Protein AF-A0A0A8EU80-F1 (afdb_monomer)

Mean predicted aligned error: 20.06 Å

Foldseek 3Di:
DDQLLRLLVVLVQPQPVVSVVSSVVLVVCVVVAFPQRSSVLSCLPRPLPRSVLCVVPPPDHAPQDDLVSLVVSLVVLQWDWDFDDDPPDDTDTDIDGDPCSLVSLVSQQCSQVVLLVVCVVVVVSRVRRNYDRSRDPVNNPCVVVVVVVLVVLLVLLVVCLVCLVLLLVLLVVQLVQLVQVVVQLVPDDAQDWDDGPRFIKHWHDDPPDDPQWTWIAGPVPRDIDGSSVSNVLSLLLNLLSQLCLVQLEFPVQLLQFFPVQWDWDQDPPPRDTWTWGWTDDDDQFAIAIDTQDPSNVVSLVVLLVVQADPVRDQFFEWAADPRNRDIDGTGSTSQWDDDPNDIYGDDLVSNLVSNCVSQQPRDRPPDPHTDRDDSNSSSLSNLQVCLLQQNDLVVNCRSHRNPDSVVSVSSHSDDPVSSVVNNVVVVVVVVVPDPVVVVDDQDVVRVCVVVVVQVVQQDPFATQQDDPPDDDPPPDDDLPDPRGDGDPVCPVVSVVPVPDDDDDDDDDDDDDDDDDDDDDDDDDDDDDDDDDDDDDDDDPVVVVVVLVVLLVVLVVCLQVVLLVLVLVLQQLLQVVVVHGGAQPCVHHSNSCVVVVVLVVLQPWDWDQDPQFPVVLQQCLLVQLQVLLSQLQQQFAQAPDPNHSDWDQQNQVSNLVSLVSNLVSQCSLLRRNNDPLLNQLSVLLNVQLVLLSQLLNLLLVLLCLLQVTNTLVSSLVSDDPVQQVLSVLSLCLNLVSLLLNLCFPQNVQSQDCVPRNGHSCNNGGRVSSVSNSSSSSSSLLSSQLVSCSRRVSQQQDPPRPRVRRSVSSVVSSSVSSVVSSVNRSPDHHDHSVVSSCCSPVPSNVSSVVSSVVSVVVSVVVD

Sequence (861 aa):
MVAVDQLLDRYHIECTPVRDLLIAYLRERQPALDYITLAQLSYMLASLFWRDLERHHPGVNSLDLPAEWALAWKERLHRKPTKQSTTDTGATTGATTRASALACLLAVRALYLDLAQWALEEPQRWAAWAVPCPVRPADVRGTKTKTRTKARMDQRTRELLPSLPDVVRTVDARRLHCAALLSAASDATPGSSFTCDGALYTRLHKPHAAGTKIWVSDTRTGTVLDASQYEQETFWAWATVEILRNTGIRIEELLELNHYAFVQYRLPTTGELVPLLQITPSKTDAERLLLITPELADVLSAVVRRIRTHDGGVPLISAYDPYEKIWLPPMPLLFQRPVSGEHRAFSGATIRDYLAKALAAALPPGRRTPVHLTPHDFRRFFVTDALLNGLPPHLAQIICGHRDINTTMGYKAVYPHEAIEAHRAFIARRRATRPSEEYRTPTDTEWDEFLGHFEHRKVSLGTCGRAYQAPCIHEHACIRCPVLRPDPRRATALRRRALAPRPPGLRGSGGRREARAGPRARTGRRTARPTARRRRRRHPVSDTLALVLRLLAIFVVFLVFPLVIGQTEHKVMAHMQGRLGPMYAGGFHGWAQLVADGVKFAQKEDVVPTGADRRIFQLAPAVALLPYLLVMVAIPIGPGNAVGQALDAGVFYVLAVMGVGVLGSLMAGWASANKFSLLGGLRTAAQLLAYELPMLLAAASVAMAAGTLALPGILDAFHWWWVPWQIIGGVVFFTAGLAELQRPPFDMPVADSEIIFGAYTEYTGLRFALFLLAEYAGIVVLSALTAVLFLGGWHGPFGADGLGWLWTLVKTVALCFVVIWLRVTYPRLREDQLQKLAWTVLIPLALVQIALTGIVKVVIS

Secondary structure (DSSP, 8-state):
---HHHHHHTT--S-HHHHHHHHHHHHHHGGGS-HHHHHHHHIIIIIIIIHHHHHHSTT---S---HHHHHHHHHHHTEEEEEE--TTS--EEEEEE-TTHHHHHHHHHHHHHHHHHHHHH-HHHHGGG----SS-TTTT--HHHHHHHHHHHHHHHHHHGGGHHHHHHHHHHHHHHHHHHHHHHHHSPTT-EEEETTEEEEEE--TTS-TT--EEEETTT--EEEHHHHHHHHHHHHHHHHHHHHH---HHHHHH-BGGGEEEEE-TTT--EEEEEEE---TTPPPEEEE--HHHHHHHHHHHHHH--TTSPPPPB--EETTTTEEPPPB-BSSEEEETTEEEEPPHHHHHHHHHHHHHT---TT-SS-----HHHHHHHHHHHHHHTT--HHHHHHHTT-SSHHHHHHH--S-HHHHHHHHHHHHHHHHHSS-GGGGSPPPHHHHHHHHHHHHHTEETTEEE-PPTT---S-SS--TT-TTEEE-TTTHHHHHHHTSS---------------------------------------HHHHHHHHHHHHHHHHHHHHHHHHHHHHHHHHHHHHHTTS----STTSGGGTTHHHHHHHHHHHS-----TTS-HHHHHHHHHHHHHHHHHHHHH---BTTTBSS---TTHHHHHHHHHHHHHHHHHHHHHHT--HHHHHHHHHHHHHHHHHHHHHHHHHHHHHHHHT-S-HHHHHHT--GGGHHHHHHHHHHHHHHHHHHTT-TTS-TTT-HHHHTTGGGTT--HHHHHHHHHHHHHHHHHHHHHHHHHHS-TTPPGGG-GGGHHHHHHHHHHHHHHHHHHHHHHSPPPPHHHHHHHIIIIIHHHHHHHHHHHHHHHHHH-

Structure (mmCIF, N/CA/C/O backbone):
data_AF-A0A0A8EU80-F1
#
_entry.id   AF-A0A0A8EU80-F1
#
loop_
_atom_site.group_PDB
_atom_site.id
_atom_site.type_symbol
_atom_site.label_atom_id
_atom_site.label_alt_id
_atom_site.label_comp_id
_atom_site.label_asym_id
_atom_site.label_entity_id
_atom_site.label_seq_id
_atom_site.pdbx_PDB_ins_code
_atom_site.Cartn_x
_atom_site.Cartn_y
_atom_site.Cartn_z
_atom_site.occupancy
_atom_site.B_iso_or_equiv
_atom_site.auth_seq_id
_atom_site.auth_comp_id
_atom_site.auth_asym_id
_atom_site.auth_atom_id
_atom_site.pdbx_PDB_model_num
ATOM 1 N N . MET A 1 1 ? -8.369 -24.594 29.827 1.00 73.06 1 MET A N 1
ATOM 2 C CA . MET A 1 1 ? -8.961 -24.581 28.471 1.00 73.06 1 MET A CA 1
ATOM 3 C C . MET A 1 1 ? -9.283 -26.005 28.061 1.00 73.06 1 MET A C 1
ATOM 5 O O . MET A 1 1 ? -8.644 -26.919 28.562 1.00 73.06 1 MET A O 1
ATOM 9 N N . VAL A 1 2 ? -10.285 -26.190 27.207 1.00 80.81 2 VAL A N 1
ATOM 10 C CA . VAL A 1 2 ? -10.680 -27.506 26.684 1.00 80.81 2 VAL A CA 1
ATOM 11 C C . VAL A 1 2 ? -9.854 -27.792 25.428 1.00 80.81 2 VAL A C 1
ATOM 13 O O . VAL A 1 2 ? -9.610 -26.868 24.650 1.00 80.81 2 VAL A O 1
ATOM 16 N N . ALA A 1 3 ? -9.394 -29.029 25.245 1.00 87.19 3 ALA A N 1
ATOM 17 C CA . ALA A 1 3 ? -8.611 -29.398 24.066 1.00 87.19 3 ALA A CA 1
ATOM 18 C C . ALA A 1 3 ? -9.462 -29.320 22.781 1.00 87.19 3 ALA A C 1
ATOM 20 O O . ALA A 1 3 ? -10.694 -29.347 22.835 1.00 87.19 3 ALA A O 1
ATOM 21 N N . VAL A 1 4 ? -8.822 -29.203 21.612 1.00 89.25 4 VAL A N 1
ATOM 22 C CA . VAL A 1 4 ? -9.525 -29.071 20.317 1.00 89.25 4 VAL A CA 1
ATOM 23 C C . VAL A 1 4 ? -10.462 -30.256 20.057 1.00 89.25 4 VAL A C 1
ATOM 25 O O . VAL A 1 4 ? -11.596 -30.062 19.631 1.00 89.25 4 VAL A O 1
ATOM 28 N N . ASP A 1 5 ? -10.016 -31.469 20.370 1.00 89.62 5 ASP A N 1
ATOM 29 C CA . ASP A 1 5 ? -10.795 -32.710 20.317 1.00 89.62 5 ASP A CA 1
ATOM 30 C C . ASP A 1 5 ? -12.075 -32.612 21.161 1.00 89.62 5 ASP A C 1
ATOM 32 O O . ASP A 1 5 ? -13.181 -32.712 20.629 1.00 89.62 5 ASP A O 1
ATOM 36 N N . GLN A 1 6 ? -11.940 -32.256 22.437 1.00 90.12 6 GLN A N 1
ATOM 37 C CA . GLN A 1 6 ? -13.072 -32.048 23.341 1.00 90.12 6 GLN A CA 1
ATOM 38 C C . GLN A 1 6 ? -14.012 -30.900 22.909 1.00 90.12 6 GLN A C 1
ATOM 40 O O . GLN A 1 6 ? -15.194 -30.897 23.267 1.00 90.12 6 GLN A O 1
ATOM 45 N N . LEU A 1 7 ? -13.525 -29.895 22.165 1.00 88.94 7 LEU A N 1
ATOM 46 C CA . LEU A 1 7 ? -14.380 -28.849 21.585 1.00 88.94 7 LEU A CA 1
ATOM 47 C C . LEU A 1 7 ? -15.281 -29.407 20.478 1.00 88.94 7 LEU A C 1
ATOM 49 O O . LEU A 1 7 ? -16.450 -29.020 20.412 1.00 88.94 7 LEU A O 1
ATOM 53 N N . LEU A 1 8 ? -14.759 -30.295 19.627 1.00 91.25 8 LEU A N 1
ATOM 54 C CA . LEU A 1 8 ? -15.527 -30.932 18.555 1.00 91.25 8 LEU A CA 1
ATOM 55 C C . LEU A 1 8 ? -16.490 -32.002 19.064 1.00 91.25 8 LEU A C 1
ATOM 57 O O . LEU A 1 8 ? -17.588 -32.124 18.517 1.00 91.25 8 LEU A O 1
ATOM 61 N N . ASP A 1 9 ? -16.130 -32.724 20.125 1.00 89.69 9 ASP A N 1
ATOM 62 C CA . ASP A 1 9 ? -16.950 -33.812 20.678 1.00 89.69 9 ASP A CA 1
ATOM 63 C C . ASP A 1 9 ? -18.353 -33.363 21.098 1.00 89.69 9 ASP A C 1
ATOM 65 O O . ASP A 1 9 ? -19.312 -34.129 21.013 1.00 89.69 9 ASP A O 1
ATOM 69 N N . ARG A 1 10 ? -18.513 -32.078 21.435 1.00 91.50 10 ARG A N 1
ATOM 70 C CA . ARG A 1 10 ? -19.805 -31.446 21.759 1.00 91.50 10 ARG A CA 1
ATOM 71 C C . ARG A 1 10 ? -20.821 -31.483 20.620 1.00 91.50 10 ARG A C 1
ATOM 73 O O . ARG A 1 10 ? -22.007 -31.263 20.857 1.00 91.50 10 ARG A O 1
ATOM 80 N N . TYR A 1 11 ? -20.364 -31.665 19.385 1.00 92.12 11 TYR A N 1
ATOM 81 C CA . TYR A 1 11 ? -21.215 -31.619 18.200 1.00 92.12 11 TYR A CA 1
ATOM 82 C C . TYR A 1 11 ? -21.586 -33.003 17.667 1.00 92.12 11 TYR A C 1
ATOM 84 O O . TYR A 1 11 ? -22.435 -33.074 16.778 1.00 92.12 11 TYR A O 1
ATOM 92 N N . HIS A 1 12 ? -21.022 -34.073 18.245 1.00 90.94 12 HIS A N 1
ATOM 93 C CA . HIS A 1 12 ? -21.321 -35.466 17.902 1.00 90.94 12 HIS A CA 1
ATOM 94 C C . HIS A 1 12 ? -21.257 -35.728 16.385 1.00 90.94 12 HIS A C 1
ATOM 96 O O . HIS A 1 12 ? -22.250 -36.136 15.786 1.00 90.94 12 HIS A O 1
ATOM 102 N N . ILE A 1 13 ? -20.110 -35.417 15.766 1.00 91.44 13 ILE A N 1
ATOM 103 C CA . ILE A 1 13 ? -19.840 -35.719 14.350 1.00 91.44 13 ILE A CA 1
ATOM 104 C C . ILE A 1 13 ? -19.747 -37.239 14.183 1.00 91.44 13 ILE A C 1
ATOM 106 O O . ILE A 1 13 ? -18.945 -37.875 14.868 1.00 91.44 13 ILE A O 1
ATOM 110 N N . GLU A 1 14 ? -20.553 -37.804 13.287 1.00 91.88 14 GLU A N 1
ATOM 111 C CA . GLU A 1 14 ? -20.612 -39.252 13.037 1.00 91.88 14 GLU A CA 1
ATOM 112 C C . GLU A 1 14 ? -19.476 -39.717 12.115 1.00 91.88 14 GLU A C 1
ATOM 114 O O . GLU A 1 14 ? -18.900 -40.785 12.324 1.00 91.88 14 GLU A O 1
ATOM 119 N N . CYS A 1 15 ? -19.094 -38.903 11.128 1.00 92.44 15 CYS A N 1
ATOM 120 C CA . CYS A 1 15 ? -17.996 -39.210 10.218 1.00 92.44 15 CYS A CA 1
ATOM 121 C C . CYS A 1 15 ? -16.623 -39.033 10.897 1.00 92.44 15 CYS A C 1
ATOM 123 O O . CYS A 1 15 ? -16.092 -37.921 10.972 1.00 92.44 15 CYS A O 1
ATOM 125 N N . THR A 1 16 ? -16.011 -40.134 11.352 1.00 92.00 16 THR A N 1
ATOM 126 C CA . THR A 1 16 ? -14.688 -40.118 12.009 1.00 92.00 16 THR A CA 1
ATOM 127 C C . THR A 1 16 ? -13.588 -39.470 11.153 1.00 92.00 16 THR A C 1
ATOM 129 O O . THR A 1 16 ? -12.918 -38.577 11.671 1.00 92.00 16 THR A O 1
ATOM 132 N N . PRO A 1 17 ? -13.437 -39.788 9.846 1.00 93.00 17 PRO A N 1
ATOM 133 C CA . PRO A 1 17 ? -12.420 -39.146 9.006 1.00 93.00 17 PRO A CA 1
ATOM 134 C C . PRO A 1 17 ? -12.533 -37.616 8.950 1.00 93.00 17 PRO A C 1
ATOM 136 O O . PRO A 1 17 ? -11.528 -36.912 9.034 1.00 93.00 17 PRO A O 1
ATOM 139 N N . VAL A 1 18 ? -13.755 -37.081 8.854 1.00 93.06 18 VAL A N 1
ATOM 140 C CA . VAL A 1 18 ? -13.966 -35.626 8.790 1.00 93.06 18 VAL A CA 1
ATOM 141 C C . VAL A 1 18 ? -13.839 -34.977 10.166 1.00 93.06 18 VAL A C 1
ATOM 143 O O . VAL A 1 18 ? -13.326 -33.862 10.273 1.00 93.06 18 VAL A O 1
ATOM 146 N N . ARG A 1 19 ? -14.223 -35.671 11.244 1.00 94.62 19 ARG A N 1
ATOM 147 C CA . ARG A 1 19 ? -13.932 -35.219 12.611 1.00 94.62 19 ARG A CA 1
ATOM 148 C C . ARG A 1 19 ? -12.427 -35.031 12.810 1.00 94.62 19 ARG A C 1
ATOM 150 O O . ARG A 1 19 ? -12.009 -33.973 13.281 1.00 94.62 19 ARG A O 1
ATOM 157 N N . ASP A 1 20 ? -11.627 -36.018 12.421 1.00 94.38 20 ASP A N 1
ATOM 158 C CA . ASP A 1 20 ? -10.174 -35.985 12.593 1.00 94.38 20 ASP A CA 1
ATOM 159 C C . ASP A 1 20 ? -9.521 -34.913 11.709 1.00 94.38 20 ASP A C 1
ATOM 161 O O . ASP A 1 20 ? -8.630 -34.194 12.169 1.00 94.38 20 ASP A O 1
ATOM 165 N N . LEU A 1 21 ? -10.039 -34.707 10.492 1.00 95.19 21 LEU A N 1
ATOM 166 C CA . LEU A 1 21 ? -9.664 -33.578 9.638 1.00 95.19 21 LEU A CA 1
ATOM 167 C C . LEU A 1 21 ? -9.910 -32.229 10.324 1.00 95.19 21 LEU A C 1
ATOM 169 O O . LEU A 1 21 ? -9.022 -31.376 10.345 1.00 95.19 21 LEU A O 1
ATOM 173 N N . LEU A 1 22 ? -11.107 -32.011 10.877 1.00 95.88 22 LEU A N 1
ATOM 174 C CA . LEU A 1 22 ? -11.440 -30.748 11.537 1.00 95.88 22 LEU A CA 1
ATOM 175 C C . LEU A 1 22 ? -10.591 -30.526 12.795 1.00 95.88 22 LEU A C 1
ATOM 177 O O . LEU A 1 22 ? -10.205 -29.388 13.064 1.00 95.88 22 LEU A O 1
ATOM 181 N N . ILE A 1 23 ? -10.253 -31.587 13.538 1.00 95.94 23 ILE A N 1
ATOM 182 C CA . ILE A 1 23 ? -9.300 -31.519 14.656 1.00 95.94 23 ILE A CA 1
ATOM 183 C C . ILE A 1 23 ? -7.924 -31.081 14.152 1.00 95.94 23 ILE A C 1
ATOM 185 O O . ILE A 1 23 ? -7.340 -30.152 14.713 1.00 95.94 23 ILE A O 1
ATOM 189 N N . ALA A 1 24 ? -7.413 -31.714 13.094 1.00 94.75 24 ALA A N 1
ATOM 190 C CA . ALA A 1 24 ? -6.117 -31.378 12.513 1.00 94.75 24 ALA A CA 1
ATOM 191 C C . ALA A 1 24 ? -6.081 -29.925 12.018 1.00 94.75 24 ALA A C 1
ATOM 193 O O . ALA A 1 24 ? -5.135 -29.204 12.327 1.00 94.75 24 ALA A O 1
ATOM 194 N N . TYR A 1 25 ? -7.127 -29.479 11.317 1.00 95.88 25 TYR A N 1
ATOM 195 C CA . TYR A 1 25 ? -7.262 -28.105 10.836 1.00 95.88 25 TYR A CA 1
ATOM 196 C C . TYR A 1 25 ? -7.275 -27.094 11.989 1.00 95.88 25 TYR A C 1
ATOM 198 O O . TYR A 1 25 ? -6.536 -26.112 11.979 1.00 95.88 25 TYR A O 1
ATOM 206 N N . LEU A 1 26 ? -8.092 -27.332 13.019 1.00 95.94 26 LEU A N 1
ATOM 207 C CA . LEU A 1 26 ? -8.201 -26.419 14.156 1.00 95.94 26 LEU A CA 1
ATOM 208 C C . LEU A 1 26 ? -6.916 -26.370 14.991 1.00 95.94 26 LEU A C 1
ATOM 210 O O . LEU A 1 26 ? -6.580 -25.295 15.481 1.00 95.94 26 LEU A O 1
ATOM 214 N N . ARG A 1 27 ? -6.177 -27.482 15.116 1.00 95.19 27 ARG A N 1
ATOM 215 C CA . ARG A 1 27 ? -4.847 -27.506 15.755 1.00 95.19 27 ARG A CA 1
ATOM 216 C C . ARG A 1 27 ? -3.825 -26.674 14.983 1.00 95.19 27 ARG A C 1
ATOM 218 O O . ARG A 1 27 ? -3.081 -25.931 15.607 1.00 95.19 27 ARG A O 1
ATOM 225 N N . GLU A 1 28 ? -3.845 -26.731 13.653 1.00 94.50 28 GLU A N 1
ATOM 226 C CA . GLU A 1 28 ? -2.966 -25.915 12.802 1.00 94.50 28 GLU A CA 1
ATOM 227 C C . GLU A 1 28 ? -3.262 -24.410 12.946 1.00 94.50 28 GLU A C 1
ATOM 229 O O . GLU A 1 28 ? -2.365 -23.571 12.959 1.00 94.50 28 GLU A O 1
ATOM 234 N N . ARG A 1 29 ? -4.540 -24.046 13.116 1.00 93.31 29 ARG A N 1
ATOM 235 C CA . ARG A 1 29 ? -4.972 -22.647 13.296 1.00 93.31 29 ARG A CA 1
ATOM 236 C C . ARG A 1 29 ? -4.813 -22.132 14.729 1.00 93.31 29 ARG A C 1
ATOM 238 O O . ARG A 1 29 ? -4.762 -20.918 14.922 1.00 93.31 29 ARG A O 1
ATOM 245 N N . GLN A 1 30 ? -4.754 -23.021 15.721 1.00 91.69 30 GLN A N 1
ATOM 246 C CA . GLN A 1 30 ? -4.745 -22.688 17.148 1.00 91.69 30 GLN A CA 1
ATOM 247 C C . GLN A 1 30 ? -3.669 -21.664 17.560 1.00 91.69 30 GLN A C 1
ATOM 249 O O . GLN A 1 30 ? -4.026 -20.752 18.301 1.00 91.69 30 GLN A O 1
ATOM 254 N N . PRO A 1 31 ? -2.404 -21.719 17.088 1.00 90.00 31 PRO A N 1
ATOM 255 C CA . PRO A 1 31 ? -1.368 -20.776 17.527 1.00 90.00 31 PRO A CA 1
ATOM 256 C C . PRO A 1 31 ? -1.659 -19.308 17.185 1.00 90.00 31 PRO A C 1
ATOM 258 O O . PRO A 1 31 ? -1.086 -18.410 17.796 1.00 90.00 31 PRO A O 1
ATOM 261 N N . ALA A 1 32 ? -2.527 -19.055 16.202 1.00 85.00 32 ALA A N 1
ATOM 262 C CA . ALA A 1 32 ? -2.858 -17.715 15.726 1.00 85.00 32 ALA A CA 1
ATOM 263 C C . ALA A 1 32 ? -4.196 -17.175 16.268 1.00 85.00 32 ALA A C 1
ATOM 265 O O . ALA A 1 32 ? -4.603 -16.080 15.875 1.00 85.00 32 ALA A O 1
ATOM 266 N N . LEU A 1 33 ? -4.909 -17.935 17.110 1.00 86.25 33 LEU A N 1
ATOM 267 C CA . LEU A 1 33 ? -6.273 -17.624 17.548 1.00 86.25 33 LEU A CA 1
ATOM 268 C C . LEU A 1 33 ? -6.406 -17.696 19.074 1.00 86.25 33 LEU A C 1
ATOM 270 O O . LEU A 1 33 ? -5.952 -18.656 19.687 1.00 86.25 33 LEU A O 1
ATOM 274 N N . ASP A 1 34 ? -7.123 -16.735 19.665 1.00 86.25 34 ASP A N 1
ATOM 275 C CA . ASP A 1 34 ? -7.571 -16.843 21.058 1.00 86.25 34 ASP A CA 1
ATOM 276 C C . ASP A 1 34 ? -8.600 -17.975 21.217 1.00 86.25 34 ASP A C 1
ATOM 278 O O . ASP A 1 34 ? -9.296 -18.360 20.263 1.00 86.25 34 ASP A O 1
ATOM 282 N N . TYR A 1 35 ? -8.744 -18.494 22.438 1.00 88.25 35 TYR A N 1
ATOM 283 C CA . TYR A 1 35 ? -9.618 -19.636 22.707 1.00 88.25 35 TYR A CA 1
ATOM 284 C C . TYR A 1 35 ? -11.092 -19.403 22.313 1.00 88.25 35 TYR A C 1
ATOM 286 O O . TYR A 1 35 ? -11.745 -20.323 21.809 1.00 88.25 35 TYR A O 1
ATOM 294 N N . ILE A 1 36 ? -11.646 -18.197 22.496 1.00 86.25 36 ILE A N 1
ATOM 295 C CA . ILE A 1 36 ? -13.026 -17.891 22.082 1.00 86.25 36 ILE A CA 1
ATOM 296 C C . ILE A 1 36 ? -13.161 -17.894 20.560 1.00 86.25 36 ILE A C 1
ATOM 298 O O . ILE A 1 36 ? -14.131 -18.457 20.041 1.00 86.25 36 ILE A O 1
ATOM 302 N N . THR A 1 37 ? -12.209 -17.309 19.835 1.00 88.81 37 THR A N 1
ATOM 303 C CA . THR A 1 37 ? -12.213 -17.334 18.368 1.00 88.81 37 THR A CA 1
ATOM 304 C C . THR A 1 37 ? -12.068 -18.760 17.841 1.00 88.81 37 THR A C 1
ATOM 306 O O . THR A 1 37 ? -12.800 -19.145 16.925 1.00 88.81 37 THR A O 1
ATOM 309 N N . LEU A 1 38 ? -11.218 -19.582 18.462 1.00 92.19 38 LEU A N 1
ATOM 310 C CA . LEU A 1 38 ? -11.075 -21.003 18.140 1.00 92.19 38 LEU A CA 1
ATOM 311 C C . LEU A 1 38 ? -12.375 -21.786 18.391 1.00 92.19 38 LEU A C 1
ATOM 313 O O . LEU A 1 38 ? -12.819 -22.541 17.527 1.00 92.19 38 LEU A O 1
ATOM 317 N N . ALA A 1 39 ? -13.034 -21.566 19.533 1.00 91.88 39 ALA A N 1
ATOM 318 C CA . ALA A 1 39 ? -14.318 -22.189 19.859 1.00 91.88 39 ALA A CA 1
ATOM 319 C C . ALA A 1 39 ? -15.459 -21.727 18.932 1.00 91.88 39 ALA A C 1
ATOM 321 O O . ALA A 1 39 ? -16.362 -22.496 18.603 1.00 91.88 39 ALA A O 1
ATOM 322 N N . GLN A 1 40 ? -15.435 -20.473 18.477 1.00 92.81 40 GLN A N 1
ATOM 323 C CA . GLN A 1 40 ? -16.398 -19.974 17.499 1.00 92.81 40 GLN A CA 1
ATOM 324 C C . GLN A 1 40 ? -16.149 -20.579 16.111 1.00 92.81 40 GLN A C 1
ATOM 326 O O . GLN A 1 40 ? -17.108 -20.902 15.405 1.00 92.81 40 GLN A O 1
ATOM 331 N N . LEU A 1 41 ? -14.884 -20.748 15.716 1.00 94.81 41 LEU A N 1
ATOM 332 C CA . LEU A 1 41 ? -14.509 -21.419 14.474 1.00 94.81 41 LEU A CA 1
ATOM 333 C C . LEU A 1 41 ? -14.938 -22.890 14.496 1.00 94.81 41 LEU A C 1
ATOM 335 O O . LEU A 1 41 ? -15.570 -23.342 13.540 1.00 94.81 41 LEU A O 1
ATOM 339 N N . SER A 1 42 ? -14.706 -23.601 15.605 1.00 95.38 42 SER A N 1
ATOM 340 C CA . SER A 1 42 ? -15.169 -24.983 15.768 1.00 95.38 42 SER A CA 1
ATOM 341 C C . SER A 1 42 ? -16.693 -25.080 15.699 1.00 95.38 42 SER A C 1
ATOM 343 O O . SER A 1 42 ? -17.207 -25.910 14.957 1.00 95.38 42 SER A O 1
ATOM 345 N N . TYR A 1 43 ? -17.437 -24.175 16.343 1.00 95.06 43 TYR A N 1
ATOM 346 C CA . TYR A 1 43 ? -18.896 -24.116 16.215 1.00 95.06 43 TYR A CA 1
ATOM 347 C C . TYR A 1 43 ? -19.359 -23.930 14.761 1.00 95.06 43 TYR A C 1
ATOM 349 O O . TYR A 1 43 ? -20.293 -24.599 14.315 1.00 95.06 43 TYR A O 1
ATOM 357 N N . MET A 1 44 ? -18.724 -23.034 14.002 1.00 95.88 44 MET A N 1
ATOM 358 C CA . MET A 1 44 ? -19.106 -22.779 12.609 1.00 95.88 44 MET A CA 1
ATOM 359 C C . MET A 1 44 ? -18.814 -23.973 11.695 1.00 95.88 44 MET A C 1
ATOM 361 O O . MET A 1 44 ? -19.658 -24.303 10.867 1.00 95.88 44 MET A O 1
ATOM 365 N N . LEU A 1 45 ? -17.656 -24.618 11.846 1.00 96.62 45 LEU A N 1
ATOM 366 C CA . LEU A 1 45 ? -17.248 -25.735 10.988 1.00 96.62 45 LEU A CA 1
ATOM 367 C C . LEU A 1 45 ? -17.925 -27.053 11.385 1.00 96.62 45 LEU A C 1
ATOM 369 O O . LEU A 1 45 ? -18.462 -27.754 10.531 1.00 96.62 45 LEU A O 1
ATOM 373 N N . ALA A 1 46 ? -17.956 -27.372 12.677 1.00 95.12 46 ALA A N 1
ATOM 374 C CA . ALA A 1 46 ? -18.514 -28.624 13.170 1.00 95.12 46 ALA A CA 1
ATOM 375 C C . ALA A 1 46 ? -20.044 -28.576 13.255 1.00 95.12 46 ALA A C 1
ATOM 377 O O . ALA A 1 46 ? -20.713 -29.456 12.727 1.00 95.12 46 ALA A O 1
ATOM 378 N N . SER A 1 47 ? -20.624 -27.549 13.887 1.00 94.44 47 SER A N 1
ATOM 379 C CA . SER A 1 47 ? -22.073 -27.510 14.139 1.00 94.44 47 SER A CA 1
ATOM 380 C C . SER A 1 47 ? -22.874 -26.975 12.958 1.00 94.44 47 SER A C 1
ATOM 382 O O . SER A 1 47 ? -23.854 -27.593 12.552 1.00 94.44 47 SER A O 1
ATOM 384 N N . LEU A 1 48 ? -22.498 -25.803 12.435 1.00 94.06 48 LEU A N 1
ATOM 385 C CA . LEU A 1 48 ? -23.299 -25.117 11.415 1.00 94.06 48 LEU A CA 1
ATOM 386 C C . LEU A 1 48 ? -23.077 -25.647 10.003 1.00 94.06 48 LEU A C 1
ATOM 388 O O . LEU A 1 48 ? -23.955 -25.473 9.162 1.00 94.06 48 LEU A O 1
ATOM 392 N N . PHE A 1 49 ? -21.917 -26.242 9.744 1.00 95.50 49 PHE A N 1
ATOM 393 C CA . PHE A 1 49 ? -21.573 -26.805 8.449 1.00 95.50 49 PHE A CA 1
ATOM 394 C C . PHE A 1 49 ? -21.707 -28.326 8.457 1.00 95.50 49 PHE A C 1
ATOM 396 O O . PHE A 1 49 ? -22.692 -28.846 7.937 1.00 95.50 49 PHE A O 1
ATOM 403 N N . TRP A 1 50 ? -20.773 -29.040 9.086 1.00 95.88 50 TRP A N 1
ATOM 404 C CA . TRP A 1 50 ? -20.695 -30.490 8.918 1.00 95.88 50 TRP A CA 1
ATOM 405 C C . TRP A 1 50 ? -21.858 -31.254 9.566 1.00 95.88 50 TRP A C 1
ATOM 407 O O . TRP A 1 50 ? -22.511 -32.061 8.911 1.00 95.88 50 TRP A O 1
ATOM 417 N N . ARG A 1 51 ? -22.208 -30.947 10.821 1.00 94.38 51 ARG A N 1
ATOM 418 C CA . ARG A 1 51 ? -23.323 -31.622 11.504 1.00 94.38 51 ARG A CA 1
ATOM 419 C C . ARG A 1 51 ? -24.678 -31.332 10.857 1.00 94.38 51 ARG A C 1
ATOM 421 O O . ARG A 1 51 ? -25.576 -32.163 10.938 1.00 94.38 51 ARG A O 1
ATOM 428 N N . ASP A 1 52 ? -24.853 -30.168 10.225 1.00 93.62 52 ASP A N 1
ATOM 429 C CA . ASP A 1 52 ? -26.069 -29.896 9.449 1.00 93.62 52 ASP A CA 1
ATOM 430 C C . ASP A 1 52 ? -26.146 -30.768 8.189 1.00 93.62 52 ASP A C 1
ATOM 432 O O . ASP A 1 52 ? -27.223 -31.276 7.872 1.00 93.62 52 ASP A O 1
ATOM 436 N N . LEU A 1 53 ? -25.014 -30.979 7.507 1.00 94.19 53 LEU A N 1
ATOM 437 C CA . LEU A 1 53 ? -24.930 -31.886 6.361 1.00 94.19 53 LEU A CA 1
ATOM 438 C C . LEU A 1 53 ? -25.249 -33.326 6.768 1.00 94.19 53 LEU A C 1
ATOM 440 O O . LEU A 1 53 ? -26.133 -33.914 6.158 1.00 94.19 53 LEU A O 1
ATOM 444 N N . GLU A 1 54 ? -24.639 -33.853 7.835 1.00 93.94 54 GLU A N 1
ATOM 445 C CA . GLU A 1 54 ? -24.922 -35.214 8.330 1.00 93.94 54 GLU A CA 1
ATOM 446 C C . GLU A 1 54 ? -26.404 -35.423 8.668 1.00 93.94 54 GLU A C 1
ATOM 448 O O . GLU A 1 54 ? -26.981 -36.456 8.339 1.00 93.94 54 GLU A O 1
ATOM 453 N N . ARG A 1 55 ? -27.054 -34.422 9.278 1.00 92.94 55 ARG A N 1
ATOM 454 C CA . ARG A 1 55 ? -28.481 -34.499 9.636 1.00 92.94 55 ARG A CA 1
ATOM 455 C C . ARG A 1 55 ? -29.410 -34.625 8.432 1.00 92.94 55 ARG A C 1
ATOM 457 O O . ARG A 1 55 ? -30.490 -35.188 8.575 1.00 92.94 55 ARG A O 1
ATOM 464 N N . HIS A 1 56 ? -29.037 -34.046 7.294 1.00 93.31 56 HIS A N 1
ATOM 465 C CA . HIS A 1 56 ? -29.877 -34.020 6.091 1.00 93.31 56 HIS A CA 1
ATOM 466 C C . HIS A 1 56 ? -29.434 -35.053 5.051 1.00 93.31 56 HIS A C 1
ATOM 468 O O . HIS A 1 56 ? -30.230 -35.440 4.200 1.00 93.31 56 HIS A O 1
ATOM 474 N N . HIS A 1 57 ? -28.187 -35.512 5.140 1.00 92.69 57 HIS A N 1
ATOM 475 C CA . HIS A 1 57 ? -27.569 -36.483 4.248 1.00 92.69 57 HIS A CA 1
ATOM 476 C C . HIS A 1 57 ? -26.794 -37.520 5.085 1.00 92.69 57 HIS A C 1
ATOM 478 O O . HIS A 1 57 ? -25.566 -37.429 5.200 1.00 92.69 57 HIS A O 1
ATOM 484 N N . PRO A 1 58 ? -27.494 -38.493 5.704 1.00 89.56 58 PRO A N 1
ATOM 485 C CA . PRO A 1 58 ? -26.854 -39.534 6.504 1.00 89.56 58 PRO A CA 1
ATOM 486 C C . PRO A 1 58 ? -25.814 -40.309 5.687 1.00 89.56 58 PRO A C 1
ATOM 488 O O . PRO A 1 58 ? -26.068 -40.680 4.542 1.00 89.56 58 PRO A O 1
ATOM 491 N N . GLY A 1 59 ? -24.640 -40.556 6.273 1.00 86.12 59 GLY A N 1
ATOM 492 C CA . GLY A 1 59 ? -23.537 -41.262 5.608 1.00 86.12 59 GLY A CA 1
ATOM 493 C C . GLY A 1 59 ? -22.603 -40.385 4.763 1.00 86.12 59 GLY A C 1
ATOM 494 O O . GLY A 1 59 ? -21.670 -40.917 4.162 1.00 86.12 59 GLY A O 1
ATOM 495 N N . VAL A 1 60 ? -22.796 -39.059 4.727 1.00 91.38 60 VAL A N 1
ATOM 496 C CA . VAL A 1 60 ? -21.836 -38.138 4.094 1.00 91.38 60 VAL A CA 1
ATOM 497 C C . VAL A 1 60 ? -20.445 -38.274 4.729 1.00 91.38 60 VAL A C 1
ATOM 499 O O . VAL A 1 60 ? -20.284 -38.184 5.945 1.00 91.38 60 VAL A O 1
ATOM 502 N N . ASN A 1 61 ? -19.427 -38.508 3.899 1.00 90.75 61 ASN A N 1
ATOM 503 C CA . ASN A 1 61 ? -18.056 -38.773 4.352 1.00 90.75 61 ASN A CA 1
ATOM 504 C C . ASN A 1 61 ? -16.968 -38.046 3.542 1.00 90.75 61 ASN A C 1
ATOM 506 O O . ASN A 1 61 ? -15.783 -38.249 3.793 1.00 90.75 61 ASN A O 1
ATOM 510 N N . SER A 1 62 ? -17.363 -37.192 2.594 1.00 91.06 62 SER A N 1
ATOM 511 C CA . SER A 1 62 ? -16.462 -36.448 1.711 1.00 91.06 62 SER A CA 1
ATOM 512 C C . SER A 1 62 ? -16.748 -34.949 1.770 1.00 91.06 62 SER A C 1
ATOM 514 O O . SER A 1 62 ? -17.899 -34.529 1.905 1.00 91.06 62 SER A O 1
ATOM 516 N N . LEU A 1 63 ? -15.694 -34.139 1.640 1.00 92.75 63 LEU A N 1
ATOM 517 C CA . LEU A 1 63 ? -15.820 -32.694 1.438 1.00 92.75 63 LEU A CA 1
ATOM 518 C C . LEU A 1 63 ? -16.206 -32.334 -0.008 1.00 92.75 63 LEU A C 1
ATOM 520 O O . LEU A 1 63 ? -16.569 -31.190 -0.268 1.00 92.75 63 LEU A O 1
ATOM 524 N N . ASP A 1 64 ? -16.132 -33.269 -0.959 1.00 94.06 64 ASP A N 1
ATOM 525 C CA . ASP A 1 64 ? -16.591 -33.030 -2.331 1.00 94.06 64 ASP A CA 1
ATOM 526 C C . ASP A 1 64 ? -18.120 -33.137 -2.391 1.00 94.06 64 ASP A C 1
ATOM 528 O O . ASP A 1 64 ? -18.694 -34.209 -2.594 1.00 94.06 64 ASP A O 1
ATOM 532 N N . LEU A 1 65 ? -18.791 -32.024 -2.088 1.00 93.19 65 LEU A N 1
ATOM 533 C CA . LEU A 1 65 ? -20.242 -31.983 -1.928 1.00 93.19 65 LEU A CA 1
ATOM 534 C C . LEU A 1 65 ? -20.958 -31.786 -3.275 1.00 93.19 65 LEU A C 1
ATOM 536 O O . LEU A 1 65 ? -20.642 -30.832 -3.997 1.00 93.19 65 LEU A O 1
ATOM 540 N N . PRO A 1 66 ? -22.020 -32.564 -3.568 1.00 93.69 66 PRO A N 1
ATOM 541 C CA . PRO A 1 66 ? -22.923 -32.276 -4.675 1.00 93.69 66 PRO A CA 1
ATOM 542 C C . PRO A 1 66 ? -23.470 -30.844 -4.605 1.00 93.69 66 PRO A C 1
ATOM 544 O O . PRO A 1 66 ? -23.811 -30.330 -3.533 1.00 93.69 66 PRO A O 1
ATOM 547 N N . ALA A 1 67 ? -23.598 -30.191 -5.764 1.00 89.75 67 ALA A N 1
ATOM 548 C CA . ALA A 1 67 ? -24.017 -28.789 -5.845 1.00 89.75 67 ALA A CA 1
ATOM 549 C C . ALA A 1 67 ? -25.391 -28.530 -5.194 1.00 89.75 67 ALA A C 1
ATOM 551 O O . ALA A 1 67 ? -25.602 -27.471 -4.599 1.00 89.75 67 ALA A O 1
ATOM 552 N N . GLU A 1 68 ? -26.299 -29.504 -5.273 1.00 93.19 68 GLU A N 1
ATOM 553 C CA . GLU A 1 68 ? -27.612 -29.484 -4.621 1.00 93.19 68 GLU A CA 1
ATOM 554 C C . GLU A 1 68 ? -27.515 -29.456 -3.088 1.00 93.19 68 GLU A C 1
ATOM 556 O O . GLU A 1 68 ? -28.170 -28.632 -2.448 1.00 93.19 68 GLU A O 1
ATOM 561 N N . TRP A 1 69 ? -26.647 -30.277 -2.489 1.00 94.25 69 TRP A N 1
ATOM 562 C CA . TRP A 1 69 ? -26.480 -30.355 -1.034 1.00 94.25 69 TRP A CA 1
ATOM 563 C C . TRP A 1 69 ? -25.858 -29.068 -0.498 1.00 94.25 69 TRP A C 1
ATOM 565 O O . TRP A 1 69 ? -26.322 -28.502 0.495 1.00 94.25 69 TRP A O 1
ATOM 575 N N . ALA A 1 70 ? -24.851 -28.551 -1.208 1.00 92.19 70 ALA A N 1
ATOM 576 C CA . ALA A 1 70 ? -24.225 -27.274 -0.896 1.00 92.19 70 ALA A CA 1
ATOM 577 C C . ALA A 1 70 ? -25.223 -26.106 -0.967 1.00 92.19 70 ALA A C 1
ATOM 579 O O . ALA A 1 70 ? -25.203 -25.224 -0.106 1.00 92.19 70 ALA A O 1
ATOM 580 N N . LEU A 1 71 ? -26.100 -26.074 -1.975 1.00 91.81 71 LEU A N 1
ATOM 581 C CA . LEU A 1 71 ? -27.116 -25.030 -2.113 1.00 91.81 71 LEU A CA 1
ATOM 582 C C . LEU A 1 71 ? -28.162 -25.113 -0.994 1.00 91.81 71 LEU A C 1
ATOM 584 O O . LEU A 1 71 ? -28.415 -24.105 -0.332 1.00 91.81 71 LEU A O 1
ATOM 588 N N . ALA A 1 72 ? -28.679 -26.312 -0.714 1.00 92.50 72 ALA A N 1
ATOM 589 C CA . ALA A 1 72 ? -29.647 -26.542 0.355 1.00 92.50 72 ALA A CA 1
ATOM 590 C C . ALA A 1 72 ? -29.086 -26.164 1.738 1.00 92.50 72 ALA A C 1
ATOM 592 O O . ALA A 1 72 ? -29.757 -25.495 2.527 1.00 92.50 72 ALA A O 1
ATOM 593 N N . TRP A 1 73 ? -27.828 -26.519 2.023 1.00 94.94 73 TRP A N 1
ATOM 594 C CA . TRP A 1 73 ? -27.141 -26.100 3.247 1.00 94.94 73 TRP A CA 1
ATOM 595 C C . TRP A 1 73 ? -27.040 -24.572 3.356 1.00 94.94 73 TRP A C 1
ATOM 597 O O . TRP A 1 73 ? -27.391 -23.996 4.390 1.00 94.94 73 TRP A O 1
ATOM 607 N N . LYS A 1 74 ? -26.619 -23.886 2.283 1.00 92.88 74 LYS A N 1
ATOM 608 C CA . LYS A 1 74 ? -26.510 -22.418 2.276 1.00 92.88 74 LYS A CA 1
ATOM 609 C C . LYS A 1 74 ? -27.851 -21.746 2.568 1.00 92.88 74 LYS A C 1
ATOM 611 O O . LYS A 1 74 ? -27.880 -20.765 3.310 1.00 92.88 74 LYS A O 1
ATOM 616 N N . GLU A 1 75 ? -28.959 -22.253 2.036 1.00 90.00 75 GLU A N 1
ATOM 617 C CA . GLU A 1 75 ? -30.293 -21.708 2.314 1.00 90.00 75 GLU A CA 1
ATOM 618 C C . GLU A 1 75 ? -30.706 -21.891 3.778 1.00 90.00 75 GLU A C 1
ATOM 620 O O . GLU A 1 75 ? -31.172 -20.937 4.415 1.00 90.00 75 GLU A O 1
ATOM 625 N N . ARG A 1 76 ? -30.471 -23.080 4.350 1.00 91.81 76 ARG A N 1
ATOM 626 C CA . ARG A 1 76 ? -30.750 -23.356 5.768 1.00 91.81 76 ARG A CA 1
ATOM 627 C C . ARG A 1 76 ? -29.900 -22.501 6.698 1.00 91.81 76 ARG A C 1
ATOM 629 O O . ARG A 1 76 ? -30.419 -21.974 7.683 1.00 91.81 76 ARG A O 1
ATOM 636 N N . LEU A 1 77 ? -28.626 -22.284 6.367 1.00 91.00 77 LEU A N 1
ATOM 637 C CA . LEU A 1 77 ? -27.701 -21.482 7.170 1.00 91.00 77 LEU A CA 1
ATOM 638 C C . LEU A 1 77 ? -28.221 -20.055 7.413 1.00 91.00 77 LEU A C 1
ATOM 640 O O . LEU A 1 77 ? -28.028 -19.501 8.500 1.00 91.00 77 LEU A O 1
ATOM 644 N N . HIS A 1 78 ? -28.917 -19.467 6.436 1.00 85.19 78 HIS A N 1
ATOM 645 C CA . HIS A 1 78 ? -29.468 -18.115 6.542 1.00 85.19 78 HIS A CA 1
ATOM 646 C C . HIS A 1 78 ? -30.643 -18.002 7.517 1.00 85.19 78 HIS A C 1
ATOM 648 O O . HIS A 1 78 ? -30.979 -16.887 7.922 1.00 85.19 78 HIS A O 1
ATOM 654 N N . ARG A 1 79 ? -31.249 -19.117 7.938 1.00 83.31 79 ARG A N 1
ATOM 655 C CA . ARG A 1 79 ? -32.398 -19.135 8.845 1.00 83.31 79 ARG A CA 1
ATOM 656 C C . ARG A 1 79 ? -31.989 -19.666 10.222 1.00 83.31 79 ARG A C 1
ATOM 658 O O . ARG A 1 79 ? -31.201 -20.602 10.371 1.00 83.31 79 ARG A O 1
ATOM 665 N N . LYS A 1 80 ? -32.510 -19.040 11.274 1.00 80.19 80 LYS A N 1
ATOM 666 C CA . LYS A 1 80 ? -32.392 -19.509 12.656 1.00 80.19 80 LYS A CA 1
ATOM 667 C C . LYS A 1 80 ? -33.799 -19.747 13.217 1.00 80.19 80 LYS A C 1
ATOM 669 O O . LYS A 1 80 ? -34.590 -18.799 13.243 1.00 80.19 80 LYS A O 1
ATOM 674 N N . PRO A 1 81 ? -34.121 -20.963 13.695 1.00 68.94 81 PRO A N 1
ATOM 675 C CA . PRO A 1 81 ? -35.365 -21.193 14.416 1.00 68.94 81 PRO A CA 1
ATOM 676 C C . PRO A 1 81 ? -35.346 -20.384 15.716 1.00 68.94 81 PRO A C 1
ATOM 678 O O . PRO A 1 81 ? -34.372 -20.402 16.472 1.00 68.94 81 PRO A O 1
ATOM 681 N N . THR A 1 82 ? -36.408 -19.626 15.947 1.00 62.25 82 THR A N 1
ATOM 682 C CA . THR A 1 82 ? -36.598 -18.775 17.119 1.00 62.25 82 THR A CA 1
ATOM 683 C C . THR A 1 82 ? -37.759 -19.354 17.913 1.00 62.25 82 THR A C 1
ATOM 685 O O . THR A 1 82 ? -38.876 -19.433 17.408 1.00 62.25 82 THR A O 1
ATOM 688 N N . LYS A 1 83 ? -37.494 -19.782 19.151 1.00 55.00 83 LYS A N 1
ATOM 689 C CA . LYS A 1 83 ? -38.558 -20.093 20.108 1.00 55.00 83 LYS A CA 1
ATOM 690 C C . LYS A 1 83 ? -39.021 -18.770 20.715 1.00 55.00 83 LYS A C 1
ATOM 692 O O . LYS A 1 83 ? -38.272 -18.168 21.482 1.00 55.00 83 LYS A O 1
ATOM 697 N N . GLN A 1 84 ? -40.206 -18.299 20.341 1.00 50.56 84 GLN A N 1
ATOM 698 C CA . GLN A 1 84 ? -40.897 -17.271 21.114 1.00 50.56 84 GLN A CA 1
ATOM 699 C C . GLN A 1 84 ? -41.690 -17.985 22.206 1.00 50.56 84 GLN A C 1
ATOM 701 O O . GLN A 1 84 ? -42.606 -18.747 21.916 1.00 50.56 84 GLN A O 1
ATOM 706 N N . SER A 1 85 ? -41.282 -17.784 23.458 1.00 42.50 85 SER A N 1
ATOM 707 C CA . SER A 1 85 ? -42.085 -18.178 24.611 1.00 42.50 85 SER A CA 1
ATOM 708 C C . SER A 1 85 ? -43.045 -17.035 24.901 1.00 42.50 85 SER A C 1
ATOM 710 O O . SER A 1 85 ? -42.662 -16.053 25.532 1.00 42.50 85 SER A O 1
ATOM 712 N N . THR A 1 86 ? -44.270 -17.132 24.400 1.00 46.25 86 THR A N 1
ATOM 713 C CA . THR A 1 86 ? -45.396 -16.367 24.930 1.00 46.25 86 THR A CA 1
ATOM 714 C C . THR A 1 86 ? -45.754 -16.976 26.279 1.00 46.25 86 THR A C 1
ATOM 716 O O . THR A 1 86 ? -46.025 -18.171 26.382 1.00 46.25 86 THR A O 1
ATOM 719 N N . THR A 1 87 ? -45.696 -16.175 27.342 1.00 49.62 87 THR A N 1
ATOM 720 C CA . THR A 1 87 ? -46.376 -16.522 28.588 1.00 49.62 87 THR A CA 1
ATOM 721 C C . THR A 1 87 ? -47.860 -16.674 28.251 1.00 49.62 87 THR A C 1
ATOM 723 O O . THR A 1 87 ? -48.468 -15.730 27.755 1.00 49.62 87 THR A O 1
ATOM 726 N N . ASP A 1 88 ? -48.382 -17.878 28.481 1.00 49.56 88 ASP A N 1
ATOM 727 C CA . ASP A 1 88 ? -49.795 -18.281 28.514 1.00 49.56 88 ASP A CA 1
ATOM 728 C C . ASP A 1 88 ? -50.520 -18.918 27.319 1.00 49.56 88 ASP A C 1
ATOM 730 O O . ASP A 1 88 ? -51.637 -19.371 27.510 1.00 49.56 88 ASP A O 1
ATOM 734 N N . THR A 1 89 ? -49.935 -19.135 26.141 1.00 48.44 89 THR A N 1
ATOM 735 C CA . THR A 1 89 ? -50.507 -20.103 25.168 1.00 48.44 89 THR A CA 1
ATOM 736 C C . THR A 1 89 ? -49.477 -20.452 24.095 1.00 48.44 89 THR A C 1
ATOM 738 O O . THR A 1 89 ? -48.925 -19.552 23.473 1.00 48.44 89 THR A O 1
ATOM 741 N N . GLY A 1 90 ? -49.219 -21.754 23.899 1.00 48.38 90 GLY A N 1
ATOM 742 C CA . GLY A 1 90 ? -48.571 -22.371 22.726 1.00 48.38 90 GLY A CA 1
ATOM 743 C C . GLY A 1 90 ? -47.307 -21.706 22.155 1.00 48.38 90 GLY A C 1
ATOM 744 O O . GLY A 1 90 ? -47.371 -20.681 21.489 1.00 48.38 90 GLY A O 1
ATOM 745 N N . ALA A 1 91 ? -46.146 -22.356 22.291 1.00 44.69 91 ALA A N 1
ATOM 746 C CA . ALA A 1 91 ? -44.908 -21.884 21.668 1.00 44.69 91 ALA A CA 1
ATOM 747 C C . ALA A 1 91 ? -45.008 -21.868 20.126 1.00 44.69 91 ALA A C 1
ATOM 749 O O . ALA A 1 91 ? -44.964 -22.917 19.483 1.00 44.69 91 ALA A O 1
ATOM 750 N N . THR A 1 92 ? -45.077 -20.684 19.514 1.00 48.44 92 THR A N 1
ATOM 751 C CA . THR A 1 92 ? -44.952 -20.521 18.058 1.00 48.44 92 THR A CA 1
ATOM 752 C C . THR A 1 92 ? -43.483 -20.473 17.634 1.00 48.44 92 THR A C 1
ATOM 754 O O . THR A 1 92 ? -42.702 -19.632 18.091 1.00 48.44 92 THR A O 1
ATOM 757 N N . THR A 1 93 ? -43.088 -21.368 16.727 1.00 50.88 93 THR A N 1
ATOM 758 C CA . THR A 1 93 ? -41.753 -21.405 16.110 1.00 50.88 93 THR A CA 1
ATOM 759 C C . THR A 1 93 ? -41.677 -20.429 14.933 1.00 50.88 93 THR A C 1
ATOM 761 O O . THR A 1 93 ? -42.160 -20.720 13.843 1.00 50.88 93 THR A O 1
ATOM 764 N N . GLY A 1 94 ? -41.044 -19.269 15.127 1.00 59.78 94 GLY A N 1
ATOM 765 C CA . GLY A 1 94 ? -40.699 -18.340 14.041 1.00 59.78 94 GLY A CA 1
ATOM 766 C C . GLY A 1 94 ? -39.296 -18.605 13.481 1.00 59.78 94 GLY A C 1
ATOM 767 O O . GLY A 1 94 ? -38.454 -19.200 14.154 1.00 59.78 94 GLY A O 1
ATOM 768 N N . ALA A 1 95 ? -38.989 -18.138 12.268 1.00 67.31 95 ALA A N 1
ATOM 769 C CA . ALA A 1 95 ? -37.633 -18.176 11.706 1.00 67.31 95 ALA A CA 1
ATOM 770 C C . ALA A 1 95 ? -37.100 -16.750 11.506 1.00 67.31 95 ALA A C 1
ATOM 772 O O . ALA A 1 95 ? -37.741 -15.932 10.854 1.00 67.31 95 ALA A O 1
ATOM 773 N N . THR A 1 96 ? -35.920 -16.450 12.051 1.00 78.00 96 THR A N 1
ATOM 774 C CA . THR A 1 96 ? -35.241 -15.155 11.874 1.00 78.00 96 THR A CA 1
ATOM 775 C C . THR A 1 96 ? -33.981 -15.315 11.029 1.00 78.00 96 THR A C 1
ATOM 777 O O . THR A 1 96 ? -33.389 -16.396 10.969 1.00 78.00 96 THR A O 1
ATOM 780 N N . THR A 1 97 ? -33.552 -14.247 10.355 1.00 78.62 97 THR A N 1
ATOM 781 C CA . THR A 1 97 ? -32.318 -14.264 9.560 1.00 78.62 97 THR A CA 1
ATOM 782 C C . THR A 1 97 ? -31.093 -14.388 10.467 1.00 78.62 97 THR A C 1
ATOM 784 O O . THR A 1 97 ? -30.910 -13.603 11.402 1.00 78.62 97 THR A O 1
ATOM 787 N N . ARG A 1 98 ? -30.211 -15.351 10.189 1.00 84.06 98 ARG A N 1
ATOM 788 C CA . ARG A 1 98 ? -28.992 -15.583 10.973 1.00 84.06 98 ARG A CA 1
ATOM 789 C C . ARG A 1 98 ? -27.931 -14.525 10.662 1.00 84.06 98 ARG A C 1
ATOM 791 O O . ARG A 1 98 ? -27.327 -14.531 9.595 1.00 84.06 98 ARG A O 1
ATOM 798 N N . ALA A 1 99 ? -27.619 -13.675 11.641 1.00 77.69 99 ALA A N 1
ATOM 799 C CA . ALA A 1 99 ? -26.578 -12.650 11.506 1.00 77.69 99 ALA A CA 1
ATOM 800 C C . ALA A 1 99 ? -25.168 -13.226 11.235 1.00 77.69 99 ALA A C 1
ATOM 802 O O . ALA A 1 99 ? -24.374 -12.603 10.535 1.00 77.69 99 ALA A O 1
ATOM 803 N N . SER A 1 100 ? -24.861 -14.421 11.754 1.00 82.38 100 SER A N 1
ATOM 804 C CA . SER A 1 100 ? -23.563 -15.092 11.583 1.00 82.38 100 SER A CA 1
ATOM 805 C C . SER A 1 100 ? -23.437 -15.936 10.307 1.00 82.38 100 SER A C 1
ATOM 807 O O . SER A 1 100 ? -22.396 -16.561 10.113 1.00 82.38 100 SER A O 1
ATOM 809 N N . ALA A 1 101 ? -24.446 -15.955 9.424 1.00 86.94 101 ALA A N 1
ATOM 810 C CA . ALA A 1 101 ? -24.418 -16.773 8.207 1.00 86.94 101 ALA A CA 1
ATOM 811 C C . ALA A 1 101 ? -23.195 -16.456 7.329 1.00 86.94 101 ALA A C 1
ATOM 813 O O . ALA A 1 101 ? -22.457 -17.359 6.950 1.00 86.94 101 ALA A O 1
ATOM 814 N N . LEU A 1 102 ? -22.905 -15.168 7.103 1.00 87.00 102 LEU A N 1
ATOM 815 C CA . LEU A 1 102 ? -21.736 -14.746 6.324 1.00 87.00 102 LEU A CA 1
ATOM 816 C C . LEU A 1 102 ? -20.408 -15.174 6.970 1.00 87.00 102 LEU A C 1
ATOM 818 O O . LEU A 1 102 ? -19.489 -15.568 6.259 1.00 87.00 102 LEU A O 1
ATOM 822 N N . ALA A 1 103 ? -20.301 -15.107 8.300 1.00 88.06 103 ALA A N 1
ATOM 823 C CA . ALA A 1 103 ? -19.094 -15.530 9.012 1.00 88.06 103 ALA A CA 1
ATOM 824 C C . ALA A 1 103 ? -18.860 -17.041 8.864 1.00 88.06 103 ALA A C 1
ATOM 826 O O . ALA A 1 103 ? -17.733 -17.463 8.631 1.00 88.06 103 ALA A O 1
ATOM 827 N N . CYS A 1 104 ? -19.930 -17.839 8.914 1.00 93.19 104 CYS A N 1
ATOM 828 C CA . CYS A 1 104 ? -19.858 -19.277 8.681 1.00 93.19 104 CYS A CA 1
ATOM 829 C C . CYS A 1 104 ? -19.491 -19.603 7.222 1.00 93.19 104 CYS A C 1
ATOM 831 O O . CYS A 1 104 ? -18.592 -20.408 7.004 1.00 93.19 104 CYS A O 1
ATOM 833 N N . LEU A 1 105 ? -20.075 -18.918 6.228 1.00 93.56 105 LEU A N 1
ATOM 834 C CA . LEU A 1 105 ? -19.679 -19.071 4.817 1.00 93.56 105 LEU A CA 1
ATOM 835 C C . LEU A 1 105 ? -18.197 -18.742 4.594 1.00 93.56 105 LEU A C 1
ATOM 837 O O . LEU A 1 105 ? -17.508 -19.465 3.880 1.00 93.56 105 LEU A O 1
ATOM 841 N N . LEU A 1 106 ? -17.698 -17.669 5.215 1.00 92.12 106 LEU A N 1
ATOM 842 C CA . LEU A 1 106 ? -16.283 -17.299 5.162 1.00 92.12 106 LEU A CA 1
ATOM 843 C C . LEU A 1 106 ? -15.392 -18.342 5.843 1.00 92.12 106 LEU A C 1
ATOM 845 O O . LEU A 1 106 ? -14.352 -18.673 5.287 1.00 92.12 106 LEU A O 1
ATOM 849 N N . ALA A 1 107 ? -15.800 -18.876 6.997 1.00 95.25 107 ALA A N 1
ATOM 850 C CA . ALA A 1 107 ? -15.057 -19.913 7.710 1.00 95.25 107 ALA A CA 1
ATOM 851 C C . ALA A 1 107 ? -14.962 -21.215 6.901 1.00 95.25 107 ALA A C 1
ATOM 853 O O . ALA A 1 107 ? -13.876 -21.763 6.754 1.00 95.25 107 ALA A O 1
ATOM 854 N N . VAL A 1 108 ? -16.074 -21.673 6.315 1.00 96.38 108 VAL A N 1
ATOM 855 C CA . VAL A 1 108 ? -16.088 -22.859 5.444 1.00 96.38 108 VAL A CA 1
ATOM 856 C C . VAL A 1 108 ? -15.253 -22.609 4.193 1.00 96.38 108 VAL A C 1
ATOM 858 O O . VAL A 1 108 ? -14.452 -23.449 3.808 1.00 96.38 108 VAL A O 1
ATOM 861 N N . ARG A 1 109 ? -15.369 -21.432 3.570 1.00 95.81 109 ARG A N 1
ATOM 862 C CA . ARG A 1 109 ? -14.529 -21.092 2.418 1.00 95.81 109 ARG A CA 1
ATOM 863 C C . ARG A 1 109 ? -13.041 -21.072 2.773 1.00 95.81 109 ARG A C 1
ATOM 865 O O . ARG A 1 109 ? -12.244 -21.556 1.978 1.00 95.81 109 ARG A O 1
ATOM 872 N N . ALA A 1 110 ? -12.680 -20.522 3.931 1.00 95.81 110 ALA A N 1
ATOM 873 C CA . ALA A 1 110 ? -11.305 -20.507 4.416 1.00 95.81 110 ALA A CA 1
ATOM 874 C C . ALA A 1 110 ? -10.778 -21.930 4.629 1.00 95.81 110 ALA A C 1
ATOM 876 O O . ALA A 1 110 ? -9.723 -22.232 4.097 1.00 95.81 110 ALA A O 1
ATOM 877 N N . LEU A 1 111 ? -11.552 -22.823 5.263 1.00 97.25 111 LEU A N 1
ATOM 878 C CA . LEU A 1 111 ? -11.193 -24.239 5.413 1.00 97.25 111 LEU A CA 1
ATOM 879 C C . LEU A 1 111 ? -10.804 -24.880 4.069 1.00 97.25 111 LEU A C 1
ATOM 881 O O . LEU A 1 111 ? -9.727 -25.446 3.959 1.00 97.25 111 LEU A O 1
ATOM 885 N N . TYR A 1 112 ? -11.638 -24.762 3.030 1.00 97.44 112 TYR A N 1
ATOM 886 C CA . TYR A 1 112 ? -11.347 -25.385 1.727 1.00 97.44 112 TYR A CA 1
ATOM 887 C C . TYR A 1 112 ? -10.121 -24.775 1.034 1.00 97.44 112 TYR A C 1
ATOM 889 O O . TYR A 1 112 ? -9.366 -25.488 0.378 1.00 97.44 112 TYR A O 1
ATOM 897 N N . LEU A 1 113 ? -9.930 -23.458 1.149 1.00 96.12 113 LEU A N 1
ATOM 898 C CA . LEU A 1 113 ? -8.779 -22.777 0.553 1.00 96.12 113 LEU A CA 1
ATOM 899 C C . LEU A 1 113 ? -7.480 -23.100 1.295 1.00 96.12 113 LEU A C 1
ATOM 901 O O . LEU A 1 113 ? -6.473 -23.354 0.642 1.00 96.12 113 LEU A O 1
ATOM 905 N N . ASP A 1 114 ? -7.522 -23.134 2.627 1.00 96.44 114 ASP A N 1
ATOM 906 C CA . ASP A 1 114 ? -6.399 -23.529 3.474 1.00 96.44 114 ASP A CA 1
ATOM 907 C C . ASP A 1 114 ? -5.998 -24.978 3.162 1.00 96.44 114 ASP A C 1
ATOM 909 O O . ASP A 1 114 ? -4.830 -25.236 2.912 1.00 96.44 114 ASP A O 1
ATOM 913 N N . LEU A 1 115 ? -6.957 -25.912 3.063 1.00 96.56 115 LEU A N 1
ATOM 914 C CA . LEU A 1 115 ? -6.679 -27.305 2.683 1.00 96.56 115 LEU A CA 1
ATOM 915 C C . LEU A 1 115 ? -6.049 -27.416 1.288 1.00 96.56 115 LEU A C 1
ATOM 917 O O . LEU A 1 115 ? -5.088 -28.160 1.110 1.00 96.56 115 LEU A O 1
ATOM 921 N N . ALA A 1 116 ? -6.551 -26.662 0.306 1.00 95.12 116 ALA A N 1
ATOM 922 C CA . ALA A 1 116 ? -5.979 -26.641 -1.039 1.00 95.12 116 ALA A CA 1
ATOM 923 C C . ALA A 1 116 ? -4.555 -26.060 -1.064 1.00 95.12 116 ALA A C 1
ATOM 925 O O . ALA A 1 116 ? -3.714 -26.539 -1.822 1.00 95.12 116 ALA A O 1
ATOM 926 N N . GLN A 1 117 ? -4.275 -25.046 -0.240 1.00 95.00 117 GLN A N 1
ATOM 927 C CA . GLN A 1 117 ? -2.945 -24.457 -0.119 1.00 95.00 117 GLN A CA 1
ATOM 928 C C . GLN A 1 117 ? -1.983 -25.390 0.627 1.00 95.00 117 GLN A C 1
ATOM 930 O O . GLN A 1 117 ? -0.905 -25.684 0.119 1.00 95.00 117 GLN A O 1
ATOM 935 N N . TRP A 1 118 ? -2.372 -25.900 1.795 1.00 96.31 118 TRP A N 1
ATOM 936 C CA . TRP A 1 118 ? -1.539 -26.784 2.612 1.00 96.31 118 TRP A CA 1
ATOM 937 C C . TRP A 1 118 ? -1.280 -28.133 1.945 1.00 96.31 118 TRP A C 1
ATOM 939 O O . TRP A 1 118 ? -0.242 -28.737 2.189 1.00 96.31 118 TRP A O 1
ATOM 949 N N . ALA A 1 119 ? -2.154 -28.591 1.044 1.00 95.12 119 ALA A N 1
ATOM 950 C CA . ALA A 1 119 ? -1.889 -29.764 0.210 1.00 95.12 119 ALA A CA 1
ATOM 951 C C . ALA A 1 119 ? -0.677 -29.601 -0.721 1.00 95.12 119 ALA A C 1
ATOM 953 O O . ALA A 1 119 ? -0.091 -30.608 -1.113 1.00 95.12 119 ALA A O 1
ATOM 954 N N . LEU A 1 120 ? -0.280 -28.370 -1.061 1.00 92.69 120 LEU A N 1
ATOM 955 C CA . LEU A 1 120 ? 0.942 -28.113 -1.831 1.00 92.69 120 LEU A CA 1
ATOM 956 C C . LEU A 1 120 ? 2.207 -28.243 -0.971 1.00 92.69 120 LEU A C 1
ATOM 958 O O . LEU A 1 120 ? 3.267 -28.563 -1.503 1.00 92.69 120 LEU A O 1
ATOM 962 N N . GLU A 1 121 ? 2.094 -27.995 0.335 1.00 91.19 121 GLU A N 1
ATOM 963 C CA . GLU A 1 121 ? 3.208 -28.015 1.292 1.00 91.19 121 GLU A CA 1
ATOM 964 C C . GLU A 1 121 ? 3.369 -29.403 1.941 1.00 91.19 121 GLU A C 1
ATOM 966 O O . GLU A 1 121 ? 4.459 -29.973 1.933 1.00 91.19 121 GLU A O 1
ATOM 971 N N . GLU A 1 122 ? 2.273 -29.996 2.427 1.00 94.19 122 GLU A N 1
ATOM 972 C CA . GLU A 1 122 ? 2.212 -31.320 3.066 1.00 94.19 122 GLU A CA 1
ATOM 973 C C . GLU A 1 122 ? 1.170 -32.230 2.373 1.00 94.19 122 GLU A C 1
ATOM 975 O O . GLU A 1 122 ? 0.100 -32.528 2.925 1.00 94.19 122 GLU A O 1
ATOM 980 N N . PRO A 1 123 ? 1.458 -32.723 1.154 1.00 91.69 123 PRO A N 1
ATOM 981 C CA . PRO A 1 123 ? 0.491 -33.478 0.356 1.00 91.69 123 PRO A CA 1
ATOM 982 C C . PRO A 1 123 ? 0.021 -34.770 1.032 1.00 91.69 123 PRO A C 1
ATOM 984 O O . PRO A 1 123 ? -1.150 -35.123 0.925 1.00 91.69 123 PRO A O 1
ATOM 987 N N . GLN A 1 124 ? 0.887 -35.451 1.789 1.00 92.38 124 GLN A N 1
ATOM 988 C CA . GLN A 1 124 ? 0.528 -36.696 2.484 1.00 92.38 124 GLN A CA 1
ATOM 989 C C . GLN A 1 124 ? -0.590 -36.506 3.521 1.00 92.38 124 GLN A C 1
ATOM 991 O O . GLN A 1 124 ? -1.343 -37.438 3.790 1.00 92.38 124 GLN A O 1
ATOM 996 N N . ARG A 1 125 ? -0.703 -35.302 4.095 1.00 91.62 125 ARG A N 1
ATOM 997 C CA . ARG A 1 125 ? -1.664 -34.977 5.151 1.00 91.62 125 ARG A CA 1
ATOM 998 C C . ARG A 1 125 ? -2.943 -34.355 4.595 1.00 91.62 125 ARG A C 1
ATOM 1000 O O . ARG A 1 125 ? -4.033 -34.701 5.046 1.00 91.62 125 ARG A O 1
ATOM 1007 N N . TRP A 1 126 ? -2.825 -33.456 3.616 1.00 95.25 126 TRP A N 1
ATOM 1008 C CA . TRP A 1 126 ? -3.946 -32.608 3.190 1.00 95.25 126 TRP A CA 1
ATOM 1009 C C . TRP A 1 126 ? -4.483 -32.898 1.785 1.00 95.25 126 TRP A C 1
ATOM 1011 O O . TRP A 1 126 ? -5.632 -32.555 1.512 1.00 95.25 126 TRP A O 1
ATOM 1021 N N . ALA A 1 127 ? -3.720 -33.553 0.898 1.00 91.81 127 ALA A N 1
ATOM 1022 C CA . ALA A 1 127 ? -4.131 -33.716 -0.503 1.00 91.81 127 ALA A CA 1
ATOM 1023 C C . ALA A 1 127 ? -5.424 -34.529 -0.669 1.00 91.81 127 ALA A C 1
ATOM 1025 O O . ALA A 1 127 ? -6.223 -34.218 -1.547 1.00 91.81 127 ALA A O 1
ATOM 1026 N N . ALA A 1 128 ? -5.679 -35.505 0.212 1.00 92.56 128 ALA A N 1
ATOM 1027 C CA . ALA A 1 128 ? -6.918 -36.290 0.208 1.00 92.56 128 ALA A CA 1
ATOM 1028 C C . ALA A 1 128 ? -8.188 -35.444 0.443 1.00 92.56 128 ALA A C 1
ATOM 1030 O O . ALA A 1 128 ? -9.289 -35.879 0.119 1.00 92.56 128 ALA A O 1
ATOM 1031 N N . TRP A 1 129 ? -8.036 -34.235 0.989 1.00 94.38 129 TRP A N 1
ATOM 1032 C CA . TRP A 1 129 ? -9.127 -33.328 1.350 1.00 94.38 129 TRP A CA 1
ATOM 1033 C C . TRP A 1 129 ? -9.187 -32.073 0.468 1.00 94.38 129 TRP A C 1
ATOM 1035 O O . TRP A 1 129 ? -10.066 -31.230 0.653 1.00 94.38 129 TRP A O 1
ATOM 1045 N N . ALA A 1 130 ? -8.262 -31.929 -0.485 1.00 94.12 130 ALA A N 1
ATOM 1046 C CA . ALA A 1 130 ? -8.171 -30.779 -1.377 1.00 94.12 130 ALA A CA 1
ATOM 1047 C C . ALA A 1 130 ? -9.179 -30.901 -2.534 1.00 94.12 130 ALA A C 1
ATOM 1049 O O . ALA A 1 130 ? -8.867 -31.402 -3.612 1.00 94.12 130 ALA A O 1
ATOM 1050 N N . VAL A 1 131 ? -10.403 -30.428 -2.298 1.00 94.88 131 VAL A N 1
ATOM 1051 C CA . VAL A 1 131 ? -11.541 -30.523 -3.231 1.00 94.88 131 VAL A CA 1
ATOM 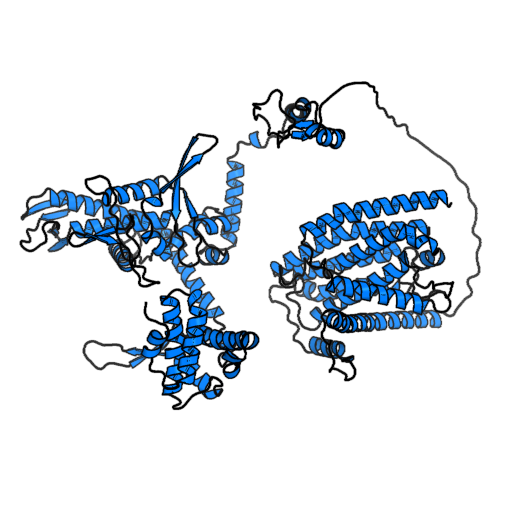1052 C C . VAL A 1 131 ? -12.140 -29.140 -3.548 1.00 94.88 131 VAL A C 1
ATOM 1054 O O . VAL A 1 131 ? -11.877 -28.167 -2.828 1.00 94.88 131 VAL A O 1
ATOM 1057 N N . PRO A 1 132 ? -12.943 -28.993 -4.622 1.00 93.38 132 PRO A N 1
ATOM 1058 C CA . PRO A 1 132 ? -13.560 -27.716 -4.978 1.00 93.38 132 PRO A CA 1
ATOM 1059 C C . PRO A 1 132 ? -14.430 -27.126 -3.858 1.00 93.38 132 PRO A C 1
ATOM 1061 O O . PRO A 1 132 ? -15.265 -27.797 -3.261 1.00 93.38 132 PRO A O 1
ATOM 1064 N N . CYS A 1 133 ? -14.278 -25.825 -3.596 1.00 94.44 133 CYS A N 1
ATOM 1065 C CA . CYS A 1 133 ? -15.036 -25.164 -2.534 1.00 94.44 133 CYS A CA 1
ATOM 1066 C C . CYS A 1 133 ? -16.525 -24.964 -2.905 1.00 94.44 133 CYS A C 1
ATOM 1068 O O . CYS A 1 133 ? -16.811 -24.284 -3.900 1.00 94.44 133 CYS A O 1
ATOM 1070 N N . PRO A 1 134 ? -17.485 -25.417 -2.069 1.00 93.12 134 PRO A N 1
ATOM 1071 C CA . PRO A 1 134 ? -18.925 -25.244 -2.307 1.00 93.12 134 PRO A CA 1
ATOM 1072 C C . PRO A 1 134 ? -19.409 -23.793 -2.118 1.00 93.12 134 PRO A C 1
ATOM 1074 O O . PRO A 1 134 ? -20.490 -23.414 -2.583 1.00 93.12 134 PRO A O 1
ATOM 1077 N N . VAL A 1 135 ? -18.616 -22.954 -1.441 1.00 92.69 135 VAL A N 1
ATOM 1078 C CA . VAL A 1 135 ? -18.903 -21.532 -1.210 1.00 92.69 135 VAL A CA 1
ATOM 1079 C C . VAL A 1 135 ? -18.203 -20.697 -2.277 1.00 92.69 135 VAL A C 1
ATOM 1081 O O . VAL A 1 135 ? -16.986 -20.511 -2.244 1.00 92.69 135 VAL A O 1
ATOM 1084 N N . ARG A 1 136 ? -18.963 -20.136 -3.217 1.00 89.19 136 ARG A N 1
ATOM 1085 C CA . ARG A 1 136 ? -18.444 -19.318 -4.321 1.00 89.19 136 ARG A CA 1
ATOM 1086 C C . ARG A 1 136 ? -18.061 -17.914 -3.832 1.00 89.19 136 ARG A C 1
ATOM 1088 O O . ARG A 1 136 ? -18.647 -17.414 -2.873 1.00 89.19 136 ARG A O 1
ATOM 1095 N N . PRO A 1 137 ? -17.163 -17.193 -4.532 1.00 84.06 137 PRO A N 1
ATOM 1096 C CA . PRO A 1 137 ? -16.857 -15.796 -4.210 1.00 84.06 137 PRO A CA 1
ATOM 1097 C C . PRO A 1 137 ? -18.095 -14.887 -4.157 1.00 84.06 137 PRO A C 1
ATOM 1099 O O . PRO A 1 137 ? -18.117 -13.925 -3.397 1.00 84.06 137 PRO A O 1
ATOM 1102 N N . ALA A 1 138 ? -19.129 -15.185 -4.951 1.00 83.56 138 ALA A N 1
ATOM 1103 C CA . ALA A 1 138 ? -20.396 -14.454 -4.939 1.00 83.56 138 ALA A CA 1
ATOM 1104 C C . ALA A 1 138 ? -21.184 -14.637 -3.628 1.00 83.56 138 ALA A C 1
ATOM 1106 O O . ALA A 1 138 ? -21.784 -13.673 -3.158 1.00 83.56 138 ALA A O 1
ATOM 1107 N N . ASP A 1 139 ? -21.116 -15.820 -3.005 1.00 82.75 139 ASP A N 1
ATOM 1108 C CA . ASP A 1 139 ? -21.827 -16.140 -1.757 1.00 82.75 139 ASP A CA 1
ATOM 1109 C C . ASP A 1 139 ? -21.296 -15.317 -0.566 1.00 82.75 139 ASP A C 1
ATOM 1111 O O . ASP A 1 139 ? -22.007 -15.073 0.406 1.00 82.75 139 ASP A O 1
ATOM 1115 N N . VAL A 1 140 ? -20.046 -14.845 -0.650 1.00 82.62 140 VAL A N 1
ATOM 1116 C CA . VAL A 1 140 ? -19.374 -14.057 0.397 1.00 82.62 140 VAL A CA 1
ATOM 1117 C C . VAL A 1 140 ? -19.285 -12.557 0.079 1.00 82.62 140 VAL A C 1
ATOM 1119 O O . VAL A 1 140 ? -18.638 -11.805 0.815 1.00 82.62 140 VAL A O 1
ATOM 1122 N N . ARG A 1 141 ? -19.954 -12.069 -0.982 1.00 73.38 141 ARG A N 1
ATOM 1123 C CA . ARG A 1 141 ? -20.017 -10.629 -1.317 1.00 73.38 141 ARG A CA 1
ATOM 1124 C C . ARG A 1 141 ? -20.900 -9.867 -0.324 1.00 73.38 141 ARG A C 1
ATOM 1126 O O . ARG A 1 141 ? -22.030 -9.483 -0.603 1.00 73.38 141 ARG A O 1
ATOM 1133 N N . GLY A 1 142 ? -20.347 -9.589 0.853 1.00 60.47 142 GLY A N 1
ATOM 1134 C CA . GLY A 1 142 ? -21.006 -8.863 1.940 1.00 60.47 142 GLY A CA 1
ATOM 1135 C C . GLY A 1 142 ? -20.942 -7.335 1.850 1.00 60.47 142 GLY A C 1
ATOM 1136 O O . GLY A 1 142 ? -21.240 -6.681 2.847 1.00 60.47 142 GLY A O 1
ATOM 1137 N N . THR A 1 143 ? -20.541 -6.739 0.719 1.00 58.31 143 THR A N 1
ATOM 1138 C CA . THR A 1 143 ? -20.312 -5.283 0.599 1.00 58.31 143 THR A CA 1
ATOM 1139 C C . THR A 1 143 ? -21.538 -4.479 1.025 1.00 58.31 143 THR A C 1
ATOM 1141 O O . THR A 1 143 ? -21.417 -3.593 1.863 1.00 58.31 143 THR A O 1
ATOM 1144 N N . LYS A 1 144 ? -22.745 -4.856 0.573 1.00 62.25 144 LYS A N 1
ATOM 1145 C CA . LYS A 1 144 ? -23.993 -4.180 0.977 1.00 62.25 144 LYS A CA 1
ATOM 1146 C C . LYS A 1 144 ? -24.239 -4.259 2.488 1.00 62.25 144 LYS A C 1
ATOM 1148 O O . LYS A 1 144 ? -24.655 -3.271 3.089 1.00 62.25 144 LYS A O 1
ATOM 1153 N N . THR A 1 145 ? -23.961 -5.401 3.115 1.00 66.38 145 THR A N 1
ATOM 1154 C CA . THR A 1 145 ? -24.127 -5.591 4.565 1.00 66.38 145 THR A CA 1
ATOM 1155 C C . THR A 1 145 ? -23.103 -4.775 5.350 1.00 66.38 145 THR A C 1
ATOM 1157 O O . THR A 1 145 ? -23.483 -4.062 6.274 1.00 66.38 145 THR A O 1
ATOM 1160 N N . LYS A 1 146 ? -21.825 -4.797 4.944 1.00 67.81 146 LYS A N 1
ATOM 1161 C CA . LYS A 1 146 ? -20.759 -3.985 5.556 1.00 67.81 146 LYS A CA 1
ATOM 1162 C C . LYS A 1 146 ? -21.064 -2.487 5.448 1.00 67.81 146 LYS A C 1
ATOM 1164 O O . LYS A 1 146 ? -20.986 -1.785 6.454 1.00 67.81 146 LYS A O 1
ATOM 1169 N N . THR A 1 147 ? -21.492 -2.015 4.275 1.00 68.38 147 THR A N 1
ATOM 1170 C CA . THR A 1 147 ? -21.878 -0.614 4.051 1.00 68.38 147 THR A CA 1
ATOM 1171 C C . THR A 1 147 ? -23.086 -0.213 4.896 1.00 68.38 147 THR A C 1
ATOM 1173 O O . THR A 1 147 ? -23.049 0.833 5.534 1.00 68.38 147 THR A O 1
ATOM 1176 N N . ARG A 1 148 ? -24.134 -1.048 4.976 1.00 75.62 148 ARG A N 1
ATOM 1177 C CA . ARG A 1 148 ? -25.313 -0.781 5.824 1.00 75.62 148 ARG A CA 1
ATOM 1178 C C . ARG A 1 148 ? -24.956 -0.712 7.306 1.00 75.62 148 ARG A C 1
ATOM 1180 O O . ARG A 1 148 ? -25.439 0.178 8.000 1.00 75.62 148 ARG A O 1
ATOM 1187 N N . THR A 1 149 ? -24.110 -1.621 7.790 1.00 75.62 149 THR A N 1
ATOM 1188 C CA . THR A 1 149 ? -23.633 -1.595 9.177 1.00 75.62 149 THR A CA 1
ATOM 1189 C C . THR A 1 149 ? -22.827 -0.328 9.448 1.00 75.62 149 THR A C 1
ATOM 1191 O O . THR A 1 149 ? -23.122 0.362 10.419 1.00 75.62 149 THR A O 1
ATOM 1194 N N . LYS A 1 150 ? -21.880 0.038 8.572 1.00 79.00 150 LYS A N 1
ATOM 1195 C CA . LYS A 1 150 ? -21.100 1.280 8.704 1.00 79.00 150 LYS A CA 1
ATOM 1196 C C . LYS A 1 150 ? -21.997 2.515 8.717 1.00 79.00 150 LYS A C 1
ATOM 1198 O O . LYS A 1 150 ? -21.886 3.313 9.637 1.00 79.00 150 LYS A O 1
ATOM 1203 N N . ALA A 1 151 ? -22.924 2.627 7.766 1.00 79.06 151 ALA A N 1
ATOM 1204 C CA . ALA A 1 151 ? -23.855 3.749 7.685 1.00 79.06 151 ALA A CA 1
ATOM 1205 C C . ALA A 1 151 ? -24.706 3.884 8.958 1.00 79.06 151 ALA A C 1
ATOM 1207 O O . ALA A 1 151 ? -24.817 4.975 9.507 1.00 79.06 151 ALA A O 1
ATOM 1208 N N . ARG A 1 152 ? -25.236 2.769 9.482 1.00 82.81 152 ARG A N 1
ATOM 1209 C CA . ARG A 1 152 ? -25.997 2.755 10.741 1.00 82.81 152 ARG A CA 1
ATOM 1210 C C . ARG A 1 152 ? -25.146 3.195 11.930 1.00 82.81 152 ARG A C 1
ATOM 1212 O O . ARG A 1 152 ? -25.621 3.942 12.778 1.00 82.81 152 ARG A O 1
ATOM 1219 N N . MET A 1 153 ? -23.902 2.722 12.005 1.00 81.62 153 MET A N 1
ATOM 1220 C CA . MET A 1 153 ? -22.986 3.104 13.079 1.00 81.62 153 MET A CA 1
ATOM 1221 C C . MET A 1 153 ? -22.597 4.586 12.995 1.00 81.62 153 MET A C 1
ATOM 1223 O O . MET A 1 153 ? -22.530 5.241 14.028 1.00 81.62 153 MET A O 1
ATOM 1227 N N . ASP A 1 154 ? -22.381 5.127 11.795 1.00 82.81 154 ASP A N 1
ATOM 1228 C CA . ASP A 1 154 ? -22.054 6.545 11.598 1.00 82.81 154 ASP A CA 1
ATOM 1229 C C . ASP A 1 154 ? -23.232 7.454 11.928 1.00 82.81 154 ASP A C 1
ATOM 1231 O O . ASP A 1 154 ? -23.056 8.464 12.605 1.00 82.81 154 ASP A O 1
ATOM 1235 N N . GLN A 1 155 ? -24.434 7.075 11.490 1.00 83.88 155 GLN A N 1
ATOM 1236 C CA . GLN A 1 155 ? -25.665 7.777 11.832 1.00 83.88 155 GLN A CA 1
ATOM 1237 C C . GLN A 1 155 ? -25.860 7.817 13.351 1.00 83.88 155 GLN A C 1
ATOM 1239 O O . GLN A 1 155 ? -26.039 8.893 13.914 1.00 83.88 155 GLN A O 1
ATOM 1244 N N . ARG A 1 156 ? -25.703 6.671 14.025 1.00 87.69 156 ARG A N 1
ATOM 1245 C CA . ARG A 1 156 ? -25.752 6.587 15.488 1.00 87.69 156 ARG A CA 1
ATOM 1246 C C . ARG A 1 156 ? -24.730 7.515 16.152 1.00 87.69 156 ARG A C 1
ATOM 1248 O O . ARG A 1 156 ? -25.082 8.218 17.093 1.00 87.69 156 ARG A O 1
ATOM 1255 N N . THR A 1 157 ? -23.483 7.556 15.672 1.00 86.88 157 THR A N 1
ATOM 1256 C CA . THR A 1 157 ? -22.471 8.476 16.216 1.00 86.88 157 THR A CA 1
ATOM 1257 C C . THR A 1 157 ? -22.897 9.937 16.049 1.00 86.88 157 THR A C 1
ATOM 1259 O O . THR A 1 157 ? -22.810 10.698 17.007 1.00 86.88 157 THR A O 1
ATOM 1262 N N . ARG A 1 158 ? -23.381 10.333 14.863 1.00 83.88 158 ARG A N 1
ATOM 1263 C CA . ARG A 1 158 ? -23.815 11.714 14.570 1.00 83.88 158 ARG A CA 1
ATOM 1264 C C . ARG A 1 158 ? -24.998 12.153 15.427 1.00 83.88 158 ARG A C 1
ATOM 1266 O O . ARG A 1 158 ? -25.030 13.292 15.871 1.00 83.88 158 ARG A O 1
ATOM 1273 N N . GLU A 1 159 ? -25.946 11.255 15.673 1.00 84.88 159 GLU A N 1
ATOM 1274 C CA . GLU A 1 159 ? -27.129 11.531 16.494 1.00 84.88 159 GLU A CA 1
ATOM 1275 C C . GLU A 1 159 ? -26.794 11.656 17.987 1.00 84.88 159 GLU A C 1
ATOM 1277 O O . GLU A 1 159 ? -27.464 12.384 18.721 1.00 84.88 159 GLU A O 1
ATOM 1282 N N . LEU A 1 160 ? -25.781 10.931 18.466 1.00 85.75 160 LEU A N 1
ATOM 1283 C CA . LEU A 1 160 ? -25.472 10.843 19.894 1.00 85.75 160 LEU A CA 1
ATOM 1284 C C . LEU A 1 160 ? -24.340 11.774 20.341 1.00 85.75 160 LEU A C 1
ATOM 1286 O O . LEU A 1 160 ? -24.382 12.247 21.476 1.00 85.75 160 LEU A O 1
ATOM 1290 N N . LEU A 1 161 ? -23.370 12.079 19.476 1.00 87.44 161 LEU A N 1
ATOM 1291 C CA . LEU A 1 161 ? -22.221 12.921 19.824 1.00 87.44 161 LEU A CA 1
ATOM 1292 C C . LEU A 1 161 ? -22.623 14.304 20.381 1.00 87.44 161 LEU A C 1
ATOM 1294 O O . LEU A 1 161 ? -22.093 14.668 21.429 1.00 87.44 161 LEU A O 1
ATOM 1298 N N . PRO A 1 162 ? -23.598 15.042 19.802 1.00 86.12 162 PRO A N 1
ATOM 1299 C CA . PRO A 1 162 ? -24.013 16.341 20.342 1.00 86.12 162 PRO A CA 1
ATOM 1300 C C . PRO A 1 162 ? -24.586 16.277 21.764 1.00 86.12 162 PRO A C 1
ATOM 1302 O O . PRO A 1 162 ? -24.540 17.264 22.483 1.00 86.12 162 PRO A O 1
ATOM 1305 N N . SER A 1 163 ? -25.104 15.116 22.184 1.00 83.44 163 SER A N 1
ATOM 1306 C CA . SER A 1 163 ? -25.650 14.915 23.534 1.00 83.44 163 SER A CA 1
ATOM 1307 C C . SER A 1 163 ? -24.606 14.512 24.580 1.00 83.44 163 SER A C 1
ATOM 1309 O O . SER A 1 163 ? -24.945 14.364 25.753 1.00 83.44 163 SER A O 1
ATOM 1311 N N . LEU A 1 164 ? -23.341 14.315 24.188 1.00 87.69 164 LEU A N 1
ATOM 1312 C CA . LEU A 1 164 ? -22.283 13.883 25.102 1.00 87.69 164 LEU A CA 1
ATOM 1313 C C . LEU A 1 164 ? -22.053 14.861 26.276 1.00 87.69 164 LEU A C 1
ATOM 1315 O O . LEU A 1 164 ? -21.961 14.371 27.403 1.00 87.69 164 LEU A O 1
ATOM 1319 N N . PRO A 1 165 ? -22.019 16.199 26.089 1.00 87.44 165 PRO A N 1
ATOM 1320 C CA . PRO A 1 165 ? -21.856 17.133 27.208 1.00 87.44 165 PRO A CA 1
ATOM 1321 C C . PRO A 1 165 ? -22.988 17.035 28.240 1.00 87.44 165 PRO A C 1
ATOM 1323 O O . PRO A 1 165 ? -22.737 17.050 29.445 1.00 87.44 165 PRO A O 1
ATOM 1326 N N . ASP A 1 166 ? -24.232 16.865 27.781 1.00 84.69 166 ASP A N 1
ATOM 1327 C CA . ASP A 1 166 ? -25.386 16.692 28.668 1.00 84.69 166 ASP A CA 1
ATOM 1328 C C . ASP A 1 166 ? -25.323 15.378 29.440 1.00 84.69 166 ASP A C 1
ATOM 1330 O O . ASP A 1 166 ? -25.659 15.334 30.624 1.00 84.69 166 ASP A O 1
ATOM 1334 N N . VAL A 1 167 ? -24.875 14.307 28.780 1.00 86.00 167 VAL A N 1
ATOM 1335 C CA . VAL A 1 167 ? -24.661 13.007 29.419 1.00 86.00 167 VAL A CA 1
ATOM 1336 C C . VAL A 1 167 ? -23.620 13.126 30.528 1.00 86.00 167 VAL A C 1
ATOM 1338 O O . VAL A 1 167 ? -23.889 12.692 31.644 1.00 86.00 167 VAL A O 1
ATOM 1341 N N . VAL A 1 168 ? -22.472 13.752 30.251 1.00 89.31 168 VAL A N 1
ATOM 1342 C CA . VAL A 1 168 ? -21.403 13.967 31.239 1.00 89.31 168 VAL A CA 1
ATOM 1343 C C . VAL A 1 168 ? -21.927 14.748 32.443 1.00 89.31 168 VAL A C 1
ATOM 1345 O O . VAL A 1 168 ? -21.804 14.284 33.575 1.00 89.31 168 VAL A O 1
ATOM 1348 N N . ARG A 1 169 ? -22.602 15.879 32.201 1.00 88.38 169 ARG A N 1
ATOM 1349 C CA . ARG A 1 169 ? -23.185 16.708 33.265 1.00 88.38 169 ARG A CA 1
ATOM 1350 C C . ARG A 1 169 ? -24.208 15.944 34.099 1.00 88.38 169 ARG A C 1
ATOM 1352 O O . ARG A 1 169 ? -24.223 16.076 35.317 1.00 88.38 169 ARG A O 1
ATOM 1359 N N . THR A 1 170 ? -25.062 15.146 33.461 1.00 86.75 170 THR A N 1
ATOM 1360 C CA . THR A 1 170 ? -26.106 14.400 34.175 1.00 86.75 170 THR A CA 1
ATOM 1361 C C . THR A 1 170 ? -25.515 13.275 35.020 1.00 86.75 170 THR A C 1
ATOM 1363 O O . THR A 1 170 ? -25.944 13.065 36.152 1.00 86.75 170 THR A O 1
ATOM 1366 N N . VAL A 1 171 ? -24.515 12.564 34.495 1.00 89.88 171 VAL A N 1
ATOM 1367 C CA . VAL A 1 171 ? -23.819 11.499 35.227 1.00 89.88 171 VAL A CA 1
ATOM 1368 C C . VAL A 1 171 ? -23.048 12.071 36.422 1.00 89.88 171 VAL A C 1
ATOM 1370 O O . VAL A 1 171 ? -23.119 11.494 37.506 1.00 89.88 171 VAL A O 1
ATOM 1373 N N . ASP A 1 172 ? -22.380 13.217 36.264 1.00 91.50 172 ASP A N 1
ATOM 1374 C CA . ASP A 1 172 ? -21.670 13.876 37.367 1.00 91.50 172 ASP A CA 1
ATOM 1375 C C . ASP A 1 172 ? -22.624 14.445 38.431 1.00 91.50 172 ASP A C 1
ATOM 1377 O O . ASP A 1 172 ? -22.467 14.147 39.614 1.00 91.50 172 ASP A O 1
ATOM 1381 N N . ALA A 1 173 ? -23.685 15.154 38.027 1.00 89.19 173 ALA A N 1
ATOM 1382 C CA . ALA A 1 173 ? -24.705 15.655 38.953 1.00 89.19 173 ALA A CA 1
ATOM 1383 C C . ALA A 1 173 ? -25.341 14.519 39.769 1.00 89.19 173 ALA A C 1
ATOM 1385 O O . ALA A 1 173 ? -25.549 14.641 40.975 1.00 89.19 173 ALA A O 1
ATOM 1386 N N . ARG A 1 174 ? -25.596 13.373 39.128 1.00 87.62 174 ARG A N 1
ATOM 1387 C CA . ARG A 1 174 ? -26.135 12.189 39.799 1.00 87.62 174 ARG A CA 1
ATOM 1388 C C . ARG A 1 174 ? -25.148 11.591 40.799 1.00 87.62 174 ARG A C 1
ATOM 1390 O O . ARG A 1 174 ? -25.561 11.223 41.894 1.00 87.62 174 ARG A O 1
ATOM 1397 N N . ARG A 1 175 ? -23.863 11.499 40.444 1.00 91.69 175 ARG A N 1
ATOM 1398 C CA . ARG A 1 175 ? -22.807 11.048 41.363 1.00 91.69 175 ARG A CA 1
ATOM 1399 C C . ARG A 1 175 ? -22.742 11.951 42.596 1.00 91.69 175 ARG A C 1
ATOM 1401 O O . ARG A 1 175 ? -22.680 11.439 43.709 1.00 91.69 175 ARG A O 1
ATOM 1408 N N . LEU A 1 176 ? -22.781 13.271 42.406 1.00 92.56 176 LEU A N 1
ATOM 1409 C CA . LEU A 1 176 ? -22.768 14.246 43.501 1.00 92.56 176 LEU A CA 1
ATOM 1410 C C . LEU A 1 176 ? -24.000 14.104 44.403 1.00 92.56 176 LEU A C 1
ATOM 1412 O O . LEU A 1 176 ? -23.844 14.016 45.619 1.00 92.56 176 LEU A O 1
ATOM 1416 N N . HIS A 1 177 ? -25.194 13.984 43.818 1.00 90.19 177 HIS A N 1
ATOM 1417 C CA . HIS A 1 177 ? -26.433 13.748 44.561 1.00 90.19 177 HIS A CA 1
ATOM 1418 C C . HIS A 1 177 ? -26.373 12.458 45.392 1.00 90.19 177 HIS A C 1
ATOM 1420 O O . HIS A 1 177 ? -26.654 12.470 46.587 1.00 90.19 177 HIS A O 1
ATOM 1426 N N . CYS A 1 178 ? -25.964 11.333 44.792 1.00 91.12 178 CYS A N 1
ATOM 1427 C CA . CYS A 1 178 ? -25.872 10.061 45.511 1.00 91.12 178 CYS A CA 1
ATOM 1428 C C . CYS A 1 178 ? -24.808 10.088 46.621 1.00 91.12 178 CYS A C 1
ATOM 1430 O O . CYS A 1 178 ? -25.024 9.486 47.671 1.00 91.12 178 CYS A O 1
ATOM 1432 N N . ALA A 1 179 ? -23.698 10.806 46.425 1.00 92.25 179 ALA A N 1
ATOM 1433 C CA . ALA A 1 179 ? -22.690 11.008 47.464 1.00 92.25 179 ALA A CA 1
ATOM 1434 C C . ALA A 1 179 ? -23.224 11.860 48.629 1.00 92.25 179 ALA A C 1
ATOM 1436 O O . ALA A 1 179 ? -23.030 11.494 49.789 1.00 92.25 179 ALA A O 1
ATOM 1437 N N . ALA A 1 180 ? -23.943 12.950 48.338 1.00 92.38 180 ALA A N 1
ATOM 1438 C CA . ALA A 1 180 ? -24.587 13.784 49.352 1.00 92.38 180 ALA A CA 1
ATOM 1439 C C . ALA A 1 180 ? -25.665 13.008 50.127 1.00 92.38 180 ALA A C 1
ATOM 1441 O O . ALA A 1 180 ? -25.702 13.068 51.355 1.00 92.38 180 ALA A O 1
ATOM 1442 N N . LEU A 1 181 ? -26.485 12.220 49.422 1.00 91.25 181 LEU A N 1
ATOM 1443 C CA . LEU A 1 181 ? -27.507 11.361 50.018 1.00 91.25 181 LEU A CA 1
ATOM 1444 C C . LEU A 1 181 ? -26.886 10.325 50.955 1.00 91.25 181 LEU A C 1
ATOM 1446 O O . LEU A 1 181 ? -27.369 10.150 52.070 1.00 91.25 181 LEU A O 1
ATOM 1450 N N . LEU A 1 182 ? -25.814 9.654 50.525 1.00 92.19 182 LEU A N 1
ATOM 1451 C CA . LEU A 1 182 ? -25.113 8.679 51.354 1.00 92.19 182 LEU A CA 1
ATOM 1452 C C . LEU A 1 182 ? -24.485 9.333 52.590 1.00 92.19 182 LEU A C 1
ATOM 1454 O O . LEU A 1 182 ? -24.582 8.762 53.674 1.00 92.19 182 LEU A O 1
ATOM 1458 N N . SER A 1 183 ? -23.879 10.516 52.452 1.00 91.94 183 SER A N 1
ATOM 1459 C CA . SER A 1 183 ? -23.311 11.261 53.584 1.00 91.94 183 SER A CA 1
ATOM 1460 C C . SER A 1 183 ? -24.395 11.627 54.597 1.00 91.94 183 SER A C 1
ATOM 1462 O O . SER A 1 183 ? -24.317 11.215 55.750 1.00 91.94 183 SER A O 1
ATOM 1464 N N . ALA A 1 184 ? -25.466 12.290 54.152 1.00 90.50 184 ALA A N 1
ATOM 1465 C CA . ALA A 1 184 ? -26.569 12.693 55.023 1.00 90.50 184 ALA A CA 1
ATOM 1466 C C . ALA A 1 184 ? -27.258 11.485 55.686 1.00 90.50 184 ALA A C 1
ATOM 1468 O O . ALA A 1 184 ? -27.589 11.521 56.870 1.00 90.50 184 ALA A O 1
ATOM 1469 N N . ALA A 1 185 ? -27.421 10.381 54.951 1.00 89.50 185 ALA A N 1
ATOM 1470 C CA . ALA A 1 185 ? -27.960 9.138 55.493 1.00 89.50 185 ALA A CA 1
ATOM 1471 C C . ALA A 1 185 ? -27.010 8.446 56.485 1.00 89.50 185 ALA A C 1
ATOM 1473 O O . ALA A 1 185 ? -27.473 7.715 57.358 1.00 89.50 185 ALA A O 1
ATOM 1474 N N . SER A 1 186 ? -25.696 8.630 56.350 1.00 88.25 186 SER A N 1
ATOM 1475 C CA . SER A 1 186 ? -24.709 8.086 57.291 1.00 88.25 186 SER A CA 1
ATOM 1476 C C . SER A 1 186 ? -24.764 8.822 58.628 1.00 88.25 186 SER A C 1
ATOM 1478 O O . SER A 1 186 ? -24.722 8.164 59.672 1.00 88.25 186 SER A O 1
ATOM 1480 N N . ASP A 1 187 ? -24.948 10.143 58.577 1.00 88.69 187 ASP A N 1
ATOM 1481 C CA . ASP A 1 187 ? -25.008 11.036 59.739 1.00 88.69 187 ASP A CA 1
ATOM 1482 C C . ASP A 1 187 ? -26.362 10.980 60.478 1.00 88.69 187 ASP A C 1
ATOM 1484 O O . ASP A 1 187 ? -26.418 11.143 61.697 1.00 88.69 187 ASP A O 1
ATOM 1488 N N . ALA A 1 188 ? -27.467 10.716 59.771 1.00 88.00 188 ALA A N 1
ATOM 1489 C CA . ALA A 1 188 ? -28.806 10.630 60.365 1.00 88.00 188 ALA A CA 1
ATOM 1490 C C . ALA A 1 188 ? -28.975 9.371 61.230 1.00 88.00 188 ALA A C 1
ATOM 1492 O O . ALA A 1 188 ? -28.567 8.297 60.820 1.00 88.00 188 ALA A O 1
ATOM 1493 N N . THR A 1 189 ? -29.642 9.405 62.384 1.00 86.81 189 THR A N 1
ATOM 1494 C CA . THR A 1 189 ? -29.881 8.180 63.181 1.00 86.81 189 THR A CA 1
ATOM 1495 C C . THR A 1 189 ? -30.867 7.220 62.488 1.00 86.81 189 THR A C 1
ATOM 1497 O O . THR A 1 189 ? -31.801 7.680 61.825 1.00 86.81 189 THR A O 1
ATOM 1500 N N . PRO A 1 190 ? -30.716 5.882 62.600 1.00 86.12 190 PRO A N 1
ATOM 1501 C CA . PRO A 1 190 ? -31.690 4.942 62.038 1.00 86.12 190 PRO A CA 1
ATOM 1502 C C . PRO A 1 190 ? -33.111 5.222 62.551 1.00 86.12 190 PRO A C 1
ATOM 1504 O O . PRO A 1 190 ? -33.322 5.339 63.753 1.00 86.12 190 PRO A O 1
ATOM 1507 N N . GLY A 1 191 ? -34.077 5.339 61.640 1.00 82.38 191 GLY A N 1
ATOM 1508 C CA . GLY A 1 191 ? -35.466 5.712 61.922 1.00 82.38 191 GLY A CA 1
ATOM 1509 C C . GLY A 1 191 ? -35.763 7.215 61.843 1.00 82.38 191 GLY A C 1
ATOM 1510 O O . GLY A 1 191 ? -36.932 7.587 61.784 1.00 82.38 191 GLY A O 1
ATOM 1511 N N . SER A 1 192 ? -34.747 8.084 61.797 1.00 87.75 192 SER A N 1
ATOM 1512 C CA . SER A 1 192 ? -34.951 9.533 61.670 1.00 87.75 192 SER A CA 1
ATOM 1513 C C . SER A 1 192 ? -35.098 9.979 60.214 1.00 87.75 192 SER A C 1
ATOM 1515 O O . SER A 1 192 ? -34.623 9.323 59.278 1.00 87.75 192 SER A O 1
ATOM 1517 N N . SER A 1 193 ? -35.791 11.105 60.031 1.00 89.81 193 SER A N 1
ATOM 1518 C CA . SER A 1 193 ? -35.918 11.758 58.730 1.00 89.81 193 SER A CA 1
ATOM 1519 C C . SER A 1 193 ? -34.859 12.843 58.568 1.00 89.81 193 SER A C 1
ATOM 1521 O O . SER A 1 193 ? -34.556 13.566 59.513 1.00 89.81 193 SER A O 1
ATOM 1523 N N . PHE A 1 194 ? -34.312 12.957 57.366 1.00 91.75 194 PHE A N 1
ATOM 1524 C CA . PHE A 1 194 ? -33.280 13.917 56.998 1.00 91.75 194 PHE A CA 1
ATOM 1525 C C . PHE A 1 194 ? -33.547 14.454 55.589 1.00 91.75 194 PHE A C 1
ATOM 1527 O O . PHE A 1 194 ? -34.285 13.853 54.805 1.00 91.75 194 PHE A O 1
ATOM 1534 N N . THR A 1 195 ? -32.962 15.599 55.258 1.00 89.38 195 THR A N 1
ATOM 1535 C CA . THR A 1 195 ? -33.140 16.244 53.954 1.00 89.38 195 THR A CA 1
ATOM 1536 C C . THR A 1 195 ? -31.876 16.131 53.109 1.00 89.38 195 THR A C 1
ATOM 1538 O O . THR A 1 195 ? -30.760 16.266 53.604 1.00 89.38 195 THR A O 1
ATOM 1541 N N . CYS A 1 196 ? -32.047 15.880 51.813 1.00 87.56 196 CYS A N 1
ATOM 1542 C CA . CYS A 1 196 ? -30.971 15.895 50.824 1.00 87.56 196 CYS A CA 1
ATOM 1543 C C . CYS A 1 196 ? -31.508 16.506 49.524 1.00 87.56 196 CYS A C 1
ATOM 1545 O O . CYS A 1 196 ? -32.537 16.059 49.015 1.00 87.56 196 CYS A O 1
ATOM 1547 N N . ASP A 1 197 ? -30.855 17.562 49.027 1.00 83.94 197 ASP A N 1
ATOM 1548 C CA . ASP A 1 197 ? -31.253 18.328 47.832 1.00 83.94 197 ASP A CA 1
ATOM 1549 C C . ASP A 1 197 ? -32.741 18.729 47.805 1.00 83.94 197 ASP A C 1
ATOM 1551 O O . ASP A 1 197 ? -33.422 18.657 46.784 1.00 83.94 197 ASP A O 1
ATOM 1555 N N . GLY A 1 198 ? -33.268 19.134 48.966 1.00 80.75 198 GLY A N 1
ATOM 1556 C CA . GLY A 1 198 ? -34.660 19.569 49.125 1.00 80.75 198 GLY A CA 1
ATOM 1557 C C . GLY A 1 198 ? -35.698 18.441 49.192 1.00 80.75 198 GLY A C 1
ATOM 1558 O O . GLY A 1 198 ? -36.875 18.726 49.400 1.00 80.75 198 GLY A O 1
ATOM 1559 N N . ALA A 1 199 ? -35.294 17.173 49.070 1.00 84.25 199 ALA A N 1
ATOM 1560 C CA . ALA A 1 199 ? -36.160 16.013 49.270 1.00 84.25 199 ALA A CA 1
ATOM 1561 C C . ALA A 1 199 ? -36.000 15.430 50.684 1.00 84.25 199 ALA A C 1
ATOM 1563 O O . ALA A 1 199 ? -34.901 15.411 51.243 1.00 84.25 199 ALA A O 1
ATOM 1564 N N . LEU A 1 200 ? -37.111 14.962 51.261 1.00 89.81 200 LEU A N 1
ATOM 1565 C CA . LEU A 1 200 ? -37.157 14.361 52.593 1.00 89.81 200 LEU A CA 1
ATOM 1566 C C . LEU A 1 200 ? -37.014 12.835 52.493 1.00 89.81 200 LEU A C 1
ATOM 1568 O O . LEU A 1 200 ? -37.809 12.159 51.833 1.00 89.81 200 LEU A O 1
ATOM 1572 N N . TYR A 1 201 ? -36.025 12.291 53.190 1.00 90.88 201 TYR A N 1
ATOM 1573 C CA . TYR A 1 201 ? -35.727 10.865 53.250 1.00 90.88 201 TYR A CA 1
ATOM 1574 C C . TYR A 1 201 ? -35.802 10.367 54.690 1.00 90.88 201 TYR A C 1
ATOM 1576 O O . TYR A 1 201 ? -35.541 11.116 55.626 1.00 90.88 201 TYR A O 1
ATOM 1584 N N . THR A 1 202 ? -36.104 9.087 54.880 1.00 89.88 202 THR A N 1
ATOM 1585 C CA . THR A 1 202 ? -36.044 8.427 56.192 1.00 89.88 202 THR A CA 1
ATOM 1586 C C . THR A 1 202 ? -34.973 7.346 56.171 1.00 89.88 202 THR A C 1
ATOM 1588 O O . THR A 1 202 ? -34.983 6.482 55.288 1.00 89.88 202 THR A O 1
ATOM 1591 N N . ARG A 1 203 ? -34.046 7.362 57.139 1.00 89.94 203 ARG A N 1
ATOM 1592 C CA . ARG A 1 203 ? -33.047 6.294 57.289 1.00 89.94 203 ARG A CA 1
ATOM 1593 C C . ARG A 1 203 ? -33.739 5.044 57.820 1.00 89.94 203 ARG A C 1
ATOM 1595 O O . ARG A 1 203 ? -34.329 5.070 58.895 1.00 89.94 203 ARG A O 1
ATOM 1602 N N . LEU A 1 204 ? -33.649 3.934 57.100 1.00 86.94 204 LEU A N 1
ATOM 1603 C CA . LEU A 1 204 ? -34.265 2.674 57.507 1.00 86.94 204 LEU A CA 1
ATOM 1604 C C . LEU A 1 204 ? -33.291 1.824 58.324 1.00 86.94 204 LEU A C 1
ATOM 1606 O O . LEU A 1 204 ? -32.112 1.702 57.990 1.00 86.94 204 LEU A O 1
ATOM 1610 N N . HIS A 1 205 ? -33.811 1.168 59.359 1.00 80.62 205 HIS A N 1
ATOM 1611 C CA . HIS A 1 205 ? -33.102 0.109 60.066 1.00 80.62 205 HIS A CA 1
ATOM 1612 C C . HIS A 1 205 ? -33.528 -1.251 59.499 1.00 80.62 205 HIS A C 1
ATOM 1614 O O . HIS A 1 205 ? -34.689 -1.638 59.616 1.00 80.62 205 HIS A O 1
ATOM 1620 N N . LYS A 1 206 ? -32.602 -1.978 58.860 1.00 74.50 206 LYS A N 1
ATOM 1621 C CA . LYS A 1 206 ? -32.838 -3.352 58.388 1.00 74.50 206 LYS A CA 1
ATOM 1622 C C . LYS A 1 206 ? -31.976 -4.329 59.202 1.00 74.50 206 LYS A C 1
ATOM 1624 O O . LYS A 1 206 ? -30.783 -4.422 58.920 1.00 74.50 206 LYS A O 1
ATOM 1629 N N . PRO A 1 207 ? -32.552 -5.082 60.159 1.00 57.19 207 PRO A N 1
ATOM 1630 C CA . PRO A 1 207 ? -31.791 -5.903 61.109 1.00 57.19 207 PRO A CA 1
ATOM 1631 C C . PRO A 1 207 ? -31.028 -7.080 60.472 1.00 57.19 207 PRO A C 1
ATOM 1633 O O . PRO A 1 207 ? -30.074 -7.575 61.059 1.00 57.19 207 PRO A O 1
ATOM 1636 N N . HIS A 1 208 ? -31.396 -7.501 59.255 1.00 60.06 208 HIS A N 1
ATOM 1637 C CA . HIS A 1 208 ? -30.714 -8.570 58.505 1.00 60.06 208 HIS A CA 1
ATOM 1638 C C . HIS A 1 208 ? -29.838 -8.068 57.341 1.00 60.06 208 HIS A C 1
ATOM 1640 O O . HIS A 1 208 ? -29.374 -8.866 56.526 1.00 60.06 208 HIS A O 1
ATOM 1646 N N . ALA A 1 209 ? -29.621 -6.756 57.207 1.00 58.69 209 ALA A N 1
ATOM 1647 C CA . ALA A 1 209 ? -28.712 -6.225 56.194 1.00 58.69 209 ALA A CA 1
ATOM 1648 C C . ALA A 1 209 ? -27.257 -6.307 56.687 1.00 58.69 209 ALA A C 1
ATOM 1650 O O . ALA A 1 209 ? -26.972 -5.973 57.833 1.00 58.69 209 ALA A O 1
ATOM 1651 N N . ALA A 1 210 ? -26.327 -6.716 55.815 1.00 58.19 210 ALA A N 1
ATOM 1652 C CA . ALA A 1 210 ? -24.894 -6.612 56.097 1.00 58.19 210 ALA A CA 1
ATOM 1653 C C . ALA A 1 210 ? -24.559 -5.168 56.526 1.00 58.19 210 ALA A C 1
ATOM 1655 O O . ALA A 1 210 ? -24.960 -4.228 55.836 1.00 58.19 210 ALA A O 1
ATOM 1656 N N . GLY A 1 211 ? -23.843 -4.994 57.645 1.00 57.19 211 GLY A N 1
ATOM 1657 C CA . GLY A 1 211 ? -23.656 -3.710 58.347 1.00 57.19 211 GLY A CA 1
ATOM 1658 C C . GLY A 1 211 ? -22.984 -2.570 57.563 1.00 57.19 211 GLY A C 1
ATOM 1659 O O . GLY A 1 211 ? -22.796 -1.489 58.103 1.00 57.19 211 GLY A O 1
ATOM 1660 N N . THR A 1 212 ? -22.639 -2.785 56.293 1.00 67.31 212 THR A N 1
ATOM 1661 C CA . THR A 1 212 ? -22.058 -1.797 55.372 1.00 67.31 212 THR A CA 1
ATOM 1662 C C . THR A 1 212 ? -23.088 -1.100 54.472 1.00 67.31 212 THR A C 1
ATOM 1664 O O . THR A 1 212 ? -22.747 -0.145 53.770 1.00 67.31 212 THR A O 1
ATOM 1667 N N . LYS A 1 213 ? -24.347 -1.557 54.458 1.00 82.56 213 LYS A N 1
ATOM 1668 C CA . LYS A 1 213 ? -25.405 -1.018 53.588 1.00 82.56 213 LYS A CA 1
ATOM 1669 C C . LYS A 1 213 ? -26.293 -0.015 54.314 1.00 82.56 213 LYS A C 1
ATOM 1671 O O . LYS A 1 213 ? -26.861 -0.329 55.358 1.00 82.56 213 LYS A O 1
ATOM 1676 N N . ILE A 1 214 ? -26.478 1.158 53.715 1.00 86.69 214 ILE A N 1
ATOM 1677 C CA . ILE A 1 214 ? -27.329 2.222 54.249 1.00 86.69 214 ILE A CA 1
ATOM 1678 C C . ILE A 1 214 ? -28.607 2.293 53.421 1.00 86.69 214 ILE A C 1
ATOM 1680 O O . ILE A 1 214 ? -28.587 2.635 52.241 1.00 86.69 214 ILE A O 1
ATOM 1684 N N . TRP A 1 215 ? -29.729 1.952 54.051 1.00 89.69 215 TRP A N 1
ATOM 1685 C CA . TRP A 1 215 ? -31.042 1.950 53.415 1.00 89.69 215 TRP A CA 1
ATOM 1686 C C . TRP A 1 215 ? -31.792 3.234 53.735 1.00 89.69 215 TRP A C 1
ATOM 1688 O O . TRP A 1 215 ? -31.864 3.646 54.893 1.00 89.69 215 TRP A O 1
ATOM 1698 N N . VAL A 1 216 ? -32.394 3.831 52.715 1.00 90.62 216 VAL A N 1
ATOM 1699 C CA . VAL A 1 216 ? -33.206 5.040 52.847 1.00 90.62 216 VAL A CA 1
ATOM 1700 C C . VAL A 1 216 ? -34.538 4.843 52.134 1.00 90.62 216 VAL A C 1
ATOM 1702 O O . VAL A 1 216 ? -34.624 4.099 51.155 1.00 90.62 216 VAL A O 1
ATOM 1705 N N . SER A 1 217 ? -35.583 5.485 52.643 1.00 90.19 217 SER A N 1
ATOM 1706 C CA . SER A 1 217 ? -36.881 5.584 51.979 1.00 90.19 217 SER A CA 1
ATOM 1707 C C . SER A 1 217 ? -37.108 7.024 51.555 1.00 90.19 217 SER A C 1
ATOM 1709 O O . SER A 1 217 ? -37.007 7.924 52.387 1.00 90.19 217 SER A O 1
ATOM 1711 N N . ASP A 1 218 ? -37.440 7.248 50.288 1.00 85.62 218 ASP A N 1
ATOM 1712 C CA . ASP A 1 218 ? -37.983 8.533 49.845 1.00 85.62 218 ASP A CA 1
ATOM 1713 C C . ASP A 1 218 ? -39.415 8.658 50.382 1.00 85.62 218 ASP A C 1
ATOM 1715 O O . ASP A 1 218 ? -40.279 7.835 50.073 1.00 85.62 218 ASP A O 1
ATOM 1719 N N . THR A 1 219 ? -39.663 9.668 51.216 1.00 79.50 219 THR A N 1
ATOM 1720 C CA . THR A 1 219 ? -40.969 9.865 51.871 1.00 79.50 219 THR A CA 1
ATOM 1721 C C . THR A 1 219 ? -42.071 10.287 50.901 1.00 79.50 219 THR A C 1
ATOM 1723 O O . THR A 1 219 ? -43.247 10.072 51.182 1.00 79.50 219 THR A O 1
ATOM 1726 N N . ARG A 1 220 ? -41.714 10.842 49.738 1.00 77.50 220 ARG A N 1
ATOM 1727 C CA . ARG A 1 220 ? -42.664 11.292 48.716 1.00 77.50 220 ARG A CA 1
ATOM 1728 C C . ARG A 1 220 ? -43.073 10.166 47.775 1.00 77.50 220 ARG A C 1
ATOM 1730 O O . ARG A 1 220 ? -44.219 10.124 47.340 1.00 77.50 220 ARG A O 1
ATOM 1737 N N . THR A 1 221 ? -42.140 9.285 47.420 1.00 78.88 221 THR A N 1
ATOM 1738 C CA . THR A 1 221 ? -42.395 8.196 46.460 1.00 78.88 221 THR A CA 1
ATOM 1739 C C . THR A 1 221 ? -42.615 6.838 47.125 1.00 78.88 221 THR A C 1
ATOM 1741 O O . THR A 1 221 ? -43.065 5.908 46.462 1.00 78.88 221 THR A O 1
ATOM 1744 N N . GLY A 1 222 ? -42.296 6.699 48.417 1.00 78.62 222 GLY A N 1
ATOM 1745 C CA . GLY A 1 222 ? -42.309 5.418 49.132 1.00 78.62 222 GLY A CA 1
ATOM 1746 C C . GLY A 1 222 ? -41.210 4.452 48.675 1.00 78.62 222 GLY A C 1
ATOM 1747 O O . GLY A 1 222 ? -41.200 3.287 49.071 1.00 78.62 222 GLY A O 1
ATOM 1748 N N . THR A 1 223 ? -40.288 4.907 47.821 1.00 83.56 223 THR A N 1
ATOM 1749 C CA . THR A 1 223 ? -39.268 4.049 47.218 1.00 83.56 223 THR A CA 1
ATOM 1750 C C . THR A 1 223 ? -38.159 3.772 48.222 1.00 83.56 223 THR A C 1
ATOM 1752 O O . THR A 1 223 ? -37.549 4.700 48.755 1.00 83.56 223 THR A O 1
ATOM 1755 N N . VAL A 1 224 ? -37.860 2.492 48.443 1.00 87.31 224 VAL A N 1
ATOM 1756 C CA . VAL A 1 224 ? -36.751 2.053 49.297 1.00 87.31 224 VAL A CA 1
ATOM 1757 C C . VAL A 1 224 ? -35.514 1.801 48.443 1.00 87.31 224 VAL A C 1
ATOM 1759 O O . VAL A 1 224 ? -35.554 1.006 47.505 1.00 87.31 224 VAL A O 1
ATOM 1762 N N . LEU A 1 225 ? -34.401 2.438 48.797 1.00 87.44 225 LEU A N 1
ATOM 1763 C CA . LEU A 1 225 ? -33.133 2.369 48.072 1.00 87.44 225 LEU A CA 1
ATOM 1764 C C . LEU A 1 225 ? -31.948 2.086 49.007 1.00 87.44 225 LEU A C 1
ATOM 1766 O O . LEU A 1 225 ? -31.938 2.475 50.174 1.00 87.44 225 LEU A O 1
ATOM 1770 N N . ASP A 1 226 ? -30.949 1.379 48.473 1.00 89.31 226 ASP A N 1
ATOM 1771 C CA . ASP A 1 226 ? -29.638 1.156 49.095 1.00 89.31 226 ASP A CA 1
ATOM 1772 C C . ASP A 1 226 ? -28.714 2.308 48.669 1.00 89.31 226 ASP A C 1
ATOM 1774 O O . ASP A 1 226 ? -28.158 2.297 47.568 1.00 89.31 226 ASP A O 1
ATOM 1778 N N . ALA A 1 227 ? -28.600 3.336 49.513 1.00 89.44 227 ALA A N 1
ATOM 1779 C CA . ALA A 1 227 ? -27.828 4.541 49.215 1.00 89.44 227 ALA A CA 1
ATOM 1780 C C . ALA A 1 227 ? -26.345 4.217 48.964 1.00 89.44 227 ALA A C 1
ATOM 1782 O O . ALA A 1 227 ? -25.735 4.802 48.067 1.00 89.44 227 ALA A O 1
ATOM 1783 N N . SER A 1 228 ? -25.789 3.236 49.688 1.00 88.69 228 SER A N 1
ATOM 1784 C CA . SER A 1 228 ? -24.404 2.782 49.514 1.00 88.69 228 SER A CA 1
ATOM 1785 C C . SER A 1 228 ? -24.185 2.184 48.123 1.00 88.69 228 SER A C 1
ATOM 1787 O O . SER A 1 228 ? -23.213 2.509 47.440 1.00 88.69 228 SER A O 1
ATOM 1789 N N . GLN A 1 229 ? -25.101 1.321 47.675 1.00 88.25 229 GLN A N 1
ATOM 1790 C CA . GLN A 1 229 ? -25.015 0.710 46.351 1.00 88.25 229 GLN A CA 1
ATOM 1791 C C . GLN A 1 229 ? -25.187 1.745 45.231 1.00 88.25 229 GLN A C 1
ATOM 1793 O O . GLN A 1 229 ? -24.432 1.718 44.261 1.00 88.25 229 GLN A O 1
ATOM 1798 N N . TYR A 1 230 ? -26.150 2.661 45.355 1.00 88.50 230 TYR A N 1
ATOM 1799 C CA . TYR A 1 230 ? -26.419 3.679 44.334 1.00 88.50 230 TYR A CA 1
ATOM 1800 C C . TYR A 1 230 ? -25.244 4.645 44.141 1.00 88.50 230 TYR A C 1
ATOM 1802 O O . TYR A 1 230 ? -24.888 4.969 43.004 1.00 88.50 230 TYR A O 1
ATOM 1810 N N . GLU A 1 231 ? -24.609 5.082 45.228 1.00 92.38 231 GLU A N 1
ATOM 1811 C CA . GLU A 1 231 ? -23.395 5.901 45.158 1.00 92.38 231 GLU A CA 1
ATOM 1812 C C . GLU A 1 231 ? -22.261 5.142 44.459 1.00 92.38 231 GLU A C 1
ATOM 1814 O O . GLU A 1 231 ? -21.643 5.673 43.537 1.00 92.38 231 GLU A O 1
ATOM 1819 N N . GLN A 1 232 ? -22.059 3.863 44.790 1.00 91.19 232 GLN A N 1
ATOM 1820 C CA . GLN A 1 232 ? -21.034 3.050 44.141 1.00 91.19 232 GLN A CA 1
ATOM 1821 C C . GLN A 1 232 ? -21.302 2.879 42.637 1.00 91.19 232 GLN A C 1
ATOM 1823 O O . GLN A 1 232 ? -20.394 3.048 41.822 1.00 91.19 232 GLN A O 1
ATOM 1828 N N . GLU A 1 233 ? -22.532 2.541 42.249 1.00 91.69 233 GLU A N 1
ATOM 1829 C CA . GLU A 1 233 ? -22.914 2.371 40.842 1.00 91.69 233 GLU A CA 1
ATOM 1830 C C . GLU A 1 233 ? -22.699 3.665 40.039 1.00 91.69 233 GLU A C 1
ATOM 1832 O O . GLU A 1 233 ? -22.138 3.627 38.941 1.00 91.69 233 GLU A O 1
ATOM 1837 N N . THR A 1 234 ? -23.077 4.818 40.600 1.00 93.00 234 THR A N 1
ATOM 1838 C CA . THR A 1 234 ? -22.957 6.125 39.932 1.00 93.00 234 THR A CA 1
ATOM 1839 C C . THR A 1 234 ? -21.522 6.646 39.881 1.00 93.00 234 THR A C 1
ATOM 1841 O O . THR A 1 234 ? -21.121 7.174 38.843 1.00 93.00 234 THR A O 1
ATOM 1844 N N . PHE A 1 235 ? -20.712 6.432 40.923 1.00 95.38 235 PHE A N 1
ATOM 1845 C CA . PHE A 1 235 ? -19.283 6.760 40.916 1.00 95.38 235 PHE A CA 1
ATOM 1846 C C . PHE A 1 235 ? -18.537 6.008 39.810 1.00 95.38 235 PHE A C 1
ATOM 1848 O O . PHE A 1 235 ? -17.820 6.614 39.013 1.00 95.38 235 PHE A O 1
ATOM 1855 N N . TRP A 1 236 ? -18.728 4.689 39.720 1.00 95.88 236 TRP A N 1
ATOM 1856 C CA . TRP A 1 236 ? -18.038 3.877 38.715 1.00 95.88 236 TRP A CA 1
ATOM 1857 C C . TRP A 1 236 ? -18.568 4.119 37.301 1.00 95.88 236 TRP A C 1
ATOM 1859 O O . TRP A 1 236 ? -17.789 4.059 36.347 1.00 95.88 236 TRP A O 1
ATOM 1869 N N . ALA A 1 237 ? -19.856 4.440 37.143 1.00 94.38 237 ALA A N 1
ATOM 1870 C CA . ALA A 1 237 ? -20.394 4.891 35.863 1.00 94.38 237 ALA A CA 1
ATOM 1871 C C . ALA A 1 237 ? -19.758 6.220 35.421 1.00 94.38 237 ALA A C 1
ATOM 1873 O O . ALA A 1 237 ? -19.312 6.320 34.280 1.00 94.38 237 ALA A O 1
ATOM 1874 N N . TRP A 1 238 ? -19.645 7.201 36.322 1.00 95.50 238 TRP A N 1
ATOM 1875 C CA . TRP A 1 238 ? -18.961 8.473 36.067 1.00 95.50 238 TRP A CA 1
ATOM 1876 C C . TRP A 1 238 ? -17.494 8.274 35.680 1.00 95.50 238 TRP A C 1
ATOM 1878 O O . TRP A 1 238 ? -17.087 8.720 34.610 1.00 95.50 238 TRP A O 1
ATOM 1888 N N . ALA A 1 239 ? -16.729 7.524 36.477 1.00 96.56 239 ALA A N 1
ATOM 1889 C CA . ALA A 1 239 ? -15.323 7.248 36.189 1.00 96.56 239 ALA A CA 1
ATOM 1890 C C . ALA A 1 239 ? -15.146 6.536 34.836 1.00 96.56 239 ALA A C 1
ATOM 1892 O O . ALA A 1 239 ? -14.237 6.856 34.073 1.00 96.56 239 ALA A O 1
ATOM 1893 N N . THR A 1 240 ? -16.048 5.607 34.499 1.00 96.25 240 THR A N 1
ATOM 1894 C CA . THR A 1 240 ? -16.068 4.939 33.188 1.00 96.25 240 THR A CA 1
ATOM 1895 C C . THR A 1 240 ? -16.292 5.942 32.058 1.00 96.25 240 THR A C 1
ATOM 1897 O O . THR A 1 240 ? -15.549 5.931 31.079 1.00 96.25 240 THR A O 1
ATOM 1900 N N . VAL A 1 241 ? -17.309 6.802 32.173 1.00 94.75 241 VAL A N 1
ATOM 1901 C CA . VAL A 1 241 ? -17.628 7.819 31.159 1.00 94.75 241 VAL A CA 1
ATOM 1902 C C . VAL A 1 241 ? -16.443 8.755 30.956 1.00 94.75 241 VAL A C 1
ATOM 1904 O O . VAL A 1 241 ? -16.023 8.946 29.816 1.00 94.75 241 VAL A O 1
ATOM 1907 N N . GLU A 1 242 ? -15.886 9.284 32.044 1.00 95.00 242 GLU A N 1
ATOM 1908 C CA . GLU A 1 242 ? -14.776 10.233 32.023 1.00 95.00 242 GLU A CA 1
ATOM 1909 C C . GLU A 1 242 ? -13.493 9.634 31.442 1.00 95.00 242 GLU A C 1
ATOM 1911 O O . GLU A 1 242 ? -12.881 10.217 30.547 1.00 95.00 242 GLU A O 1
ATOM 1916 N N . ILE A 1 243 ? -13.094 8.436 31.867 1.00 96.00 243 ILE A N 1
ATOM 1917 C CA . ILE A 1 243 ? -11.876 7.819 31.333 1.00 96.00 243 ILE A CA 1
ATOM 1918 C C . ILE A 1 243 ? -12.058 7.485 29.848 1.00 96.00 243 ILE A C 1
ATOM 1920 O O . ILE A 1 243 ? -11.190 7.818 29.039 1.00 96.00 243 ILE A O 1
ATOM 1924 N N . LEU A 1 244 ? -13.189 6.892 29.446 1.00 95.50 244 LEU A N 1
ATOM 1925 C CA . LEU A 1 244 ? -13.420 6.522 28.045 1.00 95.50 244 LEU A CA 1
ATOM 1926 C C . LEU A 1 244 ? -13.495 7.743 27.118 1.00 95.50 244 LEU A C 1
ATOM 1928 O O . LEU A 1 244 ? -12.939 7.692 26.018 1.00 95.50 244 LEU A O 1
ATOM 1932 N N . ARG A 1 245 ? -14.146 8.841 27.535 1.00 92.31 245 ARG A N 1
ATOM 1933 C CA . ARG A 1 245 ? -14.256 10.057 26.707 1.00 92.31 245 ARG A CA 1
ATOM 1934 C C . ARG A 1 245 ? -12.931 10.800 26.557 1.00 92.31 245 ARG A C 1
ATOM 1936 O O . ARG A 1 245 ? -12.742 11.423 25.522 1.00 92.31 245 ARG A O 1
ATOM 1943 N N . ASN A 1 246 ? -12.042 10.746 27.552 1.00 91.38 246 ASN A N 1
ATOM 1944 C CA . ASN A 1 246 ? -10.766 11.470 27.520 1.00 91.38 246 ASN A CA 1
ATOM 1945 C C . ASN A 1 246 ? -9.641 10.665 26.850 1.00 91.38 246 ASN A C 1
ATOM 1947 O O . ASN A 1 246 ? -8.677 11.246 26.365 1.00 91.38 246 ASN A O 1
ATOM 1951 N N . THR A 1 247 ? -9.756 9.334 26.794 1.00 91.88 247 THR A N 1
ATOM 1952 C CA . THR A 1 247 ? -8.675 8.462 26.296 1.00 91.88 247 THR A CA 1
ATOM 1953 C C . THR A 1 247 ? -9.003 7.705 25.008 1.00 91.88 247 THR A C 1
ATOM 1955 O O . THR A 1 247 ? -8.095 7.262 24.305 1.00 91.88 247 THR A O 1
ATOM 1958 N N . GLY A 1 248 ? -10.288 7.488 24.699 1.00 90.88 248 GLY A N 1
ATOM 1959 C CA . GLY A 1 248 ? -10.714 6.669 23.559 1.00 90.88 248 GLY A CA 1
ATOM 1960 C C . GLY A 1 248 ? -10.376 5.175 23.680 1.00 90.88 248 GLY A C 1
ATOM 1961 O O . GLY A 1 248 ? -10.446 4.439 22.687 1.00 90.88 248 GLY A O 1
ATOM 1962 N N . ILE A 1 249 ? -9.995 4.692 24.866 1.00 93.69 249 ILE A N 1
ATOM 1963 C CA . ILE A 1 249 ? -9.656 3.278 25.075 1.00 93.69 249 ILE A CA 1
ATOM 1964 C C . ILE A 1 249 ? -10.896 2.370 24.994 1.00 93.69 249 ILE A C 1
ATOM 1966 O O . ILE A 1 249 ? -12.037 2.829 25.069 1.00 93.69 249 ILE A O 1
ATOM 1970 N N . ARG A 1 250 ? -10.702 1.065 24.772 1.00 92.19 250 ARG A N 1
ATOM 1971 C CA . ARG A 1 250 ? -11.798 0.081 24.825 1.00 92.19 250 ARG A CA 1
ATOM 1972 C C . ARG A 1 250 ? -12.147 -0.276 26.268 1.00 92.19 250 ARG A C 1
ATOM 1974 O O . ARG A 1 250 ? -11.357 -0.063 27.177 1.00 92.19 250 ARG A O 1
ATOM 1981 N N . ILE A 1 251 ? -13.313 -0.890 26.469 1.00 93.38 251 ILE A N 1
ATOM 1982 C CA . ILE A 1 251 ? -13.692 -1.417 27.788 1.00 93.38 251 ILE A CA 1
ATOM 1983 C C . ILE A 1 251 ? -12.725 -2.502 28.273 1.00 93.38 251 ILE A C 1
ATOM 1985 O O . ILE A 1 251 ? -12.479 -2.591 29.466 1.00 93.38 251 ILE A O 1
ATOM 1989 N N . GLU A 1 252 ? -12.172 -3.311 27.369 1.00 90.88 252 GLU A N 1
ATOM 1990 C CA . GLU A 1 252 ? -11.148 -4.298 27.717 1.00 90.88 252 GLU A CA 1
ATOM 1991 C C . GLU A 1 252 ? -9.889 -3.606 28.266 1.00 90.88 252 GLU A C 1
ATOM 1993 O O . GLU A 1 252 ? -9.445 -3.928 29.360 1.00 90.88 252 GLU A O 1
ATOM 1998 N N . GLU A 1 253 ? -9.410 -2.565 27.576 1.00 93.31 253 GLU A N 1
ATOM 1999 C CA . GLU A 1 253 ? -8.254 -1.756 27.998 1.00 93.31 253 GLU A CA 1
ATOM 2000 C C . GLU A 1 253 ? -8.519 -1.026 29.326 1.00 93.31 253 GLU A C 1
ATOM 2002 O O . GLU A 1 253 ? -7.641 -0.951 30.177 1.00 93.31 253 GLU A O 1
ATOM 2007 N N . LEU A 1 254 ? -9.744 -0.524 29.531 1.00 95.25 254 LEU A N 1
ATOM 2008 C CA . LEU A 1 254 ? -10.175 0.124 30.775 1.00 95.25 254 LEU A CA 1
ATOM 2009 C C . LEU A 1 254 ? -10.078 -0.820 31.980 1.00 95.25 254 LEU A C 1
ATOM 2011 O O . LEU A 1 254 ? -9.656 -0.403 33.056 1.00 95.25 254 LEU A O 1
ATOM 2015 N N . LEU A 1 255 ? -10.491 -2.077 31.807 1.00 93.62 255 LEU A N 1
ATOM 2016 C CA . LEU A 1 255 ? -10.495 -3.080 32.874 1.00 93.62 255 LEU A CA 1
ATOM 2017 C C . LEU A 1 255 ? -9.090 -3.603 33.205 1.00 93.62 255 LEU A C 1
ATOM 2019 O O . LEU A 1 255 ? -8.885 -4.116 34.302 1.00 93.62 255 LEU A O 1
ATOM 2023 N N . GLU A 1 256 ? -8.134 -3.441 32.290 1.00 91.31 256 GLU A N 1
ATOM 2024 C CA . GLU A 1 256 ? -6.723 -3.792 32.487 1.00 91.31 256 GLU A CA 1
ATOM 2025 C C . GLU A 1 256 ? -5.864 -2.627 33.003 1.00 91.31 256 GLU A C 1
ATOM 2027 O O . GLU A 1 256 ? -4.705 -2.836 33.382 1.00 91.31 256 GLU A O 1
ATOM 2032 N N . LEU A 1 257 ? -6.421 -1.408 33.072 1.00 94.06 257 LEU A N 1
ATOM 2033 C CA . LEU A 1 257 ? -5.736 -0.274 33.686 1.00 94.06 257 LEU A CA 1
ATOM 2034 C C . LEU A 1 257 ? -5.372 -0.608 35.131 1.00 94.06 257 LEU A C 1
ATOM 2036 O O . LEU A 1 257 ? -6.223 -0.957 35.953 1.00 94.06 257 LEU A O 1
ATOM 2040 N N . ASN A 1 258 ? -4.096 -0.446 35.446 1.00 92.81 258 ASN A N 1
ATOM 2041 C CA . ASN A 1 258 ? -3.526 -0.774 36.742 1.00 92.81 258 ASN A CA 1
ATOM 2042 C C . ASN A 1 258 ? -2.617 0.354 37.236 1.00 92.81 258 ASN A C 1
ATOM 2044 O O . ASN A 1 258 ? -2.283 1.275 36.495 1.00 92.81 258 ASN A O 1
ATOM 2048 N N . HIS A 1 259 ? -2.218 0.296 38.502 1.00 91.12 259 HIS A N 1
ATOM 2049 C CA . HIS A 1 259 ? -1.401 1.342 39.111 1.00 91.12 259 HIS A CA 1
ATOM 2050 C C . HIS A 1 259 ? 0.008 1.474 38.497 1.00 91.12 259 HIS A C 1
ATOM 2052 O O . HIS A 1 259 ? 0.618 2.530 38.614 1.00 91.12 259 HIS A O 1
ATOM 2058 N N . TYR A 1 260 ? 0.521 0.457 37.800 1.00 89.44 260 TYR A N 1
ATOM 2059 C CA . TYR A 1 260 ? 1.795 0.556 37.078 1.00 89.44 260 TYR A CA 1
ATOM 2060 C C . TYR A 1 260 ? 1.665 1.240 35.714 1.00 89.44 260 TYR A C 1
ATOM 2062 O O . TYR A 1 260 ? 2.674 1.610 35.125 1.00 89.44 260 TYR A O 1
ATOM 2070 N N . ALA A 1 261 ? 0.441 1.474 35.232 1.00 88.75 261 ALA A N 1
ATOM 2071 C CA . ALA A 1 261 ? 0.205 2.196 33.986 1.00 88.75 261 ALA A CA 1
ATOM 2072 C C . ALA A 1 261 ? 0.596 3.684 34.063 1.00 88.75 261 ALA A C 1
ATOM 2074 O O . ALA A 1 261 ? 0.700 4.343 33.029 1.00 88.75 261 ALA A O 1
ATOM 2075 N N . PHE A 1 262 ? 0.793 4.239 35.264 1.00 89.69 262 PHE A N 1
ATOM 2076 C CA . PHE A 1 262 ? 1.237 5.620 35.446 1.00 89.69 262 PHE A CA 1
ATOM 2077 C C . PHE A 1 262 ? 2.745 5.730 35.209 1.00 89.69 262 PHE A C 1
ATOM 2079 O O . PHE A 1 262 ? 3.553 5.296 36.029 1.00 89.69 262 PHE A O 1
ATOM 2086 N N . VAL A 1 263 ? 3.123 6.361 34.101 1.00 85.44 263 VAL A N 1
ATOM 2087 C CA . VAL A 1 263 ? 4.516 6.581 33.703 1.00 85.44 263 VAL A CA 1
ATOM 2088 C C . VAL A 1 263 ? 4.824 8.073 33.774 1.00 85.44 263 VAL A C 1
ATOM 2090 O O . VAL A 1 263 ? 3.982 8.911 33.470 1.00 85.44 263 VAL A O 1
ATOM 2093 N N . GLN A 1 264 ? 6.039 8.430 34.177 1.00 80.25 264 GLN A N 1
ATOM 2094 C CA . GLN A 1 264 ? 6.482 9.823 34.235 1.00 80.25 264 GLN A CA 1
ATOM 2095 C C . GLN A 1 264 ? 7.574 10.032 33.192 1.00 80.25 264 GLN A C 1
ATOM 2097 O O . GLN A 1 264 ? 8.561 9.295 33.174 1.00 80.25 264 GLN A O 1
ATOM 2102 N N . TYR A 1 265 ? 7.420 11.034 32.330 1.00 73.50 265 TYR A N 1
ATOM 2103 C CA . TYR A 1 265 ? 8.452 11.418 31.375 1.00 73.50 265 TYR A CA 1
ATOM 2104 C C . TYR A 1 265 ? 9.049 12.766 31.760 1.00 73.50 265 TYR A C 1
ATOM 2106 O O . TYR A 1 265 ? 8.348 13.773 31.801 1.00 73.50 265 TYR A O 1
ATOM 2114 N N . ARG A 1 266 ? 10.354 12.798 32.035 1.00 76.56 266 ARG A N 1
ATOM 2115 C CA . ARG A 1 266 ? 11.062 14.039 32.353 1.00 76.56 266 ARG A CA 1
ATOM 2116 C C . ARG A 1 266 ? 11.609 14.668 31.079 1.00 76.56 266 ARG A C 1
ATOM 2118 O O . ARG A 1 266 ? 12.448 14.065 30.409 1.00 76.56 266 ARG A O 1
ATOM 2125 N N . LEU A 1 267 ? 11.168 15.883 30.762 1.00 60.31 267 LEU A N 1
ATOM 2126 C CA . LEU A 1 267 ? 11.647 16.619 29.595 1.00 60.31 267 LEU A CA 1
ATOM 2127 C C . LEU A 1 267 ? 13.148 16.930 29.749 1.00 60.31 267 LEU A C 1
ATOM 2129 O O . LEU A 1 267 ? 13.528 17.590 30.718 1.00 60.31 267 LEU A O 1
ATOM 2133 N N . PRO A 1 268 ? 14.019 16.505 28.811 1.00 59.28 268 PRO A N 1
ATOM 2134 C CA . PRO A 1 268 ? 15.470 16.676 28.947 1.00 59.28 268 PRO A CA 1
ATOM 2135 C C . PRO A 1 268 ? 15.930 18.137 29.015 1.00 59.28 268 PRO A C 1
ATOM 2137 O O . PRO A 1 268 ? 17.005 18.424 29.529 1.00 59.28 268 PRO A O 1
ATOM 2140 N N . THR A 1 269 ? 15.135 19.052 28.460 1.00 51.66 269 THR A N 1
ATOM 2141 C CA . THR A 1 269 ? 15.460 20.476 28.334 1.00 51.66 269 THR A CA 1
ATOM 2142 C C . THR A 1 269 ? 14.964 21.314 29.508 1.00 51.66 269 THR A C 1
ATOM 2144 O O . THR A 1 269 ? 15.693 22.186 29.964 1.00 51.66 269 THR A O 1
ATOM 2147 N N . THR A 1 270 ? 13.744 21.070 29.996 1.00 71.75 270 THR A N 1
ATOM 2148 C CA . THR A 1 270 ? 13.111 21.862 31.069 1.00 71.75 270 THR A CA 1
ATOM 2149 C C . THR A 1 270 ? 13.155 21.170 32.429 1.00 71.75 270 THR A C 1
ATOM 2151 O O . THR A 1 270 ? 12.964 21.813 33.455 1.00 71.75 270 THR A O 1
ATOM 2154 N N . GLY A 1 271 ? 13.394 19.856 32.463 1.00 65.44 271 GLY A N 1
ATOM 2155 C CA . GLY A 1 271 ? 13.315 19.047 33.677 1.00 65.44 271 GLY A CA 1
ATOM 2156 C C . GLY A 1 271 ? 11.889 18.815 34.188 1.00 65.44 271 GLY A C 1
ATOM 2157 O O . GLY A 1 271 ? 11.747 18.139 35.208 1.00 65.44 271 GLY A O 1
ATOM 2158 N N . GLU A 1 272 ? 10.876 19.341 33.492 1.00 67.31 272 GLU A N 1
ATOM 2159 C CA . GLU A 1 272 ? 9.451 19.209 33.803 1.00 67.31 272 GLU A CA 1
ATOM 2160 C C . GLU A 1 272 ? 8.989 17.753 33.658 1.00 67.31 272 GLU A C 1
ATOM 2162 O O . GLU A 1 272 ? 9.404 17.040 32.738 1.00 67.31 272 GLU A O 1
ATOM 2167 N N . LEU A 1 273 ? 8.149 17.307 34.594 1.00 75.31 273 LEU A N 1
ATOM 2168 C CA . LEU A 1 273 ? 7.582 15.963 34.607 1.00 75.31 273 LEU A CA 1
ATOM 2169 C C . LEU A 1 273 ? 6.236 15.961 33.886 1.00 75.31 273 LEU A C 1
ATOM 2171 O O . LEU A 1 273 ? 5.286 16.601 34.323 1.00 75.31 273 LEU A O 1
ATOM 2175 N N . VAL A 1 274 ? 6.158 15.190 32.807 1.00 72.75 274 VAL A N 1
ATOM 2176 C CA . VAL A 1 274 ? 4.940 14.973 32.032 1.00 72.75 274 VAL A CA 1
ATOM 2177 C C . VAL A 1 274 ? 4.340 13.621 32.431 1.00 72.75 274 VAL A C 1
ATOM 2179 O O . VAL A 1 274 ? 4.969 12.584 32.186 1.00 72.75 274 VAL A O 1
ATOM 2182 N N . PRO A 1 275 ? 3.150 13.595 33.056 1.00 80.31 275 PRO A N 1
ATOM 2183 C CA . PRO A 1 275 ? 2.483 12.354 33.416 1.00 80.31 275 PRO A CA 1
ATOM 2184 C C . PRO A 1 275 ? 1.874 11.684 32.175 1.00 80.31 275 PRO A C 1
ATOM 2186 O O . PRO A 1 275 ? 1.171 12.308 31.375 1.00 80.31 275 PRO A O 1
ATOM 2189 N N . LEU A 1 276 ? 2.144 10.391 32.025 1.00 86.94 276 LEU A N 1
ATOM 2190 C CA . LEU A 1 276 ? 1.692 9.543 30.930 1.00 86.94 276 LEU A CA 1
ATOM 2191 C C . LEU A 1 276 ? 0.921 8.335 31.473 1.00 86.94 276 LEU A C 1
ATOM 2193 O O . LEU A 1 276 ? 1.211 7.820 32.551 1.00 86.94 276 LEU A O 1
ATOM 2197 N N . LEU A 1 277 ? -0.045 7.867 30.692 1.00 90.12 277 LEU A N 1
ATOM 2198 C CA . LEU A 1 277 ? -0.833 6.671 30.950 1.00 90.12 277 LEU A CA 1
ATOM 2199 C C . LEU A 1 277 ? -0.525 5.618 29.883 1.00 90.12 277 LEU A C 1
ATOM 2201 O O . LEU A 1 277 ? -0.813 5.818 28.702 1.00 90.12 277 LEU A O 1
ATOM 2205 N N . GLN A 1 278 ? 0.055 4.500 30.297 1.00 92.12 278 GLN A N 1
ATOM 2206 C CA . GLN A 1 278 ? 0.331 3.346 29.450 1.00 92.12 278 GLN A CA 1
ATOM 2207 C C . GLN A 1 278 ? -0.925 2.498 29.274 1.00 92.12 278 GLN A C 1
ATOM 2209 O O . GLN A 1 278 ? -1.560 2.091 30.243 1.00 92.12 278 GLN A O 1
ATOM 2214 N N . ILE A 1 279 ? -1.284 2.228 28.023 1.00 92.62 279 ILE A N 1
ATOM 2215 C CA . ILE A 1 279 ? -2.433 1.399 27.673 1.00 92.62 279 ILE A CA 1
ATOM 2216 C C . ILE A 1 279 ? -1.937 0.080 27.090 1.00 92.62 279 ILE A C 1
ATOM 2218 O O . ILE A 1 279 ? -1.360 0.061 25.997 1.00 92.62 279 ILE A O 1
ATOM 2222 N N . THR A 1 280 ? -2.218 -1.008 27.806 1.00 87.81 280 THR A N 1
ATOM 2223 C CA . THR A 1 280 ? -1.994 -2.386 27.355 1.00 87.81 280 THR A CA 1
ATOM 2224 C C . THR A 1 280 ? -2.807 -2.665 26.083 1.00 87.81 280 THR A C 1
ATOM 2226 O O . THR A 1 280 ? -3.953 -2.214 25.970 1.00 87.81 280 THR A O 1
ATOM 2229 N N . PRO A 1 281 ? -2.239 -3.367 25.088 1.00 85.06 281 PRO A N 1
ATOM 2230 C CA . PRO A 1 281 ? -2.931 -3.638 23.835 1.00 85.06 281 PRO A CA 1
ATOM 2231 C C . PRO A 1 281 ? -4.150 -4.542 24.038 1.00 85.06 281 PRO A C 1
ATOM 2233 O O . PRO A 1 281 ? -4.072 -5.567 24.704 1.00 85.06 281 PRO A O 1
ATOM 2236 N N . SER A 1 282 ? -5.257 -4.215 23.366 1.00 82.88 282 SER A N 1
ATOM 2237 C CA . SER A 1 282 ? -6.425 -5.096 23.264 1.00 82.88 282 SER A CA 1
ATOM 2238 C C . SER A 1 282 ? -6.674 -5.532 21.819 1.00 82.88 282 SER A C 1
ATOM 2240 O O . SER A 1 282 ? -6.657 -4.715 20.891 1.00 82.88 282 SER A O 1
ATOM 2242 N N . LYS A 1 283 ? -7.002 -6.813 21.610 1.00 79.50 283 LYS A N 1
ATOM 2243 C CA . LYS A 1 283 ? -7.311 -7.385 20.283 1.00 79.50 283 LYS A CA 1
ATOM 2244 C C . LYS A 1 283 ? -6.157 -7.154 19.294 1.00 79.50 283 LYS A C 1
ATOM 2246 O O . LYS A 1 283 ? -5.085 -7.716 19.450 1.00 79.50 283 LYS A O 1
ATOM 2251 N N . THR A 1 284 ? -6.376 -6.330 18.269 1.00 78.31 284 THR A N 1
ATOM 2252 C CA . THR A 1 284 ? -5.388 -5.990 17.232 1.00 78.31 284 THR A CA 1
ATOM 2253 C C . THR A 1 284 ? -4.661 -4.669 17.491 1.00 78.31 284 THR A C 1
ATOM 2255 O O . THR A 1 284 ? -3.915 -4.211 16.622 1.00 78.31 284 THR A O 1
ATOM 2258 N N . ASP A 1 285 ? -4.930 -4.005 18.615 1.00 85.31 285 ASP A N 1
ATOM 2259 C CA . ASP A 1 285 ? -4.345 -2.700 18.910 1.00 85.31 285 ASP A CA 1
ATOM 2260 C C . ASP A 1 285 ? -2.895 -2.846 19.392 1.00 85.31 285 ASP A C 1
ATOM 2262 O O . ASP A 1 285 ? -2.471 -3.896 19.869 1.00 85.31 285 ASP A O 1
ATOM 2266 N N . ALA A 1 286 ? -2.114 -1.789 19.213 1.00 85.88 286 ALA A N 1
ATOM 2267 C CA . ALA A 1 286 ? -0.767 -1.657 19.728 1.00 85.88 286 ALA A CA 1
ATOM 2268 C C . ALA A 1 286 ? -0.779 -0.980 21.103 1.00 85.88 286 ALA A C 1
ATOM 2270 O O . ALA A 1 286 ? -1.640 -0.146 21.408 1.00 85.88 286 ALA A O 1
ATOM 2271 N N . GLU A 1 287 ? 0.222 -1.336 21.898 1.00 88.31 287 GLU A N 1
ATOM 2272 C CA . GLU A 1 287 ? 0.553 -0.647 23.136 1.00 88.31 287 GLU A CA 1
ATOM 2273 C C . GLU A 1 287 ? 0.878 0.827 22.867 1.00 88.31 287 GLU A C 1
ATOM 2275 O O . GLU A 1 287 ? 1.451 1.171 21.826 1.00 88.31 287 GLU A O 1
ATOM 2280 N N . ARG A 1 288 ? 0.492 1.711 23.791 1.00 90.25 288 ARG A N 1
ATOM 2281 C CA . ARG A 1 288 ? 0.659 3.160 23.618 1.00 90.25 288 ARG A CA 1
ATOM 2282 C C . ARG A 1 288 ? 0.716 3.916 24.938 1.00 90.25 288 ARG A C 1
ATOM 2284 O O . ARG A 1 288 ? 0.191 3.457 25.947 1.00 90.25 288 ARG A O 1
ATOM 2291 N N . LEU A 1 289 ? 1.298 5.112 24.886 1.00 86.44 289 LEU A N 1
ATOM 2292 C CA . LEU A 1 289 ? 1.328 6.077 25.984 1.00 86.44 289 LEU A CA 1
ATOM 2293 C C . LEU A 1 289 ? 0.428 7.267 25.642 1.00 86.44 289 LEU A C 1
ATOM 2295 O O . LEU A 1 289 ? 0.550 7.853 24.566 1.00 86.44 289 LEU A O 1
ATOM 2299 N N . LEU A 1 290 ? -0.466 7.620 26.560 1.00 86.06 290 LEU A N 1
ATOM 2300 C CA . LEU A 1 290 ? -1.359 8.770 26.460 1.00 86.06 290 LEU A CA 1
ATOM 2301 C C . LEU A 1 290 ? -0.932 9.853 27.447 1.00 86.06 290 LEU A C 1
ATOM 2303 O O . LEU A 1 290 ? -0.504 9.546 28.552 1.00 86.06 290 LEU A O 1
ATOM 2307 N N . LEU A 1 291 ? -1.069 11.120 27.066 1.00 83.75 291 LEU A N 1
ATOM 2308 C CA . LEU A 1 291 ? -0.872 12.230 27.997 1.00 83.75 291 LEU A CA 1
ATOM 2309 C C . LEU A 1 291 ? -2.017 12.262 29.010 1.00 83.75 291 LEU A C 1
ATOM 2311 O O . LEU A 1 291 ? -3.184 12.173 28.624 1.00 83.75 291 LEU A O 1
ATOM 2315 N N . ILE A 1 292 ? -1.687 12.411 30.293 1.00 84.38 292 ILE A N 1
ATOM 2316 C CA . ILE A 1 292 ? -2.694 12.606 31.336 1.00 84.38 292 ILE A CA 1
ATOM 2317 C C . ILE A 1 292 ? -3.046 14.094 31.378 1.00 84.38 292 ILE A C 1
ATOM 2319 O O . ILE A 1 292 ? -2.250 14.912 31.836 1.00 84.38 292 ILE A O 1
ATOM 2323 N N . THR A 1 293 ? -4.229 14.449 30.870 1.00 82.06 293 THR A N 1
ATOM 2324 C CA . THR A 1 293 ? -4.767 15.812 30.995 1.00 82.06 293 THR A CA 1
ATOM 2325 C C . THR A 1 293 ? -5.175 16.100 32.444 1.00 82.06 293 THR A C 1
ATOM 2327 O O . THR A 1 293 ? -5.403 15.150 33.198 1.00 82.06 293 THR A O 1
ATOM 2330 N N . PRO A 1 294 ? -5.304 17.375 32.855 1.00 81.50 294 PRO A N 1
ATOM 2331 C CA . PRO A 1 294 ? -5.767 17.718 34.201 1.00 81.50 294 PRO A CA 1
ATOM 2332 C C . PRO A 1 294 ? -7.100 17.048 34.570 1.00 81.50 294 PRO A C 1
ATOM 2334 O O . PRO A 1 294 ? -7.216 16.449 35.635 1.00 81.50 294 PRO A O 1
ATOM 2337 N N . GLU A 1 295 ? -8.066 17.029 33.650 1.00 82.44 295 GLU A N 1
ATOM 2338 C CA . GLU A 1 295 ? -9.379 16.409 33.868 1.00 82.44 295 GLU A CA 1
ATOM 2339 C C . GLU A 1 295 ? -9.265 14.891 34.057 1.00 82.44 295 GLU A C 1
ATOM 2341 O O . GLU A 1 295 ? -9.937 14.300 34.903 1.00 82.44 295 GLU A O 1
ATOM 2346 N N . LEU A 1 296 ? -8.386 14.240 33.287 1.00 89.62 296 LEU A N 1
ATOM 2347 C CA . LEU A 1 296 ? -8.128 12.812 33.437 1.00 89.62 296 LEU A CA 1
ATOM 2348 C C . LEU A 1 296 ? -7.384 12.518 34.748 1.00 89.62 296 LEU A C 1
ATOM 2350 O O . LEU A 1 296 ? -7.652 11.496 35.382 1.00 89.62 296 LEU A O 1
ATOM 2354 N N . ALA A 1 297 ? -6.480 13.403 35.175 1.00 87.62 297 ALA A N 1
ATOM 2355 C CA . ALA A 1 297 ? -5.761 13.281 36.438 1.00 87.62 297 ALA A CA 1
ATOM 2356 C C . ALA A 1 297 ? -6.721 13.310 37.635 1.00 87.62 297 ALA A C 1
ATOM 2358 O O . ALA A 1 297 ? -6.604 12.457 38.517 1.00 87.62 297 ALA A O 1
ATOM 2359 N N . ASP A 1 298 ? -7.701 14.217 37.636 1.00 90.06 298 ASP A N 1
ATOM 2360 C CA . ASP A 1 298 ? -8.706 14.325 38.700 1.00 90.06 298 ASP A CA 1
ATOM 2361 C C . ASP A 1 298 ? -9.525 13.037 38.837 1.00 90.06 298 ASP A C 1
ATOM 2363 O O . ASP A 1 298 ? -9.711 12.508 39.938 1.00 90.06 298 ASP A O 1
ATOM 2367 N N . VAL A 1 299 ? -9.955 12.472 37.708 1.00 94.56 299 VAL A N 1
ATOM 2368 C CA . VAL A 1 299 ? -10.746 11.235 37.673 1.00 94.56 299 VAL A CA 1
ATOM 2369 C C . VAL A 1 299 ? -9.911 10.038 38.123 1.00 94.56 299 VAL A C 1
ATOM 2371 O O . VAL A 1 299 ? -10.354 9.253 38.964 1.00 94.56 299 VAL A O 1
ATOM 2374 N N . LEU A 1 300 ? -8.686 9.899 37.608 1.00 94.56 300 LEU A N 1
ATOM 2375 C CA . LEU A 1 300 ? -7.779 8.814 37.990 1.00 94.56 300 LEU A CA 1
ATOM 2376 C C . LEU A 1 300 ? -7.389 8.906 39.472 1.00 94.56 300 LEU A C 1
ATOM 2378 O O . LEU A 1 300 ? -7.344 7.883 40.154 1.00 94.56 300 LEU A O 1
ATOM 2382 N N . SER A 1 301 ? -7.181 10.114 39.995 1.00 92.50 301 SER A N 1
ATOM 2383 C CA . SER A 1 301 ? -6.922 10.360 41.415 1.00 92.50 301 SER A CA 1
ATOM 2384 C C . SER A 1 301 ? -8.121 9.974 42.282 1.00 92.50 301 SER A C 1
ATOM 2386 O O . SER A 1 301 ? -7.953 9.274 43.283 1.00 92.50 301 SER A O 1
ATOM 2388 N N . ALA A 1 302 ? -9.344 10.333 41.873 1.00 94.81 302 ALA A N 1
ATOM 2389 C CA . ALA A 1 302 ? -10.565 9.929 42.567 1.00 94.81 302 ALA A CA 1
ATOM 2390 C C . ALA A 1 302 ? -10.723 8.399 42.608 1.00 94.81 302 ALA A C 1
ATOM 2392 O O . ALA A 1 302 ? -11.038 7.842 43.662 1.00 94.81 302 ALA A O 1
ATOM 2393 N N . VAL A 1 303 ? -10.449 7.708 41.495 1.00 95.69 303 VAL A N 1
ATOM 2394 C CA . VAL A 1 303 ? -10.463 6.236 41.419 1.00 95.69 303 VAL A CA 1
ATOM 2395 C C . VAL A 1 303 ? -9.406 5.629 42.340 1.00 95.69 303 VAL A C 1
ATOM 2397 O O . VAL A 1 303 ? -9.729 4.766 43.153 1.00 95.69 303 VAL A O 1
ATOM 2400 N N . VAL A 1 304 ? -8.160 6.105 42.272 1.00 93.38 304 VAL A N 1
ATOM 2401 C CA . VAL A 1 304 ? -7.062 5.612 43.116 1.00 93.38 304 VAL A CA 1
ATOM 2402 C C . VAL A 1 304 ? -7.367 5.843 44.598 1.00 93.38 304 VAL A C 1
ATOM 2404 O O . VAL A 1 304 ? -7.198 4.931 45.402 1.00 93.38 304 VAL A O 1
ATOM 2407 N N . ARG A 1 305 ? -7.873 7.020 44.978 1.00 92.81 305 ARG A N 1
ATOM 2408 C CA . ARG A 1 305 ? -8.268 7.323 46.362 1.00 92.81 305 ARG A CA 1
ATOM 2409 C C . ARG A 1 305 ? -9.377 6.395 46.856 1.00 92.81 305 ARG A C 1
ATOM 2411 O O . ARG A 1 305 ? -9.361 6.016 48.020 1.00 92.81 305 ARG A O 1
ATOM 2418 N N . ARG A 1 306 ? -10.317 6.019 45.984 1.00 91.62 306 ARG A N 1
ATOM 2419 C CA . ARG A 1 306 ? -11.444 5.136 46.318 1.00 91.62 306 ARG A CA 1
ATOM 2420 C C . ARG A 1 306 ? -11.010 3.699 46.611 1.00 91.62 306 ARG A C 1
ATOM 2422 O O . ARG A 1 306 ? -11.648 3.041 47.425 1.00 91.62 306 ARG A O 1
ATOM 2429 N N . ILE A 1 307 ? -9.980 3.205 45.923 1.00 91.94 307 ILE A N 1
ATOM 2430 C CA . ILE A 1 307 ? -9.534 1.804 46.025 1.00 91.94 307 ILE A CA 1
ATOM 2431 C C . ILE A 1 307 ? -8.361 1.598 46.987 1.00 91.94 307 ILE A C 1
ATOM 2433 O O . ILE A 1 307 ? -8.020 0.451 47.263 1.00 91.94 307 ILE A O 1
ATOM 2437 N N . ARG A 1 308 ? -7.719 2.670 47.467 1.00 90.38 308 ARG A N 1
ATOM 2438 C CA . ARG A 1 308 ? -6.606 2.560 48.416 1.00 90.38 308 ARG A CA 1
ATOM 2439 C C . ARG A 1 308 ? -7.062 1.946 49.739 1.00 90.38 308 ARG A C 1
ATOM 2441 O O . ARG A 1 308 ? -8.109 2.307 50.271 1.00 90.38 308 ARG A O 1
ATOM 2448 N N . THR A 1 309 ? -6.244 1.047 50.277 1.00 85.44 309 THR A N 1
ATOM 2449 C CA . THR A 1 309 ? -6.407 0.496 51.626 1.00 85.44 309 THR A CA 1
ATOM 2450 C C . THR A 1 309 ? -6.010 1.527 52.681 1.00 85.44 309 THR A C 1
ATOM 2452 O O . THR A 1 309 ? -5.403 2.554 52.370 1.00 85.44 309 THR A O 1
ATOM 2455 N N . HIS A 1 310 ? -6.326 1.244 53.948 1.00 79.19 310 HIS A N 1
ATOM 2456 C CA . HIS A 1 310 ? -5.913 2.081 55.080 1.00 79.19 310 HIS A CA 1
ATOM 2457 C C . HIS A 1 310 ? -4.388 2.278 55.154 1.00 79.19 310 HIS A C 1
ATOM 2459 O O . HIS A 1 310 ? -3.939 3.354 55.536 1.00 79.19 310 HIS A O 1
ATOM 2465 N N . ASP A 1 311 ? -3.612 1.300 54.676 1.00 81.50 311 ASP A N 1
ATOM 2466 C CA . ASP A 1 311 ? -2.144 1.358 54.595 1.00 81.50 311 ASP A CA 1
ATOM 2467 C C . ASP A 1 311 ? -1.625 2.147 53.372 1.00 81.50 311 ASP A C 1
ATOM 2469 O O . ASP A 1 311 ? -0.426 2.203 53.109 1.00 81.50 311 ASP A O 1
ATOM 2473 N N . GLY A 1 312 ? -2.519 2.744 52.575 1.00 79.69 312 GLY A N 1
ATOM 2474 C CA . GLY A 1 312 ? -2.190 3.580 51.417 1.00 79.69 312 GLY A CA 1
ATOM 2475 C C . GLY A 1 312 ? -1.885 2.823 50.117 1.00 79.69 312 GLY A C 1
ATOM 2476 O O . GLY A 1 312 ? -1.728 3.466 49.076 1.00 79.69 312 GLY A O 1
ATOM 2477 N N . GLY A 1 313 ? -1.838 1.488 50.147 1.00 85.56 313 GLY A N 1
ATOM 2478 C CA . GLY A 1 313 ? -1.609 0.631 48.979 1.00 85.56 313 GLY A CA 1
ATOM 2479 C C . GLY A 1 313 ? -2.864 0.391 48.132 1.00 85.56 313 GLY A C 1
ATOM 2480 O O . GLY A 1 313 ? -3.988 0.574 48.591 1.00 85.56 313 GLY A O 1
ATOM 2481 N N . VAL A 1 314 ? -2.684 -0.041 46.880 1.00 90.38 314 VAL A N 1
ATOM 2482 C CA . VAL A 1 314 ? -3.784 -0.512 46.015 1.00 90.38 314 VAL A CA 1
ATOM 2483 C C . VAL A 1 314 ? -3.847 -2.045 46.095 1.00 90.38 314 VAL A C 1
ATOM 2485 O O . VAL A 1 314 ? -2.820 -2.678 45.841 1.00 90.38 314 VAL A O 1
ATOM 2488 N N . PRO A 1 315 ? -5.003 -2.661 46.418 1.00 91.00 315 PRO A N 1
ATOM 2489 C CA . PRO A 1 315 ? -5.123 -4.115 46.502 1.00 91.00 315 PRO A CA 1
ATOM 2490 C C . PRO A 1 315 ? -4.727 -4.812 45.199 1.00 91.00 315 PRO A C 1
ATOM 2492 O O . PRO A 1 315 ? -5.147 -4.397 44.114 1.00 91.00 315 PRO A O 1
ATOM 2495 N N . LEU A 1 316 ? -3.952 -5.893 45.324 1.00 92.88 316 LEU A N 1
ATOM 2496 C CA . LEU A 1 316 ? -3.629 -6.793 44.220 1.00 92.88 316 LEU A CA 1
ATOM 2497 C C . LEU A 1 316 ? -4.773 -7.785 44.033 1.00 92.88 316 LEU A C 1
ATOM 2499 O O . LEU A 1 316 ? -5.104 -8.535 44.949 1.00 92.88 316 LEU A O 1
ATOM 2503 N N . ILE A 1 317 ? -5.361 -7.807 42.842 1.00 93.12 317 ILE A N 1
ATOM 2504 C CA . ILE A 1 317 ? -6.491 -8.677 42.527 1.00 93.12 317 ILE A CA 1
ATOM 2505 C C . ILE A 1 317 ? -6.258 -9.438 41.229 1.00 93.12 317 ILE A C 1
ATOM 2507 O O . ILE A 1 317 ? -5.643 -8.931 40.292 1.00 93.12 317 ILE A O 1
ATOM 2511 N N . SER A 1 318 ? -6.768 -10.665 41.169 1.00 90.19 318 SER A N 1
ATOM 2512 C CA . SER A 1 318 ? -6.792 -11.443 39.933 1.00 90.19 318 SER A CA 1
ATOM 2513 C C . SER A 1 318 ? -8.012 -11.052 39.094 1.00 90.19 318 SER A C 1
ATOM 2515 O O . SER A 1 318 ? -9.128 -10.929 39.611 1.00 90.19 318 SER A O 1
ATOM 2517 N N . ALA A 1 319 ? -7.803 -10.852 37.793 1.00 88.88 319 ALA A N 1
ATOM 2518 C CA . ALA A 1 319 ? -8.872 -10.653 36.820 1.00 88.88 319 ALA A CA 1
ATOM 2519 C C . ALA A 1 319 ? -9.057 -11.901 35.959 1.00 88.88 319 ALA A C 1
ATOM 2521 O O . ALA A 1 319 ? -8.109 -12.632 35.684 1.00 88.88 319 ALA A O 1
ATOM 2522 N N . TYR A 1 320 ? -10.290 -12.134 35.521 1.00 87.38 320 TYR A N 1
ATOM 2523 C CA . TYR A 1 320 ? -10.610 -13.225 34.611 1.00 87.38 320 TYR A CA 1
ATOM 2524 C C . TYR A 1 320 ? -10.555 -12.733 33.167 1.00 87.38 320 TYR A C 1
ATOM 2526 O O . TYR A 1 320 ? -11.323 -11.839 32.803 1.00 87.38 320 TYR A O 1
ATOM 2534 N N . ASP A 1 321 ? -9.703 -13.341 32.345 1.00 84.69 321 ASP A N 1
ATOM 2535 C CA . ASP A 1 321 ? -9.677 -13.103 30.906 1.00 84.69 321 ASP A CA 1
ATOM 2536 C C . ASP A 1 321 ? -10.845 -13.862 30.244 1.00 84.69 321 ASP A C 1
ATOM 2538 O O . ASP A 1 321 ? -10.868 -15.100 30.224 1.00 84.69 321 ASP A O 1
ATOM 2542 N N . PRO A 1 322 ? -11.853 -13.161 29.690 1.00 81.06 322 PRO A N 1
ATOM 2543 C CA . PRO A 1 322 ? -12.999 -13.811 29.076 1.00 81.06 322 PRO A CA 1
ATOM 2544 C C . PRO A 1 322 ? -12.693 -14.448 27.712 1.00 81.06 322 PRO A C 1
ATOM 2546 O O . PRO A 1 322 ? -13.513 -15.265 27.275 1.00 81.06 322 PRO A O 1
ATOM 2549 N N . TYR A 1 323 ? -11.593 -14.079 27.049 1.00 80.44 323 TYR A N 1
ATOM 2550 C CA . TYR A 1 323 ? -11.163 -14.602 25.749 1.00 80.44 323 TYR A CA 1
ATOM 2551 C C . TYR A 1 323 ? -10.350 -15.881 25.924 1.00 80.44 323 TYR A C 1
ATOM 2553 O O . TYR A 1 323 ? -10.681 -16.894 25.311 1.00 80.44 323 TYR A O 1
ATOM 2561 N N . GLU A 1 324 ? -9.394 -15.881 26.853 1.00 81.62 324 GLU A N 1
ATOM 2562 C CA . GLU A 1 324 ? -8.571 -17.061 27.145 1.00 81.62 324 GLU A CA 1
ATOM 2563 C C . GLU A 1 324 ? -9.177 -17.980 28.222 1.00 81.62 324 GLU A C 1
ATOM 2565 O O . GLU A 1 324 ? -8.765 -19.124 28.404 1.00 81.62 324 GLU A O 1
ATOM 2570 N N . LYS A 1 325 ? -10.227 -17.540 28.923 1.00 83.69 325 LYS A N 1
ATOM 2571 C CA . LYS A 1 325 ? -10.895 -18.309 29.990 1.00 83.69 325 LYS A CA 1
ATOM 2572 C C . LYS A 1 325 ? -9.965 -18.689 31.148 1.00 83.69 325 LYS A C 1
ATOM 2574 O O . LYS A 1 325 ? -10.173 -19.728 31.781 1.00 83.69 325 LYS A O 1
ATOM 2579 N N . ILE A 1 326 ? -8.980 -17.847 31.444 1.00 86.69 326 ILE A N 1
ATOM 2580 C CA . ILE A 1 326 ? -8.001 -18.039 32.520 1.00 86.69 326 ILE A CA 1
ATOM 2581 C C . ILE A 1 326 ? -8.035 -16.876 33.512 1.00 86.69 326 ILE A C 1
ATOM 2583 O O . ILE A 1 326 ? -8.462 -15.771 33.185 1.00 86.69 326 ILE A O 1
ATOM 2587 N N . TRP A 1 327 ? -7.588 -17.138 34.736 1.00 88.44 327 TRP A N 1
ATOM 2588 C CA . TRP A 1 327 ? -7.348 -16.098 35.733 1.00 88.44 327 TRP A CA 1
ATOM 2589 C C . TRP A 1 327 ? -5.932 -15.550 35.563 1.00 88.44 327 TRP A C 1
ATOM 2591 O O . TRP A 1 327 ? -4.970 -16.317 35.517 1.00 88.44 327 TRP A O 1
ATOM 2601 N N . LEU A 1 328 ? -5.815 -14.230 35.451 1.00 87.12 328 LEU A N 1
ATOM 2602 C CA . LEU A 1 328 ? -4.546 -13.522 35.331 1.00 87.12 328 LEU A CA 1
ATOM 2603 C C . LEU A 1 328 ? -3.862 -13.399 36.703 1.00 87.12 328 LEU A C 1
ATOM 2605 O O . LEU A 1 328 ? -4.554 -13.372 37.729 1.00 87.12 328 LEU A O 1
ATOM 2609 N N . PRO A 1 329 ? -2.524 -13.287 36.756 1.00 89.50 329 PRO A N 1
ATOM 2610 C CA . PRO A 1 329 ? -1.809 -13.024 38.002 1.00 89.50 329 PRO A CA 1
ATOM 2611 C C . PRO A 1 329 ? -2.348 -11.780 38.735 1.00 89.50 329 PRO A C 1
ATOM 2613 O O . PRO A 1 329 ? -2.803 -10.841 38.073 1.00 89.50 329 PRO A O 1
ATOM 2616 N N . PRO A 1 330 ? -2.307 -11.741 40.081 1.00 92.00 330 PRO A N 1
ATOM 2617 C CA . PRO A 1 330 ? -2.771 -10.584 40.839 1.00 92.00 330 PRO A CA 1
ATOM 2618 C C . PRO A 1 330 ? -2.037 -9.293 40.454 1.00 92.00 330 PRO A C 1
ATOM 2620 O O . PRO A 1 330 ? -0.809 -9.243 40.468 1.00 92.00 330 PRO A O 1
ATOM 2623 N N . MET A 1 331 ? -2.791 -8.238 40.143 1.00 92.31 331 MET A N 1
ATOM 2624 C CA . MET A 1 331 ? -2.271 -6.921 39.756 1.00 92.31 331 MET A CA 1
ATOM 2625 C C . MET A 1 331 ? -3.045 -5.794 40.458 1.00 92.31 331 MET A C 1
ATOM 2627 O O . MET A 1 331 ? -4.209 -5.990 40.820 1.00 92.31 331 MET A O 1
ATOM 2631 N N . PRO A 1 332 ? -2.445 -4.600 40.645 1.00 93.62 332 PRO A N 1
ATOM 2632 C CA . PRO A 1 332 ? -3.104 -3.462 41.287 1.00 93.62 332 PRO A CA 1
ATOM 2633 C C . PRO A 1 332 ? -4.060 -2.763 40.308 1.00 93.62 332 PRO A C 1
ATOM 2635 O O . PRO A 1 332 ? -3.808 -1.640 39.865 1.00 93.62 332 PRO A O 1
ATOM 2638 N N . LEU A 1 333 ? -5.132 -3.446 39.904 1.00 94.81 333 LEU A N 1
ATOM 2639 C CA . LEU A 1 333 ? -6.094 -2.935 38.925 1.00 94.81 333 LEU A CA 1
ATOM 2640 C C . LEU A 1 333 ? -6.850 -1.718 39.476 1.00 94.81 333 LEU A C 1
ATOM 2642 O O . LEU A 1 333 ? -7.249 -1.689 40.642 1.00 94.81 333 LEU A O 1
ATOM 2646 N N . LEU A 1 334 ? -7.089 -0.719 38.626 1.00 95.12 334 LEU A N 1
ATOM 2647 C CA . LEU A 1 334 ? -7.834 0.482 39.008 1.00 95.12 334 LEU A CA 1
ATOM 2648 C C . LEU A 1 334 ? -9.332 0.194 39.125 1.00 95.12 334 LEU A C 1
ATOM 2650 O O . LEU A 1 334 ? -9.991 0.667 40.046 1.00 95.12 334 LEU A O 1
ATOM 2654 N N . PHE A 1 335 ? -9.869 -0.621 38.217 1.00 95.12 335 PHE A N 1
ATOM 2655 C CA . PHE A 1 335 ? -11.276 -1.008 38.211 1.00 95.12 335 PHE A CA 1
ATOM 2656 C C . PHE A 1 335 ? -11.505 -2.257 39.063 1.00 95.12 335 PHE A C 1
ATOM 2658 O O . PHE A 1 335 ? -11.597 -3.384 38.567 1.00 95.12 335 PHE A O 1
ATOM 2665 N N . GLN A 1 336 ? -11.696 -2.030 40.361 1.00 93.69 336 GLN A N 1
ATOM 2666 C CA . GLN A 1 336 ? -11.990 -3.072 41.339 1.00 93.69 336 GLN A CA 1
ATOM 2667 C C . GLN A 1 336 ? -13.048 -2.655 42.362 1.00 93.69 336 GLN A C 1
ATOM 2669 O O . GLN A 1 336 ? -13.250 -1.471 42.629 1.00 93.69 336 GLN A O 1
ATOM 2674 N N . ARG A 1 337 ? -13.731 -3.636 42.958 1.00 89.69 337 ARG A N 1
ATOM 2675 C CA . ARG A 1 337 ? -14.738 -3.408 44.002 1.00 89.69 337 ARG A CA 1
ATOM 2676 C C . ARG A 1 337 ? -14.659 -4.431 45.134 1.00 89.69 337 ARG A C 1
ATOM 2678 O O . ARG A 1 337 ? -14.373 -5.594 44.856 1.00 89.69 337 ARG A O 1
ATOM 2685 N N . PRO A 1 338 ? -14.999 -4.041 46.372 1.00 85.00 338 PRO A N 1
ATOM 2686 C CA . PRO A 1 338 ? -15.218 -4.999 47.444 1.00 85.00 338 PRO A CA 1
ATOM 2687 C C . PRO A 1 338 ? -16.510 -5.791 47.186 1.00 85.00 338 PRO A C 1
ATOM 2689 O O . PRO A 1 338 ? -17.559 -5.220 46.877 1.00 85.00 338 PRO A O 1
ATOM 2692 N N . VAL A 1 339 ? -16.439 -7.114 47.302 1.00 81.50 339 VAL A N 1
ATOM 2693 C CA . VAL A 1 339 ? -17.564 -8.051 47.231 1.00 81.50 339 VAL A CA 1
ATOM 2694 C C . VAL A 1 339 ? -17.385 -9.063 48.358 1.00 81.50 339 VAL A C 1
ATOM 2696 O O . VAL A 1 339 ? -16.447 -9.851 48.336 1.00 81.50 339 VAL A O 1
ATOM 2699 N N . SER A 1 340 ? -18.286 -9.040 49.342 1.00 76.00 340 SER A N 1
ATOM 2700 C CA . SER A 1 340 ? -18.301 -10.001 50.459 1.00 76.00 340 SER A CA 1
ATOM 2701 C C . SER A 1 340 ? -16.972 -10.125 51.227 1.00 76.00 340 SER A C 1
ATOM 2703 O O . SER A 1 340 ? -16.606 -11.217 51.641 1.00 76.00 340 SER A O 1
ATOM 2705 N N . GLY A 1 341 ? -16.251 -9.014 51.418 1.00 72.50 341 GLY A N 1
ATOM 2706 C CA . GLY A 1 341 ? -14.985 -8.979 52.168 1.00 72.50 341 GLY A CA 1
ATOM 2707 C C . GLY A 1 341 ? -13.713 -9.114 51.322 1.00 72.50 341 GLY A C 1
ATOM 2708 O O . GLY A 1 341 ? -12.627 -8.901 51.846 1.00 72.50 341 GLY A O 1
ATOM 2709 N N . GLU A 1 342 ? -13.824 -9.380 50.017 1.00 80.81 342 GLU A N 1
ATOM 2710 C CA . GLU A 1 342 ? -12.681 -9.460 49.095 1.00 80.81 342 GLU A CA 1
ATOM 2711 C C . GLU A 1 342 ? -12.782 -8.412 47.985 1.00 80.81 342 GLU A C 1
ATOM 2713 O O . GLU A 1 342 ? -13.871 -8.124 47.485 1.00 80.81 342 GLU A O 1
ATOM 2718 N N . HIS A 1 343 ? -11.649 -7.877 47.530 1.00 86.44 343 HIS A N 1
ATOM 2719 C CA . HIS A 1 343 ? -11.623 -7.054 46.323 1.00 86.44 343 HIS A CA 1
ATOM 2720 C C . HIS A 1 343 ? -11.643 -7.931 45.068 1.00 86.44 343 HIS A C 1
ATOM 2722 O O . HIS A 1 343 ? -10.905 -8.907 44.953 1.00 86.44 343 HIS A O 1
ATOM 2728 N N . ARG A 1 344 ? -12.500 -7.579 44.107 1.00 91.12 344 ARG A N 1
ATOM 2729 C CA . ARG A 1 344 ? -12.652 -8.290 42.833 1.00 91.12 344 ARG A CA 1
ATOM 2730 C C . ARG A 1 344 ? -12.618 -7.323 41.661 1.00 91.12 344 ARG A C 1
ATOM 2732 O O . ARG A 1 344 ? -13.122 -6.201 41.760 1.00 91.12 344 ARG A O 1
ATOM 2739 N N . ALA A 1 345 ? -12.079 -7.790 40.538 1.00 93.12 345 ALA A N 1
ATOM 2740 C CA . ALA A 1 345 ? -12.067 -7.037 39.290 1.00 93.12 345 ALA A CA 1
ATOM 2741 C C . ALA A 1 345 ? -13.499 -6.791 38.803 1.00 93.12 345 ALA A C 1
ATOM 2743 O O . ALA A 1 345 ? -14.382 -7.650 38.941 1.00 93.12 345 ALA A O 1
ATOM 2744 N N . PHE A 1 346 ? -13.741 -5.630 38.198 1.00 93.88 346 PHE A N 1
ATOM 2745 C CA . PHE A 1 346 ? -14.983 -5.428 37.464 1.00 93.88 346 PHE A CA 1
ATOM 2746 C C . PHE A 1 346 ? -15.037 -6.320 36.223 1.00 93.88 346 PHE A C 1
ATOM 2748 O O . PHE A 1 346 ? -14.049 -6.517 35.523 1.00 93.88 346 PHE A O 1
ATOM 2755 N N . SER A 1 347 ? -16.232 -6.823 35.912 1.00 91.94 347 SER A N 1
ATOM 2756 C CA . SER A 1 347 ? -16.491 -7.456 34.620 1.00 91.94 347 SER A CA 1
ATOM 2757 C C . SER A 1 347 ? -17.024 -6.427 33.625 1.00 91.94 347 SER A C 1
ATOM 2759 O O . SER A 1 347 ? -17.732 -5.487 34.001 1.00 91.94 347 SER A O 1
ATOM 2761 N N . GLY A 1 348 ? -16.794 -6.651 32.330 1.00 91.12 348 GLY A N 1
ATOM 2762 C CA . GLY A 1 348 ? -17.370 -5.793 31.292 1.00 91.12 348 GLY A CA 1
ATOM 2763 C C . GLY A 1 348 ? -18.906 -5.769 31.300 1.00 91.12 348 GLY A C 1
ATOM 2764 O O . GLY A 1 348 ? -19.507 -4.785 30.876 1.00 91.12 348 GLY A O 1
ATOM 2765 N N . ALA A 1 349 ? -19.559 -6.824 31.802 1.00 91.31 349 ALA A N 1
ATOM 2766 C CA . ALA A 1 349 ? -21.009 -6.847 31.990 1.00 91.31 349 ALA A CA 1
ATOM 2767 C C . ALA A 1 349 ? -21.451 -5.897 33.112 1.00 91.31 349 ALA A C 1
ATOM 2769 O O . ALA A 1 349 ? -22.407 -5.153 32.928 1.00 91.31 349 ALA A O 1
ATOM 2770 N N . THR A 1 350 ? -20.717 -5.867 34.227 1.00 92.38 350 THR A N 1
ATOM 2771 C CA . THR A 1 350 ? -20.994 -4.966 35.355 1.00 92.38 350 THR A CA 1
ATOM 2772 C C . THR A 1 350 ? -20.837 -3.501 34.959 1.00 92.38 350 THR A C 1
ATOM 2774 O O . THR A 1 350 ? -21.712 -2.699 35.255 1.00 92.38 350 THR A O 1
ATOM 2777 N N . ILE A 1 351 ? -19.775 -3.151 34.227 1.00 94.06 351 ILE A N 1
ATOM 2778 C CA . ILE A 1 351 ? -19.583 -1.776 33.741 1.00 94.06 351 ILE A CA 1
ATOM 2779 C C . ILE A 1 351 ? -20.712 -1.357 32.790 1.00 94.06 351 ILE A C 1
ATOM 2781 O O . ILE A 1 351 ? -21.215 -0.240 32.885 1.00 94.06 351 ILE A O 1
ATOM 2785 N N . ARG A 1 352 ? -21.155 -2.254 31.897 1.00 93.50 352 ARG A N 1
ATOM 2786 C CA . ARG A 1 352 ? -22.303 -1.989 31.014 1.00 93.50 352 ARG A CA 1
ATOM 2787 C C . ARG A 1 352 ? -23.606 -1.799 31.790 1.00 93.50 352 ARG A C 1
ATOM 2789 O O . ARG A 1 352 ? -24.363 -0.903 31.439 1.00 93.50 352 ARG A O 1
ATOM 2796 N N . ASP A 1 353 ? -23.849 -2.608 32.819 1.00 92.00 353 ASP A N 1
ATOM 2797 C CA . ASP A 1 353 ? -25.017 -2.473 33.698 1.00 92.00 353 ASP A CA 1
ATOM 2798 C C . ASP A 1 353 ? -25.009 -1.127 34.435 1.00 92.00 353 ASP A C 1
ATOM 2800 O O . ASP A 1 353 ? -25.986 -0.386 34.382 1.00 92.00 353 ASP A O 1
ATOM 2804 N N . TYR A 1 354 ? -23.877 -0.754 35.038 1.00 92.00 354 TYR A N 1
ATOM 2805 C CA . TYR A 1 354 ? -23.744 0.512 35.764 1.00 92.00 354 TYR A CA 1
ATOM 2806 C C . TYR A 1 354 ? -23.932 1.716 34.837 1.00 92.00 354 TYR A C 1
ATOM 2808 O O . TYR A 1 354 ? -24.666 2.646 35.169 1.00 92.00 354 TYR A O 1
ATOM 2816 N N . LEU A 1 355 ? -23.336 1.674 33.642 1.00 89.88 355 LEU A N 1
ATOM 2817 C CA . LEU A 1 355 ? -23.530 2.698 32.619 1.00 89.88 355 LEU A CA 1
ATOM 2818 C C . LEU A 1 355 ? -25.002 2.787 32.189 1.00 89.88 355 LEU A C 1
ATOM 2820 O O . LEU A 1 355 ? -25.555 3.881 32.120 1.00 89.88 355 LEU A O 1
ATOM 2824 N N . ALA A 1 356 ? -25.656 1.650 31.935 1.00 88.06 356 ALA A N 1
ATOM 2825 C CA . ALA A 1 356 ? -27.061 1.617 31.544 1.00 88.06 356 ALA A CA 1
ATOM 2826 C C . ALA A 1 356 ? -27.971 2.191 32.637 1.00 88.06 356 ALA A C 1
ATOM 2828 O O . ALA A 1 356 ? -28.836 3.003 32.326 1.00 88.06 356 ALA A O 1
ATOM 2829 N N . LYS A 1 357 ? -27.753 1.843 33.910 1.00 85.94 357 LYS A N 1
ATOM 2830 C CA . LYS A 1 357 ? -28.515 2.384 35.048 1.00 85.94 357 LYS A CA 1
ATOM 2831 C C . LYS A 1 357 ? -28.306 3.884 35.234 1.00 85.94 357 LYS A C 1
ATOM 2833 O O . LYS A 1 357 ? -29.277 4.617 35.421 1.00 85.94 357 LYS A O 1
ATOM 2838 N N . ALA A 1 358 ? -27.058 4.348 35.149 1.00 83.06 358 ALA A N 1
ATOM 2839 C CA . ALA A 1 358 ? -26.733 5.767 35.262 1.00 83.06 358 ALA A CA 1
ATOM 2840 C C . ALA A 1 358 ? -27.401 6.593 34.151 1.00 83.06 358 ALA A C 1
ATOM 2842 O O . ALA A 1 358 ? -27.892 7.689 34.414 1.00 83.06 358 ALA A O 1
ATOM 2843 N N . LEU A 1 359 ? -27.473 6.045 32.933 1.00 79.06 359 LEU A N 1
ATOM 2844 C CA . LEU A 1 359 ? -28.086 6.698 31.777 1.00 79.06 359 LEU A CA 1
ATOM 2845 C C . LEU A 1 359 ? -29.611 6.537 31.702 1.00 79.06 359 LEU A C 1
ATOM 2847 O O . LEU A 1 359 ? -30.288 7.431 31.209 1.00 79.06 359 LEU A O 1
ATOM 2851 N N . ALA A 1 360 ? -30.176 5.429 32.185 1.00 74.88 360 ALA A N 1
ATOM 2852 C CA . ALA A 1 360 ? -31.619 5.174 32.144 1.00 74.88 360 ALA A CA 1
ATOM 2853 C C . ALA A 1 360 ? -32.407 6.197 32.966 1.00 74.88 360 ALA A C 1
ATOM 2855 O O . ALA A 1 360 ? -33.521 6.569 32.608 1.00 74.88 360 ALA A O 1
ATOM 2856 N N . ALA A 1 361 ? -31.806 6.669 34.052 1.00 62.56 361 ALA A N 1
ATOM 2857 C CA . ALA A 1 361 ? -32.395 7.672 34.919 1.00 62.56 361 ALA A CA 1
ATOM 2858 C C . ALA A 1 361 ? -31.826 9.086 34.665 1.00 62.56 361 ALA A C 1
ATOM 2860 O O . ALA A 1 361 ? -32.055 9.992 35.463 1.00 62.56 361 ALA A O 1
ATOM 2861 N N . ALA A 1 362 ? -31.114 9.266 33.547 1.00 57.16 362 ALA A N 1
ATOM 2862 C CA . ALA A 1 362 ? -30.677 10.540 32.994 1.00 57.16 362 ALA A CA 1
ATOM 2863 C C . ALA A 1 362 ? -31.516 10.862 31.743 1.00 57.16 362 ALA A C 1
ATOM 2865 O O . ALA A 1 362 ? -31.403 10.189 30.718 1.00 57.16 362 ALA A O 1
ATOM 2866 N N . LEU A 1 363 ? -32.343 11.908 31.798 1.00 62.34 363 LEU A N 1
ATOM 2867 C CA . LEU A 1 363 ? -32.920 12.525 30.601 1.00 62.34 363 LEU A CA 1
ATOM 2868 C C . LEU A 1 363 ? -32.132 13.805 30.301 1.00 62.34 363 LEU A C 1
ATOM 2870 O O . LEU A 1 363 ? -32.338 14.804 30.991 1.00 62.34 363 LEU A O 1
ATOM 2874 N N . PRO A 1 364 ? -31.229 13.801 29.301 1.00 61.09 364 PRO A N 1
ATOM 2875 C CA . PRO A 1 364 ? -30.599 15.026 28.828 1.00 61.09 364 PRO A CA 1
ATOM 2876 C C . PRO A 1 364 ? -31.662 16.094 28.525 1.00 61.09 364 PRO A C 1
ATOM 2878 O O . PRO A 1 364 ? -32.686 15.756 27.913 1.00 61.09 364 PRO A O 1
ATOM 2881 N N . PRO A 1 365 ? -31.444 17.365 28.907 1.00 57.00 365 PRO A N 1
ATOM 2882 C CA . PRO A 1 365 ? -32.369 18.448 28.591 1.00 57.00 365 PRO A CA 1
ATOM 2883 C C . PRO A 1 365 ? -32.699 18.464 27.090 1.00 57.00 365 PRO A C 1
ATOM 2885 O O . PRO A 1 365 ? -31.804 18.446 26.251 1.00 57.00 365 PRO A O 1
ATOM 2888 N N . GLY A 1 366 ? -33.988 18.451 26.737 1.00 59.53 366 GLY A N 1
ATOM 2889 C CA . GLY A 1 366 ? -34.442 18.475 25.339 1.00 59.53 366 GLY A CA 1
ATOM 2890 C C . GLY A 1 366 ? -34.658 17.111 24.664 1.00 59.53 366 GLY A C 1
ATOM 2891 O O . GLY A 1 366 ? -35.155 17.080 23.537 1.00 59.53 366 GLY A O 1
ATOM 2892 N N . ARG A 1 367 ? -34.376 15.973 25.322 1.00 63.66 367 ARG A N 1
ATOM 2893 C CA . ARG A 1 367 ? -34.751 14.634 24.816 1.00 63.66 367 ARG A CA 1
ATOM 2894 C C . ARG A 1 367 ? -35.962 14.051 25.540 1.00 63.66 367 ARG A C 1
ATOM 2896 O O . ARG A 1 367 ? -36.075 14.131 26.754 1.00 63.66 367 ARG A O 1
ATOM 2903 N N . ARG A 1 368 ? -36.843 13.400 24.770 1.00 60.12 368 ARG A N 1
ATOM 2904 C CA . ARG A 1 368 ? -38.031 12.685 25.280 1.00 60.12 368 ARG A CA 1
ATOM 2905 C C . ARG A 1 368 ? -37.755 11.233 25.690 1.00 60.12 368 ARG A C 1
ATOM 2907 O O . ARG A 1 368 ? -38.605 10.619 26.322 1.00 60.12 368 ARG A O 1
ATOM 2914 N N . THR A 1 369 ? -36.596 10.676 25.331 1.00 67.81 369 THR A N 1
ATOM 2915 C CA . THR A 1 369 ? -36.237 9.271 25.589 1.00 67.81 369 THR A CA 1
ATOM 2916 C C . THR A 1 369 ? -34.829 9.150 26.182 1.00 67.81 369 THR A C 1
ATOM 2918 O O . THR A 1 369 ? -33.935 9.870 25.719 1.00 67.81 369 THR A O 1
ATOM 2921 N N . PRO A 1 370 ? -34.596 8.222 27.134 1.00 68.94 370 PRO A N 1
ATOM 2922 C CA . PRO A 1 370 ? -33.268 7.944 27.678 1.00 68.94 370 PRO A CA 1
ATOM 2923 C C . PRO A 1 370 ? -32.259 7.571 26.590 1.00 68.94 370 PRO A C 1
ATOM 2925 O O . PRO A 1 370 ? -32.597 6.921 25.596 1.00 68.94 370 PRO A O 1
ATOM 2928 N N . VAL A 1 371 ? -31.001 7.968 26.780 1.00 75.50 371 VAL A N 1
ATOM 2929 C CA . VAL A 1 371 ? -29.929 7.681 25.822 1.00 75.50 371 VAL A CA 1
ATOM 2930 C C . VAL A 1 371 ? -29.227 6.390 26.215 1.00 75.50 371 VAL A C 1
ATOM 2932 O O . VAL A 1 371 ? -28.596 6.313 27.261 1.00 75.50 371 VAL A O 1
ATOM 2935 N N . HIS A 1 372 ? -29.273 5.380 25.352 1.00 82.81 372 HIS A N 1
ATOM 2936 C CA . HIS A 1 372 ? -28.495 4.162 25.556 1.00 82.81 372 HIS A CA 1
ATOM 2937 C C . HIS A 1 372 ? -27.118 4.294 24.893 1.00 82.81 372 HIS A C 1
ATOM 2939 O O . HIS A 1 372 ? -27.010 4.148 23.670 1.00 82.81 372 HIS A O 1
ATOM 2945 N N . LEU A 1 373 ? -26.068 4.528 25.687 1.00 87.56 373 LEU A N 1
ATOM 2946 C CA . LEU A 1 373 ? -24.675 4.515 25.228 1.00 87.56 373 LEU A CA 1
ATOM 2947 C C . LEU A 1 373 ? -23.980 3.210 25.602 1.00 87.56 373 LEU A C 1
ATOM 2949 O O . LEU A 1 373 ? -24.167 2.657 26.681 1.00 87.56 373 LEU A O 1
ATOM 2953 N N . THR A 1 374 ? -23.132 2.739 24.700 1.00 90.06 374 THR A N 1
ATOM 2954 C CA . THR A 1 374 ? -22.217 1.628 24.935 1.00 90.06 374 THR A CA 1
ATOM 2955 C C . THR A 1 374 ? -20.789 2.153 25.100 1.00 90.06 374 THR A C 1
ATOM 2957 O O . THR A 1 374 ? -20.459 3.200 24.543 1.00 90.06 374 THR A O 1
ATOM 2960 N N . PRO A 1 375 ? -19.887 1.411 25.767 1.00 91.25 375 PRO A N 1
ATOM 2961 C CA . PRO A 1 375 ? -18.464 1.756 25.813 1.00 91.25 375 PRO A CA 1
ATOM 2962 C C . PRO A 1 375 ? -17.834 1.994 24.426 1.00 91.25 375 PRO A C 1
ATOM 2964 O O . PRO A 1 375 ? -16.952 2.832 24.272 1.00 91.25 375 PRO A O 1
ATOM 2967 N N . HIS A 1 376 ? -18.314 1.291 23.390 1.00 90.12 376 HIS A N 1
ATOM 2968 C CA . HIS A 1 376 ? -17.835 1.466 22.012 1.00 90.12 376 HIS A CA 1
ATOM 2969 C C . HIS A 1 376 ? -18.239 2.817 21.408 1.00 90.12 376 HIS A C 1
ATOM 2971 O O . HIS A 1 376 ? -17.485 3.370 20.606 1.00 90.12 376 HIS A O 1
ATOM 2977 N N . ASP A 1 377 ? -19.388 3.367 21.817 1.00 91.81 377 ASP A N 1
ATOM 2978 C CA . ASP A 1 377 ? -19.842 4.686 21.371 1.00 91.81 377 ASP A CA 1
ATOM 2979 C C . ASP A 1 377 ? -18.858 5.781 21.835 1.00 91.81 377 ASP A C 1
ATOM 2981 O O . ASP A 1 377 ? -18.495 6.633 21.030 1.00 91.81 377 ASP A O 1
ATOM 2985 N N . PHE A 1 378 ? -18.311 5.708 23.058 1.00 93.56 378 PHE A N 1
ATOM 2986 C CA . PHE A 1 378 ? -17.314 6.679 23.552 1.00 93.56 378 PHE A CA 1
ATOM 2987 C C . PHE A 1 378 ? -16.029 6.697 22.728 1.00 93.56 378 PHE A C 1
ATOM 2989 O O . PHE A 1 378 ? -15.521 7.766 22.400 1.00 93.56 378 PHE A O 1
ATOM 2996 N N . ARG A 1 379 ? -15.537 5.528 22.302 1.00 92.12 379 ARG A N 1
ATOM 2997 C CA . ARG A 1 379 ? -14.382 5.458 21.396 1.00 92.12 379 ARG A CA 1
ATOM 2998 C C . ARG A 1 379 ? -14.680 6.096 20.039 1.00 92.12 379 ARG A C 1
ATOM 3000 O O . ARG A 1 379 ? -13.821 6.761 19.465 1.00 92.12 379 ARG A O 1
ATOM 3007 N N . ARG A 1 380 ? -15.900 5.924 19.516 1.00 91.44 380 ARG A N 1
ATOM 3008 C CA . ARG A 1 380 ? -16.348 6.596 18.283 1.00 91.44 380 ARG A CA 1
ATOM 3009 C C . ARG A 1 380 ? -16.455 8.105 18.467 1.00 91.44 380 ARG A C 1
ATOM 3011 O O . ARG A 1 380 ? -16.067 8.832 17.554 1.00 91.44 380 ARG A O 1
ATOM 3018 N N . PHE A 1 381 ? -16.958 8.558 19.615 1.00 92.44 381 PHE A N 1
ATOM 3019 C CA . PHE A 1 381 ? -17.033 9.974 19.961 1.00 92.44 381 PHE A CA 1
ATOM 3020 C C . PHE A 1 381 ? -15.645 10.589 20.028 1.00 92.44 381 PHE A C 1
ATOM 3022 O O . PHE A 1 381 ? -15.403 11.542 19.303 1.00 92.44 381 PHE A O 1
ATOM 3029 N N . PHE A 1 382 ? -14.721 9.976 20.768 1.00 91.25 382 PHE A N 1
ATOM 3030 C CA . PHE A 1 382 ? -13.338 10.432 20.876 1.00 91.25 382 PHE A CA 1
ATOM 3031 C C . PHE A 1 382 ? -12.669 10.589 19.504 1.00 91.25 382 PHE A C 1
ATOM 3033 O O . PHE A 1 382 ? -12.163 11.656 19.175 1.00 91.25 382 PHE A O 1
ATOM 3040 N N . VAL A 1 383 ? -12.719 9.550 18.658 1.00 89.50 383 VAL A N 1
ATOM 3041 C CA . VAL A 1 383 ? -12.115 9.608 17.315 1.00 89.50 383 VAL A CA 1
ATOM 3042 C C . VAL A 1 383 ? -12.796 10.659 16.442 1.00 89.50 383 VAL A C 1
ATOM 3044 O O . VAL A 1 383 ? -12.123 11.400 15.734 1.00 89.50 383 VAL A O 1
ATOM 3047 N N . THR A 1 384 ? -14.128 10.717 16.450 1.00 87.75 384 THR A N 1
ATOM 3048 C CA . THR A 1 384 ? -14.875 11.664 15.611 1.00 87.75 384 THR A CA 1
ATOM 3049 C C . THR A 1 384 ? -14.605 13.103 16.041 1.00 87.75 384 THR A C 1
ATOM 3051 O O . THR A 1 384 ? -14.307 13.929 15.184 1.00 87.75 384 THR A O 1
ATOM 3054 N N . ASP A 1 385 ? -14.642 13.382 17.340 1.00 85.06 385 ASP A N 1
ATOM 3055 C CA . ASP A 1 385 ? -14.399 14.701 17.918 1.00 85.06 385 ASP A CA 1
ATOM 3056 C C . ASP A 1 385 ? -12.952 15.165 17.710 1.00 85.06 385 ASP A C 1
ATOM 3058 O O . ASP A 1 385 ? -12.726 16.257 17.195 1.00 85.06 385 ASP A O 1
ATOM 3062 N N . ALA A 1 386 ? -11.959 14.306 17.968 1.00 82.69 386 ALA A N 1
ATOM 3063 C CA . ALA A 1 386 ? -10.556 14.644 17.734 1.00 82.69 386 ALA A CA 1
ATOM 3064 C C . ALA A 1 386 ? -10.300 15.042 16.268 1.00 82.69 386 ALA A C 1
ATOM 3066 O O . ALA A 1 386 ? -9.609 16.023 15.988 1.00 82.69 386 ALA A O 1
ATOM 3067 N N . LEU A 1 387 ? -10.897 14.311 15.321 1.00 81.81 387 LEU A N 1
ATOM 3068 C CA . LEU A 1 387 ? -10.798 14.616 13.893 1.00 81.81 387 LEU A CA 1
ATOM 3069 C C . LEU A 1 387 ? -11.531 15.910 13.508 1.00 81.81 387 LEU A C 1
ATOM 3071 O O . LEU A 1 387 ? -11.022 16.656 12.671 1.00 81.81 387 LEU A O 1
ATOM 3075 N N . LEU A 1 388 ? -12.706 16.181 14.092 1.00 76.69 388 LEU A N 1
ATOM 3076 C CA . LEU A 1 388 ? -13.438 17.443 13.897 1.00 76.69 388 LEU A CA 1
ATOM 3077 C C . LEU A 1 388 ? -12.645 18.641 14.428 1.00 76.69 388 LEU A C 1
ATOM 3079 O O . LEU A 1 388 ? -12.619 19.692 13.792 1.00 76.69 388 LEU A O 1
ATOM 3083 N N . ASN A 1 389 ? -11.925 18.454 15.532 1.00 76.88 389 ASN A N 1
ATOM 3084 C CA . ASN A 1 389 ? -11.058 19.460 16.141 1.00 76.88 389 ASN A CA 1
ATOM 3085 C C . ASN A 1 389 ? -9.674 19.571 15.467 1.00 76.88 389 ASN A C 1
ATOM 3087 O O . ASN A 1 389 ? -8.778 20.249 15.967 1.00 76.88 389 ASN A O 1
ATOM 3091 N N . GLY A 1 390 ? -9.501 18.959 14.288 1.00 69.31 390 GLY A N 1
ATOM 3092 C CA . GLY A 1 390 ? -8.342 19.165 13.418 1.00 69.31 390 GLY A CA 1
ATOM 3093 C C . GLY A 1 390 ? -7.175 18.204 13.643 1.00 69.31 390 GLY A C 1
ATOM 3094 O O . GLY A 1 390 ? -6.136 18.373 12.996 1.00 69.31 390 GLY A O 1
ATOM 3095 N N . LEU A 1 391 ? -7.326 17.183 14.497 1.00 78.19 391 LEU A N 1
ATOM 3096 C CA . LEU A 1 391 ? -6.309 16.148 14.664 1.00 78.19 391 LEU A CA 1
ATOM 3097 C C . LEU A 1 391 ? -6.166 15.335 13.359 1.00 78.19 391 LEU A C 1
ATOM 3099 O O . LEU A 1 391 ? -7.155 14.811 12.842 1.00 78.19 391 LEU A O 1
ATOM 3103 N N . PRO A 1 392 ? -4.949 15.175 12.810 1.00 76.06 392 PRO A N 1
ATOM 3104 C CA . PRO A 1 392 ? -4.723 14.317 11.656 1.00 76.06 392 PRO A CA 1
ATOM 3105 C C . PRO A 1 392 ? -5.120 12.847 11.914 1.00 76.06 392 PRO A C 1
ATOM 3107 O O . PRO A 1 392 ? -4.805 12.305 12.977 1.00 76.06 392 PRO A O 1
ATOM 3110 N N . PRO A 1 393 ? -5.716 12.139 10.931 1.00 79.56 393 PRO A N 1
ATOM 3111 C CA . PRO A 1 393 ? -6.158 10.752 11.109 1.00 79.56 393 PRO A CA 1
ATOM 3112 C C . PRO A 1 393 ? -5.080 9.750 11.524 1.00 79.56 393 PRO A C 1
ATOM 3114 O O . PRO A 1 393 ? -5.377 8.821 12.271 1.00 79.56 393 PRO A O 1
ATOM 3117 N N . HIS A 1 394 ? -3.835 9.941 11.085 1.00 78.81 394 HIS A N 1
ATOM 3118 C CA . HIS A 1 394 ? -2.718 9.082 11.484 1.00 78.81 394 HIS A CA 1
ATOM 3119 C C . HIS A 1 394 ? -2.293 9.312 12.948 1.00 78.81 394 HIS A C 1
ATOM 3121 O O . HIS A 1 394 ? -1.810 8.388 13.590 1.00 78.81 394 HIS A O 1
ATOM 3127 N N . LEU A 1 395 ? -2.518 10.504 13.517 1.00 79.62 395 LEU A N 1
ATOM 3128 C CA . LEU A 1 395 ? -2.298 10.739 14.949 1.00 79.62 395 LEU A CA 1
ATOM 3129 C C . LEU A 1 395 ? -3.438 10.141 15.776 1.00 79.62 395 LEU A C 1
ATOM 3131 O O . LEU A 1 395 ? -3.178 9.455 16.758 1.00 79.62 395 LEU A O 1
ATOM 3135 N N . ALA A 1 396 ? -4.692 10.303 15.335 1.00 84.38 396 ALA A N 1
ATOM 3136 C CA . ALA A 1 396 ? -5.837 9.629 15.957 1.00 84.38 396 ALA A CA 1
ATOM 3137 C C . ALA A 1 396 ? -5.671 8.095 15.950 1.00 84.38 396 ALA A C 1
ATOM 3139 O O . ALA A 1 396 ? -6.031 7.422 16.915 1.00 84.38 396 ALA A O 1
ATOM 3140 N N . GLN A 1 397 ? -5.081 7.547 14.882 1.00 88.06 397 GLN A N 1
ATOM 3141 C CA . GLN A 1 397 ? -4.705 6.139 14.775 1.00 88.06 397 GLN A CA 1
ATOM 3142 C C . GLN A 1 397 ? -3.717 5.725 15.873 1.00 88.06 397 GLN A C 1
ATOM 3144 O O . GLN A 1 397 ? -3.979 4.736 16.555 1.00 88.06 397 GLN A O 1
ATOM 3149 N N . ILE A 1 398 ? -2.626 6.476 16.058 1.00 85.06 398 ILE A N 1
ATOM 3150 C CA . ILE A 1 398 ? -1.611 6.200 17.089 1.00 85.06 398 ILE A CA 1
ATOM 3151 C C . ILE A 1 398 ? -2.231 6.285 18.489 1.00 85.06 398 ILE A C 1
ATOM 3153 O O . ILE A 1 398 ? -2.060 5.369 19.289 1.00 85.06 398 ILE A O 1
ATOM 3157 N N . ILE A 1 399 ? -3.028 7.325 18.760 1.00 85.62 399 ILE A N 1
ATOM 3158 C CA . ILE A 1 399 ? -3.713 7.515 20.051 1.00 85.62 399 ILE A CA 1
ATOM 3159 C C . ILE A 1 399 ? -4.691 6.372 20.351 1.00 85.62 399 ILE A C 1
ATOM 3161 O O . ILE A 1 399 ? -4.846 5.978 21.502 1.00 85.62 399 ILE A O 1
ATOM 3165 N N . CYS A 1 400 ? -5.336 5.803 19.332 1.00 87.50 400 CYS A N 1
ATOM 3166 C CA . CYS A 1 400 ? -6.212 4.642 19.498 1.00 87.50 400 CYS A CA 1
ATOM 3167 C C . CYS A 1 400 ? -5.468 3.296 19.452 1.00 87.50 400 CYS A C 1
ATOM 3169 O O . CYS A 1 400 ? -6.105 2.261 19.612 1.00 87.50 400 CYS A O 1
ATOM 3171 N N . GLY A 1 401 ? -4.159 3.274 19.187 1.00 85.62 401 GLY A N 1
ATOM 3172 C CA . GLY A 1 401 ? -3.387 2.039 19.025 1.00 85.62 401 GLY A CA 1
ATOM 3173 C C . GLY A 1 401 ? -3.739 1.243 17.765 1.00 85.62 401 GLY A C 1
ATOM 3174 O O . GLY A 1 401 ? -3.427 0.063 17.673 1.00 85.62 401 GLY A O 1
ATOM 3175 N N . HIS A 1 402 ? -4.407 1.827 16.772 1.00 89.38 402 HIS A N 1
ATOM 3176 C CA . HIS A 1 402 ? -4.787 1.081 15.573 1.00 89.38 402 HIS A CA 1
ATOM 3177 C C . HIS A 1 402 ? -3.564 0.824 14.672 1.00 89.38 402 HIS A C 1
ATOM 3179 O O . HIS A 1 402 ? -2.885 1.756 14.245 1.00 89.38 402 HIS A O 1
ATOM 3185 N N . ARG A 1 403 ? -3.304 -0.438 14.307 1.00 84.38 403 ARG A N 1
ATOM 3186 C CA . ARG A 1 403 ? -2.219 -0.780 13.362 1.00 84.38 403 ARG A CA 1
ATOM 3187 C C . ARG A 1 403 ? -2.496 -0.315 11.929 1.00 84.38 403 ARG A C 1
ATOM 3189 O O . ARG A 1 403 ? -1.571 0.051 11.216 1.00 84.38 403 ARG A O 1
ATOM 3196 N N . ASP A 1 404 ? -3.767 -0.299 11.536 1.00 81.25 404 ASP A N 1
ATOM 3197 C CA . ASP A 1 404 ? -4.228 0.151 10.220 1.00 81.25 404 ASP A CA 1
ATOM 3198 C C . ASP A 1 404 ? -5.084 1.418 10.362 1.00 81.25 404 ASP A C 1
ATOM 3200 O O . ASP A 1 404 ? -6.024 1.476 11.165 1.00 81.25 404 ASP A O 1
ATOM 3204 N N . ILE A 1 405 ? -4.789 2.428 9.543 1.00 80.31 405 ILE A N 1
ATOM 3205 C CA . ILE A 1 405 ? -5.567 3.662 9.441 1.00 80.31 405 ILE A CA 1
ATOM 3206 C C . ILE A 1 405 ? -7.025 3.399 9.047 1.00 80.31 405 ILE A C 1
ATOM 3208 O O . ILE A 1 405 ? -7.917 4.123 9.493 1.00 80.31 405 ILE A O 1
ATOM 3212 N N . ASN A 1 406 ? -7.304 2.349 8.270 1.00 79.19 406 ASN A N 1
ATOM 3213 C CA . ASN A 1 406 ? -8.661 1.973 7.875 1.00 79.19 406 ASN A CA 1
ATOM 3214 C C . ASN A 1 406 ? -9.527 1.622 9.084 1.00 79.19 406 ASN A C 1
ATOM 3216 O O . ASN A 1 406 ? -10.721 1.926 9.090 1.00 79.19 406 ASN A O 1
ATOM 3220 N N . THR A 1 407 ? -8.924 1.060 10.135 1.00 81.81 407 THR A N 1
ATOM 3221 C CA . THR A 1 407 ? -9.607 0.829 11.408 1.00 81.81 407 THR A CA 1
ATOM 3222 C C . THR A 1 407 ? -10.062 2.161 11.985 1.00 81.81 407 THR A C 1
ATOM 3224 O O . THR A 1 407 ? -11.255 2.332 12.209 1.00 81.81 407 THR A O 1
ATOM 3227 N N . THR A 1 408 ? -9.170 3.150 12.115 1.00 82.12 408 THR A N 1
ATOM 3228 C CA . THR A 1 408 ? -9.497 4.512 12.591 1.00 82.12 408 THR A CA 1
ATOM 3229 C C . THR A 1 408 ? -10.559 5.189 11.730 1.00 82.12 408 THR A C 1
ATOM 3231 O O . THR A 1 408 ? -11.527 5.746 12.249 1.00 82.12 408 THR A O 1
ATOM 3234 N N . MET A 1 409 ? -10.435 5.088 10.406 1.00 78.56 409 MET A N 1
ATOM 3235 C CA . MET A 1 409 ? -11.415 5.627 9.461 1.00 78.56 409 MET A CA 1
ATOM 3236 C C . MET A 1 409 ? -12.780 4.929 9.576 1.00 78.56 409 MET A C 1
ATOM 3238 O O . MET A 1 409 ? -13.813 5.538 9.295 1.00 78.56 409 MET A O 1
ATOM 3242 N N . GLY A 1 410 ? -12.811 3.688 10.071 1.00 72.38 410 GLY A N 1
ATOM 3243 C CA . GLY A 1 410 ? -14.018 2.951 10.436 1.00 72.38 410 GLY A CA 1
ATOM 3244 C C . GLY A 1 410 ? -14.789 3.533 11.634 1.00 72.38 410 GLY A C 1
ATOM 3245 O O . GLY A 1 410 ? -16.005 3.335 11.732 1.00 72.38 410 GLY A O 1
ATOM 3246 N N . TYR A 1 411 ? -14.112 4.264 12.526 1.00 72.00 411 TYR A N 1
ATOM 3247 C CA . TYR A 1 411 ? -14.707 4.908 13.708 1.00 72.00 411 TYR A CA 1
ATOM 3248 C C . TYR A 1 411 ? -15.188 6.341 13.444 1.00 72.00 411 TYR A C 1
ATOM 3250 O O . TYR A 1 411 ? -16.056 6.830 14.164 1.00 72.00 411 TYR A O 1
ATOM 3258 N N . LYS A 1 412 ? -14.656 6.997 12.407 1.00 75.31 412 LYS A N 1
ATOM 3259 C CA . LYS A 1 412 ? -15.000 8.367 12.012 1.00 75.31 412 LYS A CA 1
ATOM 3260 C C . LYS A 1 412 ? -16.404 8.445 11.401 1.00 75.31 412 LYS A C 1
ATOM 3262 O O . LYS A 1 412 ? -16.700 7.714 10.453 1.00 75.31 412 LYS A O 1
ATOM 3267 N N . ALA A 1 413 ? -17.209 9.404 11.869 1.00 65.50 413 ALA A N 1
ATOM 3268 C CA . ALA A 1 413 ? -18.511 9.743 11.281 1.00 65.50 413 ALA A CA 1
ATOM 3269 C C . ALA A 1 413 ? -18.534 11.062 10.466 1.00 65.50 413 ALA A C 1
ATOM 3271 O O . ALA A 1 413 ? -19.573 11.421 9.915 1.00 65.50 413 ALA A O 1
ATOM 3272 N N . VAL A 1 414 ? -17.412 11.777 10.357 1.00 58.47 414 VAL A N 1
ATOM 3273 C CA . VAL A 1 414 ? -17.286 13.068 9.642 1.00 58.47 414 VAL A CA 1
ATOM 3274 C C . VAL A 1 414 ? -17.191 12.864 8.123 1.00 58.47 414 VAL A C 1
ATOM 3276 O O . VAL A 1 414 ? -16.522 11.924 7.672 1.00 58.47 414 VAL A O 1
ATOM 3279 N N . TYR A 1 415 ? -17.785 13.756 7.321 1.00 54.75 415 TYR A N 1
ATOM 3280 C CA . TYR A 1 415 ? -17.587 13.734 5.868 1.00 54.75 415 TYR A CA 1
ATOM 3281 C C . TYR A 1 415 ? -16.106 13.999 5.518 1.00 54.75 415 TYR A C 1
ATOM 3283 O O . TYR A 1 415 ? -15.430 14.778 6.193 1.00 54.75 415 TYR A O 1
ATOM 3291 N N . PRO A 1 416 ? -15.538 13.370 4.471 1.00 54.56 416 PRO A N 1
ATOM 3292 C CA . PRO A 1 416 ? -14.157 13.634 4.056 1.00 54.56 416 PRO A CA 1
ATOM 3293 C C . PRO A 1 416 ? -13.866 15.126 3.832 1.00 54.56 416 PRO A C 1
ATOM 3295 O O . PRO A 1 416 ? -12.764 15.569 4.135 1.00 54.56 416 PRO A O 1
ATOM 3298 N N . HIS A 1 417 ? -14.867 15.882 3.368 1.00 50.50 417 HIS A N 1
ATOM 3299 C CA . HIS A 1 417 ? -14.798 17.321 3.120 1.00 50.50 417 HIS A CA 1
ATOM 3300 C C . HIS A 1 417 ? -14.611 18.142 4.404 1.00 50.50 417 HIS A C 1
ATOM 3302 O O . HIS A 1 417 ? -13.638 18.878 4.519 1.00 50.50 417 HIS A O 1
ATOM 3308 N N . GLU A 1 418 ? -15.460 17.928 5.410 1.00 50.38 418 GLU A N 1
ATOM 3309 C CA . GLU A 1 418 ? -15.416 18.651 6.690 1.00 50.38 418 GLU A CA 1
ATOM 3310 C C . GLU A 1 418 ? -14.090 18.434 7.433 1.00 50.38 418 GLU A C 1
ATOM 3312 O O . GLU A 1 418 ? -13.558 19.353 8.042 1.00 50.38 418 GLU A O 1
ATOM 3317 N N . ALA A 1 419 ? -13.493 17.241 7.339 1.00 47.09 419 ALA A N 1
ATOM 3318 C CA . ALA A 1 419 ? -12.177 16.989 7.931 1.00 47.09 419 ALA A CA 1
ATOM 3319 C C . ALA A 1 419 ? -11.034 17.714 7.194 1.00 47.09 419 ALA A C 1
ATOM 3321 O O . ALA A 1 419 ? -10.052 18.117 7.817 1.00 47.09 419 ALA A O 1
ATOM 3322 N N . ILE A 1 420 ? -11.148 17.887 5.872 1.00 52.66 420 ILE A N 1
ATOM 3323 C CA . ILE A 1 420 ? -10.194 18.672 5.076 1.00 52.66 420 ILE A CA 1
ATOM 3324 C C . ILE A 1 420 ? -10.341 20.159 5.413 1.00 52.66 420 ILE A C 1
ATOM 3326 O O . ILE A 1 420 ? -9.338 20.850 5.593 1.00 52.66 420 ILE A O 1
ATOM 3330 N N . GLU A 1 421 ? -11.570 20.650 5.537 1.00 57.03 421 GLU A N 1
ATOM 3331 C CA . GLU A 1 421 ? -11.859 22.035 5.911 1.00 57.03 421 GLU A CA 1
ATOM 3332 C C . GLU A 1 421 ? -11.445 22.347 7.347 1.00 57.03 421 GLU A C 1
ATOM 3334 O O . GLU A 1 421 ? -10.790 23.361 7.570 1.00 57.03 421 GLU A O 1
ATOM 3339 N N . ALA A 1 422 ? -11.712 21.455 8.304 1.00 51.53 422 ALA A N 1
ATOM 3340 C CA . ALA A 1 422 ? -11.271 21.594 9.689 1.00 51.53 422 ALA A CA 1
ATOM 3341 C C . ALA A 1 422 ? -9.740 21.647 9.795 1.00 51.53 422 ALA A C 1
ATOM 3343 O O . ALA A 1 422 ? -9.196 22.501 10.497 1.00 51.53 422 ALA A O 1
ATOM 3344 N N . HIS A 1 423 ? -9.028 20.802 9.040 1.00 52.88 423 HIS A N 1
ATOM 3345 C CA . HIS A 1 423 ? -7.568 20.847 8.979 1.00 52.88 423 HIS A CA 1
ATOM 3346 C C . HIS A 1 423 ? -7.057 22.151 8.346 1.00 52.88 423 HIS A C 1
ATOM 3348 O O . HIS A 1 423 ? -6.150 22.789 8.881 1.00 52.88 423 HIS A O 1
ATOM 3354 N N . ARG A 1 424 ? -7.667 22.606 7.244 1.00 60.84 424 ARG A N 1
ATOM 3355 C CA . ARG A 1 424 ? -7.335 23.898 6.616 1.00 60.84 424 ARG A CA 1
ATOM 3356 C C . ARG A 1 424 ? -7.597 25.073 7.563 1.00 60.84 424 ARG A C 1
ATOM 3358 O O . ARG A 1 424 ? -6.748 25.952 7.671 1.00 60.84 424 ARG A O 1
ATOM 3365 N N . ALA A 1 425 ? -8.711 25.057 8.292 1.00 62.00 425 ALA A N 1
ATOM 3366 C CA . ALA A 1 425 ? -9.074 26.066 9.283 1.00 62.00 425 ALA A CA 1
ATOM 3367 C C . ALA A 1 425 ? -8.150 26.043 10.511 1.00 62.00 425 ALA A C 1
ATOM 3369 O O . ALA A 1 425 ? -7.840 27.094 11.067 1.00 62.00 425 ALA A O 1
ATOM 3370 N N . PHE A 1 426 ? -7.673 24.869 10.935 1.00 61.09 426 PHE A N 1
ATOM 3371 C CA . PHE A 1 426 ? -6.639 24.737 11.964 1.00 61.09 426 PHE A CA 1
ATOM 3372 C C . PHE A 1 426 ? -5.322 25.382 11.515 1.00 61.09 426 PHE A C 1
ATOM 3374 O O . PHE A 1 426 ? -4.774 26.212 12.239 1.00 61.09 426 P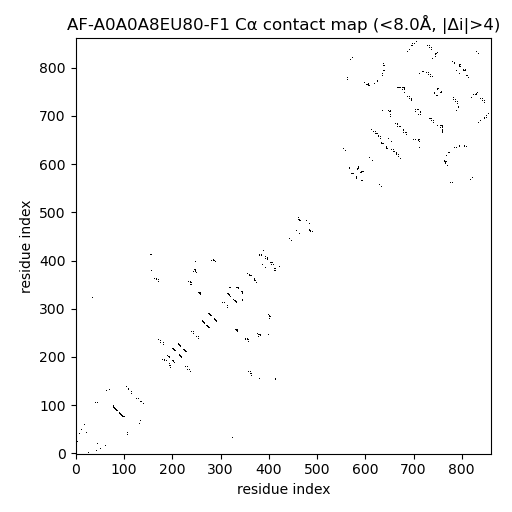HE A O 1
ATOM 3381 N N . ILE A 1 427 ? -4.848 25.079 10.300 1.00 60.66 427 ILE A N 1
ATOM 3382 C CA . ILE A 1 427 ? -3.640 25.699 9.732 1.00 60.66 427 ILE A CA 1
ATOM 3383 C C . ILE A 1 427 ? -3.813 27.217 9.590 1.00 60.66 427 ILE A C 1
ATOM 3385 O O . ILE A 1 427 ? -2.907 27.967 9.944 1.00 60.66 427 ILE A O 1
ATOM 3389 N N . ALA A 1 428 ? -4.974 27.677 9.120 1.00 68.00 428 ALA A N 1
ATOM 3390 C CA . ALA A 1 428 ? -5.285 29.097 8.986 1.00 68.00 428 ALA A CA 1
ATOM 3391 C C . ALA A 1 428 ? -5.307 29.820 10.344 1.00 68.00 428 ALA A C 1
ATOM 3393 O O . ALA A 1 428 ? -4.666 30.857 10.482 1.00 68.00 428 ALA A O 1
ATOM 3394 N N . ARG A 1 429 ? -5.949 29.245 11.373 1.00 66.62 429 ARG A N 1
ATOM 3395 C CA . ARG A 1 429 ? -5.918 29.782 12.746 1.00 66.62 429 ARG A CA 1
ATOM 3396 C C . ARG A 1 429 ? -4.505 29.843 13.300 1.00 66.62 429 ARG A C 1
ATOM 3398 O O . ARG A 1 429 ? -4.123 30.870 13.841 1.00 66.62 429 ARG A O 1
ATOM 3405 N N . ARG A 1 430 ? -3.705 28.789 13.102 1.00 61.62 430 ARG A N 1
ATOM 3406 C CA . ARG A 1 430 ? -2.313 28.766 13.566 1.00 61.62 430 ARG A CA 1
ATOM 3407 C C . ARG A 1 430 ? -1.450 29.838 12.905 1.00 61.62 430 ARG A C 1
ATOM 3409 O O . ARG A 1 430 ? -0.550 30.356 13.554 1.00 61.62 430 ARG A O 1
ATOM 3416 N N . ARG A 1 431 ? -1.719 30.152 11.634 1.00 65.81 431 ARG A N 1
ATOM 3417 C CA . ARG A 1 431 ? -1.082 31.263 10.911 1.00 65.81 431 ARG A CA 1
ATOM 3418 C C . ARG A 1 431 ? -1.546 32.624 11.432 1.00 65.81 431 ARG A C 1
ATOM 3420 O O . ARG A 1 431 ? -0.736 33.533 11.491 1.00 65.81 431 ARG A O 1
ATOM 3427 N N . ALA A 1 432 ? -2.811 32.748 11.830 1.00 64.25 432 ALA A N 1
ATOM 3428 C CA . ALA A 1 432 ? -3.387 33.993 12.339 1.00 64.25 432 ALA A CA 1
ATOM 3429 C C . ALA A 1 432 ? -2.977 34.327 13.787 1.00 64.25 432 ALA A C 1
ATOM 3431 O O . ALA A 1 432 ? -2.894 35.496 14.138 1.00 64.25 432 ALA A O 1
ATOM 3432 N N . THR A 1 433 ? -2.717 33.325 14.634 1.00 53.22 433 THR A N 1
ATOM 3433 C CA . THR A 1 433 ? -2.316 33.511 16.046 1.00 53.22 433 THR A CA 1
ATOM 3434 C C . THR A 1 433 ? -0.814 33.717 16.247 1.00 53.22 433 THR A C 1
ATOM 3436 O O . THR A 1 433 ? -0.359 33.903 17.371 1.00 53.22 433 THR A O 1
ATOM 3439 N N . ARG A 1 434 ? -0.024 33.605 15.180 1.00 52.22 434 ARG A N 1
ATOM 3440 C CA . ARG A 1 434 ? 1.415 33.876 15.194 1.00 52.22 434 ARG A CA 1
ATOM 3441 C C . ARG A 1 434 ? 1.612 35.382 14.973 1.00 52.22 434 ARG A C 1
ATOM 3443 O O . ARG A 1 434 ? 0.990 35.903 14.046 1.00 52.22 434 ARG A O 1
ATOM 3450 N N . PRO A 1 435 ? 2.433 36.084 15.777 1.00 57.16 435 PRO A N 1
ATOM 3451 C CA . PRO A 1 435 ? 2.725 37.496 15.541 1.00 57.16 435 PRO A CA 1
ATOM 3452 C C . PRO A 1 435 ? 3.196 37.684 14.097 1.00 57.16 435 PRO A C 1
ATOM 3454 O O . PRO A 1 435 ? 4.051 36.933 13.630 1.00 57.16 435 PRO A O 1
ATOM 3457 N N . SER A 1 436 ? 2.660 38.670 13.374 1.00 56.47 436 SER A N 1
ATOM 3458 C CA . SER A 1 436 ? 3.071 38.955 11.986 1.00 56.47 436 SER A CA 1
ATOM 3459 C C . SER A 1 436 ? 4.572 39.247 11.861 1.00 56.47 436 SER A C 1
ATOM 3461 O O . SER A 1 436 ? 5.154 39.080 10.795 1.00 56.47 436 SER A O 1
ATOM 3463 N N . GLU A 1 437 ? 5.199 39.625 12.972 1.00 52.72 437 GLU A N 1
ATOM 3464 C CA . GLU A 1 437 ? 6.634 39.839 13.145 1.00 52.72 437 GLU A CA 1
ATOM 3465 C C . GLU A 1 437 ? 7.463 38.547 13.027 1.00 52.72 437 GLU A C 1
ATOM 3467 O O . GLU A 1 437 ? 8.600 38.609 12.576 1.00 52.72 437 GLU A O 1
ATOM 3472 N N . GLU A 1 438 ? 6.908 37.365 13.336 1.00 48.09 438 GLU A N 1
ATOM 3473 C CA . GLU A 1 438 ? 7.575 36.069 13.082 1.00 48.09 438 GLU A CA 1
ATOM 3474 C C . GLU A 1 438 ? 7.586 35.694 11.592 1.00 48.09 438 GLU A C 1
ATOM 3476 O O . GLU A 1 438 ? 8.340 34.815 11.172 1.00 48.09 438 GLU A O 1
ATOM 3481 N N . TYR A 1 439 ? 6.756 36.360 10.788 1.00 50.94 439 TYR A N 1
ATOM 3482 C CA . TYR A 1 439 ? 6.729 36.237 9.332 1.00 50.94 439 TYR A CA 1
ATOM 3483 C C . TYR A 1 439 ? 7.344 37.455 8.638 1.00 50.94 439 TYR A C 1
ATOM 3485 O O . TYR A 1 439 ? 7.113 37.656 7.444 1.00 50.94 439 TYR A O 1
ATOM 3493 N N . ARG A 1 440 ? 8.123 38.277 9.356 1.00 59.28 440 ARG A N 1
ATOM 3494 C CA . ARG A 1 440 ? 8.890 39.341 8.710 1.00 59.28 440 ARG A CA 1
ATOM 3495 C C . ARG A 1 440 ? 10.023 38.726 7.901 1.00 59.28 440 ARG A C 1
ATOM 3497 O O . ARG A 1 440 ? 10.669 37.768 8.327 1.00 59.28 440 ARG A O 1
ATOM 3504 N N . THR A 1 441 ? 10.273 39.292 6.730 1.00 54.16 441 THR A N 1
ATOM 3505 C CA . THR A 1 441 ? 11.498 39.010 5.989 1.00 54.16 441 THR A CA 1
ATOM 3506 C C . THR A 1 441 ? 12.674 39.376 6.904 1.00 54.16 441 THR A C 1
ATOM 3508 O O . THR A 1 441 ? 12.663 40.486 7.449 1.00 54.16 441 THR A O 1
ATOM 3511 N N . PRO A 1 442 ? 13.641 38.468 7.142 1.00 54.47 442 PRO A N 1
ATOM 3512 C CA . PRO A 1 442 ? 14.841 38.798 7.906 1.00 54.47 442 PRO A CA 1
ATOM 3513 C C . PRO A 1 442 ? 15.463 40.067 7.324 1.00 54.47 442 PRO A C 1
ATOM 3515 O O . PRO A 1 442 ? 15.495 40.212 6.100 1.00 54.47 442 PRO A O 1
ATOM 3518 N N . THR A 1 443 ? 15.901 41.005 8.167 1.00 70.56 443 THR A N 1
ATOM 3519 C CA . THR A 1 443 ? 16.617 42.175 7.638 1.00 70.56 443 THR A CA 1
ATOM 3520 C C . THR A 1 443 ? 17.931 41.705 7.029 1.00 70.56 443 THR A C 1
ATOM 3522 O O . THR A 1 443 ? 18.483 40.702 7.478 1.00 70.56 443 THR A O 1
ATOM 3525 N N . ASP A 1 444 ? 18.457 42.416 6.031 1.00 66.88 444 ASP A N 1
ATOM 3526 C CA . ASP A 1 444 ? 19.745 42.050 5.427 1.00 66.88 444 ASP A CA 1
ATOM 3527 C C . ASP A 1 444 ? 20.844 41.941 6.494 1.00 66.88 444 ASP A C 1
ATOM 3529 O O . ASP A 1 444 ? 21.665 41.039 6.435 1.00 66.88 444 ASP A O 1
ATOM 3533 N N . THR A 1 445 ? 20.782 42.758 7.551 1.00 68.81 445 THR A N 1
ATOM 3534 C CA . THR A 1 445 ? 21.686 42.688 8.705 1.00 68.81 445 THR A CA 1
ATOM 3535 C C . THR A 1 445 ? 21.534 41.406 9.527 1.00 68.81 445 THR A C 1
ATOM 3537 O O . THR A 1 445 ? 22.531 40.823 9.930 1.00 68.81 445 THR A O 1
ATOM 3540 N N . GLU A 1 446 ? 20.311 40.938 9.779 1.00 60.47 446 GLU A N 1
ATOM 3541 C CA . GLU A 1 446 ? 20.063 39.678 10.499 1.00 60.47 446 GLU A CA 1
ATOM 3542 C C . GLU A 1 446 ? 20.345 38.458 9.631 1.00 60.47 446 GLU A C 1
ATOM 3544 O O . GLU A 1 446 ? 20.747 37.406 10.127 1.00 60.47 446 GLU A O 1
ATOM 3549 N N . TRP A 1 447 ? 20.130 38.594 8.326 1.00 62.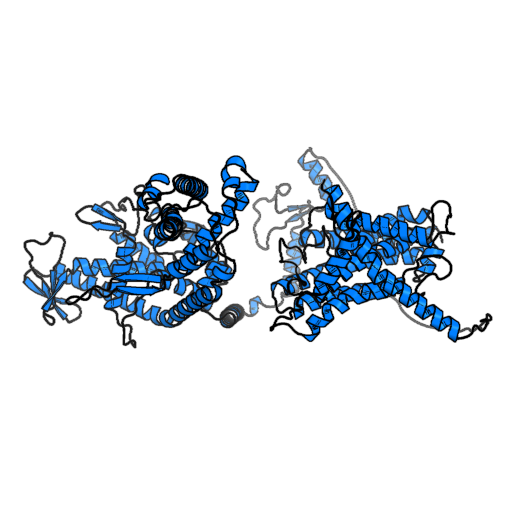97 447 TRP A N 1
ATOM 3550 C CA . TRP A 1 447 ? 20.494 37.591 7.346 1.00 62.97 447 TRP A CA 1
ATOM 3551 C C . TRP A 1 447 ? 22.013 37.488 7.221 1.00 62.97 447 TRP A C 1
ATOM 3553 O O . TRP A 1 447 ? 22.547 36.382 7.218 1.00 62.97 447 TRP A O 1
ATOM 3563 N N . ASP A 1 448 ? 22.718 38.616 7.235 1.00 61.75 448 ASP A N 1
ATOM 3564 C CA . ASP A 1 448 ? 24.175 38.687 7.270 1.00 61.75 448 ASP A CA 1
ATOM 3565 C C . ASP A 1 448 ? 24.740 38.244 8.626 1.00 61.75 448 ASP A C 1
ATOM 3567 O O . ASP A 1 448 ? 25.769 37.576 8.651 1.00 61.75 448 ASP A O 1
ATOM 3571 N N . GLU A 1 449 ? 24.072 38.494 9.757 1.00 58.44 449 GLU A N 1
ATOM 3572 C CA . GLU A 1 449 ? 24.441 37.911 11.058 1.00 58.44 449 GLU A CA 1
ATOM 3573 C C . GLU A 1 449 ? 24.205 36.397 11.092 1.00 58.44 449 GLU A C 1
ATOM 3575 O O . GLU A 1 449 ? 25.013 35.649 11.647 1.00 58.44 449 GLU A O 1
ATOM 3580 N N . PHE A 1 450 ? 23.121 35.918 10.482 1.00 57.06 450 PHE A N 1
ATOM 3581 C CA . PHE A 1 450 ? 22.823 34.497 10.346 1.00 57.06 450 PHE A CA 1
ATOM 3582 C C . PHE A 1 450 ? 23.839 33.799 9.434 1.00 57.06 450 PHE A C 1
ATOM 3584 O O . PHE A 1 450 ? 24.369 32.754 9.802 1.00 57.06 450 PHE A O 1
ATOM 3591 N N . LEU A 1 451 ? 24.174 34.378 8.279 1.00 56.47 451 LEU A N 1
ATOM 3592 C CA . LEU A 1 451 ? 25.209 33.872 7.372 1.00 56.47 451 LEU A CA 1
ATOM 3593 C C . LEU A 1 451 ? 26.609 33.994 7.997 1.00 56.47 451 LEU A C 1
ATOM 3595 O O . LEU A 1 451 ? 27.404 33.051 7.943 1.00 56.47 451 LEU A O 1
ATOM 3599 N N . GLY A 1 452 ? 26.881 35.114 8.664 1.00 49.75 452 GLY A N 1
ATOM 3600 C CA . GLY A 1 452 ? 28.113 35.414 9.389 1.00 49.75 452 GLY A CA 1
ATOM 3601 C C . GLY A 1 452 ? 28.335 34.491 10.585 1.00 49.75 452 GLY A C 1
ATOM 3602 O O . GLY A 1 452 ? 29.467 34.090 10.849 1.00 49.75 452 GLY A O 1
ATOM 3603 N N . HIS A 1 453 ? 27.277 34.032 11.259 1.00 53.03 453 HIS A N 1
ATOM 3604 C CA . HIS A 1 453 ? 27.355 33.014 12.315 1.00 53.03 453 HIS A CA 1
ATOM 3605 C C . HIS A 1 453 ? 28.005 31.713 11.820 1.00 53.03 453 HIS A C 1
ATOM 3607 O O . HIS A 1 453 ? 28.819 31.115 12.537 1.00 53.03 453 HIS A O 1
ATOM 3613 N N . PHE A 1 454 ? 27.732 31.313 10.574 1.00 48.88 454 PHE A N 1
ATOM 3614 C CA . PHE A 1 454 ? 28.370 30.153 9.946 1.00 48.88 454 PHE A CA 1
ATOM 3615 C C . PHE A 1 454 ? 29.803 30.443 9.468 1.00 48.88 454 PHE A C 1
ATOM 3617 O O . PHE A 1 454 ? 30.616 29.516 9.393 1.00 48.88 454 PHE A O 1
ATOM 3624 N N . GLU A 1 455 ? 30.153 31.704 9.195 1.00 50.12 455 GLU A N 1
ATOM 3625 C CA . GLU A 1 455 ? 31.525 32.109 8.866 1.00 50.12 455 GLU A CA 1
ATOM 3626 C C . GLU A 1 455 ? 32.431 32.232 10.098 1.00 50.12 455 GLU A C 1
ATOM 3628 O O . GLU A 1 455 ? 33.562 31.741 10.070 1.00 50.12 455 GLU A O 1
ATOM 3633 N N . HIS A 1 456 ? 31.935 32.801 11.199 1.00 47.59 456 HIS A N 1
ATOM 3634 C CA . HIS A 1 456 ? 32.681 33.002 12.447 1.00 47.59 456 HIS A CA 1
ATOM 3635 C C . HIS A 1 456 ? 32.904 31.704 13.246 1.00 47.59 456 HIS A C 1
ATOM 3637 O O . HIS A 1 456 ? 33.770 31.658 14.117 1.00 47.59 456 HIS A O 1
ATOM 3643 N N . ARG A 1 457 ? 32.191 30.612 12.920 1.00 54.69 457 ARG A N 1
ATOM 3644 C CA . ARG A 1 457 ? 32.424 29.254 13.463 1.00 54.69 457 ARG A CA 1
ATOM 3645 C C . ARG A 1 457 ? 33.206 28.331 12.517 1.00 54.69 457 ARG A C 1
ATOM 3647 O O . ARG A 1 457 ? 33.123 27.101 12.635 1.00 54.69 457 ARG A O 1
ATOM 3654 N N . LYS A 1 458 ? 33.994 28.897 11.594 1.00 49.88 458 LYS A N 1
ATOM 3655 C CA . LYS A 1 458 ? 35.058 28.170 10.885 1.00 49.88 458 LYS A CA 1
ATOM 3656 C C . LYS A 1 458 ? 36.181 27.856 11.876 1.00 49.88 458 LYS A C 1
ATOM 3658 O O . LYS A 1 458 ? 37.063 28.668 12.135 1.00 49.88 458 LYS A O 1
ATOM 3663 N N . VAL A 1 459 ? 36.148 26.657 12.445 1.00 54.06 459 VAL A N 1
ATOM 3664 C CA . VAL A 1 459 ? 37.277 26.119 13.211 1.00 54.06 459 VAL A CA 1
ATOM 3665 C C . VAL A 1 459 ? 38.362 25.643 12.246 1.00 54.06 459 VAL A C 1
ATOM 3667 O O . VAL A 1 459 ? 38.096 25.323 11.090 1.00 54.06 459 VAL A O 1
ATOM 3670 N N . SER A 1 460 ? 39.609 25.550 12.711 1.00 55.25 460 SER A N 1
ATOM 3671 C CA . SER A 1 460 ? 40.786 25.245 11.873 1.00 55.25 460 SER A CA 1
ATOM 3672 C C . SER A 1 460 ? 40.713 23.929 11.069 1.00 55.25 460 SER A C 1
ATOM 3674 O O . SER A 1 460 ? 41.564 23.679 10.213 1.00 55.25 460 SER A O 1
ATOM 3676 N N . LEU A 1 461 ? 39.709 23.083 11.318 1.00 55.28 461 LEU A N 1
ATOM 3677 C CA . LEU A 1 461 ? 39.514 21.766 10.708 1.00 55.28 461 LEU A CA 1
ATOM 3678 C C . LEU A 1 461 ? 38.235 21.640 9.856 1.00 55.28 461 LEU A C 1
ATOM 3680 O O . LEU A 1 461 ? 38.076 20.624 9.181 1.00 55.28 461 LEU A O 1
ATOM 3684 N N . GLY A 1 462 ? 37.336 22.631 9.863 1.00 65.31 462 GLY A N 1
ATOM 3685 C CA . GLY A 1 462 ? 36.047 22.576 9.164 1.00 65.31 462 GLY A CA 1
ATOM 3686 C C . GLY A 1 462 ? 34.991 23.509 9.764 1.00 65.31 462 GLY A C 1
ATOM 3687 O O . GLY A 1 462 ? 35.318 24.446 10.490 1.00 65.31 462 GLY A O 1
ATOM 3688 N N . THR A 1 463 ? 33.716 23.251 9.486 1.00 61.44 463 THR A N 1
ATOM 3689 C CA . THR A 1 463 ? 32.583 24.045 9.987 1.00 61.44 463 THR A CA 1
ATOM 3690 C C . THR A 1 463 ? 31.809 23.292 11.068 1.00 61.44 463 THR A C 1
ATOM 3692 O O . THR A 1 463 ? 31.524 22.101 10.952 1.00 61.44 463 THR A O 1
ATOM 3695 N N . CYS A 1 464 ? 31.474 23.973 12.164 1.00 62.44 464 CYS A N 1
ATOM 3696 C CA . CYS A 1 464 ? 30.648 23.398 13.226 1.00 62.44 464 CYS A CA 1
ATOM 3697 C C . CYS A 1 464 ? 29.165 23.458 12.821 1.00 62.44 464 CYS A C 1
ATOM 3699 O O . CYS A 1 464 ? 28.615 24.543 12.675 1.00 62.44 464 CYS A O 1
ATOM 3701 N N . GLY A 1 465 ? 28.505 22.309 12.648 1.00 60.59 465 GLY A N 1
ATOM 3702 C CA . GLY A 1 465 ? 27.110 22.209 12.193 1.00 60.59 465 GLY A CA 1
ATOM 3703 C C . GLY A 1 465 ? 26.058 22.338 13.298 1.00 60.59 465 GLY A C 1
ATOM 3704 O O . GLY A 1 465 ? 24.959 21.808 13.156 1.00 60.59 465 GLY A O 1
ATOM 3705 N N . ARG A 1 466 ? 26.401 22.956 14.432 1.00 61.94 466 ARG A N 1
ATOM 3706 C CA . ARG A 1 466 ? 2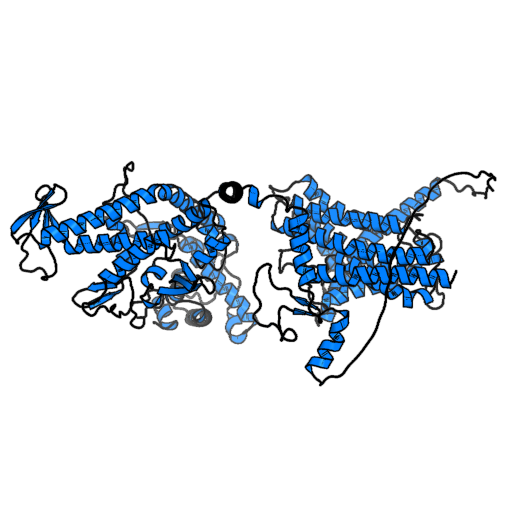5.494 23.094 15.578 1.00 61.94 466 ARG A CA 1
ATOM 3707 C C . ARG A 1 466 ? 24.506 24.240 15.352 1.00 61.94 466 ARG A C 1
ATOM 3709 O O . ARG A 1 466 ? 24.867 25.246 14.751 1.00 61.94 466 ARG A O 1
ATOM 3716 N N . ALA A 1 467 ? 23.280 24.086 15.852 1.00 51.31 467 ALA A N 1
ATOM 3717 C CA . ALA A 1 467 ? 22.214 25.072 15.682 1.00 51.31 467 ALA A CA 1
ATOM 3718 C C . ALA A 1 467 ? 22.576 26.460 16.254 1.00 51.31 467 ALA A C 1
ATOM 3720 O O . ALA A 1 467 ? 23.373 26.579 17.193 1.00 51.31 467 ALA A O 1
ATOM 3721 N N . TYR A 1 468 ? 21.969 27.501 15.673 1.00 48.06 468 TYR A N 1
ATOM 3722 C CA . TYR A 1 468 ? 22.096 28.894 16.104 1.00 48.06 468 TYR A CA 1
ATOM 3723 C C . TYR A 1 468 ? 21.785 29.030 17.613 1.00 48.06 468 TYR A C 1
ATOM 3725 O O . TYR A 1 468 ? 20.880 28.377 18.120 1.00 48.06 468 TYR A O 1
ATOM 3733 N N . GLN A 1 469 ? 22.607 29.804 18.335 1.00 52.75 469 GLN A N 1
ATOM 3734 C CA . GLN A 1 469 ? 22.603 29.979 19.806 1.00 52.75 469 GLN A CA 1
ATOM 3735 C C . GLN A 1 469 ? 22.851 28.753 20.721 1.00 52.75 469 GLN A C 1
ATOM 3737 O O . GLN A 1 469 ? 22.790 28.885 21.939 1.00 52.75 469 GLN A O 1
ATOM 3742 N N . ALA A 1 470 ? 23.254 27.583 20.211 1.00 51.34 470 ALA A N 1
ATOM 3743 C CA . ALA A 1 470 ? 23.636 26.464 21.087 1.00 51.34 470 ALA A CA 1
ATOM 3744 C C . ALA A 1 470 ? 25.088 26.601 21.641 1.00 51.34 470 ALA A C 1
ATOM 3746 O O . ALA A 1 470 ? 26.027 26.651 20.827 1.00 51.34 470 ALA A O 1
ATOM 3747 N N . PRO A 1 471 ? 25.322 26.612 22.977 1.00 50.44 471 PRO A N 1
ATOM 3748 C CA . PRO A 1 471 ? 26.658 26.749 23.584 1.00 50.44 471 PRO A CA 1
ATOM 3749 C C . PRO A 1 471 ? 27.492 25.460 23.480 1.00 50.44 471 PRO A C 1
ATOM 3751 O O . PRO A 1 471 ? 26.950 24.359 23.584 1.00 50.44 471 PRO A O 1
ATOM 3754 N N . CYS A 1 472 ? 28.816 25.560 23.274 1.00 58.00 472 CYS A N 1
ATOM 3755 C CA . CYS A 1 472 ? 29.743 24.418 23.178 1.00 58.00 472 CYS A CA 1
ATOM 3756 C C . CYS A 1 472 ? 30.670 24.315 24.393 1.00 58.00 472 CYS A C 1
ATOM 3758 O O . CYS A 1 472 ? 31.395 25.249 24.684 1.00 58.00 472 CYS A O 1
ATOM 3760 N N . ILE A 1 473 ? 30.678 23.147 25.042 1.00 49.72 473 ILE A N 1
ATOM 3761 C CA . ILE A 1 473 ? 31.477 22.828 26.243 1.00 49.72 473 ILE A CA 1
ATOM 3762 C C . ILE A 1 473 ? 32.944 22.473 25.934 1.00 49.72 473 ILE A C 1
ATOM 3764 O O . ILE A 1 473 ? 33.734 22.256 26.844 1.00 49.72 473 ILE A O 1
ATOM 3768 N N . HIS A 1 474 ? 33.321 22.378 24.655 1.00 55.28 474 HIS A N 1
ATOM 3769 C CA . HIS A 1 474 ? 34.641 21.909 24.230 1.00 55.28 474 HIS A CA 1
ATOM 3770 C C . HIS A 1 474 ? 35.396 23.025 23.505 1.00 55.28 474 HIS A C 1
ATOM 3772 O O . HIS A 1 474 ? 35.347 23.101 22.277 1.00 55.28 474 HIS A O 1
ATOM 3778 N N . GLU A 1 475 ? 36.109 23.883 24.233 1.00 45.97 475 GLU A N 1
ATOM 3779 C CA . GLU A 1 475 ? 36.888 24.961 23.602 1.00 45.97 475 GLU A CA 1
ATOM 3780 C C . GLU A 1 475 ? 38.082 24.437 22.780 1.00 45.97 475 GLU A C 1
ATOM 3782 O O . GLU A 1 475 ? 38.481 25.079 21.809 1.00 45.97 475 GLU A O 1
ATOM 3787 N N . HIS A 1 476 ? 38.606 23.231 23.058 1.00 45.94 476 HIS A N 1
ATOM 3788 C CA . HIS A 1 476 ? 39.819 22.727 22.383 1.00 45.94 476 HIS A CA 1
ATOM 3789 C C . HIS A 1 476 ? 39.765 21.281 21.838 1.00 45.94 476 HIS A C 1
ATOM 3791 O O . HIS A 1 476 ? 40.758 20.795 21.298 1.00 45.94 476 HIS A O 1
ATOM 3797 N N . ALA A 1 477 ? 38.614 20.596 21.871 1.00 50.16 477 ALA A N 1
ATOM 3798 C CA . ALA A 1 477 ? 38.485 19.197 21.424 1.00 50.16 477 ALA A CA 1
ATOM 3799 C C . ALA A 1 477 ? 37.442 19.009 20.301 1.00 50.16 477 ALA A C 1
ATOM 3801 O O . ALA A 1 477 ? 36.428 18.338 20.467 1.00 50.16 477 ALA A O 1
ATOM 3802 N N . CYS A 1 478 ? 37.680 19.594 19.121 1.00 56.31 478 CYS A N 1
ATOM 3803 C CA . CYS A 1 478 ? 36.726 19.523 18.001 1.00 56.31 478 CYS A CA 1
ATOM 3804 C C . CYS A 1 478 ? 36.841 18.257 17.120 1.00 56.31 478 CYS A C 1
ATOM 3806 O O . CYS A 1 478 ? 35.876 17.912 16.448 1.00 56.31 478 CYS A O 1
ATOM 3808 N N . ILE A 1 479 ? 37.972 17.535 17.111 1.00 59.56 479 ILE A N 1
ATOM 3809 C CA . ILE A 1 479 ? 38.261 16.476 16.108 1.00 59.56 479 ILE A CA 1
ATOM 3810 C C . ILE A 1 479 ? 37.293 15.278 16.162 1.00 59.56 479 ILE A C 1
ATOM 3812 O O . ILE A 1 479 ? 37.060 14.645 15.137 1.00 59.56 479 ILE A O 1
ATOM 3816 N N . ARG A 1 480 ? 36.726 14.962 17.333 1.00 53.56 480 ARG A N 1
ATOM 3817 C CA . ARG A 1 480 ? 35.809 13.819 17.525 1.00 53.56 480 ARG A CA 1
ATOM 3818 C C . ARG A 1 480 ? 34.344 14.231 17.703 1.00 53.56 480 ARG A C 1
ATOM 3820 O O . ARG A 1 480 ? 33.507 13.393 18.019 1.00 53.56 480 ARG A O 1
ATOM 3827 N N . CYS A 1 481 ? 34.029 15.513 17.522 1.00 56.69 481 CYS A N 1
ATOM 3828 C CA . CYS A 1 481 ? 32.671 16.015 17.680 1.00 56.69 481 CYS A CA 1
ATOM 3829 C C . CYS A 1 481 ? 31.804 15.562 16.488 1.00 56.69 481 CYS A C 1
ATOM 3831 O O . CYS A 1 481 ? 32.130 15.909 15.353 1.00 56.69 481 CYS A O 1
ATOM 3833 N N . PRO A 1 482 ? 30.683 14.848 16.707 1.00 55.91 482 PRO A N 1
ATOM 3834 C CA . PRO A 1 482 ? 29.848 14.309 15.624 1.00 55.91 482 PRO A CA 1
ATOM 3835 C C . PRO A 1 482 ? 29.142 15.396 14.800 1.00 55.91 482 PRO A C 1
ATOM 3837 O O . PRO A 1 482 ? 28.605 15.123 13.731 1.00 55.91 482 PRO A O 1
ATOM 3840 N N . VAL A 1 483 ? 29.152 16.636 15.295 1.00 59.97 483 VAL A N 1
ATOM 3841 C CA . VAL A 1 483 ? 28.551 17.807 14.647 1.00 59.97 483 VAL A CA 1
ATOM 3842 C C . VAL A 1 483 ? 29.587 18.647 13.884 1.00 59.97 483 VAL A C 1
ATOM 3844 O O . VAL A 1 483 ? 29.218 19.616 13.220 1.00 59.97 483 VAL A O 1
ATOM 3847 N N . LEU A 1 484 ? 30.881 18.301 13.957 1.00 64.19 484 LEU A N 1
ATOM 3848 C CA . LEU A 1 484 ? 31.924 18.919 13.138 1.00 64.19 484 LEU A CA 1
ATOM 3849 C C . LEU A 1 484 ? 31.818 18.390 11.705 1.00 64.19 484 LEU A C 1
ATOM 3851 O O . LEU A 1 484 ? 31.896 17.187 11.469 1.00 64.19 484 LEU A O 1
ATOM 3855 N N . ARG A 1 485 ? 31.704 19.298 10.736 1.00 63.25 485 ARG A N 1
ATOM 3856 C CA . ARG A 1 485 ? 31.793 18.989 9.310 1.00 63.25 485 ARG A CA 1
ATOM 3857 C C . ARG A 1 485 ? 33.192 19.355 8.819 1.00 63.25 485 ARG A C 1
ATOM 3859 O O . ARG A 1 485 ? 33.462 20.533 8.583 1.00 63.25 485 ARG A O 1
ATOM 3866 N N . PRO A 1 486 ? 34.117 18.386 8.729 1.00 59.09 486 PRO A N 1
ATOM 3867 C CA . PRO A 1 486 ? 35.478 18.671 8.311 1.00 59.09 486 PRO A CA 1
ATOM 3868 C C . PRO A 1 486 ? 35.503 19.174 6.867 1.00 59.09 486 PRO A C 1
ATOM 3870 O O . PRO A 1 486 ? 34.761 18.681 6.018 1.00 59.09 486 PRO A O 1
ATOM 3873 N N . ASP A 1 487 ? 36.364 20.153 6.594 1.00 62.47 487 ASP A N 1
ATOM 3874 C CA . ASP A 1 487 ? 36.557 20.666 5.236 1.00 62.47 487 ASP A CA 1
ATOM 3875 C C . ASP A 1 487 ? 36.956 19.492 4.311 1.00 62.47 487 ASP A C 1
ATOM 3877 O O . ASP A 1 487 ? 37.923 18.782 4.625 1.00 62.47 487 ASP A O 1
ATOM 3881 N N . PRO A 1 488 ? 36.249 19.261 3.186 1.00 55.84 488 PRO A N 1
ATOM 3882 C CA . PRO A 1 488 ? 36.531 18.168 2.255 1.00 55.84 488 PRO A CA 1
ATOM 3883 C C . PRO A 1 488 ? 37.992 18.111 1.804 1.00 55.84 488 PRO A C 1
ATOM 3885 O O . PRO A 1 488 ? 38.541 17.027 1.612 1.00 55.84 488 PRO A O 1
ATOM 3888 N N . ARG A 1 489 ? 38.661 19.268 1.708 1.00 53.50 489 ARG A N 1
ATOM 3889 C CA . ARG A 1 489 ? 40.077 19.362 1.317 1.00 53.50 489 ARG A CA 1
ATOM 3890 C C . ARG A 1 489 ? 41.039 18.871 2.405 1.00 53.50 489 ARG A C 1
ATOM 3892 O O . ARG A 1 489 ? 42.198 18.595 2.118 1.00 53.50 489 ARG A O 1
ATOM 3899 N N . ARG A 1 490 ? 40.576 18.755 3.655 1.00 51.81 490 ARG A N 1
ATOM 3900 C CA . ARG A 1 490 ? 41.347 18.301 4.829 1.00 51.81 490 ARG A CA 1
ATOM 3901 C C . ARG A 1 490 ? 40.886 16.939 5.367 1.00 51.81 490 ARG A C 1
ATOM 3903 O O . ARG A 1 490 ? 41.532 16.392 6.264 1.00 51.81 490 ARG A O 1
ATOM 3910 N N . ALA A 1 491 ? 39.822 16.359 4.806 1.00 54.44 491 ALA A N 1
ATOM 3911 C CA . ALA A 1 491 ? 39.231 15.086 5.228 1.00 54.44 491 ALA A CA 1
ATOM 3912 C C . ALA A 1 491 ? 40.212 13.895 5.153 1.00 54.44 491 ALA A C 1
ATOM 3914 O O . ALA A 1 491 ? 40.250 13.055 6.055 1.00 54.44 491 ALA A O 1
ATOM 3915 N N . THR A 1 492 ? 41.075 13.853 4.135 1.00 53.81 492 THR A N 1
ATOM 3916 C CA . THR A 1 492 ? 42.142 12.845 3.980 1.00 53.81 492 THR A CA 1
ATOM 3917 C C . THR A 1 492 ? 43.252 12.987 5.028 1.00 53.81 492 THR A C 1
ATOM 3919 O O . THR A 1 492 ? 43.778 11.982 5.506 1.00 53.81 492 THR A O 1
ATOM 3922 N N . ALA A 1 493 ? 43.566 14.214 5.460 1.00 51.53 493 ALA A N 1
ATOM 3923 C CA . ALA A 1 493 ? 44.547 14.481 6.515 1.00 51.53 493 ALA A CA 1
ATOM 3924 C C . ALA A 1 493 ? 44.010 14.163 7.928 1.00 51.53 493 ALA A C 1
ATOM 3926 O O . ALA A 1 493 ? 44.760 13.686 8.779 1.00 51.53 493 ALA A O 1
ATOM 3927 N N . LEU A 1 494 ? 42.710 14.371 8.175 1.00 54.91 494 LEU A N 1
ATOM 3928 C CA . LEU A 1 494 ? 42.024 14.028 9.433 1.00 54.91 494 LEU A CA 1
ATOM 3929 C C . LEU A 1 494 ? 41.891 12.514 9.643 1.00 54.91 494 LEU A C 1
ATOM 3931 O O . LEU A 1 494 ? 42.091 12.044 10.762 1.00 54.91 494 LEU A O 1
ATOM 3935 N N . ARG A 1 495 ? 41.650 11.744 8.570 1.00 52.59 495 ARG A N 1
ATOM 3936 C CA . ARG A 1 495 ? 41.674 10.269 8.614 1.00 52.59 495 ARG A CA 1
ATOM 3937 C C . ARG A 1 495 ? 43.058 9.706 8.946 1.00 52.59 495 ARG A C 1
ATOM 3939 O O . ARG A 1 495 ? 43.140 8.734 9.684 1.00 52.59 495 ARG A O 1
ATOM 3946 N N . ARG A 1 496 ? 44.139 10.336 8.466 1.00 47.69 496 ARG A N 1
ATOM 3947 C CA . ARG A 1 496 ? 45.520 9.959 8.827 1.00 47.69 496 ARG A CA 1
ATOM 3948 C C . ARG A 1 496 ? 45.907 10.385 10.254 1.00 47.69 496 ARG A C 1
ATOM 3950 O O . ARG A 1 496 ? 46.592 9.635 10.934 1.00 47.69 496 ARG A O 1
ATOM 3957 N N . ARG A 1 497 ? 45.438 11.545 10.740 1.00 46.28 497 ARG A N 1
ATOM 3958 C CA . ARG A 1 497 ? 45.713 12.054 12.106 1.00 46.28 497 ARG A CA 1
ATOM 3959 C C . ARG A 1 497 ? 44.907 11.392 13.221 1.00 46.28 497 ARG A C 1
ATOM 3961 O O . ARG A 1 497 ? 45.364 11.391 14.356 1.00 46.28 497 ARG A O 1
ATOM 3968 N N . ALA A 1 498 ? 43.740 10.821 12.927 1.00 51.16 498 ALA A N 1
ATOM 3969 C CA . ALA A 1 498 ? 43.016 9.994 13.895 1.00 51.16 498 ALA A CA 1
ATOM 3970 C C . ALA A 1 498 ? 43.786 8.706 14.266 1.00 51.16 498 ALA A C 1
ATOM 3972 O O . ALA A 1 498 ? 43.438 8.071 15.259 1.00 51.16 498 ALA A O 1
ATOM 3973 N N . LEU A 1 499 ? 44.825 8.354 13.492 1.00 47.44 499 LEU A N 1
ATOM 3974 C CA . LEU A 1 499 ? 45.605 7.122 13.614 1.00 47.44 499 LEU A CA 1
ATOM 3975 C C . LEU A 1 499 ? 47.133 7.331 13.771 1.00 47.44 499 LEU A C 1
ATOM 3977 O O . LEU A 1 499 ? 47.840 6.335 13.852 1.00 47.44 499 LEU A O 1
ATOM 3981 N N . ALA A 1 500 ? 47.677 8.561 13.848 1.00 39.66 500 ALA A N 1
ATOM 3982 C CA . ALA A 1 500 ? 49.134 8.766 14.002 1.00 39.66 500 ALA A CA 1
ATOM 3983 C C . ALA A 1 500 ? 49.558 10.147 14.587 1.00 39.66 500 ALA A C 1
ATOM 3985 O O . ALA A 1 500 ? 48.822 11.126 14.409 1.00 39.66 500 ALA A O 1
ATOM 3986 N N . PRO A 1 501 ? 50.744 10.273 15.239 1.00 41.00 501 PRO A N 1
ATOM 3987 C CA . PRO A 1 501 ? 51.233 11.511 15.879 1.00 41.00 501 PRO A CA 1
ATOM 3988 C C . PRO A 1 501 ? 51.763 12.589 14.890 1.00 41.00 501 PRO A C 1
ATOM 3990 O O . PRO A 1 501 ? 52.095 12.293 13.747 1.00 41.00 501 PRO A O 1
ATOM 3993 N N . ARG A 1 502 ? 51.816 13.863 15.336 1.00 36.59 502 ARG A N 1
ATOM 3994 C CA . ARG A 1 502 ? 52.122 15.147 14.611 1.00 36.59 502 ARG A CA 1
ATOM 3995 C C . ARG A 1 502 ? 53.583 15.269 14.092 1.00 36.59 502 ARG A C 1
ATOM 3997 O O . ARG A 1 502 ? 54.427 14.653 14.735 1.00 36.59 502 ARG A O 1
ATOM 4004 N N . PRO A 1 503 ? 53.929 16.087 13.040 1.00 38.44 503 PRO A N 1
ATOM 4005 C CA . PRO A 1 503 ? 54.335 17.527 13.192 1.00 38.44 503 PRO A CA 1
ATOM 4006 C C . PRO A 1 503 ? 54.153 18.442 11.889 1.00 38.44 503 PRO A C 1
ATOM 4008 O O . PRO A 1 503 ? 53.099 18.255 11.275 1.00 38.44 503 PRO A O 1
ATOM 4011 N N . PRO A 1 504 ? 54.956 19.499 11.500 1.00 40.12 504 PRO A N 1
ATOM 4012 C CA . PRO A 1 504 ? 54.469 20.893 11.247 1.00 40.12 504 PRO A CA 1
ATOM 4013 C C . PRO A 1 504 ? 54.777 21.610 9.875 1.00 40.12 504 PRO A C 1
ATOM 4015 O O . PRO A 1 504 ? 55.718 21.260 9.179 1.00 40.12 504 PRO A O 1
ATOM 4018 N N . GLY A 1 505 ? 54.039 22.713 9.583 1.00 31.72 505 GLY A N 1
ATOM 4019 C CA . GLY A 1 505 ? 54.381 23.859 8.675 1.00 31.72 505 GLY A CA 1
ATOM 4020 C C . GLY A 1 505 ? 54.093 23.707 7.158 1.00 31.72 505 GLY A C 1
ATOM 4021 O O . GLY A 1 505 ? 54.058 22.586 6.682 1.00 31.72 505 GLY A O 1
ATOM 4022 N N . LEU A 1 506 ? 53.883 24.719 6.288 1.00 34.59 506 LEU A N 1
ATOM 4023 C CA . LEU A 1 506 ? 53.777 26.201 6.306 1.00 34.59 506 LEU A CA 1
ATOM 4024 C C . LEU A 1 506 ? 53.449 26.707 4.854 1.00 34.59 506 LEU A C 1
ATOM 4026 O O . LEU A 1 506 ? 53.898 26.067 3.914 1.00 34.59 506 LEU A O 1
ATOM 4030 N N . ARG A 1 507 ? 52.805 27.897 4.715 1.00 29.53 507 ARG A N 1
ATOM 4031 C CA . ARG A 1 507 ? 52.790 28.887 3.571 1.00 29.53 507 ARG A CA 1
ATOM 4032 C C . ARG A 1 507 ? 52.147 28.476 2.214 1.00 29.53 507 ARG A C 1
ATOM 4034 O O . ARG A 1 507 ? 52.285 27.344 1.798 1.00 29.53 507 ARG A O 1
ATOM 4041 N N . GLY A 1 508 ? 51.457 29.317 1.422 1.00 29.91 508 GLY A N 1
ATOM 4042 C CA . GLY A 1 508 ? 51.067 30.741 1.469 1.00 29.91 508 GLY A CA 1
ATOM 4043 C C . GLY A 1 508 ? 50.454 31.218 0.117 1.00 29.91 508 GLY A C 1
ATOM 4044 O O . GLY A 1 508 ? 50.700 30.578 -0.897 1.00 29.91 508 GLY A O 1
ATOM 4045 N N . SER A 1 509 ? 49.697 32.341 0.153 1.00 30.89 509 SER A N 1
ATOM 4046 C CA . SER A 1 509 ? 49.342 33.339 -0.914 1.00 30.89 509 SER A CA 1
ATOM 4047 C C . SER A 1 509 ? 48.614 32.891 -2.206 1.00 30.89 509 SER A C 1
ATOM 4049 O O . SER A 1 509 ? 48.978 31.885 -2.786 1.00 30.89 509 SER A O 1
ATOM 4051 N N . GLY A 1 510 ? 47.633 33.591 -2.805 1.00 28.69 510 GLY A N 1
ATOM 4052 C CA . GLY A 1 510 ? 47.006 34.913 -2.607 1.00 28.69 510 GLY A CA 1
ATOM 4053 C C . GLY A 1 510 ? 46.390 35.441 -3.939 1.00 28.69 510 GLY A C 1
ATOM 4054 O O . GLY A 1 510 ? 46.905 35.104 -4.996 1.00 28.69 510 GLY A O 1
ATOM 4055 N N . GLY A 1 511 ? 45.327 36.273 -3.879 1.00 28.50 511 GLY A N 1
ATOM 4056 C CA . GLY A 1 511 ? 44.900 37.258 -4.922 1.00 28.50 511 GLY A CA 1
ATOM 4057 C C . GLY A 1 511 ? 43.928 36.796 -6.037 1.00 28.50 511 GLY A C 1
ATOM 4058 O O . GLY A 1 511 ? 44.301 35.967 -6.849 1.00 28.50 511 GLY A O 1
ATOM 4059 N N . ARG A 1 512 ? 42.627 37.173 -6.015 1.00 28.52 512 ARG A N 1
ATOM 4060 C CA . ARG A 1 512 ? 41.928 38.309 -6.715 1.00 28.52 512 ARG A CA 1
ATOM 4061 C C . ARG A 1 512 ? 41.815 38.144 -8.257 1.00 28.52 512 ARG A C 1
ATOM 4063 O O . ARG A 1 512 ? 42.835 38.001 -8.909 1.00 28.52 512 ARG A O 1
ATOM 4070 N N . ARG A 1 513 ? 40.620 37.967 -8.874 1.00 27.23 513 ARG A N 1
ATOM 4071 C CA . ARG A 1 513 ? 39.542 38.955 -9.235 1.00 27.23 513 ARG A CA 1
ATOM 4072 C C . ARG A 1 513 ? 40.123 40.180 -9.968 1.00 27.23 513 ARG A C 1
ATOM 4074 O O . ARG A 1 513 ? 41.078 40.740 -9.461 1.00 27.23 513 ARG A O 1
ATOM 4081 N N . GLU A 1 514 ? 39.682 40.624 -11.147 1.00 30.11 514 GLU A N 1
ATOM 4082 C CA . GLU A 1 514 ? 38.339 40.921 -11.697 1.00 30.11 514 GLU A CA 1
ATOM 4083 C C . GLU A 1 514 ? 38.476 41.098 -13.234 1.00 30.11 514 GLU A C 1
ATOM 4085 O O . GLU A 1 514 ? 39.531 41.493 -13.714 1.00 30.11 514 GLU A O 1
ATOM 4090 N N . ALA A 1 515 ? 37.549 40.625 -14.073 1.00 29.88 515 ALA A N 1
ATOM 4091 C CA . ALA A 1 515 ? 36.372 41.342 -14.594 1.00 29.88 515 ALA A CA 1
ATOM 4092 C C . ALA A 1 515 ? 36.651 42.704 -15.268 1.00 29.88 515 ALA A C 1
ATOM 4094 O O . ALA A 1 515 ? 37.015 43.658 -14.594 1.00 29.88 515 ALA A O 1
ATOM 4095 N N . ARG A 1 516 ? 36.274 42.852 -16.548 1.00 28.95 516 ARG A N 1
ATOM 4096 C CA . ARG A 1 516 ? 35.123 43.686 -16.954 1.00 28.95 516 ARG A CA 1
ATOM 4097 C C . ARG A 1 516 ? 34.870 43.674 -18.461 1.00 28.95 516 ARG A C 1
ATOM 4099 O O . ARG A 1 516 ? 35.752 43.455 -19.278 1.00 28.95 516 ARG A O 1
ATOM 4106 N N . ALA A 1 517 ? 33.595 43.909 -18.746 1.00 31.61 517 ALA A N 1
ATOM 4107 C CA . ALA A 1 517 ? 32.931 43.993 -20.030 1.00 31.61 517 ALA A CA 1
ATOM 4108 C C . ALA A 1 517 ? 33.307 45.234 -20.855 1.00 31.61 517 ALA A C 1
ATOM 4110 O O . ALA A 1 517 ? 33.734 46.253 -20.316 1.00 31.61 517 ALA A O 1
ATOM 4111 N N . GLY A 1 518 ? 32.994 45.166 -22.149 1.00 26.92 518 GLY A N 1
ATOM 4112 C CA . GLY A 1 518 ? 32.948 46.301 -23.067 1.00 26.92 518 GLY A CA 1
ATOM 4113 C C . GLY A 1 518 ? 32.322 45.887 -24.410 1.00 26.92 518 GLY A C 1
ATOM 4114 O O . GLY A 1 518 ? 32.808 44.925 -24.997 1.00 26.92 518 GLY A O 1
ATOM 4115 N N . PRO A 1 519 ? 31.243 46.539 -24.890 1.00 47.72 519 PRO A N 1
ATOM 4116 C CA . PRO A 1 519 ? 30.475 46.098 -26.058 1.00 47.72 519 PRO A CA 1
ATOM 4117 C C . PRO A 1 519 ? 30.655 46.988 -27.306 1.00 47.72 519 PRO A C 1
ATOM 4119 O O . PRO A 1 519 ? 31.080 48.133 -27.193 1.00 47.72 519 PRO A O 1
ATOM 4122 N N . ARG A 1 520 ? 30.137 46.472 -28.439 1.00 30.92 520 ARG A N 1
ATOM 4123 C CA . ARG A 1 520 ? 29.484 47.135 -29.603 1.00 30.92 520 ARG A CA 1
ATOM 4124 C C . ARG A 1 520 ? 30.121 46.962 -30.998 1.00 30.92 520 ARG A C 1
ATOM 4126 O O . ARG A 1 520 ? 31.250 47.348 -31.245 1.00 30.92 520 ARG A O 1
ATOM 4133 N N . ALA A 1 521 ? 29.194 46.606 -31.901 1.00 28.25 521 ALA A N 1
ATOM 4134 C CA . ALA A 1 521 ? 28.905 47.167 -33.233 1.00 28.25 521 ALA A CA 1
ATOM 4135 C C . ALA A 1 521 ? 29.602 46.620 -34.497 1.00 28.25 521 ALA A C 1
ATOM 4137 O O . ALA A 1 521 ? 30.816 46.632 -34.586 1.00 28.25 521 ALA A O 1
ATOM 4138 N N . ARG A 1 522 ? 28.723 46.309 -35.486 1.00 31.73 522 ARG A N 1
ATOM 4139 C CA . ARG A 1 522 ? 28.761 46.557 -36.960 1.00 31.73 522 ARG A CA 1
ATOM 4140 C C . ARG A 1 522 ? 30.025 46.089 -37.713 1.00 31.73 522 ARG A C 1
ATOM 4142 O O . ARG A 1 522 ? 31.130 46.307 -37.273 1.00 31.73 522 ARG A O 1
ATOM 4149 N N . THR A 1 523 ? 30.020 45.484 -38.901 1.00 29.25 523 THR A N 1
ATOM 4150 C CA . THR A 1 523 ? 29.235 45.591 -40.150 1.00 29.25 523 THR A CA 1
ATOM 4151 C C . THR A 1 523 ? 29.924 44.637 -41.145 1.00 29.25 523 THR A C 1
ATOM 4153 O O . THR A 1 523 ? 31.131 44.453 -41.027 1.00 29.25 523 THR A O 1
ATOM 4156 N N . GLY A 1 524 ? 29.253 44.114 -42.179 1.00 30.80 524 GLY A N 1
ATOM 4157 C CA . GLY A 1 524 ? 29.993 43.497 -43.295 1.00 30.80 524 GLY A CA 1
ATOM 4158 C C . GLY A 1 524 ? 29.169 42.639 -44.249 1.00 30.80 524 GLY A C 1
ATOM 41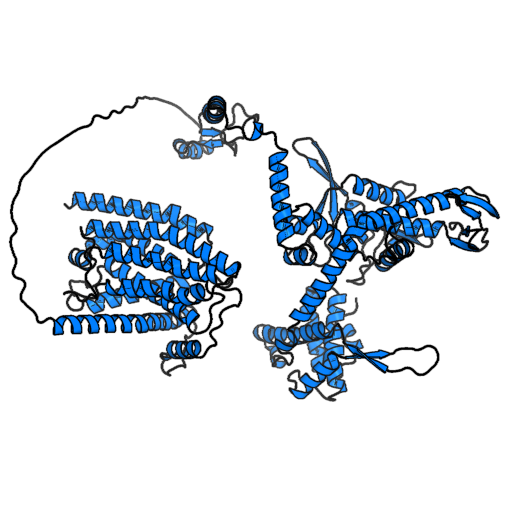59 O O . GLY A 1 524 ? 28.608 41.628 -43.861 1.00 30.80 524 GLY A O 1
ATOM 4160 N N . ARG A 1 525 ? 29.115 43.059 -45.510 1.00 30.69 525 ARG A N 1
ATOM 4161 C CA . ARG A 1 525 ? 28.301 42.577 -46.639 1.00 30.69 525 ARG A CA 1
ATOM 4162 C C . ARG A 1 525 ? 29.186 41.786 -47.623 1.00 30.69 525 ARG A C 1
ATOM 4164 O O . ARG A 1 525 ? 30.320 42.216 -47.807 1.00 30.69 525 ARG A O 1
ATOM 4171 N N . ARG A 1 526 ? 28.657 40.742 -48.299 1.00 32.25 526 ARG A N 1
ATOM 4172 C CA . ARG A 1 526 ? 28.973 40.237 -49.682 1.00 32.25 526 ARG A CA 1
ATOM 4173 C C . ARG A 1 526 ? 28.468 38.783 -49.846 1.00 32.25 526 ARG A C 1
ATOM 4175 O O . ARG A 1 526 ? 28.892 37.920 -49.098 1.00 32.25 526 ARG A O 1
ATOM 4182 N N . THR A 1 527 ? 27.388 38.487 -50.582 1.00 31.66 527 THR A N 1
ATOM 4183 C CA . THR A 1 527 ? 27.238 38.228 -52.043 1.00 31.66 527 THR A CA 1
ATOM 4184 C C . THR A 1 527 ? 28.072 37.076 -52.633 1.00 31.66 527 THR A C 1
ATOM 4186 O O . THR A 1 527 ? 29.259 37.279 -52.861 1.00 31.66 527 THR A O 1
ATOM 4189 N N . ALA A 1 528 ? 27.425 35.959 -53.018 1.00 31.62 528 ALA A N 1
ATOM 4190 C CA . ALA A 1 528 ? 27.606 35.239 -54.299 1.00 31.62 528 ALA A CA 1
ATOM 4191 C C . ALA A 1 528 ? 26.568 34.096 -54.476 1.00 31.62 528 ALA A C 1
ATOM 4193 O O . ALA A 1 528 ? 25.998 33.607 -53.510 1.00 31.62 528 ALA A O 1
ATOM 4194 N N . ARG A 1 529 ? 26.291 33.752 -55.740 1.00 32.62 529 ARG A N 1
ATOM 4195 C CA . ARG A 1 529 ? 25.123 33.054 -56.329 1.00 32.62 529 ARG A CA 1
ATOM 4196 C C . ARG A 1 529 ? 25.181 31.501 -56.315 1.00 32.62 529 ARG A C 1
ATOM 4198 O O . ARG A 1 529 ? 26.234 30.945 -56.026 1.00 32.62 529 ARG A O 1
ATOM 4205 N N . PRO A 1 530 ? 24.071 30.810 -56.678 1.00 40.34 530 PRO A N 1
ATOM 4206 C CA . PRO A 1 530 ? 23.871 29.367 -56.517 1.00 40.34 530 PRO A CA 1
ATOM 4207 C C . PRO A 1 530 ? 24.320 28.546 -57.738 1.00 40.34 530 PRO A C 1
ATOM 4209 O O . PRO A 1 530 ? 24.211 29.002 -58.875 1.00 40.34 530 PRO A O 1
ATOM 4212 N N . THR A 1 531 ? 24.731 27.294 -57.521 1.00 33.59 531 THR A N 1
ATOM 4213 C CA . THR A 1 531 ? 24.923 26.299 -58.587 1.00 33.59 531 THR A CA 1
ATOM 4214 C C . THR A 1 531 ? 23.828 25.236 -58.528 1.00 33.59 531 THR A C 1
ATOM 4216 O O . THR A 1 531 ? 23.686 24.468 -57.579 1.00 33.59 531 THR A O 1
ATOM 4219 N N . ALA A 1 532 ? 23.015 25.220 -59.582 1.00 35.66 532 ALA A N 1
ATOM 4220 C CA . ALA A 1 532 ? 21.971 24.241 -59.822 1.00 35.66 532 ALA A CA 1
ATOM 4221 C C . ALA A 1 532 ? 22.581 22.863 -60.126 1.00 35.66 532 ALA A C 1
ATOM 4223 O O . ALA A 1 532 ? 23.338 22.707 -61.085 1.00 35.66 532 ALA A O 1
ATOM 4224 N N . ARG A 1 533 ? 22.199 21.839 -59.355 1.00 36.22 533 ARG A N 1
ATOM 4225 C CA . ARG A 1 533 ? 22.463 20.432 -59.684 1.00 36.22 533 ARG A CA 1
ATOM 4226 C C . ARG A 1 533 ? 21.153 19.763 -60.107 1.00 36.22 533 ARG A C 1
ATOM 4228 O O . ARG A 1 533 ? 20.206 19.661 -59.333 1.00 36.22 533 ARG A O 1
ATOM 4235 N N . ARG A 1 534 ? 21.119 19.358 -61.381 1.00 36.88 534 ARG A N 1
ATOM 4236 C CA . ARG A 1 534 ? 20.092 18.568 -62.088 1.00 36.88 534 ARG A CA 1
ATOM 4237 C C . ARG A 1 534 ? 19.324 17.591 -61.177 1.00 36.88 534 ARG A C 1
ATOM 4239 O O . ARG A 1 534 ? 19.860 16.554 -60.797 1.00 36.88 534 ARG A O 1
ATOM 4246 N N . ARG A 1 535 ? 18.029 17.845 -60.949 1.00 36.75 535 ARG A N 1
ATOM 4247 C CA . ARG A 1 535 ? 17.057 16.813 -60.547 1.00 36.75 535 ARG A CA 1
ATOM 4248 C C . ARG A 1 535 ? 16.526 16.119 -61.805 1.00 36.75 535 ARG A C 1
ATOM 4250 O O . ARG A 1 535 ? 15.869 16.746 -62.632 1.00 36.75 535 ARG A O 1
ATOM 4257 N N . ARG A 1 536 ? 16.817 14.823 -61.952 1.00 38.91 536 ARG A N 1
ATOM 4258 C CA . ARG A 1 536 ? 16.118 13.932 -62.893 1.00 38.91 536 ARG A CA 1
ATOM 4259 C C . ARG A 1 536 ? 14.632 13.898 -62.513 1.00 38.91 536 ARG A C 1
ATOM 4261 O O . ARG A 1 536 ? 14.308 13.596 -61.369 1.00 38.91 536 ARG A O 1
ATOM 4268 N N . ARG A 1 537 ? 13.750 14.193 -63.473 1.00 41.03 537 ARG A N 1
ATOM 4269 C CA . ARG A 1 537 ? 12.305 13.942 -63.374 1.00 41.03 537 ARG A CA 1
ATOM 4270 C C . ARG A 1 537 ? 12.074 12.429 -63.227 1.00 41.03 537 ARG A C 1
ATOM 4272 O O . ARG A 1 537 ? 12.463 11.675 -64.115 1.00 41.03 537 ARG A O 1
ATOM 4279 N N . ARG A 1 538 ? 11.461 12.001 -62.121 1.00 40.97 538 ARG A N 1
ATOM 4280 C CA . ARG A 1 538 ? 10.785 10.700 -61.970 1.00 40.97 538 ARG A CA 1
ATOM 4281 C C . ARG A 1 538 ? 9.280 10.963 -61.837 1.00 40.97 538 ARG A C 1
ATOM 4283 O O . ARG A 1 538 ? 8.884 12.036 -61.387 1.00 40.97 538 ARG A O 1
ATOM 4290 N N . HIS A 1 539 ? 8.464 10.040 -62.338 1.00 42.81 539 HIS A N 1
ATOM 4291 C CA . HIS A 1 539 ? 7.007 10.175 -62.408 1.00 42.81 539 HIS A CA 1
ATOM 4292 C C . HIS A 1 539 ? 6.369 10.202 -60.997 1.00 42.81 539 HIS A C 1
ATOM 4294 O O . HIS A 1 539 ? 6.733 9.383 -60.160 1.00 42.81 539 HIS A O 1
ATOM 4300 N N . PRO A 1 540 ? 5.381 11.075 -60.717 1.00 55.12 540 PRO A N 1
ATOM 4301 C CA . PRO A 1 540 ? 4.839 11.271 -59.361 1.00 55.12 540 PRO A CA 1
ATOM 4302 C C . PRO A 1 540 ? 4.005 10.092 -58.810 1.00 55.12 540 PRO A C 1
ATOM 4304 O O . PRO A 1 540 ? 3.824 9.975 -57.598 1.00 55.12 540 PRO A O 1
ATOM 4307 N N . VAL A 1 541 ? 3.518 9.190 -59.671 1.00 54.97 541 VAL A N 1
ATOM 4308 C CA . VAL A 1 541 ? 2.673 8.046 -59.265 1.00 54.97 541 VAL A CA 1
ATOM 4309 C C . VAL A 1 541 ? 3.506 6.874 -58.716 1.00 54.97 541 VAL A C 1
ATOM 4311 O O . VAL A 1 541 ? 3.060 6.177 -57.810 1.00 54.97 541 VAL A O 1
ATOM 4314 N N . SER A 1 542 ? 4.747 6.680 -59.185 1.00 61.84 542 SER A N 1
ATOM 4315 C CA . SER A 1 542 ? 5.634 5.629 -58.653 1.00 61.84 542 SER A CA 1
ATOM 4316 C C . SER A 1 542 ? 6.190 5.972 -57.271 1.00 61.84 542 SER A C 1
ATOM 4318 O O . SER A 1 542 ? 6.387 5.081 -56.448 1.00 61.84 542 SER A O 1
ATOM 4320 N N . ASP A 1 543 ? 6.411 7.261 -57.000 1.00 70.62 543 ASP A N 1
ATOM 4321 C CA . ASP A 1 543 ? 7.008 7.729 -55.745 1.00 70.62 543 ASP A CA 1
ATOM 4322 C C . ASP A 1 543 ? 5.987 7.730 -54.591 1.00 70.62 543 ASP A C 1
ATOM 4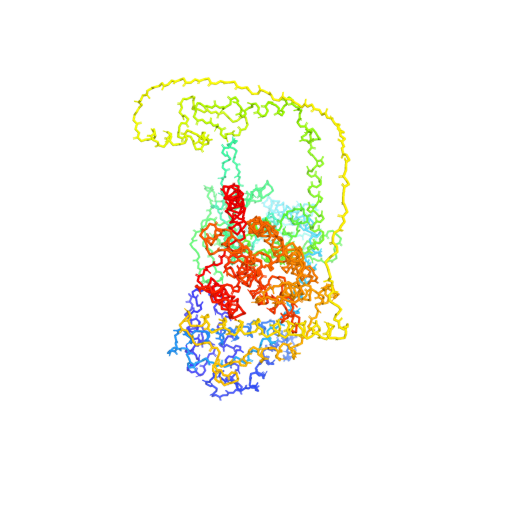324 O O . ASP A 1 543 ? 6.326 7.384 -53.459 1.00 70.62 543 ASP A O 1
ATOM 4328 N N . THR A 1 544 ? 4.717 8.038 -54.882 1.00 78.69 544 THR A N 1
ATOM 4329 C CA . THR A 1 544 ? 3.614 7.967 -53.906 1.00 78.69 544 THR A CA 1
ATOM 4330 C C . THR A 1 544 ? 3.261 6.525 -53.548 1.00 78.69 544 THR A C 1
ATOM 4332 O O . THR A 1 544 ? 3.159 6.201 -52.366 1.00 78.69 544 THR A O 1
ATOM 4335 N N . LEU A 1 545 ? 3.163 5.631 -54.537 1.00 83.00 545 LEU A N 1
ATOM 4336 C CA . LEU A 1 545 ? 2.947 4.202 -54.298 1.00 83.00 545 LEU A CA 1
ATOM 4337 C C . LEU A 1 545 ? 4.094 3.579 -53.487 1.00 83.00 545 LEU A C 1
ATOM 4339 O O . LEU A 1 545 ? 3.847 2.844 -52.532 1.00 83.00 545 LEU A O 1
ATOM 4343 N N . ALA A 1 546 ? 5.348 3.904 -53.818 1.00 79.94 546 ALA A N 1
ATOM 4344 C CA . ALA A 1 546 ? 6.509 3.423 -53.072 1.00 79.94 546 ALA A CA 1
ATOM 4345 C C . ALA A 1 546 ? 6.513 3.910 -51.614 1.00 79.94 546 ALA A C 1
ATOM 4347 O O . ALA A 1 546 ? 6.867 3.144 -50.717 1.00 79.94 546 ALA A O 1
ATOM 4348 N N . LEU A 1 547 ? 6.098 5.154 -51.359 1.00 80.81 547 LEU A N 1
ATOM 4349 C CA . LEU A 1 547 ? 5.956 5.685 -50.003 1.00 80.81 547 LEU A CA 1
ATOM 4350 C C . LEU A 1 547 ? 4.863 4.947 -49.218 1.00 80.81 547 LEU A C 1
ATOM 4352 O O . LEU A 1 547 ? 5.108 4.520 -48.093 1.00 80.81 547 LEU A O 1
ATOM 4356 N N . VAL A 1 548 ? 3.687 4.743 -49.819 1.00 84.31 548 VAL A N 1
ATOM 4357 C CA . VAL A 1 548 ? 2.570 4.024 -49.180 1.00 84.31 548 VAL A CA 1
ATOM 4358 C C . VAL A 1 548 ? 2.967 2.590 -48.832 1.00 84.31 548 VAL A C 1
ATOM 4360 O O . VAL A 1 548 ? 2.723 2.150 -47.712 1.00 84.31 548 VAL A O 1
ATOM 4363 N N . LEU A 1 549 ? 3.637 1.877 -49.742 1.00 85.00 549 LEU A N 1
ATOM 4364 C CA . LEU A 1 549 ? 4.115 0.515 -49.486 1.00 85.00 549 LEU A CA 1
ATOM 4365 C C . LEU A 1 549 ? 5.143 0.460 -48.346 1.00 85.00 549 LEU A C 1
ATOM 4367 O O . LEU A 1 549 ? 5.093 -0.457 -47.529 1.00 85.00 549 LEU A O 1
ATOM 4371 N N . ARG A 1 550 ? 6.041 1.449 -48.243 1.00 83.25 550 ARG A N 1
ATOM 4372 C CA . ARG A 1 550 ? 7.001 1.547 -47.128 1.00 83.25 550 ARG A CA 1
ATOM 4373 C C . ARG A 1 550 ? 6.304 1.801 -45.795 1.00 83.25 550 ARG A C 1
ATOM 4375 O O . ARG A 1 550 ? 6.626 1.137 -44.815 1.00 83.25 550 ARG A O 1
ATOM 4382 N N . LEU A 1 551 ? 5.343 2.725 -45.756 1.00 84.44 551 LEU A N 1
ATOM 4383 C CA . LEU A 1 551 ? 4.569 3.017 -44.546 1.00 84.44 551 LEU A CA 1
ATOM 4384 C C . LEU A 1 551 ? 3.724 1.814 -44.112 1.00 84.44 551 LEU A C 1
ATOM 4386 O O . LEU A 1 551 ? 3.685 1.496 -42.926 1.00 84.44 551 LEU A O 1
ATOM 4390 N N . LEU A 1 552 ? 3.111 1.104 -45.063 1.00 87.81 552 LEU A N 1
ATOM 4391 C CA . LEU A 1 552 ? 2.375 -0.129 -44.787 1.00 87.81 552 LEU A CA 1
ATOM 4392 C C . LEU A 1 552 ? 3.301 -1.218 -44.233 1.00 87.81 552 LEU A C 1
ATOM 4394 O O . LEU A 1 552 ? 2.955 -1.865 -43.250 1.00 87.81 552 LEU A O 1
ATOM 4398 N N . ALA A 1 553 ? 4.491 -1.391 -44.814 1.00 87.19 553 ALA A N 1
ATOM 4399 C CA . ALA A 1 553 ? 5.479 -2.337 -44.305 1.00 87.19 553 ALA A CA 1
ATOM 4400 C C . ALA A 1 553 ? 5.904 -1.993 -42.868 1.00 87.19 553 ALA A C 1
ATOM 4402 O O . ALA A 1 553 ? 5.922 -2.876 -42.015 1.00 87.19 553 ALA A O 1
ATOM 4403 N N . ILE A 1 554 ? 6.170 -0.716 -42.568 1.00 87.88 554 ILE A N 1
ATOM 4404 C CA . ILE A 1 554 ? 6.502 -0.256 -41.208 1.00 87.88 554 ILE A CA 1
ATOM 4405 C C . ILE A 1 554 ? 5.353 -0.532 -40.243 1.00 87.88 554 ILE A C 1
ATOM 4407 O O . ILE A 1 554 ? 5.593 -1.029 -39.147 1.00 87.88 554 ILE A O 1
ATOM 4411 N N . PHE A 1 555 ? 4.112 -0.268 -40.650 1.00 89.62 555 PHE A N 1
ATOM 4412 C CA . PHE A 1 555 ? 2.935 -0.547 -39.833 1.00 89.62 555 PHE A CA 1
ATOM 4413 C C . PHE A 1 555 ? 2.782 -2.046 -39.532 1.00 89.62 555 PHE A C 1
ATOM 4415 O O . PHE A 1 555 ? 2.546 -2.424 -38.388 1.00 89.62 555 PHE A O 1
ATOM 4422 N N . VAL A 1 556 ? 2.992 -2.916 -40.525 1.00 91.62 556 VAL A N 1
ATOM 4423 C CA . VAL A 1 556 ? 2.974 -4.374 -40.322 1.00 91.62 556 VAL A CA 1
ATOM 4424 C C . VAL A 1 556 ? 4.096 -4.808 -39.377 1.00 91.62 556 VAL A C 1
ATOM 4426 O O . VAL A 1 556 ? 3.843 -5.555 -38.435 1.00 91.62 556 VAL A O 1
ATOM 4429 N N . VAL A 1 557 ? 5.322 -4.309 -39.567 1.00 90.38 557 VAL A N 1
ATOM 4430 C CA . VAL A 1 557 ? 6.447 -4.609 -38.665 1.00 90.38 557 VAL A CA 1
ATOM 4431 C C . VAL A 1 557 ? 6.156 -4.106 -37.249 1.00 90.38 557 VAL A C 1
ATOM 4433 O O . VAL A 1 557 ? 6.444 -4.814 -36.290 1.00 90.38 557 VAL A O 1
ATOM 4436 N N . PHE A 1 558 ? 5.531 -2.939 -37.102 1.00 92.19 558 PHE A N 1
ATOM 4437 C CA . PHE A 1 558 ? 5.157 -2.367 -35.809 1.00 92.19 558 PHE A CA 1
ATOM 4438 C C . PHE A 1 558 ? 4.132 -3.225 -35.062 1.00 92.19 558 PHE A C 1
ATOM 4440 O O . PHE A 1 558 ? 4.196 -3.334 -33.844 1.00 92.19 558 PHE A O 1
ATOM 4447 N N . LEU A 1 559 ? 3.208 -3.869 -35.775 1.00 91.12 559 LEU A N 1
ATOM 4448 C CA . LEU A 1 559 ? 2.236 -4.772 -35.161 1.00 91.12 559 LEU A CA 1
ATOM 4449 C C . LEU A 1 559 ? 2.824 -6.153 -34.851 1.00 91.12 559 LEU A C 1
ATOM 4451 O O . LEU A 1 559 ? 2.454 -6.761 -33.853 1.00 91.12 559 LEU A O 1
ATOM 4455 N N . VAL A 1 560 ? 3.722 -6.664 -35.696 1.00 92.25 560 VAL A N 1
ATOM 4456 C CA . VAL A 1 560 ? 4.209 -8.050 -35.602 1.00 92.25 560 VAL A CA 1
ATOM 4457 C C . VAL A 1 560 ? 5.459 -8.167 -34.733 1.00 92.25 560 VAL A C 1
ATOM 4459 O O . VAL A 1 560 ? 5.546 -9.063 -33.895 1.00 92.25 560 VAL A O 1
ATOM 4462 N N . PHE A 1 561 ? 6.442 -7.285 -34.906 1.00 93.19 561 PHE A N 1
ATOM 4463 C CA . PHE A 1 561 ? 7.753 -7.449 -34.281 1.00 93.19 561 PHE A CA 1
ATOM 4464 C C . PHE A 1 561 ? 7.715 -7.342 -32.744 1.00 93.19 561 PHE A C 1
ATOM 4466 O O . PHE A 1 561 ? 8.287 -8.220 -32.094 1.00 93.19 561 PHE A O 1
ATOM 4473 N N . PRO A 1 562 ? 6.975 -6.397 -32.127 1.00 94.06 562 PRO A N 1
ATOM 4474 C CA . PRO A 1 562 ? 6.781 -6.373 -30.675 1.00 94.06 562 PRO A CA 1
ATOM 4475 C C . PRO A 1 562 ? 6.153 -7.659 -30.121 1.00 94.06 562 PRO A C 1
ATOM 4477 O O . PRO A 1 562 ? 6.545 -8.119 -29.051 1.00 94.06 562 PRO A O 1
ATOM 4480 N N . LEU A 1 563 ? 5.231 -8.287 -30.863 1.00 92.38 563 LEU A N 1
ATOM 4481 C CA . LEU A 1 563 ? 4.641 -9.572 -30.474 1.00 92.38 563 LEU A CA 1
ATOM 4482 C C . LEU A 1 563 ? 5.680 -10.697 -30.530 1.00 92.38 563 LEU A C 1
ATOM 4484 O O . LEU A 1 563 ? 5.757 -11.509 -29.615 1.00 92.38 563 LEU A O 1
ATOM 4488 N N . VAL A 1 564 ? 6.536 -10.733 -31.552 1.00 93.38 564 VAL A N 1
ATOM 4489 C CA . VAL A 1 564 ? 7.638 -11.710 -31.613 1.00 93.38 564 VAL A CA 1
ATOM 4490 C C . VAL A 1 564 ? 8.582 -11.546 -30.416 1.00 93.38 564 VAL A C 1
ATOM 4492 O O . VAL A 1 564 ? 8.976 -12.541 -29.800 1.00 93.38 564 VAL A O 1
ATOM 4495 N N . ILE A 1 565 ? 8.902 -10.307 -30.035 1.00 94.44 565 ILE A N 1
ATOM 4496 C CA . ILE A 1 565 ? 9.711 -10.026 -28.842 1.00 94.44 565 ILE A CA 1
ATOM 4497 C C . ILE A 1 565 ? 8.989 -10.459 -27.561 1.00 94.44 565 ILE A C 1
ATOM 4499 O O . ILE A 1 565 ? 9.607 -11.117 -26.729 1.00 94.44 565 ILE A O 1
ATOM 4503 N N . GLY A 1 566 ? 7.687 -10.202 -27.415 1.00 92.81 566 GLY A N 1
ATOM 4504 C CA . GLY A 1 566 ? 6.917 -10.680 -26.261 1.00 92.81 566 GLY A CA 1
ATOM 4505 C C . GLY A 1 566 ? 6.857 -12.206 -26.155 1.00 92.81 566 GLY A C 1
ATOM 4506 O O . GLY A 1 566 ? 6.987 -12.770 -25.068 1.00 92.81 566 GLY A O 1
ATOM 4507 N N . GLN A 1 567 ? 6.743 -12.905 -27.286 1.00 92.25 567 GLN A N 1
ATOM 4508 C CA . GLN A 1 567 ? 6.788 -14.367 -27.309 1.00 92.25 567 GLN A CA 1
ATOM 4509 C C . GLN A 1 567 ? 8.173 -14.872 -26.889 1.00 92.25 567 GLN A C 1
ATOM 4511 O O . GLN A 1 567 ? 8.293 -15.855 -26.152 1.00 92.25 567 GLN A O 1
ATOM 4516 N N . THR A 1 568 ? 9.219 -14.176 -27.337 1.00 92.44 568 THR A N 1
ATOM 4517 C CA . THR A 1 568 ? 10.606 -14.453 -26.953 1.00 92.44 568 THR A CA 1
ATOM 4518 C C . THR A 1 568 ? 10.810 -14.222 -25.458 1.00 92.44 568 THR A C 1
ATOM 4520 O O . THR A 1 568 ? 11.411 -15.065 -24.797 1.00 92.44 568 THR A O 1
ATOM 4523 N N . GLU A 1 569 ? 10.241 -13.158 -24.889 1.00 93.94 569 GLU A N 1
ATOM 4524 C CA . GLU A 1 569 ? 10.300 -12.864 -23.455 1.00 93.94 569 GLU A CA 1
ATOM 4525 C C . GLU A 1 569 ? 9.721 -14.006 -22.611 1.00 93.94 569 GLU A C 1
ATOM 4527 O O . GLU A 1 569 ? 10.398 -14.495 -21.704 1.00 93.94 569 GLU A O 1
ATOM 4532 N N . HIS A 1 570 ? 8.536 -14.527 -22.956 1.00 92.94 570 HIS A N 1
ATOM 4533 C CA . HIS A 1 570 ? 7.961 -15.692 -22.273 1.00 92.94 570 HIS A CA 1
ATOM 4534 C C . HIS A 1 570 ? 8.888 -16.918 -22.288 1.00 92.94 570 HIS A C 1
ATOM 4536 O O . HIS A 1 570 ? 8.912 -17.692 -21.328 1.00 92.94 570 HIS A O 1
ATOM 4542 N N . LYS A 1 571 ? 9.641 -17.124 -23.375 1.00 92.81 571 LYS A N 1
ATOM 4543 C CA . LYS A 1 571 ? 10.546 -18.271 -23.538 1.00 92.81 571 LYS A CA 1
ATOM 4544 C C . LYS A 1 571 ? 11.861 -18.086 -22.797 1.00 92.81 571 LYS A C 1
ATOM 4546 O O . LYS A 1 571 ? 12.282 -19.011 -22.102 1.00 92.81 571 LYS A O 1
ATOM 4551 N N . VAL A 1 572 ? 12.487 -16.921 -22.937 1.00 93.69 572 VAL A N 1
ATOM 4552 C CA . VAL A 1 572 ? 13.766 -16.583 -22.302 1.00 93.69 572 VAL A CA 1
ATOM 4553 C C . VAL A 1 572 ? 13.604 -16.548 -20.787 1.00 93.69 572 VAL A C 1
ATOM 4555 O O . VAL A 1 572 ? 14.355 -17.216 -20.081 1.00 93.69 572 VAL A O 1
ATOM 4558 N N . MET A 1 573 ? 12.569 -15.866 -20.287 1.00 93.75 573 MET A N 1
ATOM 4559 C CA . MET A 1 573 ? 12.284 -15.791 -18.854 1.00 93.75 573 MET A CA 1
ATOM 4560 C C . MET A 1 573 ? 12.052 -17.177 -18.249 1.00 93.75 573 MET A C 1
ATOM 4562 O O . MET A 1 573 ? 12.575 -17.473 -17.180 1.00 93.75 573 MET A O 1
ATOM 4566 N N . ALA A 1 574 ? 11.306 -18.045 -18.936 1.00 93.50 574 ALA A N 1
ATOM 4567 C CA . ALA A 1 574 ? 11.075 -19.403 -18.465 1.00 93.50 574 ALA A CA 1
ATOM 4568 C C . ALA A 1 574 ? 12.381 -20.218 -18.391 1.00 93.50 574 ALA A C 1
ATOM 4570 O O . ALA A 1 574 ? 12.650 -20.823 -17.353 1.00 93.50 574 ALA A O 1
ATOM 4571 N N . HIS A 1 575 ? 13.230 -20.166 -19.427 1.00 93.19 575 HIS A N 1
ATOM 4572 C CA . HIS A 1 575 ? 14.514 -20.883 -19.436 1.00 93.19 575 HIS A CA 1
ATOM 4573 C C . HIS A 1 575 ? 15.453 -20.413 -18.325 1.00 93.19 575 HIS A C 1
ATOM 4575 O O . HIS A 1 575 ? 16.039 -21.237 -17.630 1.00 93.19 575 HIS A O 1
ATOM 4581 N N . MET A 1 576 ? 15.554 -19.100 -18.110 1.00 93.44 576 MET A N 1
ATOM 4582 C CA . MET A 1 576 ? 16.351 -18.537 -17.017 1.00 93.44 576 MET A CA 1
ATOM 4583 C C . MET A 1 576 ? 15.838 -18.946 -15.627 1.00 93.44 576 MET A C 1
ATOM 4585 O O . MET A 1 576 ? 16.608 -18.978 -14.674 1.00 93.44 576 MET A O 1
ATOM 4589 N N . GLN A 1 577 ? 14.549 -19.272 -15.513 1.00 92.69 577 GLN A N 1
ATOM 4590 C CA . GLN A 1 577 ? 13.902 -19.748 -14.286 1.00 92.69 577 GLN A CA 1
ATOM 4591 C C . GLN A 1 577 ? 13.918 -21.280 -14.140 1.00 92.69 577 GLN A C 1
ATOM 4593 O O . GLN A 1 577 ? 13.324 -21.797 -13.198 1.00 92.69 577 GLN A O 1
ATOM 4598 N N . GLY A 1 578 ? 14.536 -22.018 -15.068 1.00 92.50 578 GLY A N 1
ATOM 4599 C CA . GLY A 1 578 ? 14.549 -23.484 -15.043 1.00 92.50 578 GLY A CA 1
ATOM 4600 C C . GLY A 1 578 ? 13.196 -24.135 -15.361 1.00 92.50 578 GLY A C 1
ATOM 4601 O O . GLY A 1 578 ? 12.959 -25.272 -14.961 1.00 92.50 578 GLY A O 1
ATOM 4602 N N . ARG A 1 579 ? 12.295 -23.439 -16.071 1.00 94.56 579 ARG A N 1
ATOM 4603 C CA . ARG A 1 579 ? 10.983 -23.967 -16.488 1.00 94.56 579 ARG A CA 1
ATOM 4604 C C . ARG A 1 579 ? 10.728 -23.785 -17.983 1.00 94.56 579 ARG A C 1
ATOM 4606 O O . ARG A 1 579 ? 11.361 -22.981 -18.659 1.00 94.56 579 ARG A O 1
ATOM 4613 N N . LEU A 1 580 ? 9.753 -24.513 -18.518 1.00 91.19 580 LEU A N 1
ATOM 4614 C CA . LEU A 1 580 ? 9.348 -24.381 -19.918 1.00 91.19 580 LEU A CA 1
ATOM 4615 C C . LEU A 1 580 ? 8.359 -23.215 -20.096 1.00 91.19 580 LEU A C 1
ATOM 4617 O O . LEU A 1 580 ? 7.405 -23.073 -19.332 1.00 91.19 580 LEU A O 1
ATOM 4621 N N . GLY A 1 581 ? 8.585 -22.377 -21.115 1.00 92.00 581 GLY A N 1
ATOM 4622 C CA . GLY A 1 581 ? 7.620 -21.352 -21.546 1.00 92.00 581 GLY A CA 1
ATOM 4623 C C . GLY A 1 581 ? 6.429 -21.964 -22.308 1.00 92.00 581 GLY A C 1
ATOM 4624 O O . GLY A 1 581 ? 6.411 -23.174 -22.514 1.00 92.00 581 GLY A O 1
ATOM 4625 N N . PRO A 1 582 ? 5.461 -21.169 -22.801 1.00 91.69 582 PRO A N 1
ATOM 4626 C CA . PRO A 1 582 ? 4.225 -21.673 -23.424 1.00 91.69 582 PRO A CA 1
ATOM 4627 C C . PRO A 1 582 ? 4.469 -22.696 -24.549 1.00 91.69 582 PRO A C 1
ATOM 4629 O O . PRO A 1 582 ? 5.166 -22.372 -25.504 1.00 91.69 582 PRO A O 1
ATOM 4632 N N . MET A 1 583 ? 3.922 -23.918 -24.465 1.00 92.44 583 MET A N 1
ATOM 4633 C CA . MET A 1 583 ? 4.196 -25.002 -25.438 1.00 92.44 583 MET A CA 1
ATOM 4634 C C . MET A 1 583 ? 3.005 -25.432 -26.303 1.00 92.44 583 MET A C 1
ATOM 4636 O O . MET A 1 583 ? 3.211 -26.199 -27.233 1.00 92.44 583 MET A O 1
ATOM 4640 N N . TYR A 1 584 ? 1.784 -24.974 -26.015 1.00 89.12 584 TYR A N 1
ATOM 4641 C CA . TYR A 1 584 ? 0.574 -25.586 -26.584 1.00 89.12 584 TYR A CA 1
ATOM 4642 C C . TYR A 1 584 ? -0.087 -24.771 -27.708 1.00 89.12 584 TYR A C 1
ATOM 4644 O O . TYR A 1 584 ? -0.428 -25.326 -28.750 1.00 89.12 584 TYR A O 1
ATOM 4652 N N . ALA A 1 585 ? -0.287 -23.461 -27.531 1.00 87.38 585 ALA A N 1
ATOM 4653 C CA . ALA A 1 585 ? -1.029 -22.640 -28.493 1.00 87.38 585 ALA A CA 1
ATOM 4654 C C . ALA A 1 585 ? -0.301 -22.529 -29.850 1.00 87.38 585 ALA A C 1
ATOM 4656 O O . ALA A 1 585 ? 0.769 -21.933 -29.941 1.00 87.38 585 ALA A O 1
ATOM 4657 N N . GLY A 1 586 ? -0.886 -23.081 -30.918 1.00 82.94 586 GLY A N 1
ATOM 4658 C CA . GLY A 1 586 ? -0.240 -23.174 -32.239 1.00 82.94 586 GLY A CA 1
ATOM 4659 C C . GLY A 1 586 ? 0.661 -24.404 -32.415 1.00 82.94 586 GLY A C 1
ATOM 4660 O O . GLY A 1 586 ? 1.351 -24.516 -33.426 1.00 82.94 586 GLY A O 1
ATOM 4661 N N . GLY A 1 587 ? 0.661 -25.337 -31.459 1.00 85.62 587 GLY A N 1
ATOM 4662 C CA . GLY A 1 587 ? 1.499 -26.533 -31.497 1.00 85.62 587 GLY A CA 1
ATOM 4663 C C . GLY A 1 587 ? 2.955 -26.208 -31.168 1.00 85.62 587 GLY A C 1
ATOM 4664 O O . GLY A 1 587 ? 3.240 -25.703 -30.086 1.00 85.62 587 GLY A O 1
ATOM 4665 N N . PHE A 1 588 ? 3.875 -26.498 -32.096 1.00 83.62 588 PHE A N 1
ATOM 4666 C CA . PHE A 1 588 ? 5.331 -26.402 -31.917 1.00 83.62 588 PHE A CA 1
ATOM 4667 C C . PHE A 1 588 ? 5.772 -25.139 -31.147 1.00 83.62 588 PHE A C 1
ATOM 4669 O O . PHE A 1 588 ? 5.632 -24.013 -31.624 1.00 83.62 588 PHE A O 1
ATOM 4676 N N . HIS A 1 589 ? 6.288 -25.337 -29.928 1.00 86.44 589 HIS A N 1
ATOM 4677 C CA . HIS A 1 589 ? 6.758 -24.290 -29.010 1.00 86.44 589 HIS A CA 1
ATOM 4678 C C . HIS A 1 589 ? 5.776 -23.125 -28.751 1.00 86.44 589 HIS A C 1
ATOM 4680 O O . HIS A 1 589 ? 6.212 -22.052 -28.328 1.00 86.44 589 HIS A O 1
ATOM 4686 N N . GLY A 1 590 ? 4.468 -23.321 -28.920 1.00 88.69 590 GLY A N 1
ATOM 4687 C CA . GLY A 1 590 ? 3.453 -22.350 -28.511 1.00 88.69 590 GLY A CA 1
ATOM 4688 C C . GLY A 1 590 ? 3.472 -21.018 -29.276 1.00 88.69 590 GLY A C 1
ATOM 4689 O O . GLY A 1 590 ? 3.123 -19.993 -28.689 1.00 88.69 590 GLY A O 1
ATOM 4690 N N . TRP A 1 591 ? 3.924 -20.989 -30.537 1.00 88.06 591 TRP A N 1
ATOM 4691 C CA . TRP A 1 591 ? 4.135 -19.747 -31.306 1.00 88.06 591 TRP A CA 1
ATOM 4692 C C . TRP A 1 591 ? 2.881 -18.867 -31.454 1.00 88.06 591 TRP A C 1
ATOM 4694 O O . TRP A 1 591 ? 3.008 -17.652 -31.590 1.00 88.06 591 TRP A O 1
ATOM 4704 N N . ALA A 1 592 ? 1.679 -19.447 -31.380 1.00 90.19 592 ALA A N 1
ATOM 4705 C CA . ALA A 1 592 ? 0.419 -18.715 -31.514 1.00 90.19 592 ALA A CA 1
ATOM 4706 C C . ALA A 1 592 ? -0.123 -18.169 -30.177 1.00 90.19 592 ALA A C 1
ATOM 4708 O O . ALA A 1 592 ? -1.235 -17.642 -30.141 1.00 90.19 592 ALA A O 1
ATOM 4709 N N . GLN A 1 593 ? 0.631 -18.271 -29.075 1.00 93.31 593 GLN A N 1
ATOM 4710 C CA . GLN A 1 593 ? 0.181 -17.848 -27.743 1.00 93.31 593 GLN A CA 1
ATOM 4711 C C . GLN A 1 593 ? -0.248 -16.374 -27.701 1.00 93.31 593 GLN A C 1
ATOM 4713 O O . GLN A 1 593 ? -1.366 -16.079 -27.286 1.00 93.31 593 GLN A O 1
ATOM 4718 N N . LEU A 1 594 ? 0.592 -15.451 -28.178 1.00 90.56 594 LEU A N 1
ATOM 4719 C CA . LEU A 1 594 ? 0.244 -14.025 -28.172 1.00 90.56 594 LEU A CA 1
ATOM 4720 C C . LEU A 1 594 ? -0.858 -13.658 -29.172 1.00 90.56 594 LEU A C 1
ATOM 4722 O O . LEU A 1 594 ? -1.578 -12.685 -28.956 1.00 90.56 594 LEU A O 1
ATOM 4726 N N . VAL A 1 595 ? -1.045 -14.456 -30.229 1.00 89.75 595 VAL A N 1
ATOM 4727 C CA . VAL A 1 595 ? -2.199 -14.310 -31.130 1.00 89.75 595 VAL A CA 1
ATOM 4728 C C . VAL A 1 595 ? -3.484 -14.671 -30.384 1.00 89.75 595 VAL A C 1
ATOM 4730 O O . VAL A 1 595 ? -4.457 -13.919 -30.436 1.00 89.75 595 VAL A O 1
ATOM 4733 N N . ALA A 1 596 ? -3.478 -15.774 -29.629 1.00 91.81 596 ALA A N 1
ATOM 4734 C CA . ALA A 1 596 ? -4.604 -16.167 -28.786 1.00 91.81 596 ALA A CA 1
ATOM 4735 C C . ALA A 1 596 ? -4.898 -15.127 -27.691 1.00 91.81 596 ALA A C 1
ATOM 4737 O O . ALA A 1 596 ? -6.063 -14.809 -27.450 1.00 91.81 596 ALA A O 1
ATOM 4738 N N . ASP A 1 597 ? -3.865 -14.540 -27.076 1.00 91.31 597 ASP A N 1
ATOM 4739 C CA . ASP A 1 597 ? -4.037 -13.447 -26.112 1.00 91.31 597 ASP A CA 1
ATOM 4740 C C . ASP A 1 597 ? -4.646 -12.197 -26.767 1.00 91.31 597 ASP A C 1
ATOM 4742 O O . ASP A 1 597 ? -5.546 -11.587 -26.191 1.00 91.31 597 ASP A O 1
ATOM 4746 N N . GLY A 1 598 ? -4.244 -11.856 -27.995 1.00 89.88 598 GLY A N 1
ATOM 4747 C CA . GLY A 1 598 ? -4.859 -10.778 -28.776 1.00 89.88 598 GLY A CA 1
ATOM 4748 C C . GLY A 1 598 ? -6.352 -11.007 -29.037 1.00 89.88 598 GLY A C 1
ATOM 4749 O O . GLY A 1 598 ? -7.170 -10.127 -28.760 1.00 89.88 598 GLY A O 1
ATOM 4750 N N . VAL A 1 599 ? -6.728 -12.210 -29.490 1.00 91.62 599 VAL A N 1
ATOM 4751 C CA . VAL A 1 599 ? -8.140 -12.598 -29.692 1.00 91.62 599 VAL A CA 1
ATOM 4752 C C . VAL A 1 599 ? -8.922 -12.514 -28.380 1.00 91.62 599 VAL A C 1
ATOM 4754 O O . VAL A 1 599 ? -10.015 -11.949 -28.337 1.00 91.62 599 VAL A O 1
ATOM 4757 N N . LYS A 1 600 ? -8.340 -13.006 -27.283 1.00 94.19 600 LYS A N 1
ATOM 4758 C CA . LYS A 1 600 ? -8.915 -12.907 -25.938 1.00 94.19 600 LYS A CA 1
ATOM 4759 C C . LYS A 1 600 ? -9.141 -11.454 -25.520 1.00 94.19 600 LYS A C 1
ATOM 4761 O O . LYS A 1 600 ? -10.202 -11.152 -24.980 1.00 94.19 600 LYS A O 1
ATOM 4766 N N . PHE A 1 601 ? -8.185 -10.550 -25.735 1.00 93.62 601 PHE A N 1
ATOM 4767 C CA . PHE A 1 601 ? -8.354 -9.135 -25.386 1.00 93.62 601 PHE A CA 1
ATOM 4768 C C . PHE A 1 601 ? -9.436 -8.448 -26.222 1.00 93.62 601 PHE A C 1
ATOM 4770 O O . PHE A 1 601 ? -10.143 -7.600 -25.685 1.00 93.62 601 PHE A O 1
ATOM 4777 N N . ALA A 1 602 ? -9.604 -8.839 -27.488 1.00 92.12 602 ALA A N 1
ATOM 4778 C CA . ALA A 1 602 ? -10.671 -8.332 -28.349 1.00 92.12 602 ALA A CA 1
ATOM 4779 C C . ALA A 1 602 ? -12.070 -8.819 -27.923 1.00 92.12 602 ALA A C 1
ATOM 4781 O O . ALA A 1 602 ? -13.038 -8.075 -28.044 1.00 92.12 602 ALA A O 1
ATOM 4782 N N . GLN A 1 603 ? -12.182 -10.048 -27.406 1.00 93.50 603 GLN A N 1
ATOM 4783 C CA . GLN A 1 603 ? -13.440 -10.603 -26.883 1.00 93.50 603 GLN A CA 1
ATOM 4784 C C . GLN A 1 603 ? -13.775 -10.123 -25.466 1.00 93.50 603 GLN A C 1
ATOM 4786 O O . GLN A 1 603 ? -14.925 -10.199 -25.032 1.00 93.50 603 GLN A O 1
ATOM 4791 N N . LYS A 1 604 ? -12.768 -9.682 -24.712 1.00 94.62 604 LYS A N 1
ATOM 4792 C CA . LYS A 1 604 ? -12.933 -9.268 -23.323 1.00 94.62 604 LYS A CA 1
ATOM 4793 C C . LYS A 1 604 ? -13.660 -7.927 -23.249 1.00 94.62 604 LYS A C 1
ATOM 4795 O O . LYS A 1 604 ? -13.324 -6.993 -23.970 1.00 94.62 604 LYS A O 1
ATOM 4800 N N . GLU A 1 605 ? -14.628 -7.847 -22.337 1.00 92.44 605 GLU A N 1
ATOM 4801 C CA . GLU A 1 605 ? -15.429 -6.644 -22.113 1.00 92.44 605 GLU A CA 1
ATOM 4802 C C . GLU A 1 605 ? -14.538 -5.423 -21.843 1.00 92.44 605 GLU A C 1
ATOM 4804 O O . GLU A 1 605 ? -13.630 -5.467 -21.005 1.00 92.44 605 GLU A O 1
ATOM 4809 N N . ASP A 1 606 ? -14.806 -4.347 -22.583 1.00 89.06 606 ASP A N 1
ATOM 4810 C CA . ASP A 1 606 ? -14.110 -3.070 -22.486 1.00 89.06 606 ASP A CA 1
ATOM 4811 C C . ASP A 1 606 ? -14.920 -2.103 -21.613 1.00 89.06 606 ASP A C 1
ATOM 4813 O O . ASP A 1 606 ? -15.874 -1.457 -22.057 1.00 89.06 606 ASP A O 1
ATOM 4817 N N . VAL A 1 607 ? -14.542 -2.031 -20.340 1.00 90.19 607 VAL A N 1
ATOM 4818 C CA . VAL A 1 607 ? -15.2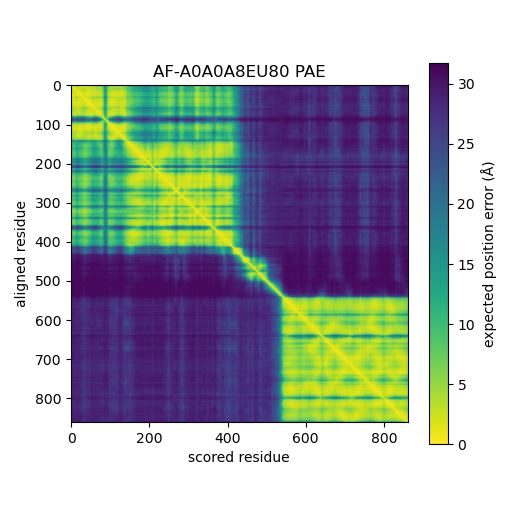33 -1.262 -19.302 1.00 90.19 607 VAL A CA 1
ATOM 4819 C C . VAL A 1 607 ? -14.582 0.111 -19.139 1.00 90.19 607 VAL A C 1
ATOM 4821 O O . VAL A 1 607 ? -13.364 0.224 -19.016 1.00 90.19 607 VAL A O 1
ATOM 4824 N N . VAL A 1 608 ? -15.408 1.161 -19.089 1.00 92.69 608 VAL A N 1
ATOM 4825 C CA . VAL A 1 608 ? -14.999 2.510 -18.664 1.00 92.69 608 VAL A CA 1
ATOM 4826 C C . VAL A 1 608 ? -15.633 2.797 -17.300 1.00 92.69 608 VAL A C 1
ATOM 4828 O O . VAL A 1 608 ? -16.864 2.749 -17.207 1.00 92.69 608 VAL A O 1
ATOM 4831 N N . PRO A 1 609 ? -14.850 3.103 -16.248 1.00 91.00 609 PRO A N 1
ATOM 4832 C CA . PRO A 1 609 ? -15.402 3.445 -14.940 1.00 91.00 609 PRO A CA 1
ATOM 4833 C C . PRO A 1 609 ? -16.351 4.648 -15.012 1.00 91.00 609 PRO A C 1
ATOM 4835 O O . PRO A 1 609 ? -16.090 5.619 -15.717 1.00 91.00 609 PRO A O 1
ATOM 4838 N N . THR A 1 610 ? -17.438 4.638 -14.236 1.00 89.88 610 THR A N 1
ATOM 4839 C CA . THR A 1 610 ? -18.447 5.717 -14.270 1.00 89.88 610 THR A CA 1
ATOM 4840 C C . THR A 1 610 ? -17.913 7.073 -13.811 1.00 89.88 610 THR A C 1
ATOM 4842 O O . THR A 1 610 ? -18.452 8.100 -14.205 1.00 89.88 610 THR A O 1
ATOM 4845 N N . GLY A 1 611 ? -16.885 7.083 -12.956 1.00 87.75 611 GLY A N 1
ATOM 4846 C CA . GLY A 1 611 ? -16.235 8.308 -12.484 1.00 87.75 611 GLY A CA 1
ATOM 4847 C C . GLY A 1 611 ? -15.123 8.827 -13.400 1.00 87.75 611 GLY A C 1
ATOM 4848 O O . GLY A 1 611 ? -14.630 9.922 -13.151 1.00 87.75 611 GLY A O 1
ATOM 4849 N N . ALA A 1 612 ? -14.717 8.057 -14.416 1.00 91.75 612 ALA A N 1
ATOM 4850 C CA . ALA A 1 612 ? -13.601 8.389 -15.295 1.00 91.75 612 ALA A CA 1
ATOM 4851 C C . ALA A 1 612 ? -13.980 9.448 -16.343 1.00 91.75 612 ALA A C 1
ATOM 4853 O O . ALA A 1 612 ? -15.113 9.484 -16.834 1.00 91.75 612 ALA A O 1
ATOM 4854 N N . ASP A 1 613 ? -13.009 10.266 -16.762 1.00 94.69 613 ASP A N 1
ATOM 4855 C CA . ASP A 1 613 ? -13.176 11.097 -17.959 1.00 94.69 613 ASP A CA 1
ATOM 4856 C C . ASP A 1 613 ? -13.134 10.193 -19.191 1.00 94.69 613 ASP A C 1
ATOM 4858 O O . ASP A 1 613 ? -12.070 9.774 -19.652 1.00 94.69 613 ASP A O 1
ATOM 4862 N N . ARG A 1 614 ? -14.314 9.898 -19.737 1.00 91.94 614 ARG A N 1
ATOM 4863 C CA . ARG A 1 614 ? -14.477 8.940 -20.832 1.00 91.94 614 ARG A CA 1
ATOM 4864 C C . ARG A 1 614 ? -13.625 9.269 -22.057 1.00 91.94 614 ARG A C 1
ATOM 4866 O O . ARG A 1 614 ? -13.142 8.341 -22.696 1.00 91.94 614 ARG A O 1
ATOM 4873 N N . ARG A 1 615 ? -13.433 10.543 -22.412 1.00 94.44 615 ARG A N 1
ATOM 4874 C CA . ARG A 1 615 ? -12.686 10.904 -23.631 1.00 94.44 615 ARG A CA 1
ATOM 4875 C C . ARG A 1 615 ? -11.192 10.714 -23.422 1.00 94.44 615 ARG A C 1
ATOM 4877 O O . ARG A 1 615 ? -10.541 10.064 -24.236 1.00 94.44 615 ARG A O 1
ATOM 4884 N N . ILE A 1 616 ? -10.665 11.241 -22.320 1.00 94.69 616 ILE A N 1
ATOM 4885 C CA . ILE A 1 616 ? -9.234 11.151 -22.012 1.00 94.69 616 ILE A CA 1
ATOM 4886 C C . ILE A 1 616 ? -8.845 9.691 -21.748 1.00 94.69 616 ILE A C 1
ATOM 4888 O O . ILE A 1 616 ? -7.839 9.225 -22.278 1.00 94.69 616 ILE A O 1
ATOM 4892 N N . PHE A 1 617 ? -9.688 8.944 -21.028 1.00 93.94 617 PHE A N 1
ATOM 4893 C CA . PHE A 1 617 ? -9.487 7.521 -20.751 1.00 93.94 617 PHE A CA 1
ATOM 4894 C C . PHE A 1 617 ? -9.420 6.690 -22.040 1.00 93.94 617 PHE A C 1
ATOM 4896 O O . PHE A 1 617 ? -8.571 5.821 -22.191 1.00 93.94 617 PHE A O 1
ATOM 4903 N N . GLN A 1 618 ? -10.277 6.977 -23.021 1.00 93.56 618 GLN A N 1
ATOM 4904 C CA . GLN A 1 618 ? -10.274 6.255 -24.297 1.00 93.56 618 GLN A CA 1
ATOM 4905 C C . GLN A 1 618 ? -9.085 6.611 -25.198 1.00 93.56 618 GLN A C 1
ATOM 4907 O O . GLN A 1 618 ? -8.629 5.755 -25.955 1.00 93.56 618 GLN A O 1
ATOM 4912 N N . LEU A 1 619 ? -8.589 7.849 -25.125 1.00 94.94 619 LEU A N 1
ATOM 4913 C CA . LEU A 1 619 ? -7.476 8.331 -25.948 1.00 94.94 619 LEU A CA 1
ATOM 4914 C C . LEU A 1 619 ? -6.100 7.947 -25.393 1.00 94.94 619 LEU A C 1
ATOM 4916 O O . LEU A 1 619 ? -5.163 7.789 -26.174 1.00 94.94 619 LEU A O 1
ATOM 4920 N N . ALA A 1 620 ? -5.966 7.771 -24.077 1.00 94.56 620 ALA A N 1
ATOM 4921 C CA . ALA A 1 620 ? -4.680 7.534 -23.422 1.00 94.56 620 ALA A CA 1
ATOM 4922 C C . ALA A 1 620 ? -3.846 6.376 -24.025 1.00 94.56 620 ALA A C 1
ATOM 4924 O O . ALA A 1 620 ? -2.662 6.601 -24.287 1.00 94.56 620 ALA A O 1
ATOM 4925 N N . PRO A 1 621 ? -4.410 5.186 -24.342 1.00 93.75 621 PRO A N 1
ATOM 4926 C CA . PRO A 1 621 ? -3.632 4.106 -24.958 1.00 93.75 621 PRO A CA 1
ATOM 4927 C C . PRO A 1 621 ? -3.085 4.470 -26.344 1.00 93.75 621 PRO A C 1
ATOM 4929 O O . PRO A 1 621 ? -1.967 4.101 -26.692 1.00 93.75 621 PRO A O 1
ATOM 4932 N N . ALA A 1 622 ? -3.854 5.219 -27.141 1.00 92.88 622 ALA A N 1
ATOM 4933 C CA . ALA A 1 622 ? -3.416 5.657 -28.463 1.00 92.88 622 ALA A CA 1
ATOM 4934 C C . ALA A 1 622 ? -2.280 6.686 -28.363 1.00 92.88 622 ALA A C 1
ATOM 4936 O O . ALA A 1 622 ? -1.319 6.607 -29.124 1.00 92.88 622 ALA A O 1
ATOM 4937 N N . VAL A 1 623 ? -2.362 7.607 -27.396 1.00 94.06 623 VAL A N 1
ATOM 4938 C CA . VAL A 1 623 ? -1.309 8.602 -27.132 1.00 94.06 623 VAL A CA 1
ATOM 4939 C C . VAL A 1 623 ? -0.019 7.940 -26.638 1.00 94.06 623 VAL A C 1
ATOM 4941 O O . VAL A 1 623 ? 1.056 8.385 -27.020 1.00 94.06 623 VAL A O 1
ATOM 4944 N N . ALA A 1 624 ? -0.107 6.858 -25.859 1.00 91.44 624 ALA A N 1
ATOM 4945 C CA . ALA A 1 624 ? 1.066 6.089 -25.436 1.00 91.44 624 ALA A CA 1
ATOM 4946 C C . ALA A 1 624 ? 1.722 5.302 -26.590 1.00 91.44 624 ALA A C 1
ATOM 4948 O O . ALA A 1 624 ? 2.941 5.182 -26.642 1.00 91.44 624 ALA A O 1
ATOM 4949 N N . LEU A 1 625 ? 0.927 4.765 -27.524 1.00 93.38 625 LEU A N 1
ATOM 4950 C CA . LEU A 1 625 ? 1.415 3.897 -28.605 1.00 93.38 625 LEU A CA 1
ATOM 4951 C C . LEU A 1 625 ? 1.964 4.669 -29.817 1.00 93.38 625 LEU A C 1
ATOM 4953 O O . LEU A 1 625 ? 2.955 4.258 -30.424 1.00 93.38 625 LEU A O 1
ATOM 4957 N N . LEU A 1 626 ? 1.304 5.768 -30.196 1.00 93.88 626 LEU A N 1
ATOM 4958 C CA . LEU A 1 626 ? 1.586 6.513 -31.427 1.00 93.88 626 LEU A CA 1
ATOM 4959 C C . LEU A 1 626 ? 3.044 7.009 -31.542 1.00 93.88 626 LEU A C 1
ATOM 4961 O O . LEU A 1 626 ? 3.600 6.896 -32.637 1.00 93.88 626 LEU A O 1
ATOM 4965 N N . PRO A 1 627 ? 3.700 7.504 -30.472 1.00 93.25 627 PRO A N 1
ATOM 4966 C CA . PRO A 1 627 ? 5.099 7.922 -30.520 1.00 93.25 627 PRO A CA 1
ATOM 4967 C C . PRO A 1 627 ? 6.052 6.857 -31.058 1.00 93.25 627 PRO A C 1
ATOM 4969 O O . PRO A 1 627 ? 6.868 7.148 -31.930 1.00 93.25 627 PRO A O 1
ATOM 4972 N N . TYR A 1 628 ? 5.917 5.608 -30.610 1.00 93.69 628 TYR A N 1
ATOM 4973 C CA . TYR A 1 628 ? 6.791 4.520 -31.050 1.00 93.69 628 TYR A CA 1
ATOM 4974 C C . TYR A 1 628 ? 6.608 4.202 -32.539 1.00 93.69 628 TYR A C 1
ATOM 4976 O O . TYR A 1 628 ? 7.589 3.953 -33.241 1.00 93.69 628 TYR A O 1
ATOM 4984 N N . LEU A 1 629 ? 5.373 4.279 -33.047 1.00 93.19 629 LEU A N 1
ATOM 4985 C CA . LEU A 1 629 ? 5.094 4.114 -34.476 1.00 93.19 629 LEU A CA 1
ATOM 4986 C C . LEU A 1 629 ? 5.753 5.227 -35.300 1.00 93.19 629 LEU A C 1
ATOM 4988 O O . LEU A 1 629 ? 6.389 4.953 -36.317 1.00 93.19 629 LEU A O 1
ATOM 4992 N N . LEU A 1 630 ? 5.620 6.475 -34.849 1.00 92.75 630 LEU A N 1
ATOM 4993 C CA . LEU A 1 630 ? 6.192 7.650 -35.506 1.00 92.75 630 LEU A CA 1
ATOM 4994 C C . LEU A 1 630 ? 7.725 7.605 -35.530 1.00 92.75 630 LEU A C 1
ATOM 4996 O O . LEU A 1 630 ? 8.336 7.830 -36.573 1.00 92.75 630 LEU A O 1
ATOM 5000 N N . VAL A 1 631 ? 8.354 7.238 -34.413 1.00 92.88 631 VAL A N 1
ATOM 5001 C CA . VAL A 1 631 ? 9.810 7.071 -34.328 1.00 92.88 631 VAL A CA 1
ATOM 5002 C C . VAL A 1 631 ? 10.302 6.005 -35.302 1.00 92.88 631 VAL A C 1
ATOM 5004 O O . VAL A 1 631 ? 11.304 6.220 -35.983 1.00 92.88 631 VAL A O 1
ATOM 5007 N N . MET A 1 632 ? 9.585 4.886 -35.434 1.00 90.25 632 MET A N 1
ATOM 5008 C CA . MET A 1 632 ? 9.994 3.791 -36.315 1.00 90.25 632 MET A CA 1
ATOM 5009 C C . MET A 1 632 ? 10.054 4.190 -37.798 1.00 90.25 632 MET A C 1
ATOM 5011 O O . MET A 1 632 ? 10.830 3.608 -38.554 1.00 90.25 632 MET A O 1
ATOM 5015 N N . VAL A 1 633 ? 9.318 5.228 -38.213 1.00 87.94 633 VAL A N 1
ATOM 5016 C CA . VAL A 1 633 ? 9.413 5.802 -39.569 1.00 87.94 633 VAL A CA 1
ATOM 5017 C C . VAL A 1 633 ? 10.788 6.428 -39.834 1.00 87.94 633 VAL A C 1
ATOM 5019 O O . VAL A 1 633 ? 11.264 6.399 -40.972 1.00 87.94 633 VAL A O 1
ATOM 5022 N N . ALA A 1 634 ? 11.443 6.963 -38.803 1.00 88.56 634 ALA A N 1
ATOM 5023 C CA . ALA A 1 634 ? 12.730 7.645 -38.913 1.00 88.56 634 ALA A CA 1
ATOM 5024 C C . ALA A 1 634 ? 13.944 6.709 -38.765 1.00 88.56 634 ALA A C 1
ATOM 5026 O O . ALA A 1 634 ? 15.058 7.118 -39.097 1.00 88.56 634 ALA A O 1
ATOM 5027 N N . ILE A 1 635 ? 13.761 5.472 -38.284 1.00 90.62 635 ILE A N 1
ATOM 5028 C CA . ILE A 1 635 ? 14.871 4.545 -38.020 1.00 90.62 635 ILE A CA 1
ATOM 5029 C C . ILE A 1 635 ? 15.419 3.969 -39.341 1.00 90.62 635 ILE A C 1
ATOM 5031 O O . ILE A 1 635 ? 14.684 3.307 -40.079 1.00 90.62 635 ILE A O 1
ATOM 5035 N N . PRO A 1 636 ? 16.711 4.178 -39.651 1.00 88.81 636 PRO A N 1
ATOM 5036 C CA . PRO A 1 636 ? 17.353 3.555 -40.801 1.00 88.81 636 PRO A CA 1
ATOM 5037 C C . PRO A 1 636 ? 17.581 2.057 -40.578 1.00 88.81 636 PRO A C 1
ATOM 5039 O O . PRO A 1 636 ? 18.189 1.658 -39.588 1.00 88.81 636 PRO A O 1
ATOM 5042 N N . ILE A 1 637 ? 17.152 1.226 -41.530 1.00 84.38 637 ILE A N 1
ATOM 5043 C CA . ILE A 1 637 ? 17.320 -0.232 -41.448 1.00 84.38 637 ILE A CA 1
ATOM 5044 C C . ILE A 1 637 ? 18.524 -0.686 -42.282 1.00 84.38 637 ILE A C 1
ATOM 5046 O O . ILE A 1 637 ? 19.254 -1.577 -41.861 1.00 84.38 637 ILE A O 1
ATOM 5050 N N . GLY A 1 638 ? 18.789 -0.055 -43.428 1.00 82.25 638 GLY A N 1
ATOM 5051 C CA . GLY A 1 638 ? 19.903 -0.415 -44.310 1.00 82.25 638 GLY A CA 1
ATOM 5052 C C . GLY A 1 638 ? 20.372 0.725 -45.225 1.00 82.25 638 GLY A C 1
ATOM 5053 O O . GLY A 1 638 ? 19.744 1.790 -45.260 1.00 82.25 638 GLY A O 1
ATOM 5054 N N . PRO A 1 639 ? 21.462 0.502 -45.981 1.00 74.06 639 PRO A N 1
ATOM 5055 C CA . PRO A 1 639 ? 22.047 1.512 -46.858 1.00 74.06 639 PRO A CA 1
ATOM 5056 C C . PRO A 1 639 ? 21.103 1.902 -48.010 1.00 74.06 639 PRO A C 1
ATOM 5058 O O . PRO A 1 639 ? 20.246 1.125 -48.431 1.00 74.06 639 PRO A O 1
ATOM 5061 N N . GLY A 1 640 ? 21.262 3.117 -48.549 1.00 66.62 640 GLY A N 1
ATOM 5062 C CA . GLY A 1 640 ? 20.536 3.565 -49.748 1.00 66.62 640 GLY A CA 1
ATOM 5063 C C . GLY A 1 640 ? 19.091 4.040 -49.521 1.00 66.62 640 GLY A C 1
ATOM 5064 O O . GLY A 1 640 ? 18.231 3.805 -50.369 1.00 66.62 640 GLY A O 1
ATOM 5065 N N . ASN A 1 641 ? 18.816 4.741 -48.414 1.00 62.56 641 ASN A N 1
ATOM 5066 C CA . ASN A 1 641 ? 17.479 5.220 -48.013 1.00 62.56 641 ASN A CA 1
ATOM 5067 C C . ASN A 1 641 ? 16.466 4.100 -47.696 1.00 62.56 641 ASN A C 1
ATOM 5069 O O . ASN A 1 641 ? 15.265 4.273 -47.934 1.00 62.56 641 ASN A O 1
ATOM 5073 N N . ALA A 1 642 ? 16.915 2.978 -47.120 1.00 65.31 642 ALA A N 1
ATOM 5074 C CA . ALA A 1 642 ? 16.031 1.995 -46.485 1.00 65.31 642 ALA A CA 1
ATOM 5075 C C . ALA A 1 642 ? 15.561 2.504 -45.104 1.00 65.31 642 ALA A C 1
ATOM 5077 O O . ALA A 1 642 ? 15.830 1.915 -44.059 1.00 65.31 642 ALA A O 1
ATOM 5078 N N . VAL A 1 643 ? 14.894 3.658 -45.132 1.00 67.31 643 VAL A N 1
ATOM 5079 C CA . VAL A 1 643 ? 14.251 4.357 -44.017 1.00 67.31 643 VAL A CA 1
ATOM 5080 C C . VAL A 1 643 ? 12.838 4.735 -44.465 1.00 67.31 643 VAL A C 1
ATOM 5082 O O . VAL A 1 643 ? 12.614 4.976 -45.659 1.00 67.31 643 VAL A O 1
ATOM 5085 N N . GLY A 1 644 ? 11.879 4.774 -43.537 1.00 61.41 644 GLY A N 1
ATOM 5086 C CA . GLY A 1 644 ? 10.517 5.221 -43.840 1.00 61.41 644 GLY A CA 1
ATOM 5087 C C . GLY A 1 644 ? 10.514 6.646 -44.385 1.00 61.41 644 GLY A C 1
ATOM 5088 O O . GLY A 1 644 ? 9.977 6.898 -45.465 1.00 61.41 644 GLY A O 1
ATOM 5089 N N . GLN A 1 645 ? 11.213 7.546 -43.692 1.00 72.38 645 GLN A N 1
ATOM 5090 C CA . GLN A 1 645 ? 11.498 8.898 -44.153 1.00 72.38 645 GLN A CA 1
ATOM 5091 C C . GLN A 1 645 ? 12.807 9.424 -43.553 1.00 72.38 645 GLN A C 1
ATOM 5093 O O . GLN A 1 645 ? 13.000 9.409 -42.340 1.00 72.38 645 GLN A O 1
ATOM 5098 N N . ALA A 1 646 ? 13.704 9.923 -44.405 1.00 74.69 646 ALA A N 1
ATOM 5099 C CA . ALA A 1 646 ? 14.906 10.612 -43.949 1.00 74.69 646 ALA A CA 1
ATOM 5100 C C . ALA A 1 646 ? 14.539 12.034 -43.503 1.00 74.69 646 ALA A C 1
ATOM 5102 O O . ALA A 1 646 ? 13.969 12.803 -44.279 1.00 74.69 646 ALA A O 1
ATOM 5103 N N . LEU A 1 647 ? 14.857 12.362 -42.253 1.00 84.94 647 LEU A N 1
ATOM 5104 C CA . LEU A 1 647 ? 14.629 13.675 -41.659 1.00 84.94 647 LEU A CA 1
ATOM 5105 C C . LEU A 1 647 ? 15.977 14.333 -41.360 1.00 84.94 647 LEU A C 1
ATOM 5107 O O . LEU A 1 647 ? 16.829 13.720 -40.713 1.00 84.94 647 LEU A O 1
ATOM 5111 N N . ASP A 1 648 ? 16.141 15.591 -41.774 1.00 83.50 648 ASP A N 1
ATOM 5112 C CA . ASP A 1 648 ? 17.372 16.362 -41.538 1.00 83.50 648 ASP A CA 1
ATOM 5113 C C . ASP A 1 648 ? 17.650 16.544 -40.034 1.00 83.50 648 ASP A C 1
ATOM 5115 O O . ASP A 1 648 ? 18.794 16.499 -39.588 1.00 83.50 648 ASP A O 1
ATOM 5119 N N . ALA A 1 649 ? 16.586 16.676 -39.235 1.00 87.75 649 ALA A N 1
ATOM 5120 C CA . ALA A 1 649 ? 16.627 16.757 -37.776 1.00 87.75 649 ALA A CA 1
ATOM 5121 C C . ALA A 1 649 ? 16.154 15.445 -37.113 1.00 87.75 649 ALA A C 1
ATOM 5123 O O . ALA A 1 649 ? 15.348 15.468 -36.184 1.00 87.75 649 ALA A O 1
ATOM 5124 N N . GLY A 1 650 ? 16.622 14.295 -37.608 1.00 87.88 650 GLY A N 1
ATOM 5125 C CA . GLY A 1 650 ? 16.173 12.963 -37.180 1.00 87.88 650 GLY A CA 1
ATOM 5126 C C . GLY A 1 650 ? 16.302 12.693 -35.676 1.00 87.88 650 GLY A C 1
ATOM 5127 O O . GLY A 1 650 ? 15.326 12.283 -35.054 1.00 87.88 650 GLY A O 1
ATOM 5128 N N . VAL A 1 651 ? 17.459 12.972 -35.067 1.00 90.12 651 VAL A N 1
ATOM 5129 C CA . VAL A 1 651 ? 17.671 12.784 -33.615 1.00 90.12 651 VAL A CA 1
ATOM 5130 C C . VAL A 1 651 ? 16.716 13.654 -32.797 1.00 90.12 651 VAL A C 1
ATOM 5132 O O . VAL A 1 651 ? 16.081 13.167 -31.867 1.00 90.12 651 VAL A O 1
ATOM 5135 N N . PHE A 1 652 ? 16.561 14.927 -33.172 1.00 90.12 652 PHE A N 1
ATOM 5136 C CA . PHE A 1 652 ? 15.641 15.845 -32.497 1.00 90.12 652 PHE A CA 1
ATOM 5137 C C . PHE A 1 652 ? 14.183 15.388 -32.626 1.00 90.12 652 PHE A C 1
ATOM 5139 O O . PHE A 1 652 ? 13.456 15.386 -31.639 1.00 90.12 652 PHE A O 1
ATOM 5146 N N . TYR A 1 653 ? 13.773 14.957 -33.824 1.00 92.00 653 TYR A N 1
ATOM 5147 C CA . TYR A 1 653 ? 12.442 14.408 -34.074 1.00 92.00 653 TYR A CA 1
ATOM 5148 C C . TYR A 1 653 ? 12.150 13.205 -33.177 1.00 92.00 653 TYR A C 1
ATOM 5150 O O . TYR A 1 653 ? 11.125 13.187 -32.501 1.00 92.00 653 TYR A O 1
ATOM 5158 N N . VAL A 1 654 ? 13.059 12.227 -33.136 1.00 91.69 654 VAL A N 1
ATOM 5159 C CA . VAL A 1 654 ? 12.880 11.012 -32.335 1.00 91.69 654 VAL A CA 1
ATOM 5160 C C . VAL A 1 654 ? 12.723 11.352 -30.856 1.00 91.69 654 VAL A C 1
ATOM 5162 O O . VAL A 1 654 ? 11.760 10.917 -30.234 1.00 91.69 654 VAL A O 1
ATOM 5165 N N . LEU A 1 655 ? 13.623 12.171 -30.312 1.00 90.38 655 LEU A N 1
ATOM 5166 C CA . LEU A 1 655 ? 13.606 12.539 -28.897 1.00 90.38 655 LEU A CA 1
ATOM 5167 C C . LEU A 1 655 ? 12.358 13.357 -28.527 1.00 90.38 655 LEU A C 1
ATOM 5169 O O . LEU A 1 655 ? 11.748 13.109 -27.491 1.00 90.38 655 LEU A O 1
ATOM 5173 N N . ALA A 1 656 ? 11.939 14.289 -29.389 1.00 90.44 656 ALA A N 1
ATOM 5174 C CA . ALA A 1 656 ? 10.732 15.085 -29.171 1.00 90.44 656 ALA A CA 1
ATOM 5175 C C . ALA A 1 656 ? 9.458 14.230 -29.200 1.00 90.44 656 ALA A C 1
ATOM 5177 O O . ALA A 1 656 ? 8.548 14.448 -28.405 1.00 90.44 656 ALA A O 1
ATOM 5178 N N . VAL A 1 657 ? 9.387 13.257 -30.113 1.00 91.50 657 VAL A N 1
ATOM 5179 C CA . VAL A 1 657 ? 8.238 12.355 -30.224 1.00 91.50 657 VAL A CA 1
ATOM 5180 C C . VAL A 1 657 ? 8.195 11.379 -29.051 1.00 91.50 657 VAL A C 1
ATOM 5182 O O . VAL A 1 657 ? 7.120 11.188 -28.492 1.00 91.50 657 VAL A O 1
ATOM 5185 N N . MET A 1 658 ? 9.329 10.806 -28.632 1.00 87.06 658 MET A N 1
ATOM 5186 C CA . MET A 1 658 ? 9.384 9.898 -27.476 1.00 87.06 658 MET A CA 1
ATOM 5187 C C . MET A 1 658 ? 8.861 10.561 -26.193 1.00 87.06 658 MET A C 1
ATOM 5189 O O . MET A 1 658 ? 8.035 9.964 -25.506 1.00 87.06 658 MET A O 1
ATOM 5193 N N . GLY A 1 659 ? 9.186 11.839 -25.953 1.00 82.69 659 GLY A N 1
ATOM 5194 C CA . GLY A 1 659 ? 8.659 12.581 -24.798 1.00 82.69 659 GLY A CA 1
ATOM 5195 C C . GLY A 1 659 ? 7.130 12.765 -24.783 1.00 82.69 659 GLY A C 1
ATOM 5196 O O . GLY A 1 659 ? 6.528 12.977 -23.731 1.00 82.69 659 GLY A O 1
ATOM 5197 N N . VAL A 1 660 ? 6.444 12.615 -25.925 1.00 86.31 660 VAL A N 1
ATOM 5198 C CA . VAL A 1 660 ? 4.967 12.611 -25.976 1.00 86.31 660 VAL A CA 1
ATOM 5199 C C . VAL A 1 660 ? 4.389 11.338 -25.348 1.00 86.31 660 VAL A C 1
ATOM 5201 O O . VAL A 1 660 ? 3.289 11.384 -24.795 1.00 86.31 660 VAL A O 1
ATOM 5204 N N . GLY A 1 661 ? 5.120 10.217 -25.370 1.00 78.38 661 GLY A N 1
ATOM 5205 C CA . GLY A 1 661 ? 4.675 8.940 -24.793 1.00 78.38 661 GLY A CA 1
ATOM 5206 C C . GLY A 1 661 ? 4.339 9.046 -23.305 1.00 78.38 661 GLY A C 1
ATOM 5207 O O . GLY A 1 661 ? 3.356 8.458 -22.849 1.00 78.38 661 GLY A O 1
ATOM 5208 N N . VAL A 1 662 ? 5.063 9.908 -22.581 1.00 79.94 662 VAL A N 1
ATOM 5209 C CA . VAL A 1 662 ? 4.840 10.246 -21.164 1.00 79.94 662 VAL A CA 1
ATOM 5210 C C . VAL A 1 662 ? 3.407 10.708 -20.897 1.00 79.94 662 VAL A C 1
ATOM 5212 O O . VAL A 1 662 ? 2.797 10.350 -19.882 1.00 79.94 662 VAL A O 1
ATOM 5215 N N . LEU A 1 663 ? 2.839 11.486 -21.822 1.00 86.44 663 LEU A N 1
ATOM 5216 C CA . LEU A 1 663 ? 1.485 12.014 -21.689 1.00 86.44 663 LEU A CA 1
ATOM 5217 C C . LEU A 1 663 ? 0.450 10.892 -21.696 1.00 86.44 663 LEU A C 1
ATOM 5219 O O . LEU A 1 663 ? -0.539 10.996 -20.979 1.00 86.44 663 LEU A O 1
ATOM 5223 N N . GLY A 1 664 ? 0.686 9.803 -22.433 1.00 89.00 664 GLY A N 1
ATOM 5224 C CA . GLY A 1 664 ? -0.218 8.656 -22.477 1.00 89.00 664 GLY A CA 1
ATOM 5225 C C . GLY A 1 664 ? -0.412 8.012 -21.102 1.00 89.00 664 GLY A C 1
ATOM 5226 O O . GLY A 1 664 ? -1.548 7.833 -20.660 1.00 89.00 664 GLY A O 1
ATOM 5227 N N . SER A 1 665 ? 0.675 7.743 -20.373 1.00 87.50 665 SER A N 1
ATOM 5228 C CA . SER A 1 665 ? 0.607 7.173 -19.017 1.00 87.50 665 SER A CA 1
ATOM 5229 C C . SER A 1 665 ? 0.021 8.156 -17.993 1.00 87.50 665 SER A C 1
ATOM 5231 O O . SER A 1 665 ? -0.749 7.755 -17.118 1.00 87.50 665 SER A O 1
ATOM 5233 N N . LEU A 1 666 ? 0.315 9.456 -18.108 1.00 91.00 666 LEU A N 1
ATOM 5234 C CA . LEU A 1 666 ? -0.257 10.472 -17.216 1.00 91.00 666 LEU A CA 1
ATOM 5235 C C . LEU A 1 666 ? -1.761 10.667 -17.458 1.00 91.00 666 LEU A C 1
ATOM 5237 O O . LEU A 1 666 ? -2.538 10.713 -16.502 1.00 91.00 666 LEU A O 1
ATOM 5241 N N . MET A 1 667 ? -2.182 10.731 -18.725 1.00 94.19 667 MET A N 1
ATOM 5242 C CA . MET A 1 667 ? -3.591 10.754 -19.126 1.00 94.19 667 MET A CA 1
ATOM 5243 C C . MET A 1 667 ? -4.318 9.523 -18.594 1.00 94.19 667 MET A C 1
ATOM 5245 O O . MET A 1 667 ? -5.428 9.653 -18.081 1.00 94.19 667 MET A O 1
ATOM 5249 N N . ALA A 1 668 ? -3.681 8.350 -18.655 1.00 92.19 668 ALA A N 1
ATOM 5250 C CA . ALA A 1 668 ? -4.245 7.113 -18.139 1.00 92.19 668 ALA A CA 1
ATOM 5251 C C . ALA A 1 668 ? -4.501 7.176 -16.628 1.00 92.19 668 ALA A C 1
ATOM 5253 O O . ALA A 1 668 ? -5.621 6.912 -16.184 1.00 92.19 668 ALA A O 1
ATOM 5254 N N . GLY A 1 669 ? -3.499 7.610 -15.857 1.00 92.12 669 GLY A N 1
ATOM 5255 C CA . GLY A 1 669 ? -3.601 7.750 -14.407 1.00 92.12 669 GLY A CA 1
ATOM 5256 C C . GLY A 1 669 ? -4.615 8.814 -13.983 1.00 92.12 669 GLY A C 1
ATOM 5257 O O . GLY A 1 669 ? -5.440 8.557 -13.108 1.00 92.12 669 GLY A O 1
ATOM 5258 N N . TRP A 1 670 ? -4.611 9.982 -14.629 1.00 93.56 670 TRP A N 1
ATOM 5259 C CA . TRP A 1 670 ? -5.526 11.085 -14.314 1.00 93.56 670 TRP A CA 1
ATOM 5260 C C . TRP A 1 670 ? -6.982 10.770 -14.679 1.00 93.56 670 TRP A C 1
ATOM 5262 O O . TRP A 1 670 ? -7.881 10.949 -13.856 1.00 93.56 670 TRP A O 1
ATOM 5272 N N . ALA A 1 671 ? -7.228 10.265 -15.892 1.00 94.94 671 ALA A N 1
ATOM 5273 C CA . ALA A 1 671 ? -8.583 10.030 -16.390 1.00 94.94 671 ALA A CA 1
ATOM 5274 C C . ALA A 1 671 ? -9.296 8.872 -15.689 1.00 94.94 671 ALA A C 1
ATOM 5276 O O . ALA A 1 671 ? -10.522 8.836 -15.698 1.00 94.94 671 ALA A O 1
ATOM 5277 N N . SER A 1 672 ? -8.549 7.955 -15.068 1.00 91.06 672 SER A N 1
ATOM 5278 C CA . SER A 1 672 ? -9.073 6.784 -14.352 1.00 91.06 672 SER A CA 1
ATOM 5279 C C . SER A 1 672 ? -9.990 7.117 -13.164 1.00 91.06 672 SER A C 1
ATOM 5281 O O . SER A 1 672 ? -10.720 6.248 -12.693 1.00 91.06 672 SER A O 1
ATOM 5283 N N . ALA A 1 673 ? -9.943 8.357 -12.656 1.00 89.88 673 ALA A N 1
ATOM 5284 C CA . ALA A 1 673 ? -10.628 8.793 -11.435 1.00 89.88 673 ALA A CA 1
ATOM 5285 C C . ALA A 1 673 ? -10.340 7.919 -10.193 1.00 89.88 673 ALA A C 1
ATOM 5287 O O . ALA A 1 673 ? -11.098 7.928 -9.218 1.00 89.88 673 ALA A O 1
ATOM 5288 N N . ASN A 1 674 ? -9.207 7.210 -10.195 1.00 91.00 674 ASN A N 1
ATOM 5289 C CA . ASN A 1 674 ? -8.703 6.432 -9.074 1.00 91.00 674 ASN A CA 1
ATOM 5290 C C . ASN A 1 674 ? -7.434 7.092 -8.510 1.00 91.00 674 ASN A C 1
ATOM 5292 O O . ASN A 1 674 ? -6.471 7.358 -9.226 1.00 91.00 674 ASN A O 1
ATOM 5296 N N . LYS A 1 675 ? -7.410 7.346 -7.196 1.00 90.69 675 LYS A N 1
ATOM 5297 C CA . LYS A 1 675 ? -6.266 7.987 -6.524 1.00 90.69 675 LYS A CA 1
ATOM 5298 C C . LYS A 1 675 ? -4.985 7.155 -6.611 1.00 90.69 675 LYS A C 1
ATOM 5300 O O . LYS A 1 675 ? -3.908 7.739 -6.670 1.00 90.69 675 LYS A O 1
ATOM 5305 N N . PHE A 1 676 ? -5.090 5.825 -6.622 1.00 89.50 676 PHE A N 1
ATOM 5306 C CA . PHE A 1 676 ? -3.927 4.945 -6.761 1.00 89.50 676 PHE A CA 1
ATOM 5307 C C . PHE A 1 676 ? -3.336 5.039 -8.166 1.00 89.50 676 PHE A C 1
ATOM 5309 O O . PHE A 1 676 ? -2.136 5.257 -8.311 1.00 89.50 676 PHE A O 1
ATOM 5316 N N . SER A 1 677 ? -4.183 5.002 -9.193 1.00 91.44 677 SER A N 1
ATOM 5317 C CA . SER A 1 677 ? -3.739 5.166 -10.577 1.00 91.44 677 SER A CA 1
ATOM 5318 C C . SER A 1 677 ? -3.206 6.566 -10.866 1.00 91.44 677 SER A C 1
ATOM 5320 O O . SER A 1 677 ? -2.232 6.704 -11.604 1.00 91.44 677 SER A O 1
ATOM 5322 N N . LEU A 1 678 ? -3.751 7.600 -10.216 1.00 91.31 678 LEU A N 1
ATOM 5323 C CA . LEU A 1 678 ? -3.191 8.950 -10.263 1.00 91.31 678 LEU A CA 1
ATOM 5324 C C . LEU A 1 678 ? -1.790 9.011 -9.637 1.00 91.31 678 LEU A C 1
ATOM 5326 O O . LEU A 1 678 ? -0.888 9.597 -10.228 1.00 91.31 678 LEU A O 1
ATOM 5330 N N . LEU A 1 679 ? -1.583 8.399 -8.467 1.00 90.56 679 LEU A N 1
ATOM 5331 C CA . LEU A 1 679 ? -0.259 8.323 -7.841 1.00 90.56 679 LEU A CA 1
ATOM 5332 C C . LEU A 1 679 ? 0.745 7.566 -8.727 1.00 90.56 679 LEU A C 1
ATOM 5334 O O . LEU A 1 679 ? 1.879 8.021 -8.869 1.00 90.56 679 LEU A O 1
ATOM 5338 N N . GLY A 1 680 ? 0.326 6.472 -9.371 1.00 89.38 680 GLY A N 1
ATOM 5339 C CA . GLY A 1 680 ? 1.148 5.736 -10.339 1.00 89.38 680 GLY A CA 1
ATOM 5340 C C . GLY A 1 680 ? 1.505 6.585 -11.561 1.00 89.38 680 GLY A C 1
ATOM 5341 O O . GLY A 1 680 ? 2.669 6.653 -11.953 1.00 89.38 680 GLY A O 1
ATOM 5342 N N . GLY A 1 681 ? 0.534 7.322 -12.112 1.00 89.81 681 GLY A N 1
ATOM 5343 C CA . GLY A 1 681 ? 0.751 8.258 -13.220 1.00 89.81 681 GLY A CA 1
ATOM 5344 C C . GLY A 1 681 ? 1.699 9.411 -12.869 1.00 89.81 681 GLY A C 1
ATOM 5345 O O . GLY A 1 681 ? 2.574 9.748 -13.662 1.00 89.81 681 GLY A O 1
ATOM 5346 N N . LEU A 1 682 ? 1.594 9.978 -11.662 1.00 90.19 682 LEU A N 1
ATOM 5347 C CA . LEU A 1 682 ? 2.497 11.038 -11.191 1.00 90.19 682 LEU A CA 1
ATOM 5348 C C . LEU A 1 682 ? 3.933 10.539 -10.992 1.00 90.19 682 LEU A C 1
ATOM 5350 O O . LEU A 1 682 ? 4.876 11.246 -11.342 1.00 90.19 682 LEU A O 1
ATOM 5354 N N . ARG A 1 683 ? 4.112 9.322 -10.466 1.00 89.69 683 ARG A N 1
ATOM 5355 C CA . ARG A 1 683 ? 5.439 8.694 -10.341 1.00 89.69 683 ARG A CA 1
ATOM 5356 C C . ARG A 1 683 ? 6.041 8.383 -11.700 1.00 89.69 683 ARG A C 1
ATOM 5358 O O . ARG A 1 683 ? 7.205 8.681 -11.931 1.00 89.69 683 ARG A O 1
ATOM 5365 N N . THR A 1 684 ? 5.217 7.888 -12.620 1.00 88.19 684 THR A N 1
ATOM 5366 C CA . THR A 1 684 ? 5.611 7.654 -14.012 1.00 88.19 684 THR A CA 1
ATOM 5367 C C . THR A 1 684 ? 6.120 8.948 -14.648 1.00 88.19 684 THR A C 1
ATOM 5369 O O . THR A 1 684 ? 7.213 8.965 -15.203 1.00 88.19 684 THR A O 1
ATOM 5372 N N . ALA A 1 685 ? 5.398 10.060 -14.481 1.00 86.19 685 ALA A N 1
ATOM 5373 C CA . ALA A 1 685 ? 5.827 11.366 -14.981 1.00 86.19 685 ALA A CA 1
ATOM 5374 C C . ALA A 1 685 ? 7.137 11.859 -14.333 1.00 86.19 685 ALA A C 1
ATOM 5376 O O . ALA A 1 685 ? 8.013 12.363 -15.032 1.00 86.19 685 ALA A O 1
ATOM 5377 N N . ALA A 1 686 ? 7.297 11.695 -13.015 1.00 88.06 686 ALA A N 1
ATOM 5378 C CA . ALA A 1 686 ? 8.512 12.097 -12.302 1.00 88.06 686 ALA A CA 1
ATOM 5379 C C . ALA A 1 686 ? 9.746 11.282 -12.727 1.00 88.06 686 ALA A C 1
ATOM 5381 O O . ALA A 1 686 ? 10.837 11.835 -12.874 1.00 88.06 686 ALA A O 1
ATOM 5382 N N . GLN A 1 687 ? 9.582 9.975 -12.931 1.00 89.12 687 GLN A N 1
ATOM 5383 C CA . GLN A 1 687 ? 10.622 9.093 -13.450 1.00 89.12 687 GLN A CA 1
ATOM 5384 C C . GLN A 1 687 ? 10.983 9.465 -14.888 1.00 89.12 687 GLN A C 1
ATOM 5386 O O . GLN A 1 687 ? 12.152 9.690 -15.183 1.00 89.12 687 GLN A O 1
ATOM 5391 N N . LEU A 1 688 ? 9.996 9.597 -15.769 1.00 85.19 688 LEU A N 1
ATOM 5392 C CA . LEU A 1 688 ? 10.239 9.889 -17.179 1.00 85.19 688 LEU A CA 1
ATOM 5393 C C . LEU A 1 688 ? 10.979 11.215 -17.370 1.00 85.19 688 LEU A C 1
ATOM 5395 O O . LEU A 1 688 ? 12.013 11.248 -18.033 1.00 85.19 688 LEU A O 1
ATOM 5399 N N . LEU A 1 689 ? 10.555 12.271 -16.671 1.00 85.69 689 LEU A N 1
ATOM 5400 C CA . LEU A 1 689 ? 11.218 13.574 -16.735 1.00 85.69 689 LEU A CA 1
ATOM 5401 C C . LEU A 1 689 ? 12.689 13.523 -16.281 1.00 85.69 689 LEU A C 1
ATOM 5403 O O . LEU A 1 689 ? 13.543 14.203 -16.850 1.00 85.69 689 LEU A O 1
ATOM 5407 N N . ALA A 1 690 ? 13.002 12.725 -15.256 1.00 90.19 690 ALA A N 1
ATOM 5408 C CA . ALA A 1 690 ? 14.365 12.607 -14.740 1.00 90.19 690 ALA A CA 1
ATOM 5409 C C . ALA A 1 690 ? 15.306 11.866 -15.706 1.00 90.19 690 ALA A C 1
ATOM 5411 O O . ALA A 1 690 ? 16.500 12.170 -15.751 1.00 90.19 690 ALA A O 1
ATOM 5412 N N . TYR A 1 691 ? 14.781 10.905 -16.471 1.00 93.38 691 TYR A N 1
ATOM 5413 C CA . TYR A 1 691 ? 15.565 10.054 -17.369 1.00 93.38 691 TYR A CA 1
ATOM 5414 C C . TYR A 1 691 ? 15.590 10.535 -18.827 1.00 93.38 691 TYR A C 1
ATOM 5416 O O . TYR A 1 691 ? 16.529 10.200 -19.550 1.00 93.38 691 TYR A O 1
ATOM 5424 N N . GLU A 1 692 ? 14.673 11.408 -19.244 1.00 91.88 692 GLU A N 1
ATOM 5425 C CA . GLU A 1 692 ? 14.762 12.079 -20.547 1.00 91.88 692 GLU A CA 1
ATOM 5426 C C . GLU A 1 692 ? 16.054 12.895 -20.680 1.00 91.88 692 GLU A C 1
ATOM 5428 O O . GLU A 1 692 ? 16.754 12.800 -21.686 1.00 91.88 692 GLU A O 1
ATOM 5433 N N . LEU A 1 693 ? 16.426 13.661 -19.650 1.00 92.56 693 LEU A N 1
ATOM 5434 C CA . LEU A 1 693 ? 17.606 14.526 -19.697 1.00 92.56 693 LEU A CA 1
ATOM 5435 C C . LEU A 1 693 ? 18.925 13.775 -19.994 1.00 92.56 693 LEU A C 1
ATOM 5437 O O . LEU A 1 693 ? 19.626 14.176 -20.928 1.00 92.56 693 LEU A O 1
ATOM 5441 N N . PRO A 1 694 ? 19.308 12.703 -19.269 1.00 95.44 694 PRO A N 1
ATOM 5442 C CA . PRO A 1 694 ? 20.513 11.945 -19.608 1.00 95.44 694 PRO A CA 1
ATOM 5443 C C . PRO A 1 694 ? 20.422 11.268 -20.986 1.00 95.44 694 PRO A C 1
ATOM 5445 O O . PRO A 1 694 ? 21.439 11.196 -21.678 1.00 95.44 694 PRO A O 1
ATOM 5448 N N . MET A 1 695 ? 19.233 10.836 -21.424 1.00 94.56 695 MET A N 1
ATOM 5449 C CA . MET A 1 695 ? 19.027 10.274 -22.765 1.00 94.56 695 MET A CA 1
ATOM 5450 C C . MET A 1 695 ? 19.292 11.314 -23.868 1.00 94.56 695 MET A C 1
ATOM 5452 O O . MET A 1 695 ? 20.028 11.032 -24.817 1.00 94.56 695 MET A O 1
ATOM 5456 N N . LEU A 1 696 ? 18.772 12.539 -23.711 1.00 94.44 696 LEU A N 1
ATOM 5457 C CA . LEU A 1 696 ? 19.014 13.671 -24.615 1.00 94.44 696 LEU A CA 1
ATOM 5458 C C . LEU A 1 696 ? 20.511 13.998 -24.719 1.00 94.44 696 LEU A C 1
ATOM 5460 O O . LEU A 1 696 ? 21.044 14.142 -25.820 1.00 94.44 696 LEU A O 1
ATOM 5464 N N . LEU A 1 697 ? 21.201 14.094 -23.578 1.00 95.38 697 LEU A N 1
ATOM 5465 C CA . LEU A 1 697 ? 22.631 14.418 -23.519 1.00 95.38 697 LEU A CA 1
ATOM 5466 C C . LEU A 1 697 ? 23.496 13.333 -24.180 1.00 95.38 697 LEU A C 1
ATOM 5468 O O . LEU A 1 697 ? 24.437 13.652 -24.910 1.00 95.38 697 LEU A O 1
ATOM 5472 N N . ALA A 1 698 ? 23.158 12.059 -23.970 1.00 96.50 698 ALA A N 1
ATOM 5473 C CA . ALA A 1 698 ? 23.851 10.942 -24.600 1.00 96.50 698 ALA A CA 1
ATOM 5474 C C . ALA A 1 698 ? 23.643 10.912 -26.126 1.00 96.50 698 ALA A C 1
ATOM 5476 O O . ALA A 1 698 ? 24.604 10.739 -26.874 1.00 96.50 698 ALA A O 1
ATOM 5477 N N . ALA A 1 699 ? 22.420 11.145 -26.610 1.00 95.38 699 ALA A N 1
ATOM 5478 C CA . ALA A 1 699 ? 22.145 11.225 -28.046 1.00 95.38 699 ALA A CA 1
ATOM 5479 C C . ALA A 1 699 ? 22.834 12.434 -28.709 1.00 95.38 699 ALA A C 1
ATOM 5481 O O . ALA A 1 699 ? 23.364 12.325 -29.818 1.00 95.38 699 ALA A O 1
ATOM 5482 N N . ALA A 1 700 ? 22.884 13.577 -28.016 1.00 94.75 700 ALA A N 1
ATOM 5483 C CA . ALA A 1 700 ? 23.577 14.774 -28.487 1.00 94.75 700 ALA A CA 1
ATOM 5484 C C . ALA A 1 700 ? 25.090 14.551 -28.653 1.00 94.75 700 ALA A C 1
ATOM 5486 O O . ALA A 1 700 ? 25.684 15.079 -29.593 1.00 94.75 700 ALA A O 1
ATOM 5487 N N . SER A 1 701 ? 25.709 13.741 -27.786 1.00 95.12 701 SER A N 1
ATOM 5488 C CA . SER A 1 701 ? 27.116 13.346 -27.922 1.00 95.12 701 SER A CA 1
ATOM 5489 C C . SER A 1 701 ? 27.382 12.638 -29.258 1.00 95.12 701 SER A C 1
ATOM 5491 O O . SER A 1 701 ? 28.274 13.051 -29.996 1.00 95.12 701 SER A O 1
ATOM 5493 N N . VAL A 1 702 ? 26.577 11.645 -29.642 1.00 94.44 702 VAL A N 1
ATOM 5494 C CA . VAL A 1 702 ? 26.748 10.947 -30.932 1.00 94.44 702 VAL A CA 1
ATOM 5495 C C . VAL A 1 702 ? 26.512 11.881 -32.119 1.00 94.44 702 VAL A C 1
ATOM 5497 O O . VAL A 1 702 ? 27.295 11.884 -33.070 1.00 94.44 702 VAL A O 1
ATOM 5500 N N . ALA A 1 703 ? 25.474 12.718 -32.059 1.00 93.88 703 ALA A N 1
ATOM 5501 C CA . ALA A 1 703 ? 25.204 13.694 -33.114 1.00 93.88 703 ALA A CA 1
ATOM 5502 C C . ALA A 1 703 ? 26.372 14.683 -33.304 1.00 93.88 703 ALA A C 1
ATOM 5504 O O . ALA A 1 703 ? 26.724 15.029 -34.433 1.00 93.88 703 ALA A O 1
ATOM 5505 N N . MET A 1 704 ? 27.021 15.096 -32.210 1.00 93.69 704 MET A N 1
ATOM 5506 C CA . MET A 1 704 ? 28.216 15.944 -32.238 1.00 93.69 704 MET A CA 1
ATOM 5507 C C . MET A 1 704 ? 29.417 15.229 -32.868 1.00 93.69 704 MET A C 1
ATOM 5509 O O . MET A 1 704 ? 30.145 15.838 -33.652 1.00 93.69 704 MET A O 1
ATOM 5513 N N . ALA A 1 705 ? 29.611 13.941 -32.568 1.00 92.19 705 ALA A N 1
ATOM 5514 C CA . ALA A 1 705 ? 30.672 13.137 -33.173 1.00 92.19 705 ALA A CA 1
ATOM 5515 C C . ALA A 1 705 ? 30.521 13.063 -34.704 1.00 92.19 705 ALA A C 1
ATOM 5517 O O . ALA A 1 705 ? 31.482 13.324 -35.442 1.00 92.19 705 ALA A O 1
ATOM 5518 N N . ALA A 1 706 ? 29.296 12.791 -35.167 1.00 92.19 706 ALA A N 1
ATOM 5519 C CA . ALA A 1 706 ? 28.954 12.679 -36.581 1.00 92.19 706 ALA A CA 1
ATOM 5520 C C . ALA A 1 706 ? 28.878 14.023 -37.322 1.00 92.19 706 ALA A C 1
ATOM 5522 O O . ALA A 1 706 ? 29.075 14.064 -38.533 1.00 92.19 706 ALA A O 1
ATOM 5523 N N . GLY A 1 707 ? 28.618 15.132 -36.623 1.00 91.50 707 GLY A N 1
ATOM 5524 C CA . GLY A 1 707 ? 28.444 16.451 -37.243 1.00 91.50 707 GLY A CA 1
ATOM 5525 C C . GLY A 1 707 ? 27.121 16.607 -38.003 1.00 91.50 707 GLY A C 1
ATOM 5526 O O . GLY A 1 707 ? 27.001 17.478 -38.861 1.00 91.50 707 GLY A O 1
ATOM 5527 N N . THR A 1 708 ? 26.129 15.764 -37.708 1.00 92.06 708 THR A N 1
ATOM 5528 C CA . THR A 1 708 ? 24.801 15.783 -38.334 1.00 92.06 708 THR A CA 1
ATOM 5529 C C . THR A 1 708 ? 23.733 15.297 -37.358 1.00 92.06 708 THR A C 1
ATOM 5531 O O . THR A 1 708 ? 24.003 14.497 -36.464 1.00 92.06 708 THR A O 1
ATOM 5534 N N . LEU A 1 709 ? 22.505 15.792 -37.529 1.00 91.62 709 LEU A N 1
ATOM 5535 C CA . LEU A 1 709 ? 21.327 15.377 -36.759 1.00 91.62 709 LEU A CA 1
ATOM 5536 C C . LEU A 1 709 ? 20.481 14.328 -37.498 1.00 91.62 709 LEU A C 1
ATOM 5538 O O . LEU A 1 709 ? 19.538 13.785 -36.919 1.00 91.62 709 LEU A O 1
ATOM 5542 N N . ALA A 1 710 ? 20.802 14.033 -38.759 1.00 91.19 710 ALA A N 1
ATOM 5543 C CA . ALA A 1 710 ? 20.110 13.023 -39.547 1.00 91.19 710 ALA A CA 1
ATOM 5544 C C . ALA A 1 710 ? 20.606 11.621 -39.166 1.00 91.19 710 ALA A C 1
ATOM 5546 O O . ALA A 1 710 ? 21.799 11.343 -39.266 1.00 91.19 710 ALA A O 1
ATOM 5547 N N . LEU A 1 711 ? 19.695 10.713 -38.791 1.00 91.12 711 LEU A N 1
ATOM 5548 C CA . LEU A 1 711 ? 20.047 9.336 -38.405 1.00 91.12 711 LEU A CA 1
ATOM 5549 C C . LEU A 1 711 ? 20.828 8.572 -39.496 1.00 91.12 711 LEU A C 1
ATOM 5551 O O . LEU A 1 711 ? 21.823 7.939 -39.149 1.00 91.12 711 LEU A O 1
ATOM 5555 N N . PRO A 1 712 ? 20.467 8.654 -40.798 1.00 89.94 712 PRO A N 1
ATOM 5556 C CA . PRO A 1 712 ? 21.287 8.055 -41.852 1.00 89.94 712 PRO A CA 1
ATOM 5557 C C . PRO A 1 712 ? 22.689 8.667 -41.928 1.00 89.94 712 PRO A C 1
ATOM 5559 O O . PRO A 1 712 ? 23.662 7.938 -42.050 1.00 89.94 712 PRO A O 1
ATOM 5562 N N . GLY A 1 713 ? 22.805 9.989 -41.763 1.00 89.44 713 GLY A N 1
ATOM 5563 C CA . GLY A 1 713 ? 24.100 10.672 -41.786 1.00 89.44 713 GLY A CA 1
ATOM 5564 C C . GLY A 1 713 ? 24.999 10.310 -40.599 1.00 89.44 713 GLY A C 1
ATOM 5565 O O . GLY A 1 713 ? 26.217 10.294 -40.743 1.00 89.44 713 GLY A O 1
ATOM 5566 N N . ILE A 1 714 ? 24.417 9.991 -39.437 1.00 91.81 714 ILE A N 1
ATOM 5567 C CA . ILE A 1 714 ? 25.166 9.473 -38.281 1.00 91.81 714 ILE A CA 1
ATOM 5568 C C . ILE A 1 714 ? 25.783 8.112 -38.608 1.00 91.81 714 ILE A C 1
ATOM 5570 O O . ILE A 1 714 ? 26.938 7.875 -38.261 1.00 91.81 714 ILE A O 1
ATOM 5574 N N . LEU A 1 715 ? 25.037 7.243 -39.294 1.00 90.38 715 LEU A N 1
ATOM 5575 C CA . LEU A 1 715 ? 25.547 5.950 -39.740 1.00 90.38 715 LEU A CA 1
ATOM 5576 C C . LEU A 1 715 ? 26.594 6.105 -40.843 1.00 90.38 715 LEU A C 1
ATOM 5578 O O . LEU A 1 715 ? 27.639 5.478 -40.758 1.00 90.38 715 LEU A O 1
ATOM 5582 N N . ASP A 1 716 ? 26.382 6.999 -41.810 1.00 89.25 716 ASP A N 1
ATOM 5583 C CA . ASP A 1 716 ? 27.363 7.266 -42.870 1.00 89.25 716 ASP A CA 1
ATOM 5584 C C . ASP A 1 716 ? 28.709 7.775 -42.316 1.00 89.25 716 ASP A C 1
ATOM 5586 O O . ASP A 1 716 ? 29.761 7.522 -42.900 1.00 89.25 716 ASP A O 1
ATOM 5590 N N . ALA A 1 717 ? 28.687 8.487 -41.183 1.00 90.12 717 ALA A N 1
ATOM 5591 C CA . ALA A 1 717 ? 29.881 8.979 -40.497 1.00 90.12 717 ALA A CA 1
ATOM 5592 C C . ALA A 1 717 ? 30.482 7.974 -39.493 1.00 90.12 717 ALA A C 1
ATOM 5594 O O . ALA A 1 717 ? 31.534 8.252 -38.914 1.00 90.12 717 ALA A O 1
ATOM 5595 N N . PHE A 1 718 ? 29.822 6.839 -39.241 1.00 90.44 718 PHE A N 1
ATOM 5596 C CA . PHE A 1 718 ? 30.193 5.911 -38.178 1.00 90.44 718 PHE A CA 1
ATOM 5597 C C . PHE A 1 718 ? 31.516 5.192 -38.467 1.00 90.44 718 PHE A C 1
ATOM 5599 O O . PHE A 1 718 ? 31.755 4.666 -39.553 1.00 90.44 718 PHE A O 1
ATOM 5606 N N . HIS A 1 719 ? 32.346 5.065 -37.432 1.00 88.69 719 HIS A N 1
ATOM 5607 C CA . HIS A 1 719 ? 33.537 4.223 -37.460 1.00 88.69 719 HIS A CA 1
ATOM 5608 C C . HIS A 1 719 ? 33.581 3.308 -36.239 1.00 88.69 719 HIS A C 1
ATOM 5610 O O . HIS A 1 719 ? 33.276 3.730 -35.130 1.00 88.69 719 HIS A O 1
ATOM 5616 N N . TRP A 1 720 ? 34.056 2.070 -36.402 1.00 89.12 720 TRP A N 1
ATOM 5617 C CA . TRP A 1 720 ? 34.126 1.094 -35.303 1.00 89.12 720 TRP A CA 1
ATOM 5618 C C . TRP A 1 720 ? 34.961 1.554 -34.100 1.00 89.12 720 TRP A C 1
ATOM 5620 O O . TRP A 1 720 ? 34.663 1.178 -32.967 1.00 89.12 720 TRP A O 1
ATOM 5630 N N . TRP A 1 721 ? 35.957 2.420 -34.313 1.00 88.12 721 TRP A N 1
ATOM 5631 C CA . TRP A 1 721 ? 36.736 3.010 -33.221 1.00 88.12 721 TRP A CA 1
ATOM 5632 C C . TRP A 1 721 ? 35.913 3.982 -32.351 1.00 88.12 721 TRP A C 1
ATOM 5634 O O . TRP A 1 721 ? 36.368 4.364 -31.278 1.00 88.12 721 TRP A O 1
ATOM 5644 N N . TRP A 1 722 ? 34.701 4.368 -32.775 1.00 90.25 722 TRP A N 1
ATOM 5645 C CA . TRP A 1 722 ? 33.784 5.175 -31.970 1.00 90.25 722 TRP A CA 1
ATOM 5646 C C . TRP A 1 722 ? 33.274 4.427 -30.748 1.00 90.25 722 TRP A C 1
ATOM 5648 O O . TRP A 1 722 ? 33.113 5.026 -29.688 1.00 90.25 722 TRP A O 1
ATOM 5658 N N . VAL A 1 723 ? 33.065 3.114 -30.872 1.00 91.25 723 VAL A N 1
ATOM 5659 C CA . VAL A 1 723 ? 32.398 2.311 -29.842 1.00 91.25 723 VAL A CA 1
ATOM 5660 C C . VAL A 1 723 ? 33.093 2.416 -28.477 1.00 91.25 723 VAL A C 1
ATOM 5662 O O . VAL A 1 723 ? 32.401 2.764 -27.527 1.00 91.25 723 VAL A O 1
ATOM 5665 N N . PRO A 1 724 ? 34.419 2.217 -28.320 1.00 92.56 724 PRO A N 1
ATOM 5666 C CA . PRO A 1 724 ? 35.060 2.223 -27.001 1.00 92.56 724 PRO A CA 1
ATOM 5667 C C . PRO A 1 724 ? 34.886 3.515 -26.196 1.00 92.56 724 PRO A C 1
ATOM 5669 O O . PRO A 1 724 ? 34.767 3.453 -24.976 1.00 92.56 724 PRO A O 1
ATOM 5672 N N . TRP A 1 725 ? 34.860 4.678 -26.851 1.00 92.19 725 TRP A N 1
ATOM 5673 C CA . TRP A 1 725 ? 34.702 5.960 -26.159 1.00 92.19 725 TRP A CA 1
ATOM 5674 C C . TRP A 1 725 ? 33.260 6.478 -26.176 1.00 92.19 725 TRP A C 1
ATOM 5676 O O . TRP A 1 725 ? 32.912 7.294 -25.330 1.00 92.19 725 TRP A O 1
ATOM 5686 N N . GLN A 1 726 ? 32.397 5.993 -27.076 1.00 94.06 726 GLN A N 1
ATOM 5687 C CA . GLN A 1 726 ? 30.953 6.265 -27.066 1.00 94.06 726 GLN A CA 1
ATOM 5688 C C . GLN A 1 726 ? 30.147 5.289 -26.202 1.00 94.06 726 GLN A C 1
ATOM 5690 O O . GLN A 1 726 ? 28.985 5.562 -25.901 1.00 94.06 726 GLN A O 1
ATOM 5695 N N . ILE A 1 727 ? 30.742 4.182 -25.745 1.00 94.56 727 ILE A N 1
ATOM 5696 C CA . ILE A 1 727 ? 30.039 3.146 -24.975 1.00 94.56 727 ILE A CA 1
ATOM 5697 C C . ILE A 1 727 ? 29.436 3.689 -23.681 1.00 94.56 727 ILE A C 1
ATOM 5699 O O . ILE A 1 727 ? 28.359 3.260 -23.286 1.00 94.56 727 ILE A O 1
ATOM 5703 N N . ILE A 1 728 ? 30.086 4.668 -23.044 1.00 95.56 728 ILE A N 1
ATOM 5704 C CA . ILE A 1 728 ? 29.571 5.319 -21.837 1.00 95.56 728 ILE A CA 1
ATOM 5705 C C . ILE A 1 728 ? 28.252 6.031 -22.158 1.00 95.56 728 ILE A C 1
ATOM 5707 O O . ILE A 1 728 ? 27.260 5.835 -21.458 1.00 95.56 728 ILE A O 1
ATOM 5711 N N . GLY A 1 729 ? 28.217 6.792 -23.257 1.00 96.19 729 GLY A N 1
ATOM 5712 C CA . GLY A 1 729 ? 26.990 7.398 -23.775 1.00 96.19 729 GLY A CA 1
ATOM 5713 C C . GLY A 1 729 ? 25.937 6.355 -24.129 1.00 96.19 729 GLY A C 1
ATOM 5714 O O . GLY A 1 729 ? 24.781 6.514 -23.754 1.00 96.19 729 GLY A O 1
ATOM 5715 N N . GLY A 1 730 ? 26.343 5.253 -24.762 1.00 96.44 730 GLY A N 1
ATOM 5716 C CA . GLY A 1 730 ? 25.445 4.157 -25.125 1.00 96.44 730 GLY A CA 1
ATOM 5717 C C . GLY A 1 730 ? 24.805 3.486 -23.912 1.00 96.44 730 GLY A C 1
ATOM 5718 O O . GLY A 1 730 ? 23.602 3.249 -23.909 1.00 96.44 730 GLY A O 1
ATOM 5719 N N . VAL A 1 731 ? 25.575 3.245 -22.847 1.00 96.62 731 VAL A N 1
ATOM 5720 C CA . VAL A 1 731 ? 25.070 2.699 -21.578 1.00 96.62 731 VAL A CA 1
ATOM 5721 C C . VAL A 1 731 ? 24.121 3.683 -20.903 1.00 96.62 731 VAL A C 1
ATOM 5723 O O . VAL A 1 731 ? 23.069 3.264 -20.421 1.00 96.62 731 VAL A O 1
ATOM 5726 N N . VAL A 1 732 ? 24.444 4.981 -20.889 1.00 97.69 732 VAL A N 1
ATOM 5727 C CA . VAL A 1 732 ? 23.550 6.015 -20.346 1.00 97.69 732 VAL A CA 1
ATOM 5728 C C . VAL A 1 732 ? 22.242 6.069 -21.133 1.00 97.69 732 VAL A C 1
ATOM 5730 O O . VAL A 1 732 ? 21.178 6.020 -20.522 1.00 97.69 732 VAL A O 1
ATOM 5733 N N . PHE A 1 733 ? 22.312 6.114 -22.465 1.00 97.00 733 PHE A N 1
ATOM 5734 C CA . PHE A 1 733 ? 21.149 6.148 -23.350 1.00 97.00 733 PHE A CA 1
ATOM 5735 C C . PHE A 1 733 ? 20.269 4.907 -23.168 1.00 97.00 733 PHE A C 1
ATOM 5737 O O . PHE A 1 733 ? 19.069 5.030 -22.945 1.00 97.00 733 PHE A O 1
ATOM 5744 N N . PHE A 1 734 ? 20.870 3.715 -23.183 1.00 96.19 734 PHE A N 1
ATOM 5745 C CA . PHE A 1 734 ? 20.151 2.452 -23.030 1.00 96.19 734 PHE A CA 1
ATOM 5746 C C . PHE A 1 734 ? 19.519 2.304 -21.640 1.00 96.19 734 PHE A C 1
ATOM 5748 O O . PHE A 1 734 ? 18.363 1.906 -21.529 1.00 96.19 734 PHE A O 1
ATOM 5755 N N . THR A 1 735 ? 20.241 2.668 -20.575 1.00 95.50 735 THR A N 1
ATOM 5756 C CA . THR A 1 735 ? 19.710 2.616 -19.200 1.00 95.50 735 THR A CA 1
ATOM 5757 C C . THR A 1 735 ? 18.581 3.624 -19.007 1.00 95.50 735 THR A C 1
ATOM 5759 O O . THR A 1 735 ? 17.583 3.309 -18.362 1.00 95.50 735 THR A O 1
ATOM 5762 N N . ALA A 1 736 ? 18.716 4.826 -19.573 1.00 95.00 736 ALA A N 1
ATOM 5763 C CA . ALA A 1 736 ? 17.685 5.848 -19.487 1.00 95.00 736 ALA A CA 1
ATOM 5764 C C . ALA A 1 736 ? 16.425 5.480 -20.270 1.00 95.00 736 ALA A C 1
ATOM 5766 O O . ALA A 1 736 ? 15.326 5.592 -19.733 1.00 95.00 736 ALA A O 1
ATOM 5767 N N . GLY A 1 737 ? 16.584 4.926 -21.470 1.00 93.50 737 GLY A N 1
ATOM 5768 C CA . GLY A 1 737 ? 15.462 4.373 -22.212 1.00 93.50 737 GLY A CA 1
ATOM 5769 C C . GLY A 1 737 ? 14.815 3.177 -21.509 1.00 93.50 737 GLY A C 1
ATOM 5770 O O . GLY A 1 737 ? 13.597 3.046 -21.523 1.00 93.50 737 GLY A O 1
ATOM 5771 N N . LEU A 1 738 ? 15.583 2.313 -20.833 1.00 92.62 738 LEU A N 1
ATOM 5772 C CA . LEU A 1 738 ? 15.002 1.203 -20.069 1.00 92.62 738 LEU A CA 1
ATOM 5773 C C . LEU A 1 738 ? 14.133 1.710 -18.907 1.00 92.62 738 LEU A C 1
ATOM 5775 O O . LEU A 1 738 ? 13.084 1.129 -18.626 1.00 92.62 738 LEU A O 1
ATOM 5779 N N . ALA A 1 739 ? 14.541 2.810 -18.266 1.00 91.75 739 ALA A N 1
ATOM 5780 C CA . ALA A 1 739 ? 13.725 3.491 -17.266 1.00 91.75 739 ALA A CA 1
ATOM 5781 C C . ALA A 1 739 ? 12.459 4.117 -17.874 1.00 91.75 739 ALA A C 1
ATOM 5783 O O . ALA A 1 739 ? 11.413 4.111 -17.226 1.00 91.75 739 ALA A O 1
ATOM 5784 N N . GLU A 1 740 ? 12.510 4.594 -19.118 1.00 89.38 740 GLU A N 1
ATOM 5785 C CA . GLU A 1 740 ? 11.328 5.096 -19.825 1.00 89.38 740 GLU A CA 1
ATOM 5786 C C . GLU A 1 740 ? 10.284 4.002 -20.093 1.00 89.38 740 GLU A C 1
ATOM 5788 O O . GLU A 1 740 ? 9.083 4.228 -19.929 1.00 89.38 740 GLU A O 1
ATOM 5793 N N . LEU A 1 741 ? 10.737 2.784 -20.390 1.00 88.44 741 LEU A N 1
ATOM 5794 C CA . LEU A 1 741 ? 9.864 1.629 -20.617 1.00 88.44 741 LEU A CA 1
ATOM 5795 C C . LEU A 1 741 ? 9.187 1.090 -19.350 1.00 88.44 741 LEU A C 1
ATOM 5797 O O . LEU A 1 741 ? 8.350 0.201 -19.462 1.00 88.44 741 LEU A O 1
ATOM 5801 N N . GLN A 1 742 ? 9.536 1.596 -18.158 1.00 88.19 742 GLN A N 1
ATOM 5802 C CA . GLN A 1 742 ? 8.940 1.187 -16.873 1.00 88.19 742 GLN A CA 1
ATOM 5803 C C . GLN A 1 742 ? 9.011 -0.332 -16.629 1.00 88.19 742 GLN A C 1
ATOM 5805 O O . GLN A 1 742 ? 8.130 -0.923 -16.005 1.00 88.19 742 GLN A O 1
ATOM 5810 N N . ARG A 1 743 ? 10.073 -0.980 -17.118 1.00 86.38 743 ARG A N 1
ATOM 5811 C CA . ARG A 1 743 ? 10.335 -2.415 -16.937 1.00 86.38 743 ARG A CA 1
ATOM 5812 C C . ARG A 1 743 ? 11.272 -2.643 -15.748 1.00 86.38 743 ARG A C 1
ATOM 5814 O O . ARG A 1 743 ? 12.127 -1.792 -15.501 1.00 86.38 743 ARG A O 1
ATOM 5821 N N . PRO A 1 744 ? 11.192 -3.794 -15.046 1.00 88.12 744 PRO A N 1
ATOM 5822 C CA . PRO A 1 744 ? 12.154 -4.128 -13.999 1.00 88.12 744 PRO A CA 1
ATOM 5823 C C . PRO A 1 744 ? 13.590 -4.012 -14.534 1.00 88.12 744 PRO A C 1
ATOM 5825 O O . PRO A 1 744 ? 13.857 -4.504 -15.633 1.00 88.12 744 PRO A O 1
ATOM 5828 N N . PRO A 1 745 ? 14.510 -3.357 -13.804 1.00 89.12 745 PRO A N 1
ATOM 5829 C CA . PRO A 1 745 ? 14.412 -2.925 -12.402 1.00 89.12 745 PRO A CA 1
ATOM 5830 C C . PRO A 1 745 ? 13.773 -1.537 -12.156 1.00 89.12 745 PRO A C 1
ATOM 5832 O O . PRO A 1 745 ? 13.723 -1.092 -11.010 1.00 89.12 745 PRO A O 1
ATOM 5835 N N . PHE A 1 746 ? 13.295 -0.851 -13.196 1.00 91.44 746 PHE A N 1
ATOM 5836 C CA . PHE A 1 746 ? 12.739 0.509 -13.168 1.00 91.44 746 PHE A CA 1
ATOM 5837 C C . PHE A 1 746 ? 11.193 0.552 -13.208 1.00 91.44 746 PHE A C 1
ATOM 5839 O O . PHE A 1 746 ? 10.612 1.568 -13.583 1.00 91.44 746 PHE A O 1
ATOM 5846 N N . ASP A 1 747 ? 10.499 -0.527 -12.831 1.00 89.62 747 ASP A N 1
ATOM 5847 C CA . ASP A 1 747 ? 9.029 -0.648 -12.892 1.00 89.62 747 ASP A CA 1
ATOM 5848 C C . ASP A 1 747 ? 8.291 -0.097 -11.663 1.00 89.62 747 ASP A C 1
ATOM 5850 O O . ASP A 1 747 ? 7.094 -0.328 -11.500 1.00 89.62 747 ASP A O 1
ATOM 5854 N N . MET A 1 748 ? 8.970 0.642 -10.783 1.00 87.94 748 MET A N 1
ATOM 5855 C CA . MET A 1 748 ? 8.395 1.106 -9.516 1.00 87.94 748 MET A CA 1
ATOM 5856 C C . MET A 1 748 ? 7.067 1.889 -9.654 1.00 87.94 748 MET A C 1
ATOM 5858 O O . MET A 1 748 ? 6.176 1.669 -8.832 1.00 87.94 748 MET A O 1
ATOM 5862 N N . PRO A 1 749 ? 6.851 2.741 -10.681 1.00 84.69 749 PRO A N 1
ATOM 5863 C CA . PRO A 1 749 ? 5.574 3.441 -10.869 1.00 84.69 749 PRO A CA 1
ATOM 5864 C C . PRO A 1 749 ? 4.367 2.541 -11.191 1.00 84.69 749 PRO A C 1
ATOM 5866 O O . PRO A 1 749 ? 3.223 2.991 -11.088 1.00 84.69 749 PRO A O 1
ATOM 5869 N N . VAL A 1 750 ? 4.612 1.287 -11.583 1.00 85.31 750 VAL A N 1
ATOM 5870 C CA . VAL A 1 750 ? 3.603 0.306 -12.024 1.00 85.31 750 VAL A CA 1
ATOM 5871 C C . VAL A 1 750 ? 3.654 -0.970 -11.168 1.00 85.31 750 VAL A C 1
ATOM 5873 O O . VAL A 1 750 ? 2.782 -1.823 -11.264 1.00 85.31 750 VAL A O 1
ATOM 5876 N N . ALA A 1 751 ? 4.638 -1.114 -10.280 1.00 85.38 751 ALA A N 1
ATOM 5877 C CA . ALA A 1 751 ? 4.873 -2.346 -9.541 1.00 85.38 751 ALA A CA 1
ATOM 5878 C C . ALA A 1 751 ? 3.668 -2.768 -8.676 1.00 85.38 751 ALA A C 1
ATOM 5880 O O . ALA A 1 751 ? 3.229 -2.042 -7.778 1.00 85.38 751 ALA A O 1
ATOM 5881 N N . ASP A 1 752 ? 3.190 -3.999 -8.885 1.00 80.31 752 ASP A N 1
ATOM 5882 C CA . ASP A 1 752 ? 2.055 -4.580 -8.150 1.00 80.31 752 ASP A CA 1
ATOM 5883 C C . ASP A 1 752 ? 2.269 -4.618 -6.634 1.00 80.31 752 ASP A C 1
ATOM 5885 O O . ASP A 1 752 ? 1.320 -4.479 -5.866 1.00 80.31 752 ASP A O 1
ATOM 5889 N N . SER A 1 753 ? 3.522 -4.764 -6.199 1.00 78.62 753 SER A N 1
ATOM 5890 C CA . SER A 1 753 ? 3.900 -4.799 -4.785 1.00 78.62 753 SER A CA 1
ATOM 5891 C C . SER A 1 753 ? 3.713 -3.466 -4.056 1.00 78.62 753 SER A C 1
ATOM 5893 O O . SER A 1 753 ? 3.728 -3.459 -2.828 1.00 78.62 753 SER A O 1
ATOM 5895 N N . GLU A 1 754 ? 3.566 -2.347 -4.775 1.00 78.50 754 GLU A N 1
ATOM 5896 C CA . GLU A 1 754 ? 3.420 -1.016 -4.173 1.00 78.50 754 GLU A CA 1
ATOM 5897 C C . GLU A 1 754 ? 2.141 -0.292 -4.621 1.00 78.50 754 GLU A C 1
ATOM 5899 O O . GLU A 1 754 ? 1.476 0.325 -3.788 1.00 78.50 754 GLU A O 1
ATOM 5904 N N . ILE A 1 755 ? 1.775 -0.362 -5.910 1.00 84.00 755 ILE A N 1
ATOM 5905 C CA . ILE A 1 755 ? 0.719 0.491 -6.484 1.00 84.00 755 ILE A CA 1
ATOM 5906 C C . ILE A 1 755 ? -0.256 -0.210 -7.451 1.00 84.00 755 ILE A C 1
ATOM 5908 O O . ILE A 1 755 ? -0.910 0.459 -8.245 1.00 84.00 755 ILE A O 1
ATOM 5912 N N . ILE A 1 756 ? -0.438 -1.535 -7.343 1.00 83.19 756 ILE A N 1
ATOM 5913 C CA . ILE A 1 756 ? -1.531 -2.296 -8.002 1.00 83.19 756 ILE A CA 1
ATOM 5914 C C . ILE A 1 756 ? -1.618 -1.996 -9.517 1.00 83.19 756 ILE A C 1
ATOM 5916 O O . ILE A 1 756 ? -2.688 -1.684 -10.041 1.00 83.19 756 ILE A O 1
ATOM 5920 N N . PHE A 1 757 ? -0.487 -2.030 -10.225 1.00 86.50 757 PHE A N 1
ATOM 5921 C CA . PHE A 1 757 ? -0.405 -1.763 -11.667 1.00 86.50 757 PHE A CA 1
ATOM 5922 C C . PHE A 1 757 ? -0.560 -0.289 -12.111 1.00 86.50 757 PHE A C 1
ATOM 5924 O O . PHE A 1 757 ? -0.748 0.010 -13.295 1.00 86.50 757 PHE A O 1
ATOM 5931 N N . GLY A 1 758 ? -0.431 0.657 -11.173 1.00 88.25 758 GLY A N 1
ATOM 5932 C CA . GLY A 1 758 ? -0.219 2.081 -11.443 1.00 88.25 758 GLY A CA 1
ATOM 5933 C C . GLY A 1 758 ? -1.293 2.724 -12.326 1.00 88.25 758 GLY A C 1
ATOM 5934 O O . GLY A 1 758 ? -2.490 2.628 -12.063 1.00 88.25 758 GLY A O 1
ATOM 5935 N N . ALA A 1 759 ? -0.870 3.426 -13.380 1.00 88.62 759 ALA A N 1
ATOM 5936 C CA . ALA A 1 759 ? -1.777 4.157 -14.269 1.00 88.62 759 ALA A CA 1
ATOM 5937 C C . ALA A 1 759 ? -2.724 3.250 -15.085 1.00 88.62 759 ALA A C 1
ATOM 5939 O O . ALA A 1 759 ? -3.711 3.736 -15.640 1.00 88.62 759 ALA A O 1
ATOM 5940 N N . TYR A 1 760 ? -2.440 1.947 -15.157 1.00 91.56 760 TYR A N 1
ATOM 5941 C CA . TYR A 1 760 ? -3.122 1.013 -16.051 1.00 91.56 760 TYR A CA 1
ATOM 5942 C C . TYR A 1 760 ? -4.186 0.152 -15.347 1.00 91.56 760 TYR A C 1
ATOM 5944 O O . TYR A 1 760 ? -4.895 -0.590 -16.023 1.00 91.56 760 TYR A O 1
ATOM 5952 N N . THR A 1 761 ? -4.338 0.259 -14.018 1.00 91.81 761 THR A N 1
ATOM 5953 C CA . THR A 1 761 ? -5.220 -0.591 -13.188 1.00 91.81 761 THR A CA 1
ATOM 5954 C C . THR A 1 761 ? -6.664 -0.676 -13.692 1.00 91.81 761 THR A C 1
ATOM 5956 O O . THR A 1 761 ? -7.271 -1.742 -13.648 1.00 91.81 761 THR A O 1
ATOM 5959 N N . GLU A 1 762 ? -7.221 0.437 -14.173 1.00 92.25 762 GLU A N 1
ATOM 5960 C CA . GLU A 1 762 ? -8.630 0.523 -14.589 1.00 92.25 762 GLU A CA 1
ATOM 5961 C C . GLU A 1 762 ? -8.874 0.068 -16.042 1.00 92.25 762 GLU A C 1
ATOM 5963 O O . GLU A 1 762 ? -10.022 -0.007 -16.485 1.00 92.25 762 GLU A O 1
ATOM 5968 N N . TYR A 1 763 ? -7.824 -0.225 -16.817 1.00 93.12 763 TYR A N 1
ATOM 5969 C CA . TYR A 1 763 ? -7.955 -0.568 -18.233 1.00 93.12 763 TYR A CA 1
ATOM 5970 C C . TYR A 1 763 ? -8.268 -2.049 -18.444 1.00 93.12 763 TYR A C 1
ATOM 5972 O O . TYR A 1 763 ? -7.668 -2.940 -17.846 1.00 93.12 763 TYR A O 1
ATOM 5980 N N . THR A 1 764 ? -9.198 -2.324 -19.360 1.00 93.50 764 THR A N 1
ATOM 5981 C CA . THR A 1 764 ? -9.655 -3.678 -19.699 1.00 93.50 764 THR A CA 1
ATOM 5982 C C . THR A 1 764 ? -9.681 -3.891 -21.216 1.00 93.50 764 THR A C 1
ATOM 5984 O O . THR A 1 764 ? -9.397 -2.974 -21.992 1.00 93.50 764 THR A O 1
ATOM 5987 N N . GLY A 1 765 ? -9.952 -5.132 -21.637 1.00 93.12 765 GLY A N 1
ATOM 5988 C CA . GLY A 1 765 ? -10.104 -5.500 -23.045 1.00 93.12 765 GLY A CA 1
ATOM 5989 C C . GLY A 1 765 ? -8.957 -5.042 -23.951 1.00 93.12 765 GLY A C 1
ATOM 5990 O O . GLY A 1 765 ? -7.775 -5.170 -23.617 1.00 93.12 765 GLY A O 1
ATOM 5991 N N . LEU A 1 766 ? -9.331 -4.489 -25.105 1.00 91.62 766 LEU A N 1
ATOM 5992 C CA . LEU A 1 766 ? -8.407 -4.033 -26.140 1.00 91.62 766 LEU A CA 1
ATOM 5993 C C . LEU A 1 766 ? -7.566 -2.821 -25.709 1.00 91.62 766 LEU A C 1
ATOM 5995 O O . LEU A 1 766 ? -6.405 -2.720 -26.095 1.00 91.62 766 LEU A O 1
ATOM 5999 N N . ARG A 1 767 ? -8.104 -1.912 -24.882 1.00 93.12 767 ARG A N 1
ATOM 6000 C CA . ARG A 1 767 ? -7.365 -0.714 -24.438 1.00 93.12 767 ARG A CA 1
ATOM 6001 C C . ARG A 1 767 ? -6.156 -1.074 -23.583 1.00 93.12 767 ARG A C 1
ATOM 6003 O O . ARG A 1 767 ? -5.097 -0.477 -23.740 1.00 93.12 767 ARG A O 1
ATOM 6010 N N . PHE A 1 768 ? -6.302 -2.084 -22.729 1.00 92.50 768 PHE A N 1
ATOM 6011 C CA . PHE A 1 768 ? -5.186 -2.646 -21.974 1.00 92.50 768 PHE A CA 1
ATOM 6012 C C . PHE A 1 768 ? -4.135 -3.283 -22.897 1.00 92.50 768 PHE A C 1
ATOM 6014 O O . PHE A 1 768 ? -2.939 -3.058 -22.728 1.00 92.50 768 PHE A O 1
ATOM 6021 N N . ALA A 1 769 ? -4.578 -4.025 -23.916 1.00 92.44 769 ALA A N 1
ATOM 6022 C CA . ALA A 1 769 ? -3.676 -4.644 -24.885 1.00 92.44 769 ALA A CA 1
ATOM 6023 C C . ALA A 1 769 ? -2.847 -3.610 -25.669 1.00 92.44 769 ALA A C 1
ATOM 6025 O O . ALA A 1 769 ? -1.689 -3.875 -25.979 1.00 92.44 769 ALA A O 1
ATOM 6026 N N . LEU A 1 770 ? -3.399 -2.424 -25.946 1.00 93.12 770 LEU A N 1
ATOM 6027 C CA . LEU A 1 770 ? -2.667 -1.332 -26.596 1.00 93.12 770 LEU A CA 1
ATOM 6028 C C . LEU A 1 770 ? -1.542 -0.762 -25.717 1.00 93.12 770 LEU A C 1
ATOM 6030 O O . LEU A 1 770 ? -0.486 -0.441 -26.254 1.00 93.12 770 LEU A O 1
ATOM 6034 N N . PHE A 1 771 ? -1.716 -0.686 -24.392 1.00 91.81 771 PHE A N 1
ATOM 6035 C CA . PHE A 1 771 ? -0.621 -0.310 -23.484 1.00 91.81 771 PHE A CA 1
ATOM 6036 C C . PHE A 1 771 ? 0.482 -1.366 -23.446 1.00 91.81 771 PHE A C 1
ATOM 6038 O O . PHE A 1 771 ? 1.657 -1.015 -23.511 1.00 91.81 771 PHE A O 1
ATOM 6045 N N . LEU A 1 772 ? 0.116 -2.652 -23.414 1.00 89.81 772 LEU A N 1
ATOM 6046 C CA . LEU A 1 772 ? 1.099 -3.732 -23.533 1.00 89.81 772 LEU A CA 1
ATOM 6047 C C . LEU A 1 772 ? 1.853 -3.639 -24.861 1.00 89.81 772 LEU A C 1
ATOM 6049 O O . LEU A 1 772 ? 3.078 -3.713 -24.884 1.00 89.81 772 LEU A O 1
ATOM 6053 N N . LEU A 1 773 ? 1.137 -3.433 -25.969 1.00 92.56 773 LEU A N 1
ATOM 6054 C CA . LEU A 1 773 ? 1.755 -3.255 -27.278 1.00 92.56 773 LEU A CA 1
ATOM 6055 C C . LEU A 1 773 ? 2.704 -2.050 -27.293 1.00 92.56 773 LEU A C 1
ATOM 6057 O O . LEU A 1 773 ? 3.780 -2.160 -27.869 1.00 92.56 773 LEU A O 1
ATOM 6061 N N . ALA A 1 774 ? 2.343 -0.940 -26.641 1.00 92.56 774 ALA A N 1
ATOM 6062 C CA . ALA A 1 774 ? 3.200 0.239 -26.525 1.00 92.56 774 ALA A CA 1
ATOM 6063 C C . ALA A 1 774 ? 4.490 -0.064 -25.753 1.00 92.56 774 ALA A C 1
ATOM 6065 O O . ALA A 1 774 ? 5.568 0.299 -26.211 1.00 92.56 774 ALA A O 1
ATOM 6066 N N . GLU A 1 775 ? 4.402 -0.802 -24.646 1.00 91.25 775 GLU A N 1
ATOM 6067 C CA . GLU A 1 775 ? 5.567 -1.225 -23.864 1.00 91.25 775 GLU A CA 1
ATOM 6068 C C . GLU A 1 775 ? 6.528 -2.091 -24.702 1.00 91.25 775 GLU A C 1
ATOM 6070 O O . GLU A 1 775 ? 7.728 -1.818 -24.766 1.00 91.25 775 GLU A O 1
ATOM 6075 N N . TYR A 1 776 ? 6.010 -3.097 -25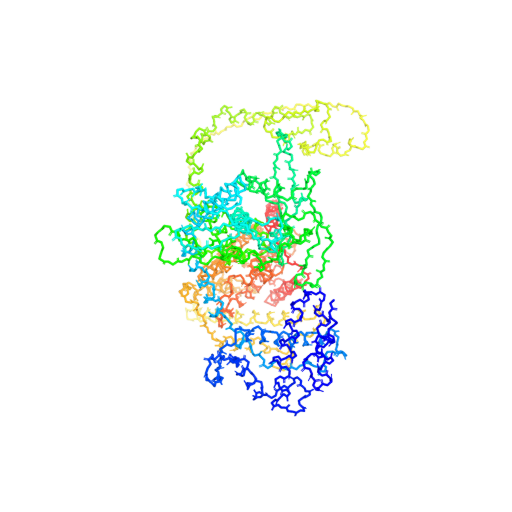.418 1.00 93.38 776 TYR A N 1
ATOM 6076 C CA . TYR A 1 776 ? 6.831 -3.949 -26.290 1.00 93.38 776 TYR A CA 1
ATOM 6077 C C . TYR A 1 776 ? 7.366 -3.210 -27.523 1.00 93.38 776 TYR A C 1
ATOM 6079 O O . TYR A 1 776 ? 8.504 -3.444 -27.936 1.00 93.38 776 TYR A O 1
ATOM 6087 N N . ALA A 1 777 ? 6.575 -2.314 -28.115 1.00 94.88 777 ALA A N 1
ATOM 6088 C CA . ALA A 1 777 ? 7.023 -1.460 -29.209 1.00 94.88 777 ALA A CA 1
ATOM 6089 C C . ALA A 1 777 ? 8.158 -0.540 -28.751 1.00 94.88 777 ALA A C 1
ATOM 6091 O O . ALA A 1 777 ? 9.139 -0.370 -29.474 1.00 94.88 777 ALA A O 1
ATOM 6092 N N . GLY A 1 778 ? 8.076 -0.030 -27.524 1.00 94.31 778 GLY A N 1
ATOM 6093 C CA . GLY A 1 778 ? 9.138 0.735 -26.897 1.00 94.31 778 GLY A CA 1
ATOM 6094 C C . GLY A 1 778 ? 10.439 -0.058 -26.743 1.00 94.31 778 GLY A C 1
ATOM 6095 O O . GLY A 1 778 ? 11.496 0.478 -27.067 1.00 94.31 778 GLY A O 1
ATOM 6096 N N . ILE A 1 779 ? 10.393 -1.343 -26.357 1.00 95.44 779 ILE A N 1
ATOM 6097 C CA . ILE A 1 779 ? 11.593 -2.211 -26.298 1.00 95.44 779 ILE A CA 1
ATOM 6098 C C . ILE A 1 779 ? 12.281 -2.281 -27.664 1.00 95.44 779 ILE A C 1
ATOM 6100 O O . ILE A 1 779 ? 13.500 -2.109 -27.760 1.00 95.44 779 ILE A O 1
ATOM 6104 N N . VAL A 1 780 ? 11.499 -2.518 -28.719 1.00 95.81 780 VAL A N 1
ATOM 6105 C CA . VAL A 1 780 ? 11.996 -2.606 -30.097 1.00 95.81 780 VAL A CA 1
ATOM 6106 C C . VAL A 1 780 ? 12.612 -1.280 -30.533 1.00 95.81 780 VAL A C 1
ATOM 6108 O O . VAL A 1 780 ? 13.749 -1.259 -31.005 1.00 95.81 780 VAL A O 1
ATOM 6111 N N . VAL A 1 781 ? 11.885 -0.176 -30.355 1.00 95.25 781 VAL A N 1
ATOM 6112 C CA . VAL A 1 781 ? 12.315 1.163 -30.771 1.00 95.25 781 VAL A CA 1
ATOM 6113 C C . VAL A 1 781 ? 13.574 1.593 -30.025 1.00 95.25 781 VAL A C 1
ATOM 6115 O O . VAL A 1 781 ? 14.543 1.998 -30.663 1.00 95.25 781 VAL A O 1
ATOM 6118 N N . LEU A 1 782 ? 13.611 1.445 -28.700 1.00 95.62 782 LEU A N 1
ATOM 6119 C CA . LEU A 1 782 ? 14.783 1.773 -27.891 1.00 95.62 782 LEU A CA 1
ATOM 6120 C C . LEU A 1 782 ? 16.010 0.964 -28.322 1.00 95.62 782 LEU A C 1
ATOM 6122 O O . LEU A 1 782 ? 17.104 1.513 -28.481 1.00 95.62 782 LEU A O 1
ATOM 6126 N N . SER A 1 783 ? 15.832 -0.341 -28.524 1.00 96.44 783 SER A N 1
ATOM 6127 C CA . SER A 1 783 ? 16.909 -1.241 -28.942 1.00 96.44 783 SER A CA 1
ATOM 6128 C C . SER A 1 783 ? 17.428 -0.876 -30.332 1.00 96.44 783 SER A C 1
ATOM 6130 O O . SER A 1 783 ? 18.639 -0.819 -30.544 1.00 96.44 783 SER A O 1
ATOM 6132 N N . ALA A 1 784 ? 16.531 -0.560 -31.266 1.00 95.38 784 ALA A N 1
ATOM 6133 C CA . ALA A 1 784 ? 16.889 -0.147 -32.616 1.00 95.38 784 ALA A CA 1
ATOM 6134 C C . ALA A 1 784 ? 17.611 1.209 -32.629 1.00 95.38 784 ALA A C 1
ATOM 6136 O O . ALA A 1 784 ? 18.637 1.352 -33.291 1.00 95.38 784 ALA A O 1
ATOM 6137 N N . LEU A 1 785 ? 17.142 2.190 -31.852 1.00 95.81 785 LEU A N 1
ATOM 6138 C CA . LEU A 1 785 ? 17.812 3.486 -31.709 1.00 95.81 785 LEU A CA 1
ATOM 6139 C C . LEU A 1 785 ? 19.194 3.349 -31.078 1.00 95.81 785 LEU A C 1
ATOM 6141 O O . LEU A 1 785 ? 20.149 3.947 -31.564 1.00 95.81 785 LEU A O 1
ATOM 6145 N N . THR A 1 786 ? 19.323 2.525 -30.039 1.00 96.69 786 THR A N 1
ATOM 6146 C CA . THR A 1 786 ? 20.618 2.246 -29.407 1.00 96.69 786 THR A CA 1
ATOM 6147 C C . THR A 1 786 ? 21.576 1.596 -30.411 1.00 96.69 786 THR A C 1
ATOM 6149 O O . THR A 1 786 ? 22.739 1.993 -30.505 1.00 96.69 786 THR A O 1
ATOM 6152 N N . ALA A 1 787 ? 21.085 0.648 -31.219 1.00 95.50 787 ALA A N 1
ATOM 6153 C CA . ALA A 1 787 ? 21.871 0.023 -32.276 1.00 95.50 787 ALA A CA 1
ATOM 6154 C C . ALA A 1 787 ? 22.329 1.040 -33.335 1.00 95.50 787 ALA A C 1
ATOM 6156 O O . ALA A 1 787 ? 23.498 1.030 -33.716 1.00 95.50 787 ALA A O 1
ATOM 6157 N N . VAL A 1 788 ? 21.436 1.925 -33.786 1.00 93.88 788 VAL A N 1
ATOM 6158 C CA . VAL A 1 788 ? 21.725 2.951 -34.801 1.00 93.88 788 VAL A CA 1
ATOM 6159 C C . VAL A 1 788 ? 22.699 4.008 -34.283 1.00 93.88 788 VAL A C 1
ATOM 6161 O O . VAL A 1 788 ? 23.661 4.330 -34.971 1.00 93.88 788 VAL A O 1
ATOM 6164 N N . LEU A 1 789 ? 22.487 4.532 -33.076 1.00 94.56 789 LEU A N 1
ATOM 6165 C CA . LEU A 1 789 ? 23.287 5.636 -32.544 1.00 94.56 789 LEU A CA 1
ATOM 6166 C C . LEU A 1 789 ? 24.669 5.183 -32.054 1.00 94.56 789 LEU A C 1
ATOM 6168 O O . LEU A 1 789 ? 25.653 5.874 -32.291 1.00 94.56 789 LEU A O 1
ATOM 6172 N N . PHE A 1 790 ? 24.769 4.032 -31.385 1.00 95.25 790 PHE A N 1
ATOM 6173 C CA . PHE A 1 790 ? 25.998 3.660 -30.667 1.00 95.25 790 PHE A CA 1
ATOM 6174 C C . PHE A 1 790 ? 26.709 2.429 -31.227 1.00 95.25 790 PHE A C 1
ATOM 6176 O O . PHE A 1 790 ? 27.921 2.304 -31.063 1.00 95.25 790 PHE A O 1
ATOM 6183 N N . LEU A 1 791 ? 25.988 1.521 -31.892 1.00 93.56 791 LEU A N 1
ATOM 6184 C CA . LEU A 1 791 ? 26.545 0.257 -32.396 1.00 93.56 791 LEU A CA 1
ATOM 6185 C C . LEU A 1 791 ? 26.666 0.218 -33.926 1.00 93.56 791 LEU A C 1
ATOM 6187 O O . LEU A 1 791 ? 26.900 -0.850 -34.497 1.00 93.56 791 LEU A O 1
ATOM 6191 N N . GLY A 1 792 ? 26.486 1.354 -34.599 1.00 89.75 792 GLY A N 1
ATOM 6192 C CA . GLY A 1 792 ? 26.684 1.487 -36.041 1.00 89.75 792 GLY A CA 1
ATOM 6193 C C . GLY A 1 792 ? 25.603 0.843 -36.907 1.00 89.75 792 GLY A C 1
ATOM 6194 O O . GLY A 1 792 ? 25.886 0.525 -38.054 1.00 89.75 792 GLY A O 1
ATOM 6195 N N . GLY A 1 793 ? 24.396 0.594 -36.383 1.00 90.12 793 GLY A N 1
ATOM 6196 C CA . GLY A 1 793 ? 23.215 0.176 -37.156 1.00 90.12 793 GLY A CA 1
ATOM 6197 C C . GLY A 1 793 ? 23.503 -0.938 -38.166 1.00 90.12 793 GLY A C 1
ATOM 6198 O O . GLY A 1 793 ? 23.825 -2.063 -37.771 1.00 90.12 793 GLY A O 1
ATOM 6199 N N . TRP A 1 794 ? 23.455 -0.593 -39.456 1.00 89.19 794 TRP A N 1
ATOM 6200 C CA . TRP A 1 794 ? 23.642 -1.519 -40.575 1.00 89.19 794 TRP A CA 1
ATOM 6201 C C . TRP A 1 794 ? 25.087 -1.981 -40.805 1.00 89.19 794 TRP A C 1
ATOM 6203 O O . TRP A 1 794 ? 25.302 -2.900 -41.592 1.00 89.19 794 TRP A O 1
ATOM 6213 N N . HIS A 1 795 ? 26.083 -1.371 -40.157 1.00 88.56 795 HIS A N 1
ATOM 6214 C CA . HIS A 1 795 ? 27.481 -1.734 -40.372 1.00 88.56 795 HIS A CA 1
ATOM 6215 C C . HIS A 1 795 ? 27.794 -3.107 -39.783 1.00 88.56 795 HIS A C 1
ATOM 6217 O O . HIS A 1 795 ? 27.621 -3.342 -38.581 1.00 88.56 795 HIS A O 1
ATOM 6223 N N . GLY A 1 796 ? 28.270 -4.017 -40.627 1.00 84.12 796 GLY A N 1
ATOM 6224 C CA . GLY A 1 796 ? 28.677 -5.358 -40.221 1.00 84.12 796 GLY A CA 1
ATOM 6225 C C . GLY A 1 796 ? 30.128 -5.407 -39.724 1.00 84.12 796 GLY A C 1
ATOM 6226 O O . GLY A 1 796 ? 30.933 -4.529 -40.058 1.00 84.12 796 GLY A O 1
ATOM 6227 N N . PRO A 1 797 ? 30.514 -6.438 -38.951 1.00 79.75 797 PRO A N 1
ATOM 6228 C CA . PRO A 1 797 ? 31.925 -6.730 -38.724 1.00 79.75 797 PRO A CA 1
ATOM 6229 C C . PRO A 1 797 ? 32.637 -6.928 -40.073 1.00 79.75 797 PRO A C 1
ATOM 6231 O O . PRO A 1 797 ? 32.065 -7.481 -41.012 1.00 79.75 797 PRO A O 1
ATOM 6234 N N . PHE A 1 798 ? 33.879 -6.448 -40.172 1.00 76.81 798 PHE A N 1
ATOM 6235 C CA . PHE A 1 798 ? 34.723 -6.556 -41.374 1.00 76.81 798 PHE A CA 1
ATOM 6236 C C . PHE A 1 798 ? 34.144 -5.922 -42.660 1.00 76.81 798 PHE A C 1
ATOM 6238 O O . PHE A 1 798 ? 34.535 -6.305 -43.758 1.00 76.81 798 PHE A O 1
ATOM 6245 N N . GLY A 1 799 ? 33.234 -4.945 -42.546 1.00 72.06 799 GLY A N 1
ATOM 6246 C CA . GLY A 1 799 ? 32.693 -4.216 -43.705 1.00 72.06 799 GLY A CA 1
ATOM 6247 C C . GLY A 1 799 ? 31.612 -4.976 -44.482 1.00 72.06 799 GLY A C 1
ATOM 6248 O O . GLY A 1 799 ? 31.390 -4.704 -45.661 1.00 72.06 799 GLY A O 1
ATOM 6249 N N . ALA A 1 800 ? 30.932 -5.931 -43.839 1.00 77.25 800 ALA A N 1
ATOM 6250 C CA . ALA A 1 800 ? 29.833 -6.712 -44.413 1.00 77.25 800 ALA A CA 1
ATOM 6251 C C . ALA A 1 800 ? 28.517 -5.908 -44.571 1.00 77.25 800 ALA A C 1
ATOM 6253 O O . ALA A 1 800 ? 27.442 -6.364 -44.174 1.00 77.25 800 ALA A O 1
ATOM 6254 N N . ASP A 1 801 ? 28.589 -4.720 -45.174 1.00 78.38 801 ASP A N 1
ATOM 6255 C CA . ASP A 1 801 ? 27.489 -3.746 -45.248 1.00 78.38 801 ASP A CA 1
ATOM 6256 C C . ASP A 1 801 ? 26.435 -4.103 -46.318 1.00 78.38 801 ASP A C 1
ATOM 6258 O O . ASP A 1 801 ? 25.319 -3.581 -46.310 1.00 78.38 801 ASP A O 1
ATOM 6262 N N . GLY A 1 802 ? 26.741 -5.061 -47.204 1.00 72.75 802 GLY A N 1
ATOM 6263 C CA . GLY A 1 802 ? 25.804 -5.579 -48.212 1.00 72.75 802 GLY A CA 1
ATOM 6264 C C . GLY A 1 802 ? 24.557 -6.259 -47.625 1.00 72.75 802 GLY A C 1
ATOM 6265 O O . GLY A 1 802 ? 23.511 -6.284 -48.270 1.00 72.75 802 GLY A O 1
ATOM 6266 N N . LEU A 1 803 ? 24.635 -6.750 -46.381 1.00 81.12 803 LEU A N 1
ATOM 6267 C CA . LEU A 1 803 ? 23.510 -7.300 -45.608 1.00 81.12 803 LEU A CA 1
ATOM 6268 C C . LEU A 1 803 ? 23.081 -6.350 -44.478 1.00 81.12 803 LEU A C 1
ATOM 6270 O O . LEU A 1 803 ? 22.681 -6.786 -43.401 1.00 81.12 803 LEU A O 1
ATOM 6274 N N . GLY A 1 804 ? 23.164 -5.039 -44.706 1.00 84.12 804 GLY A N 1
ATOM 6275 C CA . GLY A 1 804 ? 22.980 -4.037 -43.658 1.00 84.12 804 GLY A CA 1
ATOM 6276 C C . GLY A 1 804 ? 21.669 -4.137 -42.863 1.00 84.12 804 GLY A C 1
ATOM 6277 O O . GLY A 1 804 ? 21.674 -3.998 -41.642 1.00 84.12 804 GLY A O 1
ATOM 6278 N N . TRP A 1 805 ? 20.556 -4.475 -43.522 1.00 86.19 805 TRP A N 1
ATOM 6279 C CA . TRP A 1 805 ? 19.262 -4.666 -42.850 1.00 86.19 805 TRP A CA 1
ATOM 6280 C C . TRP A 1 805 ? 19.272 -5.812 -41.832 1.00 86.19 805 TRP A C 1
ATOM 6282 O O . TRP A 1 805 ? 18.638 -5.711 -40.779 1.00 86.19 805 TRP A O 1
ATOM 6292 N N . LEU A 1 806 ? 20.026 -6.877 -42.116 1.00 89.31 806 LEU A N 1
ATOM 6293 C CA . LEU A 1 806 ? 20.166 -8.025 -41.229 1.00 89.31 806 LEU A CA 1
ATOM 6294 C C . LEU A 1 806 ? 20.999 -7.654 -40.001 1.00 89.31 806 LEU A C 1
ATOM 6296 O O . LEU A 1 806 ? 20.641 -8.032 -38.892 1.00 89.31 806 LEU A O 1
ATOM 6300 N N . TRP A 1 807 ? 22.066 -6.869 -40.167 1.00 90.88 807 TRP A N 1
ATOM 6301 C CA . TRP A 1 807 ? 22.895 -6.421 -39.044 1.00 90.88 807 TRP A CA 1
ATOM 6302 C C . TRP A 1 807 ? 22.145 -5.500 -38.089 1.00 90.88 807 TRP A C 1
ATOM 6304 O O . TRP A 1 807 ? 22.223 -5.697 -36.873 1.00 90.88 807 TRP A O 1
ATOM 6314 N N . THR A 1 808 ? 21.366 -4.555 -38.619 1.00 91.25 808 THR A N 1
ATOM 6315 C CA . THR A 1 808 ? 20.490 -3.710 -37.797 1.00 91.25 808 THR A CA 1
ATOM 6316 C C . THR A 1 808 ? 19.504 -4.567 -37.003 1.00 91.25 808 THR A C 1
ATOM 6318 O O . THR A 1 808 ? 19.349 -4.372 -35.796 1.00 91.25 808 THR A O 1
ATOM 6321 N N . LEU A 1 809 ? 18.891 -5.570 -37.644 1.00 92.25 809 LEU A N 1
ATOM 6322 C CA . LEU A 1 809 ? 17.959 -6.491 -36.992 1.00 92.25 809 LEU A CA 1
ATOM 6323 C C . LEU A 1 809 ? 18.640 -7.335 -35.904 1.00 92.25 809 LEU A C 1
ATOM 6325 O O . LEU A 1 809 ? 18.135 -7.399 -34.788 1.00 92.25 809 LEU A O 1
ATOM 6329 N N . VAL A 1 810 ? 19.794 -7.941 -36.192 1.00 94.38 810 VAL A N 1
ATOM 6330 C CA . VAL A 1 810 ? 20.542 -8.782 -35.242 1.00 94.38 810 VAL A CA 1
ATOM 6331 C C . VAL A 1 810 ? 20.943 -7.986 -34.003 1.00 94.38 810 VAL A C 1
ATOM 6333 O O . VAL A 1 810 ? 20.707 -8.445 -32.887 1.00 94.38 810 VAL A O 1
ATOM 6336 N N . LYS A 1 811 ? 21.485 -6.773 -34.171 1.00 95.06 811 LYS A N 1
ATOM 6337 C CA . LYS A 1 811 ? 21.841 -5.895 -33.042 1.00 95.06 811 LYS A CA 1
ATOM 6338 C C . LYS A 1 811 ? 20.608 -5.485 -32.238 1.00 95.06 811 LYS A C 1
ATOM 6340 O O . LYS A 1 811 ? 20.652 -5.498 -31.012 1.00 95.06 811 LYS A O 1
ATOM 6345 N N . THR A 1 812 ? 19.504 -5.175 -32.917 1.00 95.81 812 THR A N 1
ATOM 6346 C CA . THR A 1 812 ? 18.233 -4.827 -32.265 1.00 95.81 812 THR A CA 1
ATOM 6347 C C . THR A 1 812 ? 17.701 -5.994 -31.435 1.00 95.81 812 THR A C 1
ATOM 6349 O O . THR A 1 812 ? 17.365 -5.803 -30.271 1.00 95.81 812 THR A O 1
ATOM 6352 N N . VAL A 1 813 ? 17.670 -7.212 -31.987 1.00 96.12 813 VAL A N 1
ATOM 6353 C CA . VAL A 1 813 ? 17.221 -8.422 -31.274 1.00 96.12 813 VAL A CA 1
ATOM 6354 C C . VAL A 1 813 ? 18.154 -8.757 -30.111 1.00 96.12 813 VAL A C 1
ATOM 6356 O O . VAL A 1 813 ? 17.672 -9.097 -29.033 1.00 96.12 813 VAL A O 1
ATOM 6359 N N . ALA A 1 814 ? 19.469 -8.611 -30.286 1.00 96.88 814 ALA A N 1
ATOM 6360 C CA . ALA A 1 814 ? 20.435 -8.803 -29.208 1.00 96.88 814 ALA A CA 1
ATOM 6361 C C . ALA A 1 814 ? 20.200 -7.815 -28.053 1.00 96.88 814 ALA A C 1
ATOM 6363 O O . ALA A 1 814 ? 20.184 -8.220 -26.894 1.00 96.88 814 ALA A O 1
ATOM 6364 N N . LEU A 1 815 ? 19.941 -6.539 -28.349 1.00 96.94 815 LEU A N 1
ATOM 6365 C CA . LEU A 1 815 ? 19.599 -5.541 -27.333 1.00 96.94 815 LEU A CA 1
ATOM 6366 C C . LEU A 1 815 ? 18.224 -5.796 -26.694 1.00 96.94 815 LEU A C 1
ATOM 6368 O O . LEU A 1 815 ? 18.101 -5.667 -25.479 1.00 96.94 815 LEU A O 1
ATOM 6372 N N . CYS A 1 816 ? 17.223 -6.253 -27.456 1.00 96.69 816 CYS A N 1
ATOM 6373 C CA . CYS A 1 816 ? 15.937 -6.691 -26.899 1.00 96.69 816 CYS A CA 1
ATOM 6374 C C . CYS A 1 816 ? 16.128 -7.861 -25.922 1.00 96.69 816 CYS A C 1
ATOM 6376 O O . CYS A 1 816 ? 15.532 -7.880 -24.847 1.00 96.69 816 CYS A O 1
ATOM 6378 N N . PHE A 1 817 ? 16.992 -8.821 -26.268 1.00 95.88 817 PHE A N 1
ATOM 6379 C CA . PHE A 1 817 ? 17.372 -9.907 -25.369 1.00 95.88 817 PHE A CA 1
ATOM 6380 C C . PHE A 1 817 ? 18.055 -9.375 -24.107 1.00 95.88 817 PHE A C 1
ATOM 6382 O O . PHE A 1 817 ? 17.719 -9.830 -23.019 1.00 95.88 817 PHE A O 1
ATOM 6389 N N . VAL A 1 818 ? 18.945 -8.381 -24.215 1.00 95.62 818 VAL A N 1
ATOM 6390 C CA . VAL A 1 818 ? 19.551 -7.726 -23.043 1.00 95.62 818 VAL A CA 1
ATOM 6391 C C . VAL A 1 818 ? 18.484 -7.065 -22.164 1.00 95.62 818 VAL A C 1
ATOM 6393 O O . VAL A 1 818 ? 18.533 -7.240 -20.952 1.00 95.62 818 VAL A O 1
ATOM 6396 N N . VAL A 1 819 ? 17.484 -6.379 -22.731 1.00 95.56 819 VAL A N 1
ATOM 6397 C CA . VAL A 1 819 ? 16.358 -5.819 -21.952 1.00 95.56 819 VAL A CA 1
ATOM 6398 C C . VAL A 1 819 ? 15.630 -6.915 -21.163 1.00 95.56 819 VAL A C 1
ATOM 6400 O O . VAL A 1 819 ? 15.416 -6.773 -19.958 1.00 95.56 819 VAL A O 1
ATOM 6403 N N . ILE A 1 820 ? 15.295 -8.031 -21.818 1.00 94.44 820 ILE A N 1
ATOM 6404 C CA . ILE A 1 820 ? 14.634 -9.180 -21.178 1.00 94.44 820 ILE A CA 1
ATOM 6405 C C . ILE A 1 820 ? 15.538 -9.801 -20.103 1.00 94.44 820 ILE A C 1
ATOM 6407 O O . ILE A 1 820 ? 15.075 -10.144 -19.017 1.00 94.44 820 ILE A O 1
ATOM 6411 N N . TRP A 1 821 ? 16.834 -9.929 -20.378 1.00 94.25 821 TRP A N 1
ATOM 6412 C CA . TRP A 1 821 ? 17.805 -10.476 -19.439 1.00 94.25 821 TRP A CA 1
ATOM 6413 C C . TRP A 1 821 ? 17.894 -9.609 -18.176 1.00 94.25 821 TRP A C 1
ATOM 6415 O O . TRP A 1 821 ? 17.755 -10.125 -17.064 1.00 94.25 821 TRP A O 1
ATOM 6425 N N . LEU A 1 822 ? 18.027 -8.287 -18.327 1.00 93.56 822 LEU A N 1
ATOM 6426 C CA . LEU A 1 822 ? 18.081 -7.353 -17.200 1.00 93.56 822 LEU A CA 1
ATOM 6427 C C . LEU A 1 822 ? 16.837 -7.457 -16.311 1.00 93.56 822 LEU A C 1
ATOM 6429 O O . LEU A 1 822 ? 16.977 -7.489 -15.088 1.00 93.56 822 LEU A O 1
ATOM 6433 N N . ARG A 1 823 ? 15.648 -7.602 -16.912 1.00 91.62 823 ARG A N 1
ATOM 6434 C CA . ARG A 1 823 ? 14.385 -7.806 -16.187 1.00 91.62 823 ARG A CA 1
ATOM 6435 C C . ARG A 1 823 ? 14.417 -9.029 -15.272 1.00 91.62 823 ARG A C 1
ATOM 6437 O O . ARG A 1 823 ? 13.851 -8.990 -14.183 1.00 91.62 823 ARG A O 1
ATOM 6444 N N . VAL A 1 824 ? 15.005 -10.132 -15.733 1.00 91.50 824 VAL A N 1
ATOM 6445 C CA . VAL A 1 824 ? 15.021 -11.404 -14.992 1.00 91.50 824 VAL A CA 1
ATOM 6446 C C . VAL A 1 824 ? 16.143 -11.437 -13.954 1.00 91.50 824 VAL A C 1
ATOM 6448 O O . VAL A 1 824 ? 15.988 -12.067 -12.910 1.00 91.50 824 VAL A O 1
ATOM 6451 N N . THR A 1 825 ? 17.267 -10.768 -14.220 1.00 92.50 825 THR A N 1
ATOM 6452 C CA . THR A 1 825 ? 18.455 -10.803 -13.356 1.00 92.50 825 THR A CA 1
ATOM 6453 C C . THR A 1 825 ? 18.419 -9.784 -12.219 1.00 92.50 825 THR A C 1
ATOM 6455 O O . THR A 1 825 ? 18.889 -10.100 -11.126 1.00 92.50 825 THR A O 1
ATOM 6458 N N . TYR A 1 826 ? 17.895 -8.575 -12.440 1.00 91.75 826 TYR A N 1
ATOM 6459 C CA . TYR A 1 826 ? 17.984 -7.499 -11.451 1.00 91.75 826 TYR A CA 1
ATOM 6460 C C . TYR A 1 826 ? 16.724 -7.363 -10.583 1.00 91.75 826 TYR A C 1
ATOM 6462 O O . TYR A 1 826 ? 15.605 -7.432 -11.095 1.00 91.75 826 TYR A O 1
ATOM 6470 N N . PRO A 1 827 ? 16.880 -7.114 -9.267 1.00 90.44 827 PRO A N 1
ATOM 6471 C CA . PRO A 1 827 ? 15.759 -6.773 -8.401 1.00 90.44 827 PRO A CA 1
ATOM 6472 C C . PRO A 1 827 ? 15.257 -5.353 -8.688 1.00 90.44 827 PRO A C 1
ATOM 6474 O O . PRO A 1 827 ? 15.990 -4.505 -9.197 1.00 90.44 827 PRO A O 1
ATOM 6477 N N . ARG A 1 828 ? 14.009 -5.079 -8.303 1.00 88.56 828 ARG A N 1
ATOM 6478 C CA . ARG A 1 828 ? 13.392 -3.753 -8.448 1.00 88.56 828 ARG A CA 1
ATOM 6479 C C . ARG A 1 828 ? 14.112 -2.697 -7.610 1.00 88.56 828 ARG A C 1
ATOM 6481 O O . ARG A 1 828 ? 14.453 -2.952 -6.454 1.00 88.56 828 ARG A O 1
ATOM 6488 N N . LEU A 1 829 ? 14.285 -1.504 -8.175 1.00 88.31 829 LEU A N 1
ATOM 6489 C CA . LEU A 1 829 ? 14.804 -0.331 -7.475 1.00 88.31 829 LEU A CA 1
ATOM 6490 C C . LEU A 1 829 ? 13.661 0.494 -6.893 1.00 88.31 829 LEU A C 1
ATOM 6492 O O . LEU A 1 829 ? 12.637 0.708 -7.538 1.00 88.31 829 LEU A O 1
ATOM 6496 N N . ARG A 1 830 ? 13.860 1.007 -5.678 1.00 87.81 830 ARG A N 1
ATOM 6497 C CA . ARG A 1 830 ? 12.912 1.941 -5.066 1.00 87.81 830 ARG A CA 1
ATOM 6498 C C . ARG A 1 830 ? 12.996 3.313 -5.748 1.00 87.81 830 ARG A C 1
ATOM 6500 O O . ARG A 1 830 ? 14.050 3.703 -6.242 1.00 87.81 830 ARG A O 1
ATOM 6507 N N . GLU A 1 831 ? 11.895 4.064 -5.729 1.00 85.44 831 GLU A N 1
ATOM 6508 C CA . GLU A 1 831 ? 11.777 5.399 -6.345 1.00 85.44 831 GLU A CA 1
ATOM 6509 C C . GLU A 1 831 ? 12.907 6.368 -5.953 1.00 85.44 831 GLU A C 1
ATOM 6511 O O . GLU A 1 831 ? 13.462 7.065 -6.796 1.00 85.44 831 GLU A O 1
ATOM 6516 N N . ASP A 1 832 ? 13.298 6.396 -4.677 1.00 87.81 832 ASP A N 1
ATOM 6517 C CA . ASP A 1 832 ? 14.387 7.242 -4.174 1.00 87.81 832 ASP A CA 1
ATOM 6518 C C . ASP A 1 832 ? 15.754 6.853 -4.764 1.00 87.81 832 ASP A C 1
ATOM 6520 O O . ASP A 1 832 ? 16.556 7.719 -5.119 1.00 87.81 832 ASP A O 1
ATOM 6524 N N . GLN A 1 833 ? 16.018 5.554 -4.904 1.00 91.00 833 GLN A N 1
ATOM 6525 C CA . GLN A 1 833 ? 17.234 5.016 -5.518 1.00 91.00 833 GLN A CA 1
ATOM 6526 C C . GLN A 1 833 ? 17.273 5.287 -7.022 1.00 91.00 833 GLN A C 1
ATOM 6528 O O . GLN A 1 833 ? 18.326 5.642 -7.551 1.00 91.00 833 GLN A O 1
ATOM 6533 N N . LEU A 1 834 ? 16.127 5.158 -7.686 1.00 90.00 834 LEU A N 1
ATOM 6534 C CA . LEU A 1 834 ? 15.937 5.420 -9.107 1.00 90.00 834 LEU A CA 1
ATOM 6535 C C . LEU A 1 834 ? 16.216 6.900 -9.422 1.00 90.00 834 LEU A C 1
ATOM 6537 O O . LEU A 1 834 ? 17.090 7.220 -10.226 1.00 90.00 834 LEU A O 1
ATOM 6541 N N . GLN A 1 835 ? 15.613 7.821 -8.668 1.00 90.88 835 GLN A N 1
ATOM 6542 C CA . GLN A 1 835 ? 15.892 9.256 -8.797 1.00 90.88 835 GLN A CA 1
ATOM 6543 C C . GLN A 1 835 ? 17.362 9.588 -8.490 1.00 90.88 835 GLN A C 1
ATOM 6545 O O . GLN A 1 835 ? 18.000 10.362 -9.207 1.00 90.88 835 GLN A O 1
ATOM 6550 N N . LYS A 1 836 ? 17.955 8.963 -7.464 1.00 93.62 836 LYS A N 1
ATOM 6551 C CA . LYS A 1 836 ? 19.380 9.141 -7.155 1.00 93.62 836 LYS A CA 1
ATOM 6552 C C . LYS A 1 836 ? 20.274 8.669 -8.305 1.00 93.62 836 LYS A C 1
ATOM 6554 O O . LYS A 1 836 ? 21.252 9.353 -8.610 1.00 93.62 836 LYS A O 1
ATOM 6559 N N . LEU A 1 837 ? 19.961 7.545 -8.948 1.00 94.62 837 LEU A N 1
ATOM 6560 C CA . LEU A 1 837 ? 20.728 7.024 -10.081 1.00 94.62 837 LEU A CA 1
ATOM 6561 C C . LEU A 1 837 ? 20.712 8.007 -11.261 1.00 94.62 837 LEU A C 1
ATOM 6563 O O . LEU A 1 837 ? 21.776 8.322 -11.794 1.00 94.62 837 LEU A O 1
ATOM 6567 N N . ALA A 1 838 ? 19.545 8.549 -11.620 1.00 94.25 838 ALA A N 1
ATOM 6568 C CA . ALA A 1 838 ? 19.436 9.549 -12.682 1.00 94.25 838 ALA A CA 1
ATOM 6569 C C . ALA A 1 838 ? 20.273 10.803 -12.383 1.00 94.25 838 ALA A C 1
ATOM 6571 O O . ALA A 1 838 ? 21.168 11.162 -13.152 1.00 94.25 838 ALA A O 1
ATOM 6572 N N . TRP A 1 839 ? 20.030 11.433 -11.229 1.00 94.44 839 TRP A N 1
ATOM 6573 C CA . TRP A 1 839 ? 20.600 12.742 -10.899 1.00 94.44 839 TRP A CA 1
ATOM 6574 C C . TRP A 1 839 ? 22.073 12.709 -10.507 1.00 94.44 839 TRP A C 1
ATOM 6576 O O . TRP A 1 839 ? 22.814 13.633 -10.838 1.00 94.44 839 TRP A O 1
ATOM 6586 N N . THR A 1 840 ? 22.514 11.672 -9.794 1.00 93.94 840 THR A N 1
ATOM 6587 C CA . THR A 1 840 ? 23.883 11.625 -9.248 1.00 93.94 840 THR A CA 1
ATOM 6588 C C . THR A 1 840 ? 24.845 10.776 -10.069 1.00 93.94 840 THR A C 1
ATOM 6590 O O . THR A 1 840 ? 26.052 10.910 -9.882 1.00 93.94 840 THR A O 1
ATOM 6593 N N . VAL A 1 841 ? 24.344 9.934 -10.982 1.00 96.50 841 VAL A N 1
ATOM 6594 C CA . VAL A 1 841 ? 25.182 9.043 -11.800 1.00 96.50 841 VAL A CA 1
ATOM 6595 C C . VAL A 1 841 ? 24.989 9.306 -13.291 1.00 96.50 841 VAL A C 1
ATOM 6597 O O . VAL A 1 841 ? 25.944 9.712 -13.948 1.00 96.50 841 VAL A O 1
ATOM 6600 N N . LEU A 1 842 ? 23.781 9.126 -13.836 1.00 97.19 842 LEU A N 1
ATOM 6601 C CA . LEU A 1 842 ? 23.566 9.160 -15.290 1.00 97.19 842 LEU A CA 1
ATOM 6602 C C . LEU A 1 842 ? 23.762 10.551 -15.898 1.00 97.19 842 LEU A C 1
ATOM 6604 O O . LEU A 1 842 ? 24.445 10.665 -16.912 1.00 97.19 842 LEU A O 1
ATOM 6608 N N . ILE A 1 843 ? 23.221 11.609 -15.284 1.00 96.62 843 ILE A N 1
ATOM 6609 C CA . ILE A 1 843 ? 23.388 12.983 -15.789 1.00 96.62 843 ILE A CA 1
ATOM 6610 C C . ILE A 1 843 ? 24.867 13.411 -15.774 1.00 96.62 843 ILE A C 1
ATOM 6612 O O . ILE A 1 843 ? 25.361 13.828 -16.825 1.00 96.62 843 ILE A O 1
ATOM 6616 N N . PRO A 1 844 ? 25.617 13.284 -14.657 1.00 97.38 844 PRO A N 1
ATOM 6617 C CA . PRO A 1 844 ? 27.049 13.579 -14.658 1.00 97.38 844 PRO A CA 1
ATOM 6618 C C . PRO A 1 844 ? 27.824 12.767 -15.695 1.00 97.38 844 PRO A C 1
ATOM 6620 O O . PRO A 1 844 ? 28.690 13.313 -16.374 1.00 97.38 844 PRO A O 1
ATOM 6623 N N . LEU A 1 845 ? 27.492 11.484 -15.860 1.00 97.62 845 LEU A N 1
ATOM 6624 C CA . LEU A 1 845 ? 28.152 10.616 -16.829 1.00 97.62 845 LEU A CA 1
ATOM 6625 C C . LEU A 1 845 ? 27.863 11.046 -18.277 1.00 97.62 845 LEU A C 1
ATOM 6627 O O . LEU A 1 845 ? 28.782 11.083 -19.092 1.00 97.62 845 LEU A O 1
ATOM 6631 N N . ALA A 1 846 ? 26.630 11.462 -18.582 1.00 97.38 846 ALA A N 1
ATOM 6632 C CA . ALA A 1 846 ? 26.259 12.025 -19.882 1.00 97.38 846 ALA A CA 1
ATOM 6633 C C . ALA A 1 846 ? 27.002 13.340 -20.180 1.00 97.38 846 ALA A C 1
ATOM 6635 O O . ALA A 1 846 ? 27.454 13.566 -21.302 1.00 97.38 846 ALA A O 1
ATOM 6636 N N . LEU A 1 847 ? 27.168 14.199 -19.167 1.00 96.94 847 LEU A N 1
ATOM 6637 C CA . LEU A 1 847 ? 27.921 15.452 -19.282 1.00 96.94 847 LEU A CA 1
ATOM 6638 C C . LEU A 1 847 ? 29.421 15.209 -19.496 1.00 96.94 847 LEU A C 1
ATOM 6640 O O . LEU A 1 847 ? 30.054 15.884 -20.306 1.00 96.94 847 LEU A O 1
ATOM 6644 N N . VAL A 1 848 ? 29.998 14.226 -18.805 1.00 96.44 848 VAL A N 1
ATOM 6645 C CA . VAL A 1 848 ? 31.383 13.801 -19.053 1.00 96.44 848 VAL A CA 1
ATOM 6646 C C . VAL A 1 848 ? 31.516 13.251 -20.471 1.00 96.44 848 VAL A C 1
ATOM 6648 O O . VAL A 1 848 ? 32.463 13.603 -21.169 1.00 96.44 848 VAL A O 1
ATOM 6651 N N . GLN A 1 849 ? 30.549 12.455 -20.927 1.00 96.56 849 GLN A N 1
ATOM 6652 C CA . GLN A 1 849 ? 30.557 11.882 -22.267 1.00 96.56 849 GLN A CA 1
ATOM 6653 C C . GLN A 1 849 ? 30.506 12.949 -23.368 1.00 96.56 849 GLN A C 1
ATOM 6655 O O . GLN A 1 849 ? 31.288 12.899 -24.321 1.00 96.56 849 GLN A O 1
ATOM 6660 N N . ILE A 1 850 ? 29.612 13.934 -23.259 1.00 94.75 850 ILE A N 1
ATOM 6661 C CA . ILE A 1 850 ? 29.515 15.001 -24.262 1.00 94.75 850 ILE A CA 1
ATOM 6662 C C . ILE A 1 850 ? 30.771 15.886 -24.259 1.00 94.75 850 ILE A C 1
ATOM 6664 O O . ILE A 1 850 ? 31.262 16.246 -25.328 1.00 94.75 850 ILE A O 1
ATOM 6668 N N . ALA A 1 851 ? 31.357 16.157 -23.086 1.00 95.25 851 ALA A N 1
ATOM 6669 C CA . ALA A 1 851 ? 32.624 16.880 -22.974 1.00 95.25 851 ALA A CA 1
ATOM 6670 C C . ALA A 1 851 ? 33.791 16.098 -23.599 1.00 95.25 851 ALA A C 1
ATOM 6672 O O . ALA A 1 851 ? 34.558 16.663 -24.380 1.00 95.25 851 ALA A O 1
ATOM 6673 N N . LEU A 1 852 ? 33.887 14.792 -23.320 1.00 95.06 852 LEU A N 1
ATOM 6674 C CA . LEU A 1 852 ? 34.853 13.889 -23.949 1.00 95.06 852 LEU A CA 1
ATOM 6675 C C . LEU A 1 852 ? 34.708 13.921 -25.471 1.00 95.06 852 LEU A C 1
ATOM 6677 O O . LEU A 1 852 ? 35.702 14.048 -26.180 1.00 95.06 852 LEU A O 1
ATOM 6681 N N . THR A 1 853 ? 33.473 13.872 -25.969 1.00 94.31 853 THR A N 1
ATOM 6682 C CA . THR A 1 853 ? 33.193 13.933 -27.409 1.00 94.31 853 THR A CA 1
ATOM 6683 C C . THR A 1 853 ? 33.680 15.234 -28.030 1.00 94.31 853 THR A C 1
ATOM 6685 O O . THR A 1 853 ? 34.301 15.204 -29.088 1.00 94.31 853 THR A O 1
ATOM 6688 N N . GLY A 1 854 ? 33.449 16.367 -27.361 1.00 92.94 854 GLY A N 1
ATOM 6689 C CA . GLY A 1 854 ? 33.942 17.668 -27.806 1.00 92.94 854 GLY A CA 1
ATOM 6690 C C . GLY A 1 854 ? 35.469 17.712 -27.895 1.00 92.94 854 GLY A C 1
ATOM 6691 O O . GLY A 1 854 ? 36.006 18.129 -28.917 1.00 92.94 854 GLY A O 1
ATOM 6692 N N . ILE A 1 855 ? 36.171 17.218 -26.868 1.00 92.69 855 ILE A N 1
ATOM 6693 C CA . ILE A 1 855 ? 37.643 17.154 -26.852 1.00 92.69 855 ILE A CA 1
ATOM 6694 C C . ILE A 1 855 ? 38.152 16.264 -27.988 1.00 92.69 855 ILE A C 1
ATOM 6696 O O . ILE A 1 855 ? 38.989 16.688 -28.777 1.00 92.69 855 ILE A O 1
ATOM 6700 N N . VAL A 1 856 ? 37.624 15.044 -28.096 1.00 90.56 856 VAL A N 1
ATOM 6701 C CA . VAL A 1 856 ? 38.024 14.073 -29.121 1.00 90.56 856 VAL A CA 1
ATOM 6702 C C . VAL A 1 856 ? 37.770 14.624 -30.523 1.00 90.56 856 VAL A C 1
ATOM 6704 O O . VAL A 1 856 ? 38.626 14.490 -31.392 1.00 90.56 856 VAL A O 1
ATOM 6707 N N . LYS A 1 857 ? 36.632 15.292 -30.746 1.00 86.62 857 LYS A N 1
ATOM 6708 C CA . LYS A 1 857 ? 36.317 15.895 -32.041 1.00 86.62 857 LYS A CA 1
ATOM 6709 C C . LYS A 1 857 ? 37.315 16.987 -32.408 1.00 86.62 857 LYS A C 1
ATOM 6711 O O . LYS A 1 857 ? 37.786 16.953 -33.533 1.00 86.62 857 LYS A O 1
ATOM 6716 N N . VAL A 1 858 ? 37.654 17.879 -31.473 1.00 89.31 858 VAL A N 1
ATOM 6717 C CA . VAL A 1 858 ? 38.637 18.962 -31.679 1.00 89.31 858 VAL A CA 1
ATOM 6718 C C . VAL A 1 858 ? 40.048 18.426 -31.921 1.00 89.31 858 VAL A C 1
ATOM 6720 O O . VAL A 1 858 ? 40.802 19.024 -32.671 1.00 89.31 858 VAL A O 1
ATOM 6723 N N . VAL A 1 859 ? 40.422 17.311 -31.290 1.00 88.31 859 VAL A N 1
ATOM 6724 C CA . VAL A 1 859 ? 41.745 16.690 -31.483 1.00 88.31 859 VAL A CA 1
ATOM 6725 C C . VAL A 1 859 ? 41.865 15.999 -32.847 1.00 88.31 859 VAL A C 1
ATOM 6727 O O . VAL A 1 859 ? 42.966 15.883 -33.375 1.00 88.31 859 VAL A O 1
ATOM 6730 N N . ILE A 1 860 ? 40.751 15.511 -33.401 1.00 80.88 860 ILE A N 1
ATOM 6731 C CA . ILE A 1 860 ? 40.713 14.762 -34.669 1.00 80.88 860 ILE A CA 1
ATOM 6732 C C . ILE A 1 860 ? 40.402 15.667 -35.873 1.00 80.88 860 ILE A C 1
ATOM 6734 O O . ILE A 1 860 ? 40.757 15.311 -36.997 1.00 80.88 860 ILE A O 1
ATOM 6738 N N . SER A 1 861 ? 39.725 16.800 -35.653 1.00 68.12 861 SER A N 1
ATOM 6739 C CA . SER A 1 861 ? 39.483 17.857 -36.649 1.00 68.12 861 SER A CA 1
ATOM 6740 C C . SER A 1 861 ? 40.699 18.746 -36.838 1.00 68.12 861 SER A C 1
ATOM 6742 O O . SER A 1 861 ? 40.986 19.078 -38.008 1.00 68.12 861 SER A O 1
#

pLDDT: mean 81.69, std 16.82, range [26.92, 97.69]

Solvent-accessible surface area (backbone atoms only — not comparable to full-atom values): 47575 Å² total; per-residue (Å²): 126,80,53,68,62,65,62,51,59,78,54,66,65,81,42,60,72,56,49,52,48,51,39,52,53,50,59,71,50,41,90,82,45,54,54,48,58,47,52,51,50,47,44,34,50,46,46,65,43,48,41,48,47,41,74,78,40,77,85,61,77,65,79,71,62,57,70,66,58,46,50,54,49,55,60,51,46,40,48,34,84,37,81,46,79,54,90,89,60,78,76,52,79,46,75,43,76,35,86,58,32,62,58,36,51,49,51,54,38,46,53,37,50,50,30,47,54,44,21,75,77,42,43,94,80,25,44,94,67,46,45,75,63,81,57,49,77,75,79,65,65,49,61,69,59,55,50,51,52,50,52,54,53,30,51,51,47,65,72,46,50,81,48,45,67,46,49,53,52,46,34,47,54,48,26,52,50,30,46,50,43,35,51,51,53,68,74,47,56,74,70,39,73,49,72,48,96,90,41,56,30,30,25,50,77,61,94,87,54,65,93,81,64,46,38,35,28,35,71,87,77,69,47,74,44,51,35,49,58,52,25,52,38,26,44,54,27,35,48,49,53,53,51,27,51,78,55,30,48,49,64,70,38,53,52,65,34,31,69,78,28,64,43,79,45,66,40,92,86,79,65,49,75,45,52,28,38,49,43,69,56,50,96,79,33,43,66,41,76,40,79,58,46,73,72,54,44,56,49,52,49,52,46,52,63,71,55,36,45,97,87,68,46,62,62,67,31,52,40,74,41,84,52,66,69,44,75,45,77,67,38,37,44,60,44,55,44,81,56,97,92,41,68,36,50,62,48,75,66,56,55,52,50,28,38,45,56,50,26,63,78,32,64,45,90,94,51,97,62,60,59,89,75,50,66,67,52,33,26,29,41,30,48,29,50,44,31,60,73,34,45,53,67,71,56,55,12,53,67,57,15,40,80,45,59,66,58,45,58,69,43,43,57,70,55,76,62,58,42,51,49,28,35,51,49,46,54,50,49,57,60,67,74,43,61,70,73,81,70,50,77,72,50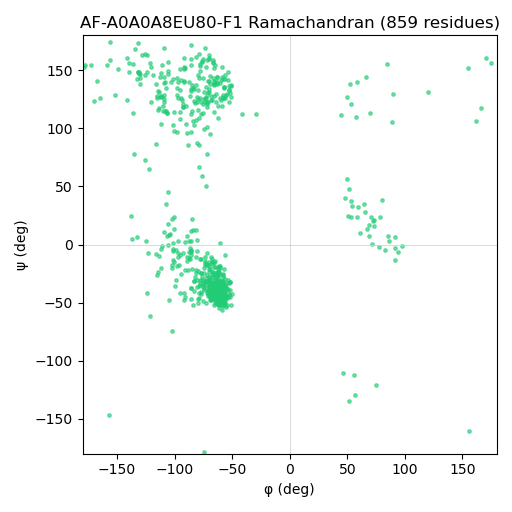,72,68,56,46,47,49,58,56,42,53,63,58,77,42,55,48,103,64,25,38,60,69,68,63,91,94,66,86,80,94,58,92,84,63,60,92,83,40,90,51,49,45,58,36,78,94,45,45,72,59,51,63,53,51,79,74,50,86,89,91,89,91,81,89,80,89,83,84,83,89,79,90,84,88,86,90,86,81,89,84,90,88,86,90,87,86,87,84,88,76,89,78,81,88,72,66,73,68,61,56,53,52,53,47,52,54,43,52,50,49,50,52,50,46,59,66,47,49,28,52,54,50,51,57,45,43,48,40,54,55,21,52,79,69,78,42,84,36,67,52,61,42,74,41,79,70,13,73,37,41,67,58,52,49,52,53,49,25,66,72,35,73,71,60,78,61,90,78,25,44,66,66,49,44,68,45,12,33,54,44,33,30,48,28,46,59,58,40,57,32,50,48,61,36,30,79,91,75,44,34,63,44,90,43,74,52,30,53,60,50,40,56,59,36,50,62,46,25,54,51,10,46,34,34,24,2,57,19,51,63,38,74,57,20,30,53,14,10,52,42,42,45,56,51,38,62,54,28,48,54,26,26,53,39,19,52,48,26,48,30,62,68,42,71,38,42,18,53,62,50,33,43,74,56,54,55,81,81,47,35,83,76,41,42,64,23,40,51,37,27,51,54,23,46,43,45,61,56,45,40,47,33,44,18,54,37,37,30,64,94,81,40,60,38,3,29,52,56,74,52,33,21,50,57,36,49,38,44,54,50,25,44,35,33,39,46,51,48,50,19,39,50,46,22,39,69,50,61,38,22,24,55,32,81,95,71,47,44,92,50,6,47,56,36,26,49,52,47,18,52,52,40,40,48,49,54,51,47,44,38,73,73,44,72,74,44,53,67,71,56,49,54,46,43,34,68,72,44,37,36,54,50,17,53,51,39,33,51,49,38,53,52,54,46,64,75,74,104

Radius of gyration: 40.25 Å; Cα contacts (8 Å, |Δi|>4): 1138; chains: 1; bounding box: 105×88×127 Å

Nearest PDB structures (foldseek):
  6tjv-assembly1_A  TM=9.631E-01  e=1.071E-19  Thermosynechococcus vestitus BP-1
  6hum-assembly1_A  TM=9.631E-01  e=4.484E-19  Thermosynechococcus vestitus BP-1
  8olt-assembly1_H  TM=9.530E-01  e=1.386E-18  Mus musculus
  8ic2-assembly1_H  TM=9.462E-01  e=6.591E-17  Mus musculus
  8q0j-assembly1_H  TM=9.388E-01  e=1.378E-16  Bos taurus